Protein AF-A0A8S1QZN2-F1 (afdb_monomer)

Solvent-accessible surface area (backbone atoms only — not comparable to full-atom values): 53519 Å² total; per-residue (Å²): 115,76,78,65,57,62,63,66,72,71,67,80,72,76,65,67,59,46,80,44,80,25,41,38,75,39,72,92,42,90,72,60,41,81,38,81,40,72,33,34,40,32,51,84,52,88,43,35,39,37,36,32,45,96,91,38,80,59,38,76,46,80,42,77,51,87,87,75,71,80,83,73,43,30,49,60,40,52,62,31,53,45,82,47,64,46,64,40,91,87,64,30,47,22,46,65,32,39,31,25,49,77,82,41,71,42,83,79,29,32,34,34,23,39,90,88,40,32,36,32,50,62,34,27,40,73,47,82,66,40,40,97,78,27,67,39,34,40,37,32,34,28,53,78,64,26,46,28,48,61,35,36,31,32,45,85,91,44,76,81,24,39,31,29,27,37,95,85,41,28,40,30,48,63,33,34,40,73,41,95,69,46,36,82,69,24,59,35,32,39,39,31,34,26,55,81,58,32,48,29,47,61,32,39,28,27,43,85,87,41,80,78,35,28,33,31,26,39,95,86,44,27,43,28,46,63,32,31,43,73,43,98,70,47,31,85,59,20,43,33,34,40,37,31,32,29,39,53,91,75,55,25,47,25,42,61,34,37,26,28,37,48,72,95,77,51,39,79,78,38,27,32,31,28,37,90,88,33,71,34,40,32,48,61,35,33,45,74,44,95,77,44,32,70,65,31,43,35,35,38,37,32,32,26,52,93,52,26,49,29,46,62,32,41,26,34,39,43,49,79,92,68,79,47,73,41,78,77,34,28,32,30,27,39,92,87,41,29,38,31,50,60,33,30,42,80,41,85,47,66,45,70,52,24,47,30,32,38,38,31,34,28,55,78,57,31,48,29,48,61,34,38,27,33,38,29,40,77,86,40,92,60,71,42,81,79,35,27,30,31,26,41,96,85,43,32,38,32,48,63,33,30,43,76,36,79,58,33,37,72,62,14,47,36,32,37,36,31,35,27,52,86,55,28,48,26,46,62,32,39,25,34,43,47,77,51,74,64,56,54,59,56,46,67,73,48,90,60,77,83,59,74,82,68,73,91,68,74,42,73,76,34,28,31,33,25,39,90,87,44,35,38,30,49,61,33,32,43,72,44,89,64,32,27,85,59,32,52,40,34,39,37,29,33,28,53,89,55,35,62,28,44,60,33,38,28,23,35,72,95,67,47,72,78,42,24,31,32,28,52,78,69,95,62,102,62,87,29,43,25,45,59,33,39,43,74,43,99,70,48,36,63,77,32,40,38,36,39,39,28,33,24,37,98,81,42,34,48,24,47,61,31,35,32,36,38,42,47,52,89,85,63,76,47,70,42,76,79,45,25,30,27,26,40,93,85,44,35,44,26,46,59,33,42,43,75,60,81,90,38,96,54,83,64,45,44,38,40,38,30,32,28,36,94,83,47,26,50,21,45,61,30,38,29,26,45,69,89,39,79,76,44,24,30,26,26,36,92,82,23,79,34,50,26,46,56,32,42,45,67,45,94,71,43,45,89,65,28,45,40,34,41,40,28,30,25,37,98,85,45,35,48,31,46,60,32,36,29,31,38,32,83,51,98,87,52,74,71,42,76,77,43,26,30,30,26,40,67,66,94,87,45,60,32,47,25,46,57,33,43,44,73,44,97,67,56,35,84,55,21,46,39,35,38,40,28,30,24,35,96,84,46,20,46,18,43,58,32,40,25,26,37,51,48,73,45,90,88,68,81,76,59,78,45,71,43,79,68,32,26,32,32,25,36,82,88,44,79,57,30,40,28,47,61,35,27,44,72,45,94,79,43,31,64,64,39,39,40,32,40,38,30,32,25,38,97,83,44,31,45,25,49,57,32,40,28,29,38,27,54,53,93,55,89,63,68,42,81,66,33,24,32,29,29,41,77,78,83,26,75,31,43,29,46,58,32,27,42,81,37,96,55,27,84,75,83,48,42,30,26,36,39,27,32,24,39,97,83,43,36,50,22,47,60,26,37,29,24,25,59,82,59,84,54,38,69,37,26,35,36,26,22,40,96,87,38,40,54,30,34,52,23,88,40,74,45,47,38,46,44,43,40,38,56,92,88,34,51,26,46,60,30,41,27,28,40,49,62,90,86,66,65,83,84,50,56,79,93,74,46,81,78,69,39,77,73,33,27,32,31,26,40,96,80,52,36,46,28,46,57,34,28,42,73,39,90,86,65,76,43,35,33,42,37,32,32,24,38,98,84,46,29,48,26,47,58,31,40,28,30,34,41,79,48,92,75,57,82,47,77,39,80,78,41,27,32,34,23,41,94,83,42,42,43,30,47,60,32,45,47,78,58,93,90,41,37,34,41,31,33,25,39,95,83,45,43,65,27,48,62,32,35,31,28,46,101,82,70,43,78,74,49,74,48,79,38,75,118

Mean predicted aligned error: 12.82 Å

Sequence (1048 aa):
MICALNARYTLSIMFLAQEYCGIQWDYSRKPPLKKKTNFLISKINDKEIQYFKDGSIIRIDRITNTTDFKVFINFEQIQHFQWHGAYGLNNQRTGKWTATWQGESLLNVGGDYSNDGKKQGQWQEIIQNYCWYVKIYEIGEYKDDLRQGLWKFIQGDRTIGIGKYNELGLKNGKWKELSDKYCSQKQITFVGEYFNGIKIGRWDTVFNGNQIGGGSFNEKGQKIGLWIELSDGYYERSQVTYQGVYNGNTNKNVGRWEIKYGGEKQLKIGGGLYDAIGSIKIGRWTELHEGFDQDSQVTIVGEYTNGKKNGRWDIMFKKDASQTIQIIGGGSYDEEGLKVGSWIEIGDGLSRHCLVTQEGEYKKGTKIGRWYIMFKTDKNENFIQIGGGSYDGEGLKVGRWIEMGDGFGRDSLVTLKGDYQNGIKIGRWLIDYQYDMDYKNYQQRWEISELRNYGQSLQTIGGGVYECNGVKVGRWVELIDNFNDYFQVIYLGDYNNGQKRGRWDINWNKGERIGGGLYDDKEGNTLVKIGKWVELHEYFSEGDQVIYEGDYDMKGIKVGRWDIIVQEDRWRKKCQKIGGGSYDQDGIKIGRWVEFFGNTFKLRQVLYKGMYNPKGLKINRWEIEFQEKHIGGGSYDRQGQIKIGNWVELDERFGYYNKVTYGGKYNMNGLKEGRWDIYFCESDEEEYKQLGGGSYDYLEGNSTKIGKWVELDEGFWDSKKVIYDGEYNKNGMKAGRWDINYCKFNEKEYKQIKRECSGGGQYDQEGNQKKFGNWVELDEEFFDWVRVIWKGEYDKNGMKVGRWDINYCKYNEEKYQLIGGGSYVEKEGKIKIGMWGELHEKFFDHRYFVLYGEYNTNGIKVGRWDFLDLTNNNSICGCVNFDDDGNEIYRSEDQDIIYVGQFKKGGKIGRWDIMYMPFGVDLNTPIQYREPYRQIGGGYYDQGEIKIGRWKELHEVSQKITYEGEYNMKGKKVGRWDICSWKDSKMEKEQMIGGGSYDLEGTKFGKWIEVEQWSTFLGEYNMKGQKIGVWVELDRKNKKTSEKKYDN

Organism: NCBI:txid65129

Nearest PDB structures (foldseek):
  7m3x-assembly1_A  TM=2.061E-01  e=1.242E-01  Homo sapiens
  9eag-assembly1_A  TM=1.361E-01  e=7.493E-01  Homo sapiens

Secondary structure (DSSP, 8-state):
-HHHHHHHHSSS----PEEEEEEEEETTSSSPEEEEEEEEEEEEETTEEEEEETTEEEEEEE-S-TTSPPPP-BHHHHHHEEEEEEE-TTS-EEEEEEEEETTEEEEEEEEEEPTTS-EEEEEEEE-TT-BTTB-EEEEEEEETTEEEEEEEEEETTEEEEEEEE-TTS-EEEEEEEEPTT-BTTB-EEEEEEEETTEEEEEEEEEETTEEEEEEEE-TTS-EEEEEEEEPTT-BTTB-EEEEEEEETTTTEEEEEEEEEESSTT-EEEEEEEE-SSSS-EEEEEEEE-TT-BTTBEEEEEEEEETTEEEEEEEEEEE-TTT--EEEEEEEEE-TTS-EEEEEEEEPTT-BTTEEEEEEEEEETTEEEEEEEEEEEESS--S-EEEEEEEE-TTS-EEEEEEEEPTT-BTTBEEEEEEEEETTEEEEEEEEEEE--HHHHHHHHTTT-GGGTT--S--EEEEEEEE-TTS-EEEEEEEEPTT--TT--EEEEEEEETTEEEEEEEEEETTTEEEEEEEE--SSSSS--EEEEEEEE-TT--SS-EEEEEEEE-TTS-EEEEEEEEEEEHHHH-EEEEEEEEEE-TTS-EEEEEEEE-TT-SSTTSEEEEEEE-TTS-EEEEEEEEETTEEEEEEEE-SSSSSEEEEEEEEPTT-BTTBEEEEEEEE-TTS-EEEEEEEEEESSTTSPPEEEEEEEEE-GGGS-EEEEEEEEE-TT-BTTB-EEEEEEE-TTS-EEEEEEEEEEEE-TTT-S-EEEEEEEEEEE-TTSS--EEEEEEEEPTT-BTTEEEEEEEEE-TTS-EEEEEEEEEEETT--S-EEEEEEEE-TTTS--EEEEEEEE-TTIIIII-EEEEEEE-TTS-EEEEEEEEETTTTTEEEEEEEE-TT--EEEEE-SSSEEEEEEEETTEEEEEEEEEE--TT--TTS-GGGSPPPEEEEEEEE-TTS-EEEEEEEEPTTTSSEEEEEEE-TTS-EEEEEEEEEESSTT---EEEEEEEEE-TTS-EEEEEEEEETTEEEEEEE-TTS-EEEEEEEE-TTS-EEEEEEE--

pLDDT: mean 87.18, std 12.21, range [34.62, 98.5]

Structure (mmCIF, N/CA/C/O backbone):
data_AF-A0A8S1QZN2-F1
#
_entry.id   AF-A0A8S1QZN2-F1
#
loop_
_atom_site.group_PDB
_atom_site.id
_atom_site.type_symbol
_atom_site.label_atom_id
_atom_site.label_alt_id
_atom_site.label_comp_id
_atom_site.label_asym_id
_atom_site.label_entity_id
_atom_site.label_seq_id
_atom_site.pdbx_PDB_ins_code
_atom_site.Cartn_x
_atom_site.Cartn_y
_atom_site.Cartn_z
_atom_site.occupancy
_atom_site.B_iso_or_equiv
_atom_site.auth_seq_id
_atom_site.auth_comp_id
_atom_site.auth_asym_id
_atom_site.auth_atom_id
_atom_site.pdbx_PDB_model_num
ATOM 1 N N . MET A 1 1 ? -51.345 -10.573 -33.845 1.00 38.06 1 MET A N 1
ATOM 2 C CA . MET A 1 1 ? -51.729 -9.433 -32.976 1.00 38.06 1 MET A CA 1
ATOM 3 C C . MET A 1 1 ? -51.576 -9.719 -31.479 1.00 38.06 1 MET A C 1
ATOM 5 O O . MET A 1 1 ? -51.146 -8.819 -30.776 1.00 38.06 1 MET A O 1
ATOM 9 N N . ILE A 1 2 ? -51.811 -10.943 -30.982 1.00 38.03 2 ILE A N 1
ATOM 10 C CA . ILE A 1 2 ? -51.636 -11.282 -29.549 1.00 38.03 2 ILE A CA 1
ATOM 11 C C . ILE A 1 2 ? -50.149 -11.400 -29.125 1.00 38.03 2 ILE A C 1
ATOM 13 O O . ILE A 1 2 ? -49.803 -11.023 -28.012 1.00 38.03 2 ILE A O 1
ATOM 17 N N . CYS A 1 3 ? -49.223 -11.749 -30.029 1.00 35.69 3 CYS A N 1
ATOM 18 C CA . CYS A 1 3 ? -47.776 -11.719 -29.734 1.00 35.69 3 CYS A CA 1
ATOM 19 C C . CYS A 1 3 ? -47.158 -10.304 -29.692 1.00 35.69 3 CYS A C 1
ATOM 21 O O . CYS A 1 3 ? -46.074 -10.134 -29.148 1.00 35.69 3 CYS A O 1
ATOM 23 N N . ALA A 1 4 ? -47.842 -9.279 -30.219 1.00 36.19 4 ALA A N 1
ATOM 24 C CA . ALA A 1 4 ? -47.354 -7.892 -30.211 1.00 36.19 4 ALA A CA 1
ATOM 25 C C . ALA A 1 4 ? -47.797 -7.099 -28.963 1.00 36.19 4 ALA A C 1
ATOM 27 O O . ALA A 1 4 ? -47.240 -6.043 -28.673 1.00 36.19 4 ALA A O 1
ATOM 28 N N . LEU A 1 5 ? -48.772 -7.616 -28.205 1.00 36.97 5 LEU A N 1
ATOM 29 C CA . LEU A 1 5 ? -49.247 -7.011 -26.955 1.00 36.97 5 LEU A CA 1
ATOM 30 C C . LEU A 1 5 ? -48.429 -7.454 -25.730 1.00 36.97 5 LEU A C 1
ATOM 32 O O . LEU A 1 5 ? -48.270 -6.661 -24.807 1.00 36.97 5 LEU A O 1
ATOM 36 N N . ASN A 1 6 ? -47.803 -8.638 -25.758 1.00 38.16 6 ASN A N 1
ATOM 37 C CA . ASN A 1 6 ? -46.912 -9.078 -24.673 1.00 38.16 6 ASN A CA 1
ATOM 38 C C . ASN A 1 6 ? -45.522 -8.421 -24.692 1.00 38.16 6 ASN A C 1
ATOM 40 O O . ASN A 1 6 ? -44.897 -8.342 -23.642 1.00 38.16 6 ASN A O 1
ATOM 44 N N . ALA A 1 7 ? -45.069 -7.879 -25.828 1.00 38.12 7 ALA A N 1
ATOM 45 C CA . ALA A 1 7 ? -43.788 -7.166 -25.922 1.00 38.12 7 ALA A CA 1
ATOM 46 C C . ALA A 1 7 ? -43.860 -5.691 -25.468 1.00 38.12 7 ALA A C 1
ATOM 48 O O . ALA A 1 7 ? -42.828 -5.069 -25.235 1.00 38.12 7 ALA A O 1
ATOM 49 N N . ARG A 1 8 ? -45.065 -5.114 -25.319 1.00 34.62 8 ARG A N 1
ATOM 50 C CA . ARG A 1 8 ? -45.244 -3.730 -24.833 1.00 34.62 8 ARG A CA 1
ATOM 51 C C . ARG A 1 8 ? -45.421 -3.612 -23.317 1.00 34.62 8 ARG A C 1
ATOM 53 O O . ARG A 1 8 ? -45.238 -2.519 -22.799 1.00 34.62 8 ARG A O 1
ATOM 60 N N . TYR A 1 9 ? -45.693 -4.709 -22.606 1.00 38.56 9 TYR A N 1
ATOM 61 C CA . TYR A 1 9 ? -45.756 -4.718 -21.134 1.00 38.56 9 TYR A CA 1
ATOM 62 C C . TYR A 1 9 ? -44.465 -5.192 -20.447 1.00 38.56 9 TYR A C 1
ATOM 64 O O . TYR A 1 9 ? -44.309 -4.988 -19.249 1.00 38.56 9 TYR A O 1
ATOM 72 N N . THR A 1 10 ? -43.496 -5.742 -21.186 1.00 38.28 10 THR A N 1
ATOM 73 C CA . THR A 1 10 ? -42.165 -6.107 -20.655 1.00 38.28 10 THR A CA 1
ATOM 74 C C . THR A 1 10 ? -41.125 -4.984 -20.765 1.00 38.28 10 THR A C 1
ATOM 76 O O . THR A 1 10 ? -39.984 -5.169 -20.358 1.00 38.28 10 THR A O 1
ATOM 79 N N . LEU A 1 11 ? -41.503 -3.806 -21.279 1.00 36.97 11 LEU A N 1
ATOM 80 C CA . LEU A 1 11 ? -40.578 -2.708 -21.596 1.00 36.97 11 LEU A CA 1
ATOM 81 C C . LEU A 1 11 ? -40.618 -1.509 -20.624 1.00 36.97 11 LEU A C 1
ATOM 83 O O . LEU A 1 11 ? -39.967 -0.505 -20.890 1.0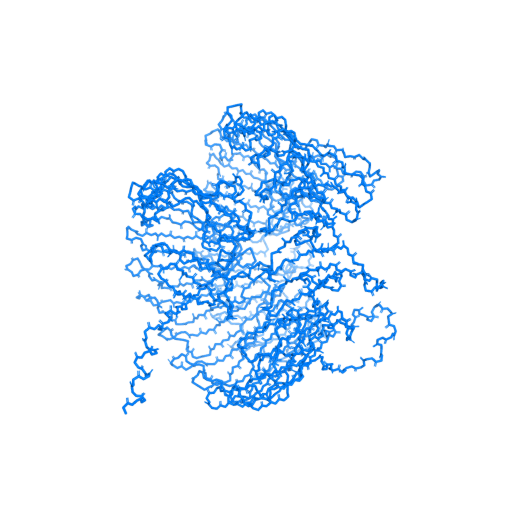0 36.97 11 LEU A O 1
ATOM 87 N N . SER A 1 12 ? -41.322 -1.601 -19.486 1.00 38.19 12 SER A N 1
ATOM 88 C CA . SER A 1 12 ? -41.443 -0.487 -18.517 1.00 38.19 12 SER A CA 1
ATOM 89 C C . SER A 1 12 ? -40.734 -0.677 -17.173 1.00 38.19 12 SER A C 1
ATOM 91 O O . SER A 1 12 ? -40.890 0.165 -16.296 1.00 38.19 12 SER A O 1
ATOM 93 N N . ILE A 1 13 ? -39.903 -1.709 -17.007 1.00 43.69 13 ILE A N 1
ATOM 94 C CA . ILE A 1 13 ? -38.953 -1.786 -15.884 1.00 43.69 13 ILE A CA 1
ATOM 95 C C . ILE A 1 13 ? -37.624 -2.350 -16.405 1.00 43.69 13 ILE A C 1
ATOM 97 O O . ILE A 1 13 ? -37.167 -3.413 -15.996 1.00 43.69 13 ILE A O 1
ATOM 101 N N . MET A 1 14 ? -36.994 -1.659 -17.360 1.00 43.00 14 MET A N 1
ATOM 102 C CA . MET A 1 14 ? -35.546 -1.810 -17.506 1.00 43.00 14 MET A CA 1
ATOM 103 C C . MET A 1 14 ? -34.926 -1.139 -16.283 1.00 43.00 14 MET A C 1
ATOM 105 O O . MET A 1 14 ? -34.782 0.081 -16.239 1.00 43.00 14 MET A O 1
ATOM 109 N N . PHE A 1 15 ? -34.632 -1.945 -15.262 1.00 54.28 15 PHE A N 1
ATOM 110 C CA . PHE A 1 15 ? -33.762 -1.551 -14.165 1.00 54.28 15 PHE A CA 1
ATOM 111 C C . PHE A 1 15 ? -32.469 -1.012 -14.781 1.00 54.28 15 PHE A C 1
ATOM 113 O O . PHE A 1 15 ? -31.695 -1.767 -15.370 1.00 54.28 15 PHE A O 1
ATOM 120 N N . LEU A 1 16 ? -32.266 0.304 -14.705 1.00 72.19 16 LEU A N 1
ATOM 121 C CA . LEU A 1 16 ? -31.015 0.944 -15.093 1.00 72.19 16 LEU A CA 1
ATOM 122 C C . LEU A 1 16 ? -29.975 0.576 -14.034 1.00 72.19 16 LEU A C 1
ATOM 124 O O . LEU A 1 16 ? -29.738 1.324 -13.089 1.00 72.19 16 LEU A O 1
ATOM 128 N N . ALA A 1 17 ? -29.410 -0.623 -14.162 1.00 84.06 17 ALA A N 1
ATOM 129 C CA . ALA A 1 17 ? -28.183 -0.971 -13.479 1.00 84.06 17 ALA A CA 1
ATOM 130 C C . ALA A 1 17 ? -27.047 -0.222 -14.181 1.00 84.06 17 ALA A C 1
ATOM 132 O O . ALA A 1 17 ? -26.811 -0.419 -15.373 1.00 84.06 17 ALA A O 1
ATOM 133 N N . GLN A 1 18 ? -26.374 0.665 -13.458 1.00 92.12 18 GLN A N 1
ATOM 134 C CA . GLN A 1 18 ? -25.210 1.383 -13.959 1.00 92.12 18 GLN A CA 1
ATOM 135 C C . GLN A 1 18 ? -23.947 0.763 -13.363 1.00 92.12 18 GLN A C 1
ATOM 137 O O . GLN A 1 18 ? -23.883 0.504 -12.161 1.00 92.12 18 GLN A O 1
ATOM 142 N N . GLU A 1 19 ? -22.951 0.509 -14.209 1.00 93.38 19 GLU A N 1
ATOM 143 C CA . GLU A 1 19 ? -21.646 0.010 -13.783 1.00 93.38 19 GLU A CA 1
ATOM 144 C C . GLU A 1 19 ? -20.764 1.155 -13.282 1.00 93.38 19 GLU A C 1
ATOM 146 O O . GLU A 1 19 ? -20.675 2.221 -13.895 1.00 93.38 19 GLU A O 1
ATOM 151 N N . TYR A 1 20 ? -20.104 0.916 -12.153 1.00 94.25 20 TYR A N 1
ATOM 152 C CA . TYR A 1 20 ? -19.165 1.825 -11.515 1.00 94.25 20 TYR A CA 1
ATOM 153 C C . TYR A 1 20 ? -17.842 1.109 -11.258 1.00 94.25 20 TYR A C 1
ATOM 155 O O . TYR A 1 20 ? -17.809 -0.080 -10.949 1.00 94.25 20 TYR A O 1
ATOM 163 N N . CYS A 1 21 ? -16.742 1.857 -11.336 1.00 93.19 21 CYS A N 1
ATOM 164 C CA . CYS A 1 21 ? -15.415 1.388 -10.956 1.00 93.19 21 CYS A CA 1
ATOM 165 C C . CYS A 1 21 ? -15.112 1.848 -9.523 1.00 93.19 21 CYS A C 1
ATOM 167 O O . CYS A 1 21 ? -15.010 3.046 -9.251 1.00 93.19 21 CYS A O 1
ATOM 169 N N . GLY A 1 22 ? -15.000 0.894 -8.603 1.00 90.38 22 GLY A N 1
ATOM 170 C CA . GLY A 1 22 ? -14.661 1.107 -7.201 1.00 90.38 22 GLY A CA 1
ATOM 171 C C . GLY A 1 22 ? -13.231 0.699 -6.855 1.00 90.38 22 GLY A C 1
ATOM 172 O O . GLY A 1 22 ? -12.468 0.196 -7.680 1.00 90.38 22 GLY A O 1
ATOM 173 N N . ILE A 1 23 ? -12.876 0.909 -5.593 1.00 89.38 23 ILE A N 1
ATOM 174 C CA . ILE A 1 23 ? -11.610 0.547 -4.969 1.00 89.38 23 ILE A CA 1
ATOM 175 C C . ILE A 1 23 ? -11.901 -0.547 -3.944 1.00 89.38 23 ILE A C 1
ATOM 177 O O . ILE A 1 23 ? -12.651 -0.334 -2.989 1.00 89.38 23 ILE A O 1
ATOM 181 N N . GLN A 1 24 ? -11.277 -1.702 -4.137 1.00 90.19 24 GLN A N 1
ATOM 182 C CA . GLN A 1 24 ? -11.167 -2.756 -3.139 1.00 90.19 24 GLN A CA 1
ATOM 183 C C . GLN A 1 24 ? -9.713 -2.827 -2.675 1.00 90.19 24 GLN A C 1
ATOM 185 O O . GLN A 1 24 ? -8.797 -2.726 -3.488 1.00 90.19 24 GLN A O 1
ATOM 190 N N . TRP A 1 25 ? -9.489 -2.996 -1.380 1.00 83.00 25 TRP A N 1
ATOM 191 C CA . TRP A 1 25 ? -8.152 -3.223 -0.850 1.00 83.00 25 TRP A CA 1
ATOM 192 C C . TRP A 1 25 ? -7.846 -4.721 -0.851 1.00 83.00 25 TRP A C 1
ATOM 194 O O . TRP A 1 25 ? -8.625 -5.521 -0.338 1.00 83.00 25 TRP A O 1
ATOM 204 N N . ASP A 1 26 ? -6.729 -5.101 -1.463 1.00 80.69 26 ASP A N 1
ATOM 205 C CA . ASP A 1 26 ? -6.197 -6.458 -1.423 1.00 80.69 26 ASP A CA 1
ATOM 206 C C . ASP A 1 26 ? -5.246 -6.587 -0.233 1.00 80.69 26 ASP A C 1
ATOM 208 O O . ASP A 1 26 ? -4.093 -6.155 -0.293 1.00 80.69 26 ASP A O 1
ATOM 212 N N . TYR A 1 27 ? -5.756 -7.161 0.854 1.00 75.81 27 TYR A N 1
ATOM 213 C CA . TYR A 1 27 ? -5.027 -7.353 2.107 1.00 75.81 27 TYR A CA 1
ATOM 214 C C . TYR A 1 27 ? -4.069 -8.544 2.105 1.00 75.81 27 TYR A C 1
ATOM 216 O O . TYR A 1 27 ? -3.304 -8.694 3.057 1.00 75.81 27 TYR A O 1
ATOM 224 N N . SER A 1 28 ? -4.075 -9.366 1.048 1.00 67.69 28 SER A N 1
ATOM 225 C CA . SER A 1 28 ? -3.094 -10.449 0.898 1.00 67.69 28 SER A CA 1
ATOM 226 C C . SER A 1 28 ? -1.682 -9.906 0.639 1.00 67.69 28 SER A C 1
ATOM 228 O O . SER A 1 28 ? -0.687 -10.564 0.941 1.00 67.69 28 SER A O 1
ATOM 230 N N . ARG A 1 29 ? -1.586 -8.669 0.133 1.00 65.44 29 ARG A N 1
ATOM 231 C CA . ARG A 1 29 ? -0.330 -7.960 -0.115 1.00 65.44 29 ARG A CA 1
ATOM 232 C C . ARG A 1 29 ? 0.016 -7.037 1.054 1.00 65.44 29 ARG A C 1
ATOM 234 O O . ARG A 1 29 ? -0.855 -6.496 1.734 1.00 65.44 29 ARG A O 1
ATOM 241 N N . LYS A 1 30 ? 1.315 -6.826 1.274 1.00 63.19 30 LYS A N 1
ATOM 242 C CA . LYS A 1 30 ? 1.855 -5.856 2.239 1.00 63.19 30 LYS A CA 1
ATOM 243 C C . LYS A 1 30 ? 2.791 -4.887 1.500 1.00 63.19 30 LYS A C 1
ATOM 245 O O . LYS A 1 30 ? 3.890 -5.317 1.151 1.00 63.19 30 LYS A O 1
ATOM 250 N N . PRO A 1 31 ? 2.408 -3.613 1.258 1.00 67.62 31 PRO A N 1
ATOM 251 C CA . PRO A 1 31 ? 1.138 -2.957 1.606 1.00 67.62 31 PRO A CA 1
ATOM 252 C C . PRO A 1 31 ? -0.107 -3.599 0.997 1.00 67.62 31 PRO A C 1
ATOM 254 O O . PRO A 1 31 ? -0.008 -4.166 -0.094 1.00 67.62 31 PRO A O 1
ATOM 257 N N . PRO A 1 32 ? -1.291 -3.372 1.596 1.00 71.62 32 PRO A N 1
ATOM 258 C CA . PRO A 1 32 ? -2.546 -3.603 0.904 1.00 71.62 32 PRO A CA 1
ATOM 259 C C . PRO A 1 32 ? -2.586 -2.831 -0.419 1.00 71.62 32 PRO A C 1
ATOM 261 O O . PRO A 1 32 ? -2.355 -1.615 -0.453 1.00 71.62 32 PRO A O 1
ATOM 264 N N . LEU A 1 33 ? -2.879 -3.524 -1.518 1.00 76.75 33 LEU A N 1
ATOM 265 C CA . LEU A 1 33 ? -2.917 -2.917 -2.848 1.00 76.75 33 LEU A CA 1
ATOM 266 C C . LEU A 1 33 ? -4.339 -2.442 -3.170 1.00 76.75 33 LEU A C 1
ATOM 268 O O . LEU A 1 33 ? -5.309 -3.160 -2.938 1.00 76.75 33 LEU A O 1
ATOM 272 N N . LYS A 1 34 ? -4.487 -1.248 -3.753 1.00 81.25 34 LYS A N 1
ATOM 273 C CA . LYS A 1 34 ? -5.775 -0.820 -4.315 1.00 81.25 34 LYS A CA 1
ATOM 274 C C . LYS A 1 34 ? -6.042 -1.589 -5.607 1.00 81.25 34 LYS A C 1
ATOM 276 O O . LYS A 1 34 ? -5.389 -1.341 -6.617 1.00 81.25 34 LYS A O 1
ATOM 281 N N . LYS A 1 35 ? -7.038 -2.465 -5.593 1.00 84.38 35 LYS A N 1
ATOM 282 C CA . LYS A 1 35 ? -7.572 -3.139 -6.773 1.00 84.38 35 LYS A CA 1
ATOM 283 C C . LYS A 1 35 ? -8.790 -2.376 -7.285 1.00 84.38 35 LYS A C 1
ATOM 285 O O . LYS A 1 35 ? -9.796 -2.242 -6.582 1.00 84.38 35 LYS A O 1
ATOM 290 N N . LYS A 1 36 ? -8.712 -1.878 -8.522 1.00 88.00 36 LYS A N 1
ATOM 291 C CA . LYS A 1 36 ? -9.894 -1.362 -9.224 1.00 88.00 36 LYS A CA 1
ATOM 292 C C . LYS A 1 36 ? -10.848 -2.522 -9.474 1.00 88.00 36 LYS A C 1
ATOM 294 O O . LYS A 1 36 ? -10.438 -3.550 -10.004 1.00 88.00 36 LYS A O 1
ATOM 299 N N . THR A 1 37 ? -12.089 -2.366 -9.044 1.00 90.19 37 THR A N 1
ATOM 300 C CA . THR A 1 37 ? -13.090 -3.433 -9.077 1.00 90.19 37 THR A CA 1
ATOM 301 C C . THR A 1 37 ? -14.408 -2.844 -9.535 1.00 90.19 37 THR A C 1
ATOM 303 O O . THR A 1 37 ? -14.857 -1.849 -8.968 1.00 90.19 37 THR A O 1
ATOM 306 N N . ASN A 1 38 ? -15.025 -3.444 -10.546 1.00 93.62 38 ASN A N 1
ATOM 307 C CA . ASN A 1 38 ? -16.319 -2.981 -11.025 1.00 93.62 38 ASN A CA 1
ATOM 308 C C . ASN A 1 38 ? -17.452 -3.505 -10.135 1.00 93.62 38 ASN A C 1
ATOM 310 O O . ASN A 1 38 ? -17.354 -4.577 -9.537 1.00 93.62 38 ASN A O 1
ATOM 314 N N . PHE A 1 39 ? -18.526 -2.732 -10.037 1.00 94.06 39 PHE A N 1
ATOM 315 C CA . PHE A 1 39 ? -19.768 -3.113 -9.372 1.00 94.06 39 PHE A CA 1
ATOM 316 C C . PHE A 1 39 ? -20.951 -2.449 -10.066 1.00 94.06 39 PHE A C 1
ATOM 318 O O . PHE A 1 39 ? -20.791 -1.451 -10.766 1.00 94.06 39 PHE A O 1
ATOM 325 N N . LEU A 1 40 ? -22.145 -2.999 -9.870 1.00 94.31 40 LEU A N 1
ATOM 326 C CA . LEU A 1 40 ? -23.371 -2.426 -10.414 1.00 94.31 40 LEU A CA 1
ATOM 327 C C . LEU A 1 40 ? -24.142 -1.722 -9.305 1.00 94.31 40 LEU A C 1
ATOM 329 O O . LEU A 1 40 ? -24.232 -2.219 -8.183 1.00 94.31 40 LEU A O 1
ATOM 333 N N . ILE A 1 41 ? -24.743 -0.587 -9.634 1.00 93.88 41 ILE A N 1
ATOM 334 C CA . ILE A 1 41 ? -25.751 0.056 -8.800 1.00 93.88 41 ILE A CA 1
ATOM 335 C C . ILE A 1 41 ? -27.075 -0.030 -9.543 1.00 93.88 41 ILE A C 1
ATOM 337 O O . ILE A 1 41 ? -27.170 0.439 -10.674 1.00 93.88 41 ILE A O 1
ATOM 341 N N . SER A 1 42 ? -28.091 -0.617 -8.917 1.00 92.38 42 SER A N 1
ATOM 342 C CA . SER A 1 42 ? -29.446 -0.681 -9.467 1.00 92.38 42 SER A CA 1
ATOM 343 C C . SER A 1 42 ? -30.425 0.031 -8.550 1.00 92.38 42 SER A C 1
ATOM 345 O O . SER A 1 42 ? -30.376 -0.112 -7.328 1.00 92.38 42 SER A O 1
ATOM 347 N N . LYS A 1 43 ? -31.346 0.783 -9.144 1.00 88.75 43 LYS A N 1
ATOM 348 C CA . LYS A 1 43 ? -32.458 1.412 -8.434 1.00 88.75 43 LYS A CA 1
ATOM 349 C C . LYS A 1 43 ? -33.668 0.484 -8.505 1.00 88.75 43 LYS A C 1
ATOM 351 O O . LYS A 1 43 ? -34.195 0.281 -9.595 1.00 88.75 43 LYS A O 1
ATOM 356 N N . ILE A 1 44 ? -34.119 -0.066 -7.373 1.00 85.50 44 ILE A N 1
ATOM 357 C CA . ILE A 1 44 ? -35.285 -0.970 -7.383 1.00 85.50 44 ILE A CA 1
ATOM 358 C C . ILE A 1 44 ? -36.589 -0.178 -7.535 1.00 85.50 44 ILE A C 1
ATOM 360 O O . ILE A 1 44 ? -37.511 -0.580 -8.239 1.00 85.50 44 ILE A O 1
ATOM 364 N N . ASN A 1 45 ? -36.679 0.943 -6.825 1.00 82.56 45 ASN A N 1
ATOM 365 C CA . ASN A 1 45 ? -37.835 1.829 -6.785 1.00 82.56 45 ASN A CA 1
ATOM 366 C C . ASN A 1 45 ? -37.361 3.253 -6.441 1.00 82.56 45 ASN A C 1
ATOM 368 O O . ASN A 1 45 ? -36.169 3.491 -6.250 1.00 82.56 45 ASN A O 1
ATOM 372 N N . ASP A 1 46 ? -38.272 4.219 -6.329 1.00 81.44 46 ASP A N 1
ATOM 373 C CA . ASP A 1 46 ? -37.922 5.606 -5.975 1.00 81.44 46 ASP A CA 1
ATOM 374 C C . ASP A 1 46 ? -37.340 5.791 -4.567 1.00 81.44 46 ASP A C 1
ATOM 376 O O . ASP A 1 46 ? -36.978 6.906 -4.199 1.00 81.44 46 ASP A O 1
ATOM 380 N N . LYS A 1 47 ? -37.231 4.711 -3.789 1.00 84.88 47 LYS A N 1
ATOM 381 C CA . LYS A 1 47 ? -36.834 4.729 -2.386 1.00 84.88 47 LYS A CA 1
ATOM 382 C C . LYS A 1 47 ? -35.625 3.860 -2.063 1.00 84.88 47 LYS A C 1
ATOM 384 O O . LYS A 1 47 ? -35.135 3.952 -0.944 1.00 84.88 47 LYS A O 1
ATOM 389 N N . GLU A 1 48 ? -35.138 3.021 -2.977 1.00 90.25 48 GLU A N 1
ATOM 390 C CA . GLU A 1 48 ? -34.095 2.034 -2.677 1.00 90.25 48 GLU A CA 1
ATOM 391 C C . GLU A 1 48 ? -33.081 1.869 -3.811 1.00 90.25 48 GLU A C 1
ATOM 393 O O . GLU A 1 48 ? -33.431 1.721 -4.987 1.00 90.25 48 GLU A O 1
ATOM 398 N N . ILE A 1 49 ? -31.808 1.848 -3.417 1.00 91.94 49 ILE A N 1
ATOM 399 C CA . ILE A 1 49 ? -30.653 1.575 -4.268 1.00 91.94 49 ILE A CA 1
ATOM 400 C C . ILE A 1 49 ? -29.959 0.311 -3.761 1.00 91.94 49 ILE A C 1
ATOM 402 O O . ILE A 1 49 ? -29.735 0.157 -2.562 1.00 91.94 49 ILE A O 1
ATOM 406 N N . GLN A 1 50 ? -29.575 -0.572 -4.678 1.00 93.88 50 GLN A N 1
ATOM 407 C CA . GLN A 1 50 ? -28.803 -1.776 -4.400 1.00 93.88 50 GLN A CA 1
ATOM 408 C C . GLN A 1 50 ? -27.440 -1.719 -5.068 1.00 93.88 50 GLN A C 1
ATOM 410 O O . GLN A 1 50 ? -27.322 -1.335 -6.230 1.00 93.88 50 GLN A O 1
ATOM 415 N N . TYR A 1 51 ? -26.431 -2.172 -4.337 1.00 94.69 51 TYR A N 1
ATOM 416 C CA . TYR A 1 51 ? -25.072 -2.344 -4.825 1.00 94.69 51 TYR A CA 1
ATOM 417 C C . TYR A 1 51 ? -24.837 -3.835 -5.045 1.00 94.69 51 TYR A C 1
ATOM 419 O O . TYR A 1 51 ? -25.037 -4.629 -4.122 1.00 94.69 51 TYR A O 1
ATOM 427 N N . PHE A 1 52 ? -24.398 -4.208 -6.243 1.00 91.44 52 PHE A N 1
ATOM 428 C CA . PHE A 1 52 ? -24.110 -5.583 -6.627 1.00 91.44 52 PHE A CA 1
ATOM 429 C C . PHE A 1 52 ? -22.643 -5.759 -6.966 1.00 91.44 52 PHE A C 1
ATOM 431 O O . PHE A 1 52 ? -22.076 -4.980 -7.730 1.00 91.44 52 PHE A O 1
ATOM 438 N N . LYS A 1 53 ? -22.065 -6.850 -6.483 1.00 90.88 53 LYS A N 1
ATOM 439 C CA . LYS A 1 53 ? -20.735 -7.301 -6.868 1.00 90.88 53 LYS A CA 1
ATOM 440 C C . LYS A 1 53 ? -20.775 -8.798 -7.106 1.00 90.88 53 LYS A C 1
ATOM 442 O O . LYS A 1 53 ? -21.299 -9.523 -6.266 1.00 90.88 53 LYS A O 1
ATOM 447 N N . ASP A 1 54 ? -20.259 -9.240 -8.249 1.00 86.38 54 ASP A N 1
ATOM 448 C CA . ASP A 1 54 ? -20.184 -10.662 -8.604 1.00 86.38 54 ASP A CA 1
ATOM 449 C C . ASP A 1 54 ? -21.549 -11.373 -8.444 1.00 86.38 54 ASP A C 1
ATOM 451 O O . ASP A 1 54 ? -21.664 -12.451 -7.869 1.00 86.38 54 ASP A O 1
ATOM 455 N N . GLY A 1 55 ? -22.623 -10.699 -8.880 1.00 81.88 55 GLY A N 1
ATOM 456 C CA . GLY A 1 55 ? -24.009 -11.181 -8.782 1.00 81.88 55 GLY A CA 1
ATOM 457 C C . GLY A 1 55 ? -24.646 -11.107 -7.386 1.00 81.88 55 GLY A C 1
ATOM 458 O O . GLY A 1 55 ? -25.840 -11.359 -7.256 1.00 81.88 55 GLY A O 1
ATOM 459 N N . SER A 1 56 ? -23.893 -10.722 -6.354 1.00 82.56 56 SER A N 1
ATOM 460 C CA . SER A 1 56 ? -24.361 -10.656 -4.966 1.00 82.56 56 SER A CA 1
ATOM 461 C C . SER A 1 56 ? -24.685 -9.224 -4.544 1.00 82.56 56 SER A C 1
ATOM 463 O O . SER A 1 56 ? -23.928 -8.299 -4.839 1.00 82.56 56 SER A O 1
ATOM 465 N N . ILE A 1 57 ? -25.791 -9.031 -3.818 1.00 88.44 57 ILE A N 1
ATOM 466 C CA . ILE A 1 57 ? -26.118 -7.739 -3.199 1.00 88.44 57 ILE A CA 1
ATOM 467 C C . ILE A 1 57 ? -25.194 -7.536 -2.001 1.00 88.44 57 ILE A C 1
ATOM 469 O O . ILE A 1 57 ? -25.199 -8.334 -1.067 1.00 88.44 57 ILE A O 1
ATOM 473 N N . ILE A 1 58 ? -24.426 -6.452 -2.014 1.00 90.75 58 ILE A N 1
ATOM 474 C CA . ILE A 1 58 ? -23.485 -6.117 -0.936 1.00 90.75 58 ILE A CA 1
ATOM 475 C C . ILE A 1 58 ? -23.964 -4.960 -0.054 1.00 90.75 58 ILE A C 1
ATOM 477 O O . ILE A 1 58 ? -23.427 -4.769 1.034 1.00 90.75 58 ILE A O 1
ATOM 481 N N . ARG A 1 59 ? -24.954 -4.181 -0.510 1.00 91.94 59 ARG A N 1
ATOM 482 C CA . ARG A 1 59 ? -25.560 -3.069 0.239 1.00 91.94 59 ARG A CA 1
ATOM 483 C C . ARG A 1 59 ? -26.924 -2.709 -0.342 1.00 91.94 59 ARG A C 1
ATOM 485 O O . ARG A 1 59 ? -27.099 -2.727 -1.561 1.00 91.94 59 ARG A O 1
ATOM 492 N N . ILE A 1 60 ? -27.853 -2.326 0.530 1.00 90.50 60 ILE A N 1
ATOM 493 C CA . ILE A 1 60 ? -29.128 -1.702 0.165 1.00 90.50 60 ILE A CA 1
ATOM 494 C C . ILE A 1 60 ? -29.233 -0.382 0.926 1.00 90.50 60 ILE A C 1
ATOM 496 O O . ILE A 1 60 ? -29.210 -0.379 2.154 1.00 90.50 60 ILE A O 1
ATOM 500 N N . ASP A 1 61 ? -29.346 0.728 0.203 1.00 88.69 61 ASP A N 1
ATOM 501 C CA . ASP A 1 61 ? -29.589 2.049 0.780 1.00 88.69 61 ASP A CA 1
ATOM 502 C C . ASP A 1 61 ? -31.028 2.479 0.526 1.00 88.69 61 ASP A C 1
ATOM 504 O O . ASP A 1 61 ? -31.521 2.401 -0.601 1.00 88.69 61 ASP A O 1
ATOM 508 N N . ARG A 1 62 ? -31.675 3.018 1.562 1.00 86.81 62 ARG A N 1
ATOM 509 C CA . ARG A 1 62 ? -32.933 3.749 1.405 1.00 86.81 62 ARG A CA 1
ATOM 510 C C . ARG A 1 62 ? -32.634 5.203 1.061 1.00 86.81 62 ARG A C 1
ATOM 512 O O . ARG A 1 62 ? -32.011 5.915 1.848 1.00 86.81 62 ARG A O 1
ATOM 519 N N . ILE A 1 63 ? -33.094 5.644 -0.102 1.00 84.69 63 ILE A N 1
ATOM 520 C CA . ILE A 1 63 ? -33.006 7.029 -0.556 1.00 84.69 63 ILE A CA 1
ATOM 521 C C . ILE A 1 63 ? -34.362 7.711 -0.404 1.00 84.69 63 ILE A C 1
ATOM 523 O O . ILE A 1 63 ? -35.409 7.121 -0.643 1.00 84.69 63 ILE A O 1
ATOM 527 N N . THR A 1 64 ? -34.353 8.968 0.021 1.00 76.94 64 THR A N 1
ATOM 528 C CA . THR A 1 64 ? -35.571 9.788 0.095 1.00 76.94 64 THR A CA 1
ATOM 529 C C . THR A 1 64 ? -35.649 10.786 -1.056 1.00 76.94 64 THR A C 1
ATOM 531 O O . THR A 1 64 ? -36.744 11.189 -1.435 1.00 76.94 64 THR A O 1
ATOM 534 N N . ASN A 1 65 ? -34.499 11.122 -1.648 1.00 75.38 65 ASN A N 1
ATOM 535 C CA . ASN A 1 65 ? -34.363 11.967 -2.823 1.00 75.38 65 ASN A CA 1
ATOM 536 C C . ASN A 1 65 ? -33.341 11.346 -3.789 1.00 75.38 65 ASN A C 1
ATOM 538 O O . ASN A 1 65 ? -32.227 10.999 -3.395 1.00 75.38 65 ASN A O 1
ATOM 542 N N . THR A 1 66 ? -33.714 11.206 -5.060 1.00 71.06 66 THR A N 1
ATOM 543 C CA . THR A 1 66 ? -32.861 10.618 -6.102 1.00 71.06 66 THR A CA 1
ATOM 544 C C . THR A 1 66 ? -31.703 11.519 -6.517 1.00 71.06 66 THR A C 1
ATOM 546 O O . THR A 1 66 ? -30.780 11.028 -7.157 1.00 71.06 66 THR A O 1
ATOM 549 N N . THR A 1 67 ? -31.732 12.815 -6.188 1.00 73.56 67 THR A N 1
ATOM 550 C CA . THR A 1 67 ? -30.653 13.747 -6.559 1.00 73.56 67 THR A CA 1
ATOM 551 C C . THR A 1 67 ? -29.484 13.758 -5.575 1.00 73.56 67 THR A C 1
ATOM 553 O O . THR A 1 67 ? -28.390 14.151 -5.963 1.00 73.56 67 THR A O 1
ATOM 556 N N . ASP A 1 68 ? -29.683 13.291 -4.337 1.00 68.50 68 ASP A N 1
ATOM 557 C CA . ASP A 1 68 ? -28.735 13.527 -3.232 1.00 68.50 68 ASP A CA 1
ATOM 558 C C . ASP A 1 68 ? -27.965 12.275 -2.785 1.00 68.50 68 ASP A C 1
ATOM 560 O O . ASP A 1 68 ? -27.307 12.277 -1.738 1.00 68.50 68 ASP A O 1
ATOM 564 N N . PHE A 1 69 ? -28.026 11.172 -3.540 1.00 81.25 69 PHE A N 1
ATOM 565 C CA . PHE A 1 69 ? -27.295 9.964 -3.156 1.00 81.25 69 PHE A CA 1
ATOM 566 C C . PHE A 1 69 ? -25.813 10.065 -3.549 1.00 81.25 69 PHE A C 1
ATOM 568 O O . PHE A 1 69 ? -25.448 10.249 -4.709 1.00 81.25 69 PHE A O 1
ATOM 575 N N . LYS A 1 70 ? -24.932 9.925 -2.555 1.00 87.50 70 LYS A N 1
ATOM 576 C CA . LYS A 1 70 ? -23.484 9.853 -2.761 1.00 87.50 70 LYS A CA 1
ATOM 577 C C . LYS A 1 70 ? -23.098 8.410 -3.072 1.00 87.50 70 LYS A C 1
ATOM 579 O O . LYS A 1 70 ? -23.259 7.541 -2.220 1.00 87.50 70 LYS A O 1
ATOM 584 N N . VAL A 1 71 ? -22.542 8.169 -4.257 1.00 90.12 71 VAL A N 1
ATOM 585 C CA . VAL A 1 71 ? -21.971 6.861 -4.600 1.00 90.12 71 VAL A CA 1
ATOM 586 C C . VAL A 1 71 ? -20.684 6.648 -3.808 1.00 90.12 71 VAL A C 1
ATOM 588 O O . VAL A 1 71 ? -19.710 7.391 -3.958 1.00 90.12 71 VAL A O 1
ATOM 591 N N . PHE A 1 72 ? -20.668 5.619 -2.966 1.00 90.81 72 PHE A N 1
ATOM 592 C CA . PHE A 1 72 ? -19.431 5.134 -2.369 1.00 90.81 72 PHE A CA 1
ATOM 593 C C . PHE A 1 72 ? -18.632 4.375 -3.424 1.00 90.81 72 PHE A C 1
ATOM 595 O O . PHE A 1 72 ? -19.162 3.497 -4.096 1.00 90.81 72 PHE A O 1
ATOM 602 N N . ILE A 1 73 ? -17.350 4.708 -3.559 1.00 91.75 73 ILE A N 1
ATOM 603 C CA . ILE A 1 73 ? -16.428 3.977 -4.440 1.00 91.75 73 ILE A CA 1
ATOM 604 C C . ILE A 1 73 ? -15.532 3.014 -3.661 1.00 91.75 73 ILE A C 1
ATOM 606 O O . ILE A 1 73 ? -14.893 2.168 -4.265 1.00 91.75 73 ILE A O 1
ATOM 610 N N . ASN A 1 74 ? -15.455 3.134 -2.335 1.00 93.00 74 ASN A N 1
ATOM 611 C CA . ASN A 1 74 ? -14.675 2.240 -1.486 1.00 93.00 74 ASN A CA 1
ATOM 612 C C . ASN A 1 74 ? -15.566 1.087 -1.009 1.00 93.00 74 ASN A C 1
ATOM 614 O O . ASN A 1 74 ? -16.562 1.320 -0.321 1.00 93.00 74 ASN A O 1
ATOM 618 N N . PHE A 1 75 ? -15.196 -0.145 -1.360 1.00 92.00 75 PHE A N 1
ATOM 619 C CA . PHE A 1 75 ? -15.990 -1.335 -1.051 1.00 92.00 75 PHE A CA 1
ATOM 620 C C . PHE A 1 75 ? -16.228 -1.548 0.441 1.00 92.00 75 PHE A C 1
ATOM 622 O O . PHE A 1 75 ? -17.332 -1.932 0.818 1.00 92.00 75 PHE A O 1
ATOM 629 N N . GLU A 1 76 ? -15.254 -1.242 1.296 1.00 92.00 76 GLU A N 1
ATOM 630 C CA . GLU A 1 76 ? -15.459 -1.390 2.737 1.00 92.00 76 GLU A CA 1
ATOM 631 C C . GLU A 1 76 ? -16.505 -0.408 3.255 1.00 92.00 76 GLU A C 1
ATOM 633 O O . GLU A 1 76 ? -17.342 -0.766 4.077 1.00 92.00 76 GLU A O 1
ATOM 638 N N . GLN A 1 77 ? -16.519 0.822 2.732 1.00 94.25 77 GLN A N 1
ATOM 639 C CA . GLN A 1 77 ? -17.560 1.785 3.084 1.00 94.25 77 GLN A CA 1
ATOM 640 C C . GLN A 1 77 ? -18.927 1.297 2.615 1.00 94.25 77 GLN A C 1
ATOM 642 O O . GLN A 1 77 ? -19.884 1.360 3.384 1.00 94.25 77 GLN A O 1
ATOM 647 N N . ILE A 1 78 ? -19.015 0.762 1.391 1.00 93.62 78 ILE A N 1
ATOM 648 C CA . ILE A 1 78 ? -20.254 0.166 0.877 1.00 93.62 78 ILE A CA 1
ATOM 649 C C . ILE A 1 78 ? -20.750 -0.907 1.859 1.00 93.62 78 ILE A C 1
ATOM 651 O O . ILE A 1 78 ? -21.901 -0.855 2.282 1.00 93.62 78 ILE A O 1
ATOM 655 N N . GLN A 1 79 ? -19.884 -1.820 2.290 1.00 91.19 79 GLN A N 1
ATOM 656 C CA . GLN A 1 79 ? -20.270 -2.956 3.129 1.00 91.19 79 GLN A CA 1
ATOM 657 C C . GLN A 1 79 ? -20.547 -2.596 4.592 1.00 91.19 79 GLN A C 1
ATOM 659 O O . GLN A 1 79 ? -21.396 -3.217 5.228 1.00 91.19 79 GLN A O 1
ATOM 664 N N . HIS A 1 80 ? -19.820 -1.634 5.156 1.00 92.56 80 HIS A N 1
ATOM 665 C CA . HIS A 1 80 ? -19.744 -1.487 6.609 1.00 92.56 80 HIS A CA 1
ATOM 666 C C . HIS A 1 80 ? -20.298 -0.177 7.149 1.00 92.56 80 HIS A C 1
ATOM 668 O O . HIS A 1 80 ? -20.649 -0.120 8.328 1.00 92.56 80 HIS A O 1
ATOM 674 N N . PHE A 1 81 ? -20.379 0.867 6.327 1.00 94.38 81 PHE A N 1
ATOM 675 C CA . PHE A 1 81 ? -20.723 2.203 6.794 1.00 94.38 81 PHE A CA 1
ATOM 676 C C . PHE A 1 81 ? -22.221 2.492 6.690 1.00 94.38 81 PHE A C 1
ATOM 678 O O . PHE A 1 81 ? -22.802 2.429 5.602 1.00 94.38 81 PHE A O 1
ATOM 685 N N . GLN A 1 82 ? -22.837 2.885 7.803 1.00 92.31 82 GLN A N 1
ATOM 686 C CA . GLN A 1 82 ? -24.260 3.228 7.867 1.00 92.31 82 GLN A CA 1
ATOM 687 C C . GLN A 1 82 ? -24.478 4.529 8.641 1.00 92.31 82 GLN A C 1
ATOM 689 O O . GLN A 1 82 ? -23.817 4.779 9.645 1.00 92.31 82 GLN A O 1
ATOM 694 N N . TRP A 1 83 ? -25.422 5.344 8.170 1.00 93.19 83 TRP A N 1
ATOM 695 C CA . TRP A 1 83 ? -25.867 6.568 8.836 1.00 93.19 83 TRP A CA 1
ATOM 696 C C . TRP A 1 83 ? -27.152 6.312 9.625 1.00 93.19 83 TRP A C 1
ATOM 698 O O . TRP A 1 83 ? -28.052 5.638 9.126 1.00 93.19 83 TRP A O 1
ATOM 708 N N . HIS A 1 84 ? -27.265 6.924 10.802 1.00 92.69 84 HIS A N 1
ATOM 709 C CA . HIS A 1 84 ? -28.424 6.846 11.689 1.00 92.69 84 HIS A CA 1
ATOM 710 C C . HIS A 1 84 ? -28.885 8.250 12.079 1.00 92.69 84 HIS A C 1
ATOM 712 O O . HIS A 1 84 ? -28.064 9.109 12.388 1.00 92.69 84 HIS A O 1
ATOM 718 N N . GLY A 1 85 ? -30.196 8.486 12.088 1.00 93.31 85 GLY A N 1
ATOM 719 C CA . GLY A 1 85 ? -30.785 9.758 12.504 1.00 93.31 85 GLY A CA 1
ATOM 720 C C . GLY A 1 85 ? -32.286 9.821 12.232 1.00 93.31 85 GLY A C 1
ATOM 721 O O . GLY A 1 85 ? -32.881 8.866 11.727 1.00 93.31 85 GLY A O 1
ATOM 722 N N . ALA A 1 86 ? -32.908 10.939 12.604 1.00 91.50 86 ALA A N 1
ATOM 723 C CA . ALA A 1 86 ? -34.336 11.157 12.401 1.00 91.50 86 ALA A CA 1
ATOM 724 C C . ALA A 1 86 ? -34.623 11.803 11.040 1.00 91.50 86 ALA A C 1
ATOM 726 O O . ALA A 1 86 ? -33.833 12.597 10.517 1.00 91.50 86 ALA A O 1
ATOM 727 N N . TYR A 1 87 ? -35.796 11.483 10.497 1.00 89.56 87 TYR A N 1
ATOM 728 C CA . TYR A 1 87 ? -36.359 12.145 9.329 1.00 89.56 87 TYR A CA 1
ATOM 729 C C . TYR A 1 87 ? -37.544 13.016 9.753 1.00 89.56 87 TYR A C 1
ATOM 731 O O . TYR A 1 87 ? -38.413 12.559 10.497 1.00 89.56 87 TYR A O 1
ATOM 739 N N . GLY A 1 88 ? -37.574 14.258 9.277 1.00 89.88 88 GLY A N 1
ATOM 740 C CA . GLY A 1 88 ? -38.648 15.213 9.525 1.00 89.88 88 GLY A CA 1
ATOM 741 C C . GLY A 1 88 ? -39.850 15.044 8.590 1.00 89.88 88 GLY A C 1
ATOM 742 O O . GLY A 1 88 ? -39.891 14.169 7.718 1.00 89.88 88 GLY A O 1
ATOM 743 N N . LEU A 1 89 ? -40.832 15.938 8.751 1.00 82.12 89 LEU A N 1
ATOM 744 C CA . LEU A 1 89 ? -41.932 16.118 7.801 1.00 82.12 89 LEU A CA 1
ATOM 745 C C . LEU A 1 89 ? -41.299 16.455 6.437 1.00 82.12 89 LEU A C 1
ATOM 747 O O . LEU A 1 89 ? -40.538 17.410 6.363 1.00 82.12 89 LEU A O 1
ATOM 751 N N . ASN A 1 90 ? -41.564 15.661 5.393 1.00 85.38 90 ASN A N 1
ATOM 752 C CA . ASN A 1 90 ? -40.934 15.684 4.049 1.00 85.38 90 ASN A CA 1
ATOM 753 C C . ASN A 1 90 ? -39.754 14.721 3.816 1.00 85.38 90 ASN A C 1
ATOM 755 O O . ASN A 1 90 ? -39.098 14.820 2.781 1.00 85.38 90 ASN A O 1
ATOM 759 N N . ASN A 1 91 ? -39.487 13.762 4.712 1.00 85.56 91 ASN A N 1
ATOM 760 C CA . ASN A 1 91 ? -38.384 12.794 4.556 1.00 85.56 91 ASN A CA 1
ATOM 761 C C . ASN A 1 91 ? -36.997 13.455 4.407 1.00 85.56 91 ASN A C 1
ATOM 763 O O . ASN A 1 91 ? -36.069 12.870 3.834 1.00 85.56 91 ASN A O 1
ATOM 767 N N . GLN A 1 92 ? -36.857 14.672 4.929 1.00 87.69 92 GLN A N 1
ATOM 768 C CA . GLN A 1 92 ? -35.583 15.368 5.068 1.00 87.69 92 GLN A CA 1
ATOM 769 C C . GLN A 1 92 ? -34.896 14.923 6.355 1.00 87.69 92 GLN A C 1
ATOM 771 O O . GLN A 1 92 ? -35.559 14.582 7.334 1.00 87.69 92 GLN A O 1
ATOM 776 N N . ARG A 1 93 ? -33.565 14.897 6.357 1.00 92.19 93 ARG A N 1
ATOM 777 C CA . ARG A 1 93 ? -32.783 14.562 7.550 1.00 92.19 93 ARG A CA 1
ATOM 778 C C . ARG A 1 93 ? -32.906 15.694 8.566 1.00 92.19 93 ARG A C 1
ATOM 780 O O . ARG A 1 93 ? -32.723 16.839 8.197 1.00 92.19 93 ARG A O 1
ATOM 787 N N . THR A 1 94 ? -33.203 15.399 9.825 1.00 94.81 94 THR A N 1
ATOM 788 C CA . THR A 1 94 ? -33.345 16.432 10.867 1.00 94.81 94 THR A CA 1
ATOM 789 C C . THR A 1 94 ? -32.665 16.002 12.160 1.00 94.81 94 THR A C 1
ATOM 791 O O . THR A 1 94 ? -32.619 14.806 12.459 1.00 94.81 94 THR A O 1
ATOM 794 N N . GLY A 1 95 ? -32.203 16.967 12.954 1.00 95.12 95 GLY A N 1
ATOM 795 C CA . GLY A 1 95 ? -31.592 16.723 14.259 1.00 95.12 95 GLY A CA 1
ATOM 796 C C . GLY A 1 95 ? -30.225 16.048 14.159 1.00 95.12 95 GLY A C 1
ATOM 797 O O . GLY A 1 95 ? -29.564 16.108 13.122 1.00 95.12 95 GLY A O 1
ATOM 798 N N . LYS A 1 96 ? -29.810 15.391 15.243 1.00 95.94 96 LYS A N 1
ATOM 799 C CA . LYS A 1 96 ? -28.495 14.756 15.341 1.00 95.94 96 LYS A CA 1
ATOM 800 C C . LYS A 1 96 ? -28.432 13.464 14.534 1.00 95.94 96 LYS A C 1
ATOM 802 O O . LYS A 1 96 ? -29.264 12.571 14.700 1.00 95.94 96 LYS A O 1
ATOM 807 N N . TRP A 1 97 ? -27.409 13.357 13.698 1.00 95.94 97 TRP A N 1
ATOM 808 C CA . TRP A 1 97 ? -27.072 12.161 12.941 1.00 95.94 97 TRP A CA 1
ATOM 809 C C . TRP A 1 97 ? -25.751 11.589 13.425 1.00 95.94 97 TRP A C 1
ATOM 811 O O . TRP A 1 97 ? -24.824 12.332 13.738 1.00 95.94 97 TRP A O 1
ATOM 821 N N . THR A 1 98 ? -25.669 10.266 13.468 1.00 94.81 98 THR A N 1
ATOM 822 C CA . THR A 1 98 ? -24.471 9.512 13.839 1.00 94.81 98 THR A CA 1
ATOM 823 C C . THR A 1 98 ? -24.184 8.440 12.798 1.00 94.81 98 THR A C 1
ATOM 825 O O . THR A 1 98 ? -25.015 8.165 11.929 1.00 94.81 98 THR A O 1
ATOM 828 N N . ALA A 1 99 ? -23.005 7.829 12.847 1.00 94.75 99 ALA A N 1
ATOM 829 C CA . ALA A 1 99 ? -22.664 6.740 11.943 1.00 94.75 99 ALA A CA 1
ATOM 830 C C . ALA A 1 99 ? -22.182 5.494 12.683 1.00 94.75 99 ALA A C 1
ATOM 832 O O . ALA A 1 99 ? -21.614 5.577 13.770 1.00 94.75 99 ALA A O 1
ATOM 833 N N . THR A 1 100 ? -22.367 4.338 12.053 1.00 92.44 100 THR A N 1
ATOM 834 C CA . THR A 1 100 ? -21.782 3.068 12.484 1.00 92.44 100 THR A CA 1
ATOM 835 C C . THR A 1 100 ? -20.862 2.499 11.413 1.00 92.44 100 THR A C 1
ATOM 837 O O . THR A 1 100 ? -21.116 2.662 10.216 1.00 92.44 100 THR A O 1
ATOM 840 N N . TRP A 1 101 ? -19.840 1.770 11.845 1.00 91.88 101 TRP A N 1
ATOM 841 C CA . TRP A 1 101 ? -18.956 0.964 11.014 1.00 91.88 101 TRP A CA 1
ATOM 842 C C . TRP A 1 101 ? -18.997 -0.480 11.503 1.00 91.88 101 TRP A C 1
ATOM 844 O O . TRP A 1 101 ? -18.733 -0.730 12.672 1.00 91.88 101 TRP A O 1
ATOM 854 N N . GLN A 1 102 ? -19.367 -1.427 10.637 1.00 87.19 102 GLN A N 1
ATOM 855 C CA . GLN A 1 102 ? -19.546 -2.841 11.019 1.00 87.19 102 GLN A CA 1
ATOM 856 C C . GLN A 1 102 ? -20.543 -3.028 12.182 1.00 87.19 102 GLN A C 1
ATOM 858 O O . GLN A 1 102 ? -20.412 -3.930 13.002 1.00 87.19 102 GLN A O 1
ATOM 863 N N . GLY A 1 103 ? -21.552 -2.154 12.261 1.00 83.44 103 GLY A N 1
ATOM 864 C CA . GLY A 1 103 ? -22.534 -2.138 13.349 1.00 83.44 103 GLY A CA 1
ATOM 865 C C . GLY A 1 103 ? -22.054 -1.465 14.640 1.00 83.44 103 GLY A C 1
ATOM 866 O O . GLY A 1 103 ? -22.879 -1.186 15.505 1.00 83.44 103 GLY A O 1
ATOM 867 N N . GLU A 1 104 ? -20.767 -1.133 14.766 1.00 80.25 104 GLU A N 1
ATOM 868 C CA . GLU A 1 104 ? -20.235 -0.394 15.912 1.00 80.25 104 GLU A CA 1
ATOM 869 C C . GLU A 1 104 ? -20.411 1.112 15.713 1.00 80.25 104 GLU A C 1
ATOM 871 O O . GLU A 1 104 ? -20.140 1.641 14.635 1.00 80.25 104 GLU A O 1
ATOM 876 N N . SER A 1 105 ? -20.860 1.826 16.748 1.00 86.25 105 SER A N 1
ATOM 877 C CA . SER A 1 105 ? -20.996 3.284 16.686 1.00 86.25 105 SER A CA 1
ATOM 878 C C . SER A 1 105 ? -19.628 3.942 16.526 1.00 86.25 105 SER A C 1
ATOM 880 O O . SER A 1 105 ? -18.744 3.770 17.365 1.00 86.25 105 SER A O 1
ATOM 882 N N . LEU A 1 106 ? -19.466 4.750 15.480 1.00 89.25 106 LEU A N 1
ATOM 883 C CA . LEU A 1 106 ? -18.285 5.584 15.312 1.00 89.25 106 LEU A CA 1
ATOM 884 C C . LEU A 1 106 ? -18.403 6.787 16.251 1.00 89.25 106 LEU A C 1
ATOM 886 O O . LEU A 1 106 ? -19.268 7.646 16.068 1.00 89.25 106 LEU A O 1
ATOM 890 N N . LEU A 1 107 ? -17.548 6.837 17.274 1.00 83.75 107 LEU A N 1
ATOM 891 C CA . LEU A 1 107 ? -17.572 7.902 18.275 1.00 83.75 107 LEU A CA 1
ATOM 892 C C . LEU A 1 107 ? -17.431 9.274 17.600 1.00 83.75 107 LEU A C 1
ATOM 894 O O . LEU A 1 107 ? -16.511 9.497 16.814 1.00 83.75 107 LEU A O 1
ATOM 898 N N . ASN A 1 108 ? -18.355 10.177 17.929 1.00 87.69 108 ASN A N 1
ATOM 899 C CA . ASN A 1 108 ? -18.417 11.560 17.455 1.00 87.69 108 ASN A CA 1
ATOM 900 C C . ASN A 1 108 ? -18.584 11.760 15.941 1.00 87.69 108 ASN A C 1
ATOM 902 O O . ASN A 1 108 ? -18.707 12.902 15.521 1.00 87.69 108 ASN A O 1
ATOM 906 N N . VAL A 1 109 ? -18.676 10.704 15.122 1.00 95.56 109 VAL A N 1
ATOM 907 C CA . VAL A 1 109 ? -18.952 10.844 13.683 1.00 95.56 109 VAL A CA 1
ATOM 908 C C . VAL A 1 109 ? -20.409 11.232 13.462 1.00 95.56 109 VAL A C 1
ATOM 910 O O . VAL A 1 109 ? -21.319 10.523 13.893 1.00 95.56 109 VAL A O 1
ATOM 913 N N . GLY A 1 110 ? -20.610 12.326 12.733 1.00 96.62 110 GLY A N 1
ATOM 914 C CA . GLY A 1 110 ? -21.901 12.925 12.431 1.00 96.62 110 GLY A CA 1
ATOM 915 C C . GLY A 1 110 ? -21.980 14.391 12.843 1.00 96.62 110 GLY A C 1
ATOM 916 O O . GLY A 1 110 ? -20.954 15.059 12.952 1.00 96.62 110 GLY A O 1
ATOM 917 N N . GLY A 1 111 ? -23.200 14.888 13.011 1.00 96.81 111 GLY A N 1
ATOM 918 C CA . GLY A 1 111 ? -23.501 16.288 13.305 1.00 96.81 111 GLY A CA 1
ATOM 919 C C . GLY A 1 111 ? -25.001 16.551 13.227 1.00 96.81 111 GLY A C 1
ATOM 920 O O . GLY A 1 111 ? -25.796 15.609 13.171 1.00 96.81 111 GLY A O 1
ATOM 921 N N . ASP A 1 112 ? -25.395 17.819 13.232 1.00 97.38 112 ASP A N 1
ATOM 922 C CA . ASP A 1 112 ? -26.801 18.211 13.258 1.00 97.38 112 ASP A CA 1
ATOM 923 C C . ASP A 1 112 ? -27.301 18.651 11.878 1.00 97.38 112 ASP A C 1
ATOM 925 O O . ASP A 1 112 ? -26.624 19.367 11.134 1.00 97.38 112 ASP A O 1
ATOM 929 N N . TYR A 1 113 ? -28.512 18.213 11.539 1.00 96.50 113 TYR A N 1
ATOM 930 C CA . TYR A 1 113 ? -29.295 18.774 10.447 1.00 96.50 113 TYR A CA 1
ATOM 931 C C . TYR A 1 113 ? -30.352 19.732 10.992 1.00 96.50 113 TYR A C 1
ATOM 933 O O . TYR A 1 113 ? -31.021 19.447 11.991 1.00 96.50 113 TYR A O 1
ATOM 941 N N . SER A 1 114 ? -30.559 20.835 10.287 1.00 96.12 114 SER A N 1
ATOM 942 C CA . SER A 1 114 ? -31.689 21.733 10.484 1.00 96.12 114 SER A CA 1
ATOM 943 C C . SER A 1 114 ? -33.021 21.086 10.107 1.00 96.12 114 SER A C 1
ATOM 945 O O . SER A 1 114 ? -33.089 20.024 9.487 1.00 96.12 114 SER A O 1
ATOM 947 N N . ASN A 1 115 ? -34.116 21.766 10.453 1.00 94.44 115 ASN A N 1
ATOM 948 C CA . ASN A 1 115 ? -35.470 21.317 10.124 1.00 94.44 115 ASN A CA 1
ATOM 949 C C . ASN A 1 115 ? -35.763 21.293 8.613 1.00 94.44 115 ASN A C 1
ATOM 951 O O . ASN A 1 115 ? -36.696 20.608 8.208 1.00 94.44 115 ASN A O 1
ATOM 955 N N . ASP A 1 116 ? -34.998 22.025 7.795 1.00 93.44 116 ASP A N 1
ATOM 956 C CA . ASP A 1 116 ? -35.110 22.038 6.328 1.00 93.44 116 ASP A CA 1
ATOM 957 C C . ASP A 1 116 ? -34.159 21.050 5.630 1.00 93.44 116 ASP A C 1
ATOM 959 O O . ASP A 1 116 ? -34.023 21.087 4.406 1.00 93.44 116 ASP A O 1
ATOM 963 N N . GLY A 1 117 ? -33.512 20.150 6.379 1.00 92.56 117 GLY A N 1
ATOM 964 C CA . GLY A 1 117 ? -32.725 19.070 5.790 1.00 92.56 117 GLY A CA 1
ATOM 965 C C . GLY A 1 117 ? -31.248 19.361 5.571 1.00 92.56 117 GLY A C 1
ATOM 966 O O . GLY A 1 117 ? -30.580 18.517 4.975 1.00 92.56 117 GLY A O 1
ATOM 967 N N . LYS A 1 118 ? -30.739 20.510 6.030 1.00 95.00 118 LYS A N 1
ATOM 968 C CA . LYS A 1 118 ? -29.371 20.958 5.745 1.00 95.00 118 LYS A CA 1
ATOM 969 C C . LYS A 1 118 ? -28.432 20.722 6.912 1.00 95.00 118 LYS A C 1
ATOM 971 O O . LYS A 1 118 ? -28.809 20.889 8.068 1.00 95.00 118 LYS A O 1
ATOM 976 N N . LYS A 1 119 ? -27.180 20.381 6.634 1.00 96.69 119 LYS A N 1
ATOM 977 C CA . LYS A 1 119 ? -26.142 20.271 7.661 1.00 96.69 119 LYS A CA 1
ATOM 978 C C . LYS A 1 119 ? -25.848 21.630 8.282 1.00 96.69 119 LYS A C 1
ATOM 980 O O . LYS A 1 119 ? -25.666 22.620 7.566 1.00 96.69 119 LYS A O 1
ATOM 985 N N . GLN A 1 120 ? -25.753 21.656 9.608 1.00 97.56 120 GLN A N 1
ATOM 986 C CA . GLN A 1 120 ? -25.410 22.833 10.400 1.00 97.56 120 GLN A CA 1
ATOM 987 C C . GLN A 1 120 ? -24.497 22.460 11.581 1.00 97.56 120 GLN A C 1
ATOM 989 O O . GLN A 1 120 ? -24.487 21.317 12.037 1.00 97.56 120 GLN A O 1
ATOM 994 N N . GLY A 1 121 ? -23.729 23.428 12.082 1.00 97.19 121 GLY A N 1
ATOM 995 C CA . GLY A 1 121 ? -22.890 23.268 13.270 1.00 97.19 121 GLY A CA 1
ATOM 996 C C . GLY A 1 121 ? -21.643 22.414 13.032 1.00 97.19 121 GLY A C 1
ATOM 997 O O . GLY A 1 121 ? -21.148 22.311 11.912 1.00 97.19 121 GLY A O 1
ATOM 998 N N . GLN A 1 122 ? -21.102 21.826 14.100 1.00 97.69 122 GLN A N 1
ATOM 999 C CA . GLN A 1 122 ? -19.899 20.995 14.027 1.00 97.69 122 GLN A CA 1
ATOM 1000 C C . GLN A 1 122 ? -20.219 19.611 13.463 1.00 97.69 122 GLN A C 1
ATOM 1002 O O . GLN A 1 122 ? -21.189 18.969 13.862 1.00 97.69 122 GLN A O 1
ATOM 1007 N N . TRP A 1 123 ? -19.366 19.149 12.558 1.00 98.06 123 TRP A N 1
ATOM 1008 C CA . TRP A 1 123 ? -19.468 17.853 11.911 1.00 98.06 123 TRP A CA 1
ATOM 1009 C C . TRP A 1 123 ? -18.137 17.127 11.938 1.00 98.06 123 TRP A C 1
ATOM 1011 O O . TRP A 1 123 ? -17.087 17.726 11.717 1.00 98.06 123 TRP A O 1
ATOM 1021 N N . GLN A 1 124 ? -18.210 15.815 12.129 1.00 97.56 124 GLN A N 1
ATOM 1022 C CA . GLN A 1 124 ? -17.105 14.888 11.931 1.00 97.56 124 GLN A CA 1
ATOM 1023 C C . GLN A 1 124 ? -17.511 13.850 10.883 1.00 97.56 124 GLN A C 1
ATOM 1025 O O . GLN A 1 124 ? -18.497 13.133 11.045 1.00 97.56 124 GLN A O 1
ATOM 1030 N N . GLU A 1 125 ? -16.748 13.745 9.802 1.00 96.38 125 GLU A N 1
ATOM 1031 C CA . GLU A 1 125 ? -17.030 12.857 8.673 1.00 96.38 125 GLU A CA 1
ATOM 1032 C C . GLU A 1 125 ? -15.875 11.890 8.433 1.00 96.38 125 GLU A C 1
ATOM 1034 O O . GLU A 1 125 ? -14.722 12.215 8.689 1.00 96.38 125 GLU A O 1
ATOM 1039 N N . ILE A 1 126 ? -16.156 10.698 7.909 1.00 95.81 126 ILE A N 1
ATOM 1040 C CA . ILE A 1 126 ? -15.098 9.795 7.443 1.00 95.81 126 ILE A CA 1
ATOM 1041 C C . ILE A 1 126 ? -14.600 10.216 6.054 1.00 95.81 126 ILE A C 1
ATOM 1043 O O . ILE A 1 126 ? -15.390 10.622 5.196 1.00 95.81 126 ILE A O 1
ATOM 1047 N N . ILE A 1 127 ? -13.297 10.079 5.799 1.00 94.69 127 ILE A N 1
ATOM 1048 C CA . ILE A 1 127 ? -12.731 10.349 4.467 1.00 94.69 127 ILE A CA 1
ATOM 1049 C C . ILE A 1 127 ? -13.200 9.318 3.428 1.00 94.69 127 ILE A C 1
ATOM 1051 O O . ILE A 1 127 ? -13.631 8.217 3.761 1.00 94.69 127 ILE A O 1
ATOM 1055 N N . GLN A 1 128 ? -13.047 9.614 2.136 1.00 90.31 128 GLN A N 1
ATOM 1056 C CA . GLN A 1 128 ? -13.443 8.703 1.045 1.00 90.31 128 GLN A CA 1
ATOM 1057 C C . GLN A 1 128 ? -12.699 7.350 1.055 1.00 90.31 128 GLN A C 1
ATOM 1059 O O . GLN A 1 128 ? -13.237 6.338 0.615 1.00 90.31 128 GLN A O 1
ATOM 1064 N N . ASN A 1 129 ? -11.470 7.309 1.576 1.00 87.31 129 ASN A N 1
ATOM 1065 C CA . ASN A 1 129 ? -10.674 6.082 1.683 1.00 87.31 129 ASN A CA 1
ATOM 1066 C C . ASN A 1 129 ? -10.701 5.464 3.086 1.00 87.31 129 ASN A C 1
ATOM 1068 O O . ASN A 1 129 ? -9.794 4.708 3.419 1.00 87.31 129 ASN A O 1
ATOM 1072 N N . TYR A 1 130 ? -11.707 5.785 3.907 1.00 92.69 130 TYR A N 1
ATOM 1073 C CA . TYR A 1 130 ? -11.826 5.185 5.232 1.00 92.69 130 TYR A CA 1
ATOM 1074 C C . TYR A 1 130 ? -11.944 3.666 5.086 1.00 92.69 130 TYR A C 1
ATOM 1076 O O . TYR A 1 130 ? -12.813 3.167 4.369 1.00 92.69 130 TYR A O 1
ATOM 1084 N N . CYS A 1 131 ? -11.035 2.954 5.730 1.00 90.44 131 CYS A N 1
ATOM 1085 C CA . CYS A 1 131 ? -10.976 1.501 5.777 1.00 90.44 131 CYS A CA 1
ATOM 1086 C C . CYS A 1 131 ? -10.443 1.098 7.149 1.00 90.44 131 CYS A C 1
ATOM 1088 O O . CYS A 1 131 ? -10.040 1.959 7.940 1.00 90.44 131 CYS A O 1
ATOM 1090 N N . TRP A 1 132 ? -10.405 -0.195 7.445 1.00 82.62 132 TRP A N 1
ATOM 1091 C CA . TRP A 1 132 ? -10.009 -0.642 8.782 1.00 82.62 132 TRP A CA 1
ATOM 1092 C C . TRP A 1 132 ? -8.599 -0.180 9.208 1.00 82.62 132 TRP A C 1
ATOM 1094 O O . TRP A 1 132 ? -8.389 0.134 10.380 1.00 82.62 132 TRP A O 1
ATOM 1104 N N . TYR A 1 133 ? -7.666 -0.047 8.255 1.00 82.62 133 TYR A N 1
ATOM 1105 C CA . TYR A 1 133 ? -6.305 0.467 8.480 1.00 82.62 133 TYR A CA 1
ATOM 1106 C C . TYR A 1 133 ? -6.201 1.999 8.503 1.00 82.62 133 TYR A C 1
ATOM 1108 O O . TYR A 1 133 ? -5.159 2.543 8.871 1.00 82.62 133 TYR A O 1
ATOM 1116 N N . VAL A 1 134 ? -7.226 2.714 8.034 1.00 87.19 134 VAL A N 1
ATOM 1117 C CA . VAL A 1 134 ? -7.171 4.159 7.778 1.00 87.19 134 VAL A CA 1
ATOM 1118 C C . VAL A 1 134 ? -8.395 4.824 8.396 1.00 87.19 134 VAL A C 1
ATOM 1120 O O . VAL A 1 134 ? -9.357 5.186 7.718 1.00 87.19 134 VAL A O 1
ATOM 1123 N N . LYS A 1 135 ? -8.341 4.990 9.720 1.00 93.00 135 LYS A N 1
ATOM 1124 C CA . LYS A 1 135 ? -9.395 5.625 10.518 1.00 93.00 135 LYS A CA 1
ATOM 1125 C C . LYS A 1 135 ? -9.173 7.134 10.601 1.00 93.00 135 LYS A C 1
ATOM 1127 O O . LYS A 1 135 ? -8.674 7.643 11.603 1.00 93.00 135 LYS A O 1
ATOM 1132 N N . ILE A 1 136 ? -9.495 7.833 9.515 1.00 94.44 136 ILE A N 1
ATOM 1133 C CA . ILE A 1 136 ? -9.295 9.283 9.399 1.00 94.44 136 ILE A CA 1
ATOM 1134 C C . ILE A 1 136 ? -10.630 10.003 9.317 1.00 94.44 136 ILE A C 1
ATOM 1136 O O . ILE A 1 136 ? -11.507 9.630 8.531 1.00 94.44 136 ILE A O 1
ATOM 1140 N N . TYR A 1 137 ? -10.729 11.078 10.090 1.00 96.25 137 TYR A N 1
ATOM 1141 C CA . TYR A 1 137 ? -11.909 11.918 10.169 1.00 96.25 137 TYR A CA 1
ATOM 1142 C C . TYR A 1 137 ? -11.624 13.339 9.680 1.00 96.25 137 TYR A C 1
ATOM 1144 O O . TYR A 1 137 ? -10.553 13.885 9.930 1.00 96.25 137 TYR A O 1
ATOM 1152 N N . GLU A 1 138 ? -12.591 13.946 9.005 1.00 97.44 138 GLU A N 1
ATOM 1153 C CA . GLU A 1 138 ? -12.646 15.370 8.685 1.00 97.44 138 GLU A CA 1
ATOM 1154 C C . GLU A 1 138 ? -13.559 16.061 9.698 1.00 97.44 138 GLU A C 1
ATOM 1156 O O . GLU A 1 138 ? -14.730 15.704 9.785 1.00 97.44 138 GLU A O 1
ATOM 1161 N N . ILE A 1 139 ? -13.044 17.033 10.453 1.00 97.75 139 ILE A N 1
ATOM 1162 C CA . ILE A 1 139 ? -13.822 17.792 11.443 1.00 97.75 139 ILE A CA 1
ATOM 1163 C C . ILE A 1 139 ? -13.876 19.260 11.050 1.00 97.75 139 ILE A C 1
ATOM 1165 O O . ILE A 1 139 ? -12.824 19.859 10.819 1.00 97.75 139 ILE A O 1
ATOM 1169 N N . GLY A 1 140 ? -15.068 19.846 11.027 1.00 97.69 140 GLY A N 1
ATOM 1170 C CA . GLY A 1 140 ? -15.258 21.279 10.822 1.00 97.69 140 GLY A CA 1
ATOM 1171 C C . GLY A 1 140 ? -16.719 21.697 10.923 1.00 97.69 140 GLY A C 1
ATOM 1172 O O . GLY A 1 140 ? -17.558 20.945 11.408 1.00 97.69 140 GLY A O 1
ATOM 1173 N N . GLU A 1 141 ? -17.023 22.913 10.480 1.00 97.75 141 GLU A N 1
ATOM 1174 C CA . GLU A 1 141 ? -18.360 23.493 10.606 1.00 97.75 141 GLU A CA 1
ATOM 1175 C C . GLU A 1 141 ? -19.119 23.473 9.277 1.00 97.75 141 GLU A C 1
ATOM 1177 O O . GLU A 1 141 ? -18.553 23.756 8.217 1.00 97.75 141 GLU A O 1
ATOM 1182 N N . TYR A 1 142 ? -20.412 23.168 9.342 1.00 98.25 142 TYR A N 1
ATOM 1183 C CA . TYR A 1 142 ? -21.366 23.375 8.264 1.00 98.25 142 TYR A CA 1
ATOM 1184 C C . TYR A 1 142 ? -22.306 24.540 8.574 1.00 98.25 142 TYR A C 1
ATOM 1186 O O . TYR A 1 142 ? -22.751 24.722 9.707 1.00 98.25 142 TYR A O 1
ATOM 1194 N N . LYS A 1 143 ? -22.684 25.271 7.527 1.00 97.69 143 LYS A N 1
ATOM 1195 C CA . LYS A 1 143 ? -23.792 26.223 7.536 1.00 97.69 143 LYS A CA 1
ATOM 1196 C C . LYS A 1 143 ? -24.576 26.062 6.242 1.00 97.69 143 LYS A C 1
ATOM 1198 O O . LYS A 1 143 ? -24.050 26.335 5.168 1.00 97.69 143 LYS A O 1
ATOM 1203 N N . ASP A 1 144 ? -25.815 25.596 6.359 1.00 96.12 144 ASP A N 1
ATOM 1204 C CA . ASP A 1 144 ? -26.722 25.372 5.230 1.00 96.12 144 ASP A CA 1
ATOM 1205 C C . ASP A 1 144 ? -26.103 24.479 4.136 1.00 96.12 144 ASP A C 1
ATOM 1207 O O . ASP A 1 144 ? -26.068 24.850 2.966 1.00 96.12 144 ASP A O 1
ATOM 1211 N N . ASP A 1 145 ? -25.572 23.314 4.537 1.00 96.19 145 ASP A N 1
ATOM 1212 C CA . ASP A 1 145 ? -24.833 22.352 3.691 1.00 96.19 145 ASP A CA 1
ATOM 1213 C C . ASP A 1 145 ? -23.494 22.841 3.114 1.00 96.19 145 ASP A C 1
ATOM 1215 O O . ASP A 1 145 ? -22.761 22.063 2.493 1.00 96.19 145 ASP A O 1
ATOM 1219 N N . LEU A 1 146 ? -23.095 24.084 3.384 1.00 97.06 146 LEU A N 1
ATOM 1220 C CA . LEU A 1 146 ? -21.788 24.606 2.999 1.00 97.06 146 LEU A CA 1
ATOM 1221 C C . LEU A 1 146 ? -20.775 24.385 4.119 1.00 97.06 146 LEU A C 1
ATOM 1223 O O . LEU A 1 146 ? -20.997 24.771 5.265 1.00 97.06 146 LEU A O 1
ATOM 1227 N N . ARG A 1 147 ? -19.627 23.794 3.782 1.00 97.94 147 ARG A N 1
ATOM 1228 C CA . ARG A 1 147 ? -18.486 23.706 4.701 1.00 97.94 147 ARG A CA 1
ATOM 1229 C C . ARG A 1 147 ? -17.933 25.108 4.944 1.00 97.94 147 ARG A C 1
ATOM 1231 O O . ARG A 1 147 ? -17.585 25.791 3.993 1.00 97.94 147 ARG A O 1
ATOM 1238 N N . GLN A 1 148 ? -17.807 25.539 6.188 1.00 97.75 148 GLN A N 1
ATOM 1239 C CA . GLN A 1 148 ? -17.277 26.856 6.540 1.00 97.75 148 GLN A CA 1
ATOM 1240 C C . GLN A 1 148 ? -16.165 26.737 7.583 1.00 97.75 148 GLN A C 1
ATOM 1242 O O . GLN A 1 148 ? -16.011 25.716 8.254 1.00 97.75 148 GLN A O 1
ATOM 1247 N N . GLY A 1 149 ? -15.353 27.788 7.702 1.00 97.31 149 GLY A N 1
ATOM 1248 C CA . GLY A 1 149 ? -14.358 27.883 8.764 1.00 97.31 149 GLY A CA 1
ATOM 1249 C C . GLY A 1 149 ? -13.225 26.864 8.638 1.00 97.31 149 GLY A C 1
ATOM 1250 O O . GLY A 1 149 ? -12.847 26.459 7.537 1.00 97.31 149 GLY A O 1
ATOM 1251 N N . LEU A 1 150 ? -12.615 26.524 9.773 1.00 97.38 150 LEU A N 1
ATOM 1252 C CA . LEU A 1 150 ? -11.455 25.638 9.845 1.00 97.38 150 LEU A CA 1
ATOM 1253 C C . LEU A 1 150 ? -11.891 24.171 9.789 1.00 97.38 150 LEU A C 1
ATOM 1255 O O . LEU A 1 150 ? -12.749 23.751 10.556 1.00 97.38 150 LEU A O 1
ATOM 1259 N N . TRP A 1 151 ? -11.240 23.397 8.929 1.00 98.12 151 TRP A N 1
ATOM 1260 C CA . TRP A 1 151 ? -11.420 21.961 8.789 1.00 98.12 151 TRP A CA 1
ATOM 1261 C C . TRP A 1 151 ? -10.107 21.234 9.065 1.00 98.12 151 TRP A C 1
ATOM 1263 O O . TRP A 1 151 ? -9.049 21.639 8.577 1.00 98.12 151 TRP A O 1
ATOM 1273 N N . LYS A 1 152 ? -10.169 20.166 9.858 1.00 97.62 152 LYS A N 1
ATOM 1274 C CA . LYS A 1 152 ? -9.016 19.362 10.282 1.00 97.62 152 LYS A CA 1
ATOM 1275 C C . LYS A 1 152 ? -9.185 17.920 9.828 1.00 97.62 152 LYS A C 1
ATOM 1277 O O . LYS A 1 152 ? -10.277 17.374 9.921 1.00 97.62 152 LYS A O 1
ATOM 1282 N N . PHE A 1 153 ? -8.093 17.299 9.404 1.00 97.19 153 PHE A N 1
ATOM 1283 C CA . PHE A 1 153 ? -8.010 15.854 9.219 1.00 97.19 153 PHE A CA 1
ATOM 1284 C C . PHE A 1 153 ? -7.364 15.247 10.462 1.00 97.19 153 PHE A C 1
ATOM 1286 O O . PHE A 1 153 ? -6.234 15.614 10.797 1.00 97.19 153 PHE A O 1
ATOM 1293 N N . ILE A 1 154 ? -8.068 14.345 11.138 1.00 95.06 154 ILE A N 1
ATOM 1294 C CA . ILE A 1 154 ? -7.646 13.740 12.401 1.00 95.06 154 ILE A CA 1
ATOM 1295 C C . ILE A 1 154 ? -7.475 12.234 12.218 1.00 95.06 154 ILE A C 1
ATOM 1297 O O . ILE A 1 154 ? -8.374 11.561 11.715 1.00 95.06 154 ILE A O 1
ATOM 1301 N N . GLN A 1 155 ? -6.325 11.719 12.644 1.00 93.25 155 GLN A N 1
ATOM 1302 C CA . GLN A 1 155 ? -6.030 10.294 12.747 1.00 93.25 155 GLN A CA 1
ATOM 1303 C C . GLN A 1 155 ? -5.620 10.007 14.192 1.00 93.25 155 GLN A C 1
ATOM 1305 O O . GLN A 1 155 ? -4.608 10.530 14.651 1.00 93.25 155 GLN A O 1
ATOM 1310 N N . GLY A 1 156 ? -6.418 9.222 14.920 1.00 89.19 156 GLY A N 1
ATOM 1311 C CA . GLY A 1 156 ? -6.253 9.107 16.373 1.00 89.19 156 GLY A CA 1
ATOM 1312 C C . GLY A 1 156 ? -6.497 10.457 17.055 1.00 89.19 156 GLY A C 1
ATOM 1313 O O . GLY A 1 156 ? -7.565 11.043 16.893 1.00 89.19 156 GLY A O 1
ATOM 1314 N N . ASP A 1 157 ? -5.503 10.960 17.781 1.00 81.62 157 ASP A N 1
ATOM 1315 C CA . ASP A 1 157 ? -5.465 12.304 18.376 1.00 81.62 157 ASP A CA 1
ATOM 1316 C C . ASP A 1 157 ? -4.640 13.311 17.546 1.00 81.62 157 ASP A C 1
ATOM 1318 O O . ASP A 1 157 ? -4.620 14.514 17.828 1.00 81.62 157 ASP A O 1
ATOM 1322 N N . ARG A 1 158 ? -3.993 12.852 16.468 1.00 85.81 158 ARG A N 1
ATOM 1323 C CA . ARG A 1 158 ? -3.094 13.662 15.647 1.00 85.81 158 ARG A CA 1
ATOM 1324 C C . ARG A 1 158 ? -3.844 14.392 14.538 1.00 85.81 158 ARG A C 1
ATOM 1326 O O . ARG A 1 158 ? -4.511 13.790 13.697 1.00 85.81 158 ARG A O 1
ATOM 1333 N N . THR A 1 159 ? -3.649 15.709 14.458 1.00 93.06 159 THR A N 1
ATOM 1334 C CA . THR A 1 159 ? -4.051 16.489 13.277 1.00 93.06 159 THR A CA 1
ATOM 1335 C C . THR A 1 159 ? -3.024 16.291 12.160 1.00 93.06 159 THR A C 1
ATOM 1337 O O . THR A 1 159 ? -1.893 16.771 12.246 1.00 93.06 159 THR A O 1
ATOM 1340 N N . ILE A 1 160 ? -3.414 15.592 11.096 1.00 94.75 160 ILE A N 1
ATOM 1341 C CA . ILE A 1 160 ? -2.542 15.258 9.957 1.00 94.75 160 ILE A CA 1
ATOM 1342 C C . ILE A 1 160 ? -2.723 16.202 8.761 1.00 94.75 160 ILE A C 1
ATOM 1344 O O . ILE A 1 160 ? -1.820 16.320 7.929 1.00 94.75 160 ILE A O 1
ATOM 1348 N N . GLY A 1 161 ? -3.833 16.941 8.716 1.00 96.00 161 GLY A N 1
ATOM 1349 C CA . GLY A 1 161 ? -4.132 17.944 7.696 1.00 96.00 161 GLY A CA 1
ATOM 1350 C C . GLY A 1 161 ? -5.036 19.051 8.235 1.00 96.00 161 GLY A C 1
ATOM 1351 O O . GLY A 1 161 ? -5.728 18.866 9.235 1.00 96.00 161 GLY A O 1
ATOM 1352 N N . ILE A 1 162 ? -5.027 20.210 7.583 1.00 97.50 162 ILE A N 1
ATOM 1353 C CA . ILE A 1 162 ? -5.775 21.394 8.022 1.00 97.50 162 ILE A CA 1
ATOM 1354 C C . ILE A 1 162 ? -6.062 22.321 6.841 1.00 97.50 162 ILE A C 1
ATOM 1356 O O . ILE A 1 162 ? -5.252 22.414 5.921 1.00 97.50 162 ILE A O 1
ATOM 1360 N N . GLY A 1 163 ? -7.186 23.027 6.863 1.00 97.44 163 GLY A N 1
ATOM 1361 C CA . GLY A 1 163 ? -7.517 24.029 5.857 1.00 97.44 163 GLY A CA 1
ATOM 1362 C C . GLY A 1 163 ? -8.733 24.857 6.232 1.00 97.44 163 GLY A C 1
ATOM 1363 O O . GLY A 1 163 ? -9.414 24.550 7.205 1.00 97.44 163 GLY A O 1
ATOM 1364 N N . LYS A 1 164 ? -9.005 25.930 5.487 1.00 97.75 164 LYS A N 1
ATOM 1365 C CA . LYS A 1 164 ? -10.153 26.808 5.742 1.00 97.75 164 LYS A CA 1
ATOM 1366 C C . LYS A 1 164 ? -11.077 26.883 4.529 1.00 97.75 164 LYS A C 1
ATOM 1368 O O . LYS A 1 164 ? -10.606 27.030 3.402 1.00 97.75 164 LYS A O 1
ATOM 1373 N N . TYR A 1 165 ? -12.383 26.799 4.753 1.00 98.19 165 TYR A N 1
ATOM 1374 C CA . TYR A 1 165 ? -13.398 27.144 3.758 1.00 98.19 165 TYR A CA 1
ATOM 1375 C C . TYR A 1 165 ? -13.896 28.577 3.982 1.00 98.19 165 TYR A C 1
ATOM 1377 O O . TYR A 1 165 ? -13.949 29.064 5.116 1.00 98.19 165 TYR A O 1
ATOM 1385 N N . ASN A 1 166 ? -14.232 29.266 2.893 1.00 97.88 166 ASN A N 1
ATOM 1386 C CA . ASN A 1 166 ? -14.892 30.568 2.935 1.00 97.88 166 ASN A CA 1
ATOM 1387 C C . ASN A 1 166 ? -16.413 30.414 3.141 1.00 97.88 166 ASN A C 1
ATOM 1389 O O . ASN A 1 166 ? -16.936 29.308 3.257 1.00 97.88 166 ASN A O 1
ATOM 1393 N N . GLU A 1 167 ? -17.133 31.534 3.180 1.00 97.31 167 GLU A N 1
ATOM 1394 C CA . GLU A 1 167 ? -18.587 31.560 3.407 1.00 97.31 167 GLU A CA 1
ATOM 1395 C C . GLU A 1 167 ? -19.396 30.877 2.288 1.00 97.31 167 GLU A C 1
ATOM 1397 O O . GLU A 1 167 ? -20.525 30.451 2.518 1.00 97.31 167 GLU A O 1
ATOM 1402 N N . LEU A 1 168 ? -18.809 30.712 1.097 1.00 97.62 168 LEU A N 1
ATOM 1403 C CA . LEU A 1 168 ? -19.431 30.064 -0.063 1.00 97.62 168 LEU A CA 1
ATOM 1404 C C . LEU A 1 168 ? -19.188 28.548 -0.117 1.00 97.62 168 LEU A C 1
ATOM 1406 O O . LEU A 1 168 ? -19.524 27.914 -1.114 1.00 97.62 168 LEU A O 1
ATOM 1410 N N . GLY A 1 169 ? -18.558 27.950 0.898 1.00 97.25 169 GLY A N 1
ATOM 1411 C CA . GLY A 1 169 ? -18.231 26.524 0.858 1.00 97.25 169 GLY A CA 1
ATOM 1412 C C . GLY A 1 169 ? -16.988 26.181 0.039 1.00 97.25 169 GLY A C 1
ATOM 1413 O O . GLY A 1 169 ? -16.740 25.009 -0.241 1.00 97.25 169 GLY A O 1
ATOM 1414 N N . LEU A 1 170 ? -16.193 27.178 -0.364 1.00 97.94 170 LEU A N 1
ATOM 1415 C CA . LEU A 1 170 ? -15.020 26.992 -1.216 1.00 97.94 170 LEU A CA 1
ATOM 1416 C C . LEU A 1 170 ? -13.732 27.017 -0.389 1.00 97.94 170 LEU A C 1
ATOM 1418 O O . LEU A 1 170 ? -13.572 27.834 0.519 1.00 97.94 170 LEU A O 1
ATOM 1422 N N . LYS A 1 171 ? -12.777 26.144 -0.725 1.00 98.25 171 LYS A N 1
ATOM 1423 C CA . LYS A 1 171 ? -11.455 26.113 -0.077 1.00 98.25 171 LYS A CA 1
ATOM 1424 C C . LYS A 1 171 ? -10.728 27.447 -0.274 1.00 98.25 171 LYS A C 1
ATOM 1426 O O . LYS A 1 171 ? -10.692 27.969 -1.386 1.00 98.25 171 LYS A O 1
ATOM 1431 N N . ASN A 1 172 ? -10.142 27.994 0.788 1.00 97.94 172 ASN A N 1
ATOM 1432 C CA . ASN A 1 172 ? -9.453 29.283 0.755 1.00 97.94 172 ASN A CA 1
ATOM 1433 C C . ASN A 1 172 ? -8.279 29.340 1.754 1.00 97.94 172 ASN A C 1
ATOM 1435 O O . ASN A 1 172 ? -8.382 28.827 2.867 1.00 97.94 172 ASN A O 1
ATOM 1439 N N . GLY A 1 173 ? -7.179 29.997 1.385 1.00 97.50 173 GLY A N 1
ATOM 1440 C CA . GLY A 1 173 ? -5.975 30.133 2.212 1.00 97.50 173 GLY A CA 1
ATOM 1441 C C . GLY A 1 173 ? -5.062 28.904 2.174 1.00 97.50 173 GLY A C 1
ATOM 1442 O O . GLY A 1 173 ? -5.075 28.147 1.207 1.00 97.50 173 GLY A O 1
ATOM 1443 N N . LYS A 1 174 ? -4.257 28.707 3.226 1.00 97.81 174 LYS A N 1
ATOM 1444 C CA . LYS A 1 174 ? -3.318 27.579 3.342 1.00 97.81 174 LYS A CA 1
ATOM 1445 C C . LYS A 1 174 ? -4.038 26.270 3.646 1.00 97.81 174 LYS A C 1
ATOM 1447 O O . LYS A 1 174 ? -4.921 26.221 4.502 1.00 97.81 174 LYS A O 1
ATOM 1452 N N . TRP A 1 175 ? -3.613 25.214 2.968 1.00 98.19 175 TRP A N 1
ATOM 1453 C CA . TRP A 1 175 ? -4.156 23.871 3.075 1.00 98.19 175 TRP A CA 1
ATOM 1454 C C . TRP A 1 175 ? -3.040 22.839 3.199 1.00 98.19 175 TRP A C 1
ATOM 1456 O O . TRP A 1 175 ? -2.028 22.917 2.510 1.00 98.19 175 TRP A O 1
ATOM 1466 N N . LYS A 1 176 ? -3.272 21.846 4.055 1.00 97.75 176 LYS A N 1
ATOM 1467 C CA . LYS A 1 176 ? -2.570 20.566 4.098 1.00 97.75 176 LYS A CA 1
ATOM 1468 C C . LYS A 1 176 ? -3.600 19.466 3.857 1.00 97.75 176 LYS A C 1
ATOM 1470 O O . LYS A 1 176 ? -4.370 19.130 4.756 1.00 97.75 176 LYS A O 1
ATOM 1475 N N . GLU A 1 177 ? -3.646 18.964 2.630 1.00 96.75 177 GLU A N 1
ATOM 1476 C CA . GLU A 1 177 ? -4.595 17.951 2.164 1.00 96.75 177 GLU A CA 1
ATOM 1477 C C . GLU A 1 177 ? -3.997 16.551 2.244 1.00 96.75 177 GLU A C 1
ATOM 1479 O O . GLU A 1 177 ? -2.790 16.379 2.094 1.00 96.75 177 GLU A O 1
ATOM 1484 N N . LEU A 1 178 ? -4.842 15.540 2.418 1.00 95.12 178 LEU A N 1
ATOM 1485 C CA . LEU A 1 178 ? -4.426 14.148 2.294 1.00 95.12 178 LEU A CA 1
ATOM 1486 C C . LEU A 1 178 ? -4.477 13.714 0.830 1.00 95.12 178 LEU A C 1
ATOM 1488 O O . LEU A 1 178 ? -5.377 14.113 0.089 1.00 95.12 178 LEU A O 1
ATOM 1492 N N . SER A 1 179 ? -3.537 12.868 0.417 1.00 93.69 179 SER A N 1
ATOM 1493 C CA . SER A 1 179 ? -3.650 12.179 -0.864 1.00 93.69 179 SER A CA 1
ATOM 1494 C C . SER A 1 179 ? -4.882 11.273 -0.885 1.00 93.69 179 SER A C 1
ATOM 1496 O O . SER A 1 179 ? -5.247 10.638 0.103 1.00 93.69 179 SER A O 1
ATOM 1498 N N . ASP A 1 180 ? -5.487 11.130 -2.059 1.00 86.62 180 ASP A N 1
ATOM 1499 C CA . ASP A 1 180 ? -6.468 10.088 -2.356 1.00 86.62 180 ASP A CA 1
ATOM 1500 C C . ASP A 1 180 ? -5.912 8.668 -2.141 1.00 86.62 180 ASP A C 1
ATOM 1502 O O . ASP A 1 180 ? -6.666 7.700 -2.111 1.00 86.62 180 ASP A O 1
ATOM 1506 N N . LYS A 1 181 ? -4.599 8.510 -1.980 1.00 83.88 181 LYS A N 1
ATOM 1507 C CA . LYS A 1 181 ? -3.916 7.250 -1.672 1.00 83.88 181 LYS A CA 1
ATOM 1508 C C . LYS A 1 181 ? -3.426 7.180 -0.236 1.00 83.88 181 LYS A C 1
ATOM 1510 O O . LYS A 1 181 ? -2.686 6.250 0.074 1.00 83.88 181 LYS A O 1
ATOM 1515 N N . TYR A 1 182 ? -3.839 8.120 0.616 1.00 87.88 182 TYR A N 1
ATOM 1516 C CA . TYR A 1 182 ? -3.425 8.136 2.008 1.00 87.88 182 TYR A CA 1
ATOM 1517 C C . TYR A 1 182 ? -3.798 6.820 2.694 1.00 87.88 182 TYR A C 1
ATOM 1519 O O . TYR A 1 182 ? -4.966 6.429 2.725 1.00 87.88 182 TYR A O 1
ATOM 1527 N N . CYS A 1 183 ? -2.794 6.140 3.234 1.00 82.75 183 CYS A N 1
ATOM 1528 C CA . CYS A 1 183 ? -2.959 5.009 4.135 1.00 82.75 183 CYS A CA 1
ATOM 1529 C C . CYS A 1 183 ? -1.817 4.991 5.155 1.00 82.75 183 CYS A C 1
ATOM 1531 O O . CYS A 1 183 ? -0.901 5.808 5.060 1.00 82.75 183 CYS A O 1
ATOM 1533 N N . SER A 1 184 ? -1.847 4.064 6.115 1.00 75.56 184 SER A N 1
ATOM 1534 C CA . SER A 1 184 ? -0.813 3.953 7.158 1.00 75.56 184 SER A CA 1
ATOM 1535 C C . SER A 1 184 ? 0.615 3.907 6.597 1.00 75.56 184 SER A C 1
ATOM 1537 O O . SER A 1 184 ? 1.514 4.499 7.185 1.00 75.56 184 SER A O 1
ATOM 1539 N N . GLN A 1 185 ? 0.802 3.293 5.424 1.00 77.12 185 GLN A N 1
ATOM 1540 C CA . GLN A 1 185 ? 2.092 3.178 4.727 1.00 77.12 185 GLN A CA 1
ATOM 1541 C C . GLN A 1 185 ? 2.316 4.237 3.629 1.00 77.12 185 GLN A C 1
ATOM 1543 O O . GLN A 1 185 ? 3.386 4.310 3.027 1.00 77.12 185 GLN A O 1
ATOM 1548 N N . LYS A 1 186 ? 1.300 5.054 3.332 1.00 82.81 186 LYS A N 1
ATOM 1549 C CA . LYS A 1 186 ? 1.327 6.118 2.319 1.00 82.81 186 LYS A CA 1
ATOM 1550 C C . LYS A 1 186 ? 0.873 7.422 2.962 1.00 82.81 186 LYS A C 1
ATOM 1552 O O . LYS A 1 186 ? -0.192 7.937 2.636 1.00 82.81 186 LYS A O 1
ATOM 1557 N N . GLN A 1 187 ? 1.665 7.966 3.884 1.00 89.38 187 GLN A N 1
ATOM 1558 C CA . GLN A 1 187 ? 1.336 9.194 4.621 1.00 89.38 187 GLN A CA 1
ATOM 1559 C C . GLN A 1 187 ? 1.579 10.464 3.782 1.00 89.38 187 GLN A C 1
ATOM 1561 O O . GLN A 1 187 ? 2.286 11.388 4.185 1.00 89.38 187 GLN A O 1
ATOM 1566 N N . ILE A 1 188 ? 1.030 10.489 2.567 1.00 94.06 188 ILE A N 1
ATOM 1567 C CA . ILE A 1 188 ? 1.279 11.530 1.570 1.00 94.06 188 ILE A CA 1
ATOM 1568 C C . ILE A 1 188 ? 0.291 12.675 1.779 1.00 94.06 188 ILE A C 1
ATOM 1570 O O . ILE A 1 188 ? -0.925 12.490 1.692 1.00 94.06 188 ILE A O 1
ATOM 1574 N N . THR A 1 189 ? 0.819 13.873 1.998 1.00 96.62 189 THR A N 1
ATOM 1575 C CA . THR A 1 189 ? 0.037 15.104 2.120 1.00 96.62 189 THR A CA 1
ATOM 1576 C C . THR A 1 189 ? 0.468 16.138 1.089 1.00 96.62 189 THR A C 1
ATOM 1578 O O . THR A 1 189 ? 1.604 16.128 0.619 1.00 96.62 189 THR A O 1
ATOM 1581 N N . PHE A 1 190 ? -0.444 17.032 0.723 1.00 97.81 190 PHE A N 1
ATOM 1582 C CA . PHE A 1 190 ? -0.191 18.142 -0.185 1.00 97.81 190 PHE A CA 1
ATOM 1583 C C . PHE A 1 190 ? -0.343 19.456 0.571 1.00 97.81 190 PHE A C 1
ATOM 1585 O O . PHE A 1 190 ? -1.408 19.714 1.129 1.00 97.81 190 PHE A O 1
ATOM 1592 N N . VAL A 1 191 ? 0.701 20.278 0.591 1.00 98.12 191 VAL A N 1
ATOM 1593 C CA . VAL A 1 191 ? 0.715 21.567 1.288 1.00 98.12 191 VAL A CA 1
ATOM 1594 C C . VAL A 1 191 ? 0.738 22.686 0.258 1.00 98.12 191 VAL A C 1
ATOM 1596 O O . VAL A 1 191 ? 1.622 22.714 -0.588 1.00 98.12 191 VAL A O 1
ATOM 1599 N N . GLY A 1 192 ? -0.210 23.612 0.314 1.00 97.94 192 GLY A N 1
ATOM 1600 C CA . GLY A 1 192 ? -0.244 24.746 -0.605 1.00 97.94 192 GLY A CA 1
ATOM 1601 C C . GLY A 1 192 ? -1.378 25.708 -0.296 1.00 97.94 192 GLY A C 1
ATOM 1602 O O . GLY A 1 192 ? -1.917 25.705 0.811 1.00 97.94 192 GLY A O 1
ATOM 1603 N N . GLU A 1 193 ? -1.738 26.543 -1.266 1.00 97.94 193 GLU A N 1
ATOM 1604 C CA . GLU A 1 193 ? -2.771 27.564 -1.091 1.00 97.94 193 GLU A CA 1
ATOM 1605 C C . GLU A 1 193 ? -3.922 27.413 -2.086 1.00 97.94 193 GLU A C 1
ATOM 1607 O O . GLU A 1 193 ? -3.742 27.046 -3.252 1.00 97.94 193 GLU A O 1
ATOM 1612 N N . TYR A 1 194 ? -5.126 27.703 -1.597 1.00 98.50 194 TYR A N 1
ATOM 1613 C CA . TYR A 1 194 ? -6.334 27.847 -2.393 1.00 98.50 194 TYR A CA 1
ATOM 1614 C C . TYR A 1 194 ? -6.818 29.293 -2.397 1.00 98.50 194 TYR A C 1
ATOM 1616 O O . TYR A 1 194 ? -6.756 29.986 -1.380 1.00 98.50 194 TYR A O 1
ATOM 1624 N N . PHE A 1 195 ? -7.432 29.692 -3.503 1.00 97.62 195 PHE A N 1
ATOM 1625 C CA . PHE A 1 195 ? -8.236 30.899 -3.605 1.00 97.62 195 PHE A CA 1
ATOM 1626 C C . PHE A 1 195 ? -9.568 30.556 -4.271 1.00 97.62 195 PHE A C 1
ATOM 1628 O O . PHE A 1 195 ? -9.596 30.113 -5.417 1.00 97.62 195 PHE A O 1
ATOM 1635 N N . ASN A 1 196 ? -10.673 30.704 -3.534 1.00 97.19 196 ASN A N 1
ATOM 1636 C CA . ASN A 1 196 ? -12.029 30.389 -4.009 1.00 97.19 196 ASN A CA 1
ATOM 1637 C C . ASN A 1 196 ? -12.161 29.001 -4.673 1.00 97.19 196 ASN A C 1
ATOM 1639 O O . ASN A 1 196 ? -12.749 28.853 -5.741 1.00 97.19 196 ASN A O 1
ATOM 1643 N N . GLY A 1 197 ? -11.602 27.970 -4.039 1.00 97.31 197 GLY A N 1
ATOM 1644 C CA . GLY A 1 197 ? -11.656 26.585 -4.517 1.00 97.31 197 GLY A CA 1
ATOM 1645 C C . GLY A 1 197 ? -10.621 26.236 -5.591 1.00 97.31 197 GLY A C 1
ATOM 1646 O O . GLY A 1 197 ? -10.509 25.068 -5.957 1.00 97.31 197 GLY A O 1
ATOM 1647 N N . ILE A 1 198 ? -9.820 27.202 -6.048 1.00 97.81 198 ILE A N 1
ATOM 1648 C CA . ILE A 1 198 ? -8.779 27.020 -7.066 1.00 97.81 198 ILE A CA 1
ATOM 1649 C C . ILE A 1 198 ? -7.409 26.916 -6.388 1.00 97.81 198 ILE A C 1
ATOM 1651 O O . ILE A 1 198 ? -7.070 27.756 -5.556 1.00 97.81 198 ILE A O 1
ATOM 1655 N N . LYS A 1 199 ? -6.610 25.896 -6.730 1.00 98.25 199 LYS A N 1
ATOM 1656 C CA . LYS A 1 199 ? -5.217 25.782 -6.263 1.00 98.25 199 LYS A CA 1
ATOM 1657 C C . LYS A 1 199 ? -4.370 26.879 -6.899 1.00 98.25 199 LYS A C 1
ATOM 1659 O O . LYS A 1 199 ? -4.390 27.018 -8.114 1.00 98.25 199 LYS A O 1
ATOM 1664 N N . ILE A 1 200 ? -3.602 27.614 -6.106 1.00 98.06 200 ILE A N 1
ATOM 1665 C CA . ILE A 1 200 ? -2.717 28.680 -6.590 1.00 98.06 200 ILE A CA 1
ATOM 1666 C C . ILE A 1 200 ? -1.322 28.548 -5.978 1.00 98.06 200 ILE A C 1
ATOM 1668 O O . ILE A 1 200 ? -1.148 27.926 -4.929 1.00 98.06 200 ILE A O 1
ATOM 1672 N N . GLY A 1 201 ? -0.322 29.139 -6.632 1.00 97.75 201 GLY A N 1
ATOM 1673 C CA . GLY A 1 201 ? 1.031 29.242 -6.090 1.00 97.75 201 GLY A CA 1
ATOM 1674 C C . GLY A 1 201 ? 1.736 27.893 -5.949 1.00 97.75 201 GLY A C 1
ATOM 1675 O O . GLY A 1 201 ? 1.445 26.942 -6.676 1.00 97.75 201 GLY A O 1
ATOM 1676 N N . ARG A 1 202 ? 2.709 27.823 -5.036 1.00 97.69 202 ARG A N 1
ATOM 1677 C CA . ARG A 1 202 ? 3.501 26.614 -4.781 1.00 97.69 202 ARG A CA 1
ATOM 1678 C C . ARG A 1 202 ? 2.676 25.584 -4.004 1.00 97.69 202 ARG A C 1
ATOM 1680 O O . ARG A 1 202 ? 2.023 25.917 -3.019 1.00 97.69 202 ARG A O 1
ATOM 1687 N N . TRP A 1 203 ? 2.747 24.337 -4.451 1.00 98.31 203 TRP A N 1
ATOM 1688 C CA . TRP A 1 203 ? 2.152 23.172 -3.815 1.00 98.31 203 TRP A CA 1
ATOM 1689 C C . TRP A 1 203 ? 3.210 22.096 -3.632 1.00 98.31 203 TRP A C 1
ATOM 1691 O O . TRP A 1 203 ? 3.718 21.552 -4.612 1.00 98.31 203 TRP A O 1
ATOM 1701 N N . ASP A 1 204 ? 3.515 21.774 -2.385 1.00 97.81 204 ASP A N 1
ATOM 1702 C CA . ASP A 1 204 ? 4.520 20.795 -2.005 1.00 97.81 204 ASP A CA 1
ATOM 1703 C C . ASP A 1 204 ? 3.867 19.448 -1.700 1.00 97.81 204 ASP A C 1
ATOM 1705 O O . ASP A 1 204 ? 2.801 19.365 -1.089 1.00 97.81 204 ASP A O 1
ATOM 1709 N N . THR A 1 205 ? 4.513 18.373 -2.138 1.00 97.06 205 THR A N 1
ATOM 1710 C CA . THR A 1 205 ? 4.118 17.006 -1.792 1.00 97.06 205 THR A CA 1
ATOM 1711 C C . THR A 1 205 ? 5.011 16.518 -0.666 1.00 97.06 205 THR A C 1
ATOM 1713 O O . THR A 1 205 ? 6.232 16.501 -0.815 1.00 97.06 205 THR A O 1
ATOM 1716 N N . VAL A 1 206 ? 4.404 16.136 0.453 1.00 95.62 206 VAL A N 1
ATOM 1717 C CA . VAL A 1 206 ? 5.085 15.788 1.699 1.00 95.62 206 VAL A CA 1
ATOM 1718 C C . VAL A 1 206 ? 4.781 14.339 2.063 1.00 95.62 206 VAL A C 1
ATOM 1720 O O . VAL A 1 206 ? 3.614 13.959 2.138 1.00 95.62 206 VAL A O 1
ATOM 1723 N N . PHE A 1 207 ? 5.811 13.546 2.330 1.00 93.25 207 PHE A N 1
ATOM 1724 C CA . PHE A 1 207 ? 5.716 12.158 2.783 1.00 93.25 207 PHE A CA 1
ATOM 1725 C C . PHE A 1 207 ? 6.543 11.991 4.052 1.00 93.25 207 PHE A C 1
ATOM 1727 O O . PHE A 1 207 ? 7.701 12.395 4.081 1.00 93.25 207 PHE A O 1
ATOM 1734 N N . ASN A 1 208 ? 5.933 11.453 5.111 1.00 87.75 208 ASN A N 1
ATOM 1735 C CA . ASN A 1 208 ? 6.553 11.328 6.438 1.00 87.75 208 ASN A CA 1
ATOM 1736 C C . ASN A 1 208 ? 7.194 12.643 6.934 1.00 87.75 208 ASN A C 1
ATOM 1738 O O . ASN A 1 208 ? 8.260 12.652 7.530 1.00 87.75 208 ASN A O 1
ATOM 1742 N N . GLY A 1 209 ? 6.557 13.784 6.644 1.00 87.94 209 GLY A N 1
ATOM 1743 C CA . GLY A 1 209 ? 7.067 15.111 7.014 1.00 87.94 209 GLY A CA 1
ATOM 1744 C C . GLY A 1 209 ? 8.112 15.702 6.060 1.00 87.94 209 GLY A C 1
ATOM 1745 O O . GLY A 1 209 ? 8.302 16.916 6.079 1.00 87.94 209 GLY A O 1
ATOM 1746 N N . ASN A 1 210 ? 8.694 14.902 5.165 1.00 89.88 210 ASN A N 1
ATOM 1747 C CA . ASN A 1 210 ? 9.702 15.344 4.205 1.00 89.88 210 ASN A CA 1
ATOM 1748 C C . ASN A 1 210 ? 9.070 15.780 2.883 1.00 89.88 210 ASN A C 1
ATOM 1750 O O . ASN A 1 210 ? 8.187 15.108 2.346 1.00 89.88 210 ASN A O 1
ATOM 1754 N N . GLN A 1 211 ? 9.531 16.901 2.329 1.00 94.44 211 GLN A N 1
ATOM 1755 C CA . GLN A 1 211 ? 9.124 17.333 0.996 1.00 94.44 211 GLN A CA 1
ATOM 1756 C C . GLN A 1 211 ? 9.765 16.426 -0.062 1.00 94.44 211 GLN A C 1
ATOM 1758 O O . GLN A 1 211 ? 10.975 16.444 -0.254 1.00 94.44 211 GLN A O 1
ATOM 1763 N N . ILE A 1 212 ? 8.939 15.669 -0.782 1.00 94.38 212 ILE A N 1
ATOM 1764 C CA . ILE A 1 212 ? 9.376 14.708 -1.809 1.00 94.38 212 ILE A CA 1
ATOM 1765 C C . ILE A 1 212 ? 9.002 15.130 -3.233 1.00 94.38 212 ILE A C 1
ATOM 1767 O O . ILE A 1 212 ? 9.451 14.524 -4.205 1.00 94.38 212 ILE A O 1
ATOM 1771 N N . GLY A 1 213 ? 8.168 16.161 -3.377 1.00 95.94 213 GLY A N 1
ATOM 1772 C CA . GLY A 1 213 ? 7.771 16.668 -4.682 1.00 95.94 213 GLY A CA 1
ATOM 1773 C C . GLY A 1 213 ? 6.940 17.942 -4.620 1.00 95.94 213 GLY A C 1
ATOM 1774 O O . GLY A 1 213 ? 6.980 18.683 -3.635 1.00 95.94 213 GLY A O 1
ATOM 1775 N N . GLY A 1 214 ? 6.174 18.196 -5.680 1.00 97.31 214 GLY A N 1
ATOM 1776 C CA . GLY A 1 214 ? 5.356 19.396 -5.829 1.00 97.31 214 GLY A CA 1
ATOM 1777 C C . GLY A 1 214 ? 5.689 20.234 -7.060 1.00 97.31 214 GLY A C 1
ATOM 1778 O O . GLY A 1 214 ? 6.538 19.877 -7.875 1.00 97.31 214 GLY A O 1
ATOM 1779 N N . GLY A 1 215 ? 5.011 21.367 -7.188 1.00 97.88 215 GLY A N 1
ATOM 1780 C CA . GLY A 1 215 ? 5.165 22.317 -8.285 1.00 97.88 215 GLY A CA 1
ATOM 1781 C C . GLY A 1 215 ? 4.290 23.545 -8.071 1.00 97.88 215 GLY A C 1
ATOM 1782 O O . GLY A 1 215 ? 3.834 23.786 -6.956 1.00 97.88 215 GLY A O 1
ATOM 1783 N N . SER A 1 216 ? 4.077 24.348 -9.110 1.00 98.00 216 SER A N 1
ATOM 1784 C CA . SER A 1 216 ? 3.299 25.586 -8.990 1.00 98.00 216 SER A CA 1
ATOM 1785 C C . SER A 1 216 ? 2.028 25.557 -9.831 1.00 98.00 216 SER A C 1
ATOM 1787 O O . SER A 1 216 ? 2.015 24.995 -10.926 1.00 98.00 216 SER A O 1
ATOM 1789 N N . PHE A 1 217 ? 0.974 26.195 -9.332 1.00 98.19 217 PHE A N 1
ATOM 1790 C CA . PHE A 1 217 ? -0.252 26.496 -10.062 1.00 98.19 217 PHE A CA 1
ATOM 1791 C C . PHE A 1 217 ? -0.326 27.990 -10.395 1.00 98.19 217 PHE A C 1
ATOM 1793 O O . PHE A 1 217 ? 0.092 28.833 -9.598 1.00 98.19 217 PHE A O 1
ATOM 1800 N N . ASN A 1 218 ? -0.878 28.322 -11.561 1.00 97.31 218 ASN A N 1
ATOM 1801 C CA . ASN A 1 218 ? -1.257 29.695 -11.890 1.00 97.31 218 ASN A CA 1
ATOM 1802 C C . ASN A 1 218 ? -2.606 30.073 -11.249 1.00 97.31 218 ASN A C 1
ATOM 1804 O O . ASN A 1 218 ? -3.281 29.252 -10.634 1.00 97.31 218 ASN A O 1
ATOM 1808 N N . GLU A 1 219 ? -3.030 31.320 -11.443 1.00 96.81 219 GLU A N 1
ATOM 1809 C CA . GLU A 1 219 ? -4.296 31.860 -10.920 1.00 96.81 219 GLU A CA 1
ATOM 1810 C C . GLU A 1 219 ? -5.551 31.155 -11.468 1.00 96.81 219 GLU A C 1
ATOM 1812 O O . GLU A 1 219 ? -6.624 31.248 -10.878 1.00 96.81 219 GLU A O 1
ATOM 1817 N N . LYS A 1 220 ? -5.426 30.418 -12.580 1.00 97.25 220 LYS A N 1
ATOM 1818 C CA . LYS A 1 220 ? -6.504 29.609 -13.172 1.00 97.25 220 LYS A CA 1
ATOM 1819 C C . LYS A 1 220 ? -6.530 28.172 -12.639 1.00 97.25 220 LYS A C 1
ATOM 1821 O O . LYS A 1 220 ? -7.330 27.370 -13.115 1.00 97.25 220 LYS A O 1
ATOM 1826 N N . GLY A 1 221 ? -5.644 27.812 -11.707 1.00 97.06 221 GLY A N 1
ATOM 1827 C CA . GLY A 1 221 ? -5.528 26.449 -11.185 1.00 97.06 221 GLY A CA 1
ATOM 1828 C C . GLY A 1 221 ? -4.847 25.462 -12.124 1.00 97.06 221 GLY A C 1
ATOM 1829 O O . GLY A 1 221 ? -4.998 24.253 -11.957 1.00 97.06 221 GLY A O 1
ATOM 1830 N N . GLN A 1 222 ? -4.102 25.949 -13.116 1.00 97.44 222 GLN A N 1
ATOM 1831 C CA . GLN A 1 222 ? -3.353 25.112 -14.050 1.00 97.44 222 GLN A CA 1
ATOM 1832 C C . GLN A 1 222 ? -1.915 24.956 -13.553 1.00 97.44 222 GLN A C 1
ATOM 1834 O O . GLN A 1 222 ? -1.301 25.925 -13.105 1.00 97.44 222 GLN A O 1
ATOM 1839 N N . LYS A 1 223 ? -1.368 23.744 -13.645 1.00 97.69 223 LYS A N 1
ATOM 1840 C CA . LYS A 1 223 ? 0.029 23.452 -13.315 1.00 97.69 223 LYS A CA 1
ATOM 1841 C C . LYS A 1 223 ? 0.956 24.199 -14.270 1.00 97.69 223 LYS A C 1
ATOM 1843 O O . LYS A 1 223 ? 0.747 24.190 -15.483 1.00 97.69 223 LYS A O 1
ATOM 1848 N N . ILE A 1 224 ? 1.995 24.822 -13.724 1.00 97.50 224 ILE A N 1
ATOM 1849 C CA . ILE A 1 224 ? 3.001 25.585 -14.464 1.00 97.50 224 ILE A CA 1
ATOM 1850 C C . ILE A 1 224 ? 4.412 25.219 -13.997 1.00 97.50 224 ILE A C 1
ATOM 1852 O O . ILE A 1 224 ? 4.633 24.950 -12.815 1.00 97.50 224 ILE A O 1
ATOM 1856 N N . GLY A 1 225 ? 5.378 25.272 -14.913 1.00 96.94 225 GLY A N 1
ATOM 1857 C CA . GLY A 1 225 ? 6.797 25.161 -14.577 1.00 96.94 225 GLY A CA 1
ATOM 1858 C C . GLY A 1 225 ? 7.215 23.751 -14.166 1.00 96.94 225 GLY A C 1
ATOM 1859 O O . GLY A 1 225 ? 6.627 22.771 -14.619 1.00 96.94 225 GLY A O 1
ATOM 1860 N N . LEU A 1 226 ? 8.265 23.653 -13.349 1.00 97.75 226 LEU A N 1
ATOM 1861 C CA . LEU A 1 226 ? 8.818 22.377 -12.898 1.00 97.75 226 LEU A CA 1
ATOM 1862 C C . LEU A 1 226 ? 7.898 21.712 -11.867 1.00 97.75 226 LEU A C 1
ATOM 1864 O O . LEU A 1 226 ? 7.516 22.330 -10.871 1.00 97.75 226 LEU A O 1
ATOM 1868 N N . TRP A 1 227 ? 7.610 20.438 -12.097 1.00 98.12 227 TRP A N 1
ATOM 1869 C CA . TRP A 1 227 ? 6.827 19.572 -11.232 1.00 98.12 227 TRP A CA 1
ATOM 1870 C C . TRP A 1 227 ? 7.588 18.295 -10.911 1.00 98.12 227 TRP A C 1
ATOM 1872 O O . TRP A 1 227 ? 8.302 17.764 -11.760 1.00 98.12 227 TRP A O 1
ATOM 1882 N N . ILE A 1 228 ? 7.397 17.810 -9.689 1.00 97.44 228 ILE A N 1
ATOM 1883 C CA . ILE A 1 228 ? 7.783 16.475 -9.238 1.00 97.44 228 ILE A CA 1
ATOM 1884 C C . ILE A 1 228 ? 6.503 15.788 -8.761 1.00 97.44 228 ILE A C 1
ATOM 1886 O O . ILE A 1 228 ? 5.915 16.186 -7.754 1.00 97.44 228 ILE A O 1
ATOM 1890 N N . GLU A 1 229 ? 6.053 14.789 -9.507 1.00 96.50 229 GLU A N 1
ATOM 1891 C CA . GLU A 1 229 ? 4.849 14.009 -9.227 1.00 96.50 229 GLU A CA 1
ATOM 1892 C C . GLU A 1 229 ? 5.209 12.646 -8.652 1.00 96.50 229 GLU A C 1
ATOM 1894 O O . GLU A 1 229 ? 6.306 12.145 -8.875 1.00 96.50 229 GLU A O 1
ATOM 1899 N N . LEU A 1 230 ? 4.284 12.028 -7.926 1.00 95.12 230 LEU A N 1
ATOM 1900 C CA . LEU A 1 230 ? 4.486 10.687 -7.386 1.00 95.12 230 LEU A CA 1
ATOM 1901 C C . LEU A 1 230 ? 3.915 9.640 -8.335 1.00 95.12 230 LEU A C 1
ATOM 1903 O O . LEU A 1 230 ? 2.903 9.884 -8.996 1.00 95.12 230 LEU A O 1
ATOM 1907 N N . SER A 1 231 ? 4.529 8.460 -8.369 1.00 93.50 231 SER A N 1
ATOM 1908 C CA . SER A 1 231 ? 3.965 7.328 -9.095 1.00 93.50 231 SER A CA 1
ATOM 1909 C C . SER A 1 231 ? 2.648 6.845 -8.499 1.00 93.50 231 SER A C 1
ATOM 1911 O O . SER A 1 231 ? 2.329 7.079 -7.327 1.00 93.50 231 SER A O 1
ATOM 1913 N N . ASP A 1 232 ? 1.868 6.118 -9.304 1.00 86.38 232 ASP A N 1
ATOM 1914 C CA . ASP A 1 232 ? 0.601 5.597 -8.812 1.00 86.38 232 ASP A CA 1
ATOM 1915 C C . ASP A 1 232 ? 0.773 4.605 -7.656 1.00 86.38 232 ASP A C 1
ATOM 1917 O O . ASP A 1 232 ? -0.031 4.584 -6.715 1.00 86.38 232 ASP A O 1
ATOM 1921 N N . GLY A 1 233 ? 1.872 3.858 -7.714 1.00 83.31 233 GLY A N 1
ATOM 1922 C CA . GLY A 1 233 ? 2.333 2.923 -6.709 1.00 83.31 233 GLY A CA 1
ATOM 1923 C C . GLY A 1 233 ? 3.242 3.534 -5.649 1.00 83.31 233 GLY A C 1
ATOM 1924 O O . GLY A 1 233 ? 3.940 2.761 -5.021 1.00 83.31 233 GLY A O 1
ATOM 1925 N N . TYR A 1 234 ? 3.258 4.852 -5.407 1.00 90.25 234 TYR A N 1
ATOM 1926 C CA . TYR A 1 234 ? 4.169 5.427 -4.406 1.00 90.25 234 TYR A CA 1
ATOM 1927 C C . TYR A 1 234 ? 3.883 4.907 -2.986 1.00 90.25 234 TYR A C 1
ATOM 1929 O O . TYR A 1 234 ? 2.771 5.079 -2.482 1.00 90.25 234 TYR A O 1
ATOM 1937 N N . TYR A 1 235 ? 4.875 4.291 -2.341 1.00 86.06 235 TYR A N 1
ATOM 1938 C CA . TYR A 1 235 ? 4.933 3.978 -0.900 1.00 86.06 235 TYR A CA 1
ATOM 1939 C C . TYR A 1 235 ? 6.393 3.858 -0.459 1.00 86.06 235 TYR A C 1
ATOM 1941 O O . TYR A 1 235 ? 7.305 4.028 -1.264 1.00 86.06 235 TYR A O 1
ATOM 1949 N N . GLU A 1 236 ? 6.611 3.520 0.809 1.00 83.19 236 GLU A N 1
ATOM 1950 C CA . GLU A 1 236 ? 7.932 3.370 1.421 1.00 83.19 236 GLU A CA 1
ATOM 1951 C C . GLU A 1 236 ? 8.934 2.541 0.593 1.00 83.19 236 GLU A C 1
ATOM 1953 O O . GLU A 1 236 ? 10.078 2.968 0.462 1.00 83.19 236 GLU A O 1
ATOM 1958 N N . ARG A 1 237 ? 8.512 1.431 -0.041 1.00 82.62 237 ARG A N 1
ATOM 1959 C CA . ARG A 1 237 ? 9.384 0.601 -0.905 1.00 82.62 237 ARG A CA 1
ATOM 1960 C C . ARG A 1 237 ? 9.265 0.890 -2.403 1.00 82.62 237 ARG A C 1
ATOM 1962 O O . ARG A 1 237 ? 9.898 0.221 -3.205 1.00 82.62 237 ARG A O 1
ATOM 1969 N N . SER A 1 238 ? 8.453 1.855 -2.823 1.00 87.94 238 SER A N 1
ATOM 1970 C CA . SER A 1 238 ? 8.353 2.259 -4.233 1.00 87.94 238 SER A CA 1
ATOM 1971 C C . SER A 1 238 ? 8.321 3.780 -4.316 1.00 87.94 238 SER A C 1
ATOM 1973 O O . SER A 1 238 ? 7.316 4.402 -4.652 1.00 87.94 238 SER A O 1
ATOM 1975 N N . GLN A 1 239 ? 9.439 4.404 -3.943 1.00 93.19 239 GLN A N 1
ATOM 1976 C CA . GLN A 1 239 ? 9.584 5.860 -3.904 1.00 93.19 239 GLN A CA 1
ATOM 1977 C C . GLN A 1 239 ? 9.923 6.404 -5.294 1.00 93.19 239 GLN A C 1
ATOM 1979 O O . GLN A 1 239 ? 11.029 6.879 -5.547 1.00 93.19 239 GLN A O 1
ATOM 1984 N N . VAL A 1 240 ? 8.986 6.252 -6.230 1.00 95.06 240 VAL A N 1
ATOM 1985 C CA . VAL A 1 240 ? 9.150 6.697 -7.617 1.00 95.06 240 VAL A CA 1
ATOM 1986 C C . VAL A 1 240 ? 8.539 8.077 -7.817 1.00 95.06 240 VAL A C 1
ATOM 1988 O O . VAL A 1 240 ? 7.346 8.273 -7.574 1.00 95.06 240 VAL A O 1
ATOM 1991 N N . THR A 1 241 ? 9.319 9.001 -8.370 1.00 96.75 241 THR A N 1
ATOM 1992 C CA . THR A 1 241 ? 8.847 10.330 -8.760 1.00 96.75 241 THR A CA 1
ATOM 1993 C C . THR A 1 241 ? 9.039 10.609 -10.251 1.00 96.75 241 THR A C 1
ATOM 1995 O O . THR A 1 241 ? 9.949 10.090 -10.900 1.00 96.75 241 THR A O 1
ATOM 1998 N N . TYR A 1 242 ? 8.155 11.435 -10.808 1.00 97.50 242 TYR A N 1
ATOM 1999 C CA . TYR A 1 242 ? 8.198 11.936 -12.177 1.00 97.50 242 TYR A CA 1
ATOM 2000 C C . TYR A 1 242 ? 8.521 13.422 -12.153 1.00 97.50 242 TYR A C 1
ATOM 2002 O O . TYR A 1 242 ? 7.728 14.211 -11.650 1.00 97.50 242 TYR A O 1
ATOM 2010 N N . GLN A 1 243 ? 9.660 13.819 -12.706 1.00 97.88 243 GLN A N 1
ATOM 2011 C CA . GLN A 1 243 ? 10.085 15.213 -12.727 1.00 97.88 243 GLN A CA 1
ATOM 2012 C C . GLN A 1 243 ? 10.053 15.776 -14.146 1.00 97.88 243 GLN A C 1
ATOM 2014 O O . GLN A 1 243 ? 10.705 15.231 -15.030 1.00 97.88 243 GLN A O 1
ATOM 2019 N N . GLY A 1 244 ? 9.371 16.896 -14.369 1.00 97.19 244 GLY A N 1
ATOM 2020 C CA . GLY A 1 244 ? 9.367 17.569 -15.669 1.00 97.19 244 GLY A CA 1
ATOM 2021 C C . GLY A 1 244 ? 8.597 18.882 -15.669 1.00 97.19 244 GLY A C 1
ATOM 2022 O O . GLY A 1 244 ? 8.292 19.428 -14.612 1.00 97.19 244 GLY A O 1
ATOM 2023 N N . VAL A 1 245 ? 8.333 19.434 -16.855 1.00 97.06 245 VAL A N 1
ATOM 2024 C CA . VAL A 1 245 ? 7.730 20.768 -16.999 1.00 97.06 245 VAL A CA 1
ATOM 2025 C C . VAL A 1 245 ? 6.281 20.676 -17.471 1.00 97.06 245 VAL A C 1
ATOM 2027 O O . VAL A 1 245 ? 5.966 19.927 -18.398 1.00 97.06 245 VAL A O 1
ATOM 2030 N N . TYR A 1 246 ? 5.412 21.482 -16.862 1.00 97.50 246 TYR A N 1
ATOM 2031 C CA . TYR A 1 246 ? 4.048 21.735 -17.319 1.00 97.50 246 TYR A CA 1
ATOM 2032 C C . TYR A 1 246 ? 3.941 23.055 -18.087 1.00 97.50 246 TYR A C 1
ATOM 2034 O O . TYR A 1 246 ? 4.456 24.094 -17.659 1.00 97.50 246 TYR A O 1
ATOM 2042 N N . ASN A 1 247 ? 3.200 23.028 -19.195 1.00 95.38 247 ASN A N 1
ATOM 2043 C CA . ASN A 1 247 ? 2.787 24.222 -19.922 1.00 95.38 247 ASN A CA 1
ATOM 2044 C C . ASN A 1 247 ? 1.533 24.819 -19.275 1.00 95.38 247 ASN A C 1
ATOM 2046 O O . ASN A 1 247 ? 0.447 24.242 -19.346 1.00 95.38 247 ASN A O 1
ATOM 2050 N N . GLY A 1 248 ? 1.679 26.010 -18.695 1.00 92.94 248 GLY A N 1
ATOM 2051 C CA . GLY A 1 248 ? 0.609 26.660 -17.946 1.00 92.94 248 GLY A CA 1
ATOM 2052 C C . GLY A 1 248 ? -0.618 27.071 -18.744 1.00 92.94 248 GLY A C 1
ATOM 2053 O O . GLY A 1 248 ? -1.661 27.282 -18.141 1.00 92.94 248 GLY A O 1
ATOM 2054 N N . ASN A 1 249 ? -0.535 27.144 -20.073 1.00 93.12 249 ASN A N 1
ATOM 2055 C CA . ASN A 1 249 ? -1.695 27.457 -20.907 1.00 93.12 249 ASN A CA 1
ATOM 2056 C C . ASN A 1 249 ? -2.578 26.227 -21.147 1.00 93.12 249 ASN A C 1
ATOM 2058 O O . ASN A 1 249 ? -3.798 26.350 -21.242 1.00 93.12 249 ASN A O 1
ATOM 2062 N N . THR A 1 250 ? -1.965 25.044 -21.241 1.00 93.50 250 THR A N 1
ATOM 2063 C CA . THR A 1 250 ? -2.651 23.798 -21.607 1.00 93.50 250 THR A CA 1
ATOM 2064 C C . THR A 1 250 ? -2.806 22.823 -20.444 1.00 93.50 250 THR A C 1
ATOM 2066 O O . THR A 1 250 ? -3.593 21.887 -20.560 1.00 93.50 250 THR A O 1
ATOM 2069 N N . ASN A 1 251 ? -2.097 23.040 -19.329 1.00 94.81 251 ASN A N 1
ATOM 2070 C CA . ASN A 1 251 ? -1.991 22.112 -18.200 1.00 94.81 251 ASN A CA 1
ATOM 2071 C C . ASN A 1 251 ? -1.447 20.729 -18.620 1.00 94.81 251 ASN A C 1
ATOM 2073 O O . ASN A 1 251 ? -1.865 19.698 -18.096 1.00 94.81 251 ASN A O 1
ATOM 2077 N N . LYS A 1 252 ? -0.540 20.706 -19.607 1.00 96.19 252 LYS A N 1
ATOM 2078 C CA . LYS A 1 252 ? 0.031 19.485 -20.199 1.00 96.19 252 LYS A CA 1
ATOM 2079 C C . LYS A 1 252 ? 1.540 19.401 -19.986 1.00 96.19 252 LYS A C 1
ATOM 2081 O O . LYS A 1 252 ? 2.227 20.422 -19.958 1.00 96.19 252 LYS A O 1
ATOM 2086 N N . ASN A 1 253 ? 2.041 18.171 -19.917 1.00 96.69 253 ASN A N 1
ATOM 2087 C CA . ASN A 1 253 ? 3.467 17.850 -19.854 1.00 96.69 253 ASN A CA 1
ATOM 2088 C C . ASN A 1 253 ? 4.170 18.276 -21.148 1.00 96.69 253 ASN A C 1
ATOM 2090 O O . ASN A 1 253 ? 3.702 17.922 -22.231 1.00 96.69 253 ASN A O 1
ATOM 2094 N N . VAL A 1 254 ? 5.291 18.987 -21.032 1.00 96.88 254 VAL A N 1
ATOM 2095 C CA . VAL A 1 254 ? 6.146 19.412 -22.152 1.00 96.88 254 VAL A CA 1
ATOM 2096 C C . VAL A 1 254 ? 7.615 19.103 -21.868 1.00 96.88 254 VAL A C 1
ATOM 2098 O O . VAL A 1 254 ? 8.042 19.040 -20.713 1.00 96.88 254 VAL A O 1
ATOM 2101 N N . GLY A 1 255 ? 8.404 18.936 -22.929 1.00 96.25 255 GLY A N 1
ATOM 2102 C CA . GLY A 1 255 ? 9.853 18.783 -22.830 1.00 96.25 255 GLY A CA 1
ATOM 2103 C C . GLY A 1 255 ? 10.291 17.497 -22.128 1.00 96.25 255 GLY A C 1
ATOM 2104 O O . GLY A 1 255 ? 9.627 16.464 -22.203 1.00 96.25 255 GLY A O 1
ATOM 2105 N N . ARG A 1 256 ? 11.458 17.537 -21.479 1.00 97.44 256 ARG A N 1
ATOM 2106 C CA . ARG A 1 256 ? 12.051 16.358 -20.840 1.00 97.44 256 ARG A CA 1
ATOM 2107 C C . ARG A 1 256 ? 11.376 16.050 -19.511 1.00 97.44 256 ARG A C 1
ATOM 2109 O O . ARG A 1 256 ? 11.245 16.925 -18.661 1.00 97.44 256 ARG A O 1
ATOM 2116 N N . TRP A 1 257 ? 11.019 14.784 -19.348 1.00 97.81 257 TRP A N 1
ATOM 2117 C CA . TRP A 1 257 ? 10.541 14.210 -18.103 1.00 97.81 257 TRP A CA 1
ATOM 2118 C C . TRP A 1 257 ? 11.473 13.093 -17.663 1.00 97.81 257 TRP A C 1
ATOM 2120 O O . TRP A 1 257 ? 11.910 12.286 -18.480 1.00 97.81 257 TRP A O 1
ATOM 2130 N N . GLU A 1 258 ? 11.789 13.056 -16.379 1.00 98.06 258 GLU A N 1
ATOM 2131 C CA . GLU A 1 258 ? 12.672 12.080 -15.756 1.00 98.06 258 GLU A CA 1
ATOM 2132 C C . GLU A 1 258 ? 11.883 11.232 -14.769 1.00 98.06 258 GLU A C 1
ATOM 2134 O O . GLU A 1 258 ? 11.005 11.735 -14.072 1.00 98.06 258 GLU A O 1
ATOM 2139 N N . ILE A 1 259 ? 12.208 9.945 -14.708 1.00 97.75 259 ILE A N 1
ATOM 2140 C CA . ILE A 1 259 ? 11.709 9.044 -13.674 1.00 97.75 259 ILE A CA 1
ATOM 2141 C C . ILE A 1 259 ? 12.843 8.838 -12.689 1.00 97.75 259 ILE A C 1
ATOM 2143 O O . ILE A 1 259 ? 13.931 8.402 -13.082 1.00 97.75 259 ILE A O 1
ATOM 2147 N N . LYS A 1 260 ? 12.592 9.159 -11.427 1.00 96.19 260 LYS A N 1
ATOM 2148 C CA . LYS A 1 260 ? 13.543 9.015 -10.334 1.00 96.19 260 LYS A CA 1
ATOM 2149 C C . LYS A 1 260 ? 13.027 7.999 -9.326 1.00 96.19 260 LYS A C 1
ATOM 2151 O O . LYS A 1 260 ? 11.821 7.848 -9.161 1.00 96.19 260 LYS A O 1
ATOM 2156 N N . TYR A 1 261 ? 13.940 7.287 -8.685 1.00 93.75 261 TYR A N 1
ATOM 2157 C CA . TYR A 1 261 ? 13.640 6.251 -7.708 1.00 93.75 261 TYR A CA 1
ATOM 2158 C C . TYR A 1 261 ? 14.618 6.290 -6.538 1.00 93.75 261 TYR A C 1
ATOM 2160 O O . TYR A 1 261 ? 15.818 6.482 -6.723 1.00 93.75 261 TYR A O 1
ATOM 2168 N N . GLY A 1 262 ? 14.094 6.054 -5.341 1.00 84.94 262 GLY A N 1
ATOM 2169 C CA . GLY A 1 262 ? 14.835 6.110 -4.085 1.00 84.94 262 GLY A CA 1
ATOM 2170 C C . GLY A 1 262 ? 14.511 7.390 -3.322 1.00 84.94 262 GLY A C 1
ATOM 2171 O O . GLY A 1 262 ? 14.039 8.352 -3.923 1.00 84.94 262 GLY A O 1
ATOM 2172 N N . GLY A 1 263 ? 14.737 7.369 -2.006 1.00 79.69 263 GLY A N 1
ATOM 2173 C CA . GLY A 1 263 ? 14.429 8.481 -1.104 1.00 79.69 263 GLY A CA 1
ATOM 2174 C C . GLY A 1 263 ? 15.300 9.702 -1.348 1.00 79.69 263 GLY A C 1
ATOM 2175 O O . GLY A 1 263 ? 15.189 10.360 -2.377 1.00 79.69 263 GLY A O 1
ATOM 2176 N N . GLU A 1 264 ? 16.186 10.033 -0.416 1.00 74.44 264 GLU A N 1
ATOM 2177 C CA . GLU A 1 264 ? 16.952 11.282 -0.516 1.00 74.44 264 GLU A CA 1
ATOM 2178 C C . GLU A 1 264 ? 17.890 11.318 -1.734 1.00 74.44 264 GLU A C 1
ATOM 2180 O O . GLU A 1 264 ? 18.016 12.344 -2.399 1.00 74.44 264 GLU A O 1
ATOM 2185 N N . LYS A 1 265 ? 18.493 10.179 -2.100 1.00 78.81 265 LYS A N 1
ATOM 2186 C CA . LYS A 1 265 ? 19.470 10.082 -3.203 1.00 78.81 265 LYS A CA 1
ATOM 2187 C C . LYS A 1 265 ? 18.854 9.866 -4.595 1.00 78.81 265 LYS A C 1
ATOM 2189 O O . LYS A 1 265 ? 19.569 9.393 -5.474 1.00 78.81 265 LYS A O 1
ATOM 2194 N N . GLN A 1 266 ? 17.562 10.172 -4.787 1.00 85.75 266 GLN A N 1
ATOM 2195 C CA . GLN A 1 266 ? 16.768 9.998 -6.021 1.00 85.75 266 GLN A CA 1
ATOM 2196 C C . GLN A 1 266 ? 17.582 9.631 -7.285 1.00 85.75 266 GLN A C 1
ATOM 2198 O O . GLN A 1 266 ? 18.091 10.493 -8.005 1.00 85.75 266 GLN A O 1
ATOM 2203 N N . LEU A 1 267 ? 17.673 8.335 -7.590 1.00 90.44 267 LEU A N 1
ATOM 2204 C CA . LEU A 1 267 ? 18.378 7.812 -8.756 1.00 90.44 267 LEU A CA 1
ATOM 2205 C C . LEU A 1 267 ? 17.503 7.956 -10.000 1.00 90.44 267 LEU A C 1
ATOM 2207 O O . LEU A 1 267 ? 16.379 7.460 -10.037 1.00 90.44 267 LEU A O 1
ATOM 2211 N N . LYS A 1 268 ? 18.028 8.565 -11.064 1.00 95.12 268 LYS A N 1
ATOM 2212 C CA . LYS A 1 268 ? 17.347 8.592 -12.363 1.00 95.12 268 LYS A CA 1
ATOM 2213 C C . LYS A 1 268 ? 17.315 7.190 -12.977 1.00 95.12 268 LYS A C 1
ATOM 2215 O O . LYS A 1 268 ? 18.354 6.652 -13.352 1.00 95.12 268 LYS A O 1
ATOM 2220 N N . ILE A 1 269 ? 16.117 6.631 -13.123 1.00 94.69 269 ILE A N 1
ATOM 2221 C CA . ILE A 1 269 ? 15.881 5.285 -13.665 1.00 94.69 269 ILE A CA 1
ATOM 2222 C C . ILE A 1 269 ? 15.144 5.287 -15.008 1.00 94.69 269 ILE A C 1
ATOM 2224 O O . ILE A 1 269 ? 15.064 4.252 -15.662 1.00 94.69 269 ILE A O 1
ATOM 2228 N N . GLY A 1 270 ? 14.621 6.433 -15.455 1.00 96.44 270 GLY A N 1
ATOM 2229 C CA . GLY A 1 270 ? 13.921 6.499 -16.735 1.00 96.44 270 GLY A CA 1
ATOM 2230 C C . GLY A 1 270 ? 13.472 7.893 -17.159 1.00 96.44 270 GLY A C 1
ATOM 2231 O O . GLY A 1 270 ? 14.042 8.901 -16.732 1.00 96.44 270 GLY A O 1
ATOM 2232 N N . GLY A 1 271 ? 12.447 7.941 -18.014 1.00 97.44 271 GLY A N 1
ATOM 2233 C CA . GLY A 1 271 ? 11.882 9.174 -18.564 1.00 97.44 271 GLY A CA 1
ATOM 2234 C C . GLY A 1 271 ? 11.980 9.275 -20.084 1.00 97.44 271 GLY A C 1
ATOM 2235 O O . GLY A 1 271 ? 12.360 8.321 -20.758 1.00 97.44 271 GLY A O 1
ATOM 2236 N N . GLY A 1 272 ? 11.637 10.440 -20.628 1.00 97.56 272 GLY A N 1
ATOM 2237 C CA . GLY A 1 272 ? 11.661 10.711 -22.063 1.00 97.56 272 GLY A CA 1
ATOM 2238 C C . GLY A 1 272 ? 11.283 12.151 -22.399 1.00 97.56 272 GLY A C 1
ATOM 2239 O O . GLY A 1 272 ? 11.490 13.058 -21.589 1.00 97.56 272 GLY A O 1
ATOM 2240 N N . LEU A 1 273 ? 10.792 12.377 -23.616 1.00 97.44 273 LEU A N 1
ATOM 2241 C CA . LEU A 1 273 ? 10.454 13.703 -24.137 1.00 97.44 273 LEU A CA 1
ATOM 2242 C C . LEU A 1 273 ? 8.977 13.786 -24.526 1.00 97.44 273 LEU A C 1
ATOM 2244 O O . LEU A 1 273 ? 8.454 12.903 -25.205 1.00 97.44 273 LEU A O 1
ATOM 2248 N N . TYR A 1 274 ? 8.323 14.865 -24.116 1.00 97.38 274 TYR A N 1
ATOM 2249 C CA . TYR A 1 274 ? 7.065 15.323 -24.693 1.00 97.38 274 TYR A CA 1
ATOM 2250 C C . TYR A 1 274 ? 7.335 16.389 -25.752 1.00 97.38 274 TYR A C 1
ATOM 2252 O O . TYR A 1 274 ? 8.329 17.119 -25.684 1.00 97.38 274 TYR A O 1
ATOM 2260 N N . ASP A 1 275 ? 6.428 16.491 -26.714 1.00 96.50 275 ASP A N 1
ATOM 2261 C CA . ASP A 1 275 ? 6.417 17.553 -27.709 1.00 96.50 275 ASP A CA 1
ATOM 2262 C C . ASP A 1 275 ? 6.213 18.952 -27.088 1.00 96.50 275 ASP A C 1
ATOM 2264 O O . ASP A 1 275 ? 5.911 19.115 -25.902 1.00 96.50 275 ASP A O 1
ATOM 2268 N N . ALA A 1 276 ? 6.412 19.994 -27.898 1.00 91.62 276 ALA A N 1
ATOM 2269 C CA . ALA A 1 276 ? 6.341 21.382 -27.435 1.00 91.62 276 ALA A CA 1
ATOM 2270 C C . ALA A 1 276 ? 4.905 21.852 -27.129 1.00 91.62 276 ALA A C 1
ATOM 2272 O O . ALA A 1 276 ? 4.710 22.737 -26.295 1.00 91.62 276 ALA A O 1
ATOM 2273 N N . ILE A 1 277 ? 3.903 21.269 -27.798 1.00 89.12 277 ILE A N 1
ATOM 2274 C CA . ILE A 1 277 ? 2.480 21.583 -27.583 1.00 89.12 277 ILE A CA 1
ATOM 2275 C C . ILE A 1 277 ? 1.963 20.852 -26.329 1.00 89.12 277 ILE A C 1
ATOM 2277 O O . ILE A 1 277 ? 1.090 21.357 -25.613 1.00 89.12 277 ILE A O 1
ATOM 2281 N N . GLY A 1 278 ? 2.579 19.713 -26.014 1.00 80.50 278 GLY A N 1
ATOM 2282 C CA . GLY A 1 278 ? 2.401 18.939 -24.802 1.00 80.50 278 GLY A CA 1
ATOM 2283 C C . GLY A 1 278 ? 1.366 17.829 -24.949 1.00 80.50 278 GLY A C 1
ATOM 2284 O O . GLY A 1 278 ? 0.389 17.941 -25.690 1.00 80.50 278 GLY A O 1
ATOM 2285 N N . SER A 1 279 ? 1.530 16.786 -24.127 1.00 84.38 279 SER A N 1
ATOM 2286 C CA . SER A 1 279 ? 0.790 15.501 -24.113 1.00 84.38 279 SER A CA 1
ATOM 2287 C C . SER A 1 279 ? 1.236 14.420 -25.086 1.00 84.38 279 SER A C 1
ATOM 2289 O O . SER A 1 279 ? 0.825 13.278 -24.890 1.00 84.38 279 SER A O 1
ATOM 2291 N N . ILE A 1 280 ? 2.062 14.709 -26.091 1.00 96.12 280 ILE A N 1
ATOM 2292 C CA . ILE A 1 280 ? 2.490 13.675 -27.037 1.00 96.12 280 ILE A CA 1
ATOM 2293 C C . ILE A 1 280 ? 3.905 13.236 -26.675 1.00 96.12 280 ILE A C 1
ATOM 2295 O O . ILE A 1 280 ? 4.855 14.008 -26.782 1.00 96.12 280 ILE A O 1
ATOM 2299 N N . LYS A 1 281 ? 4.053 11.983 -26.233 1.00 97.88 281 LYS A N 1
ATOM 2300 C CA . LYS A 1 281 ? 5.369 11.360 -26.042 1.00 97.88 281 LYS A CA 1
ATOM 2301 C C . LYS A 1 281 ? 6.070 11.219 -27.396 1.00 97.88 281 LYS A C 1
ATOM 2303 O O . LYS A 1 281 ? 5.458 10.776 -28.369 1.00 97.88 281 LYS A O 1
ATOM 2308 N N . ILE A 1 282 ? 7.349 11.577 -27.450 1.00 97.56 282 ILE A N 1
ATOM 2309 C CA . ILE A 1 282 ? 8.203 11.494 -28.640 1.00 97.56 282 ILE A CA 1
ATOM 2310 C C . ILE A 1 282 ? 9.603 10.978 -28.284 1.00 97.56 282 ILE A C 1
ATOM 2312 O O . ILE A 1 282 ? 10.084 11.169 -27.165 1.00 97.56 282 ILE A O 1
ATOM 2316 N N . GLY A 1 283 ? 10.270 10.349 -29.252 1.00 97.50 283 GLY A N 1
ATOM 2317 C CA . GLY A 1 283 ? 11.646 9.869 -29.127 1.00 97.50 283 GLY A CA 1
ATOM 2318 C C . GLY A 1 283 ? 11.792 8.714 -28.139 1.00 97.50 283 GLY A C 1
ATOM 2319 O O . GLY A 1 283 ? 10.832 8.009 -27.838 1.00 97.50 283 GLY A O 1
ATOM 2320 N N . ARG A 1 284 ? 13.006 8.506 -27.630 1.00 97.94 284 ARG A N 1
ATOM 2321 C CA . ARG A 1 284 ? 13.298 7.416 -26.695 1.00 97.94 284 ARG A CA 1
ATOM 2322 C C . ARG A 1 284 ? 12.672 7.655 -25.319 1.00 97.94 284 ARG A C 1
ATOM 2324 O O . ARG A 1 284 ? 12.836 8.727 -24.733 1.00 97.94 284 ARG A O 1
ATOM 2331 N N . TRP A 1 285 ? 12.020 6.625 -24.795 1.00 98.31 285 TRP A N 1
ATOM 2332 C CA . TRP A 1 285 ? 11.391 6.591 -23.482 1.00 98.31 285 TRP A CA 1
ATOM 2333 C C . TRP A 1 285 ? 11.812 5.355 -22.699 1.00 98.31 285 TRP A C 1
ATOM 2335 O O . TRP A 1 285 ? 11.950 4.270 -23.257 1.00 98.31 285 TRP A O 1
ATOM 2345 N N . THR A 1 286 ? 11.944 5.534 -21.391 1.00 97.88 286 THR A N 1
ATOM 2346 C CA . THR A 1 286 ? 11.995 4.458 -20.404 1.00 97.88 286 THR A CA 1
ATOM 2347 C C . THR A 1 286 ? 10.771 4.589 -19.508 1.00 97.88 286 THR A C 1
ATOM 2349 O O . THR A 1 286 ? 10.602 5.620 -18.859 1.00 97.88 286 THR A O 1
ATOM 2352 N N . GLU A 1 287 ? 9.927 3.563 -19.481 1.00 97.06 287 GLU A N 1
ATOM 2353 C CA . GLU A 1 287 ? 8.719 3.457 -18.659 1.00 97.06 287 GLU A CA 1
ATOM 2354 C C . GLU A 1 287 ? 8.928 2.463 -17.515 1.00 97.06 287 GLU A C 1
ATOM 2356 O O . GLU A 1 287 ? 9.823 1.621 -17.578 1.00 97.06 287 GLU A O 1
ATOM 2361 N N . LEU A 1 288 ? 8.098 2.549 -16.476 1.00 95.25 288 LEU A N 1
ATOM 2362 C CA . LEU A 1 288 ? 8.081 1.562 -15.398 1.00 95.25 288 LEU A CA 1
ATOM 2363 C C . LEU A 1 288 ? 6.998 0.522 -15.647 1.00 95.25 288 LEU A C 1
ATOM 2365 O O . LEU A 1 288 ? 5.926 0.843 -16.158 1.00 95.25 288 LEU A O 1
ATOM 2369 N N . HIS A 1 289 ? 7.278 -0.714 -15.253 1.00 93.50 289 HIS A N 1
ATOM 2370 C CA . HIS A 1 289 ? 6.260 -1.752 -15.166 1.00 93.50 289 HIS A CA 1
ATOM 2371 C C . HIS A 1 289 ? 5.285 -1.469 -14.008 1.00 93.50 289 HIS A C 1
ATOM 2373 O O . HIS A 1 289 ? 5.664 -0.849 -13.016 1.00 93.50 289 HIS A O 1
ATOM 2379 N N . GLU A 1 290 ? 4.039 -1.946 -14.092 1.00 86.81 290 GLU A N 1
ATOM 2380 C CA . GLU A 1 290 ? 3.027 -1.715 -13.041 1.00 86.81 290 GLU A CA 1
ATOM 2381 C C . GLU A 1 290 ? 3.418 -2.335 -11.689 1.00 86.81 290 GLU A C 1
ATOM 2383 O O . GLU A 1 290 ? 3.087 -1.800 -10.635 1.00 86.81 290 GLU A O 1
ATOM 2388 N N . GLY A 1 291 ? 4.175 -3.434 -11.725 1.00 83.69 291 GLY A N 1
ATOM 2389 C CA . GLY A 1 291 ? 4.772 -4.082 -10.553 1.00 83.69 291 GLY A CA 1
ATOM 2390 C C . GLY A 1 291 ? 6.154 -3.546 -10.169 1.00 83.69 291 GLY A C 1
ATOM 2391 O O . GLY A 1 291 ? 6.968 -4.326 -9.681 1.00 83.69 291 GLY A O 1
ATOM 2392 N N . PHE A 1 292 ? 6.468 -2.280 -10.471 1.00 91.06 292 PHE A N 1
ATOM 2393 C CA . PHE A 1 292 ? 7.743 -1.679 -10.080 1.00 91.06 292 PHE A CA 1
ATOM 2394 C C . PHE A 1 292 ? 7.777 -1.364 -8.577 1.00 91.06 292 PHE A C 1
ATOM 2396 O O . PHE A 1 292 ? 7.005 -0.535 -8.080 1.00 91.06 292 PHE A O 1
ATOM 2403 N N . ASP A 1 293 ? 8.728 -1.960 -7.869 1.00 87.88 293 ASP A N 1
ATOM 2404 C CA . ASP A 1 293 ? 9.065 -1.632 -6.485 1.00 87.88 293 ASP A CA 1
ATOM 2405 C C . ASP A 1 293 ? 10.562 -1.864 -6.214 1.00 87.88 293 ASP A C 1
ATOM 2407 O O . ASP A 1 293 ? 11.343 -2.129 -7.132 1.00 87.88 293 ASP A O 1
ATOM 2411 N N . GLN A 1 294 ? 10.973 -1.725 -4.954 1.00 86.06 294 GLN A N 1
ATOM 2412 C CA . GLN A 1 294 ? 12.350 -1.942 -4.522 1.00 86.06 294 GLN A CA 1
ATOM 2413 C C . GLN A 1 294 ? 12.878 -3.339 -4.824 1.00 86.06 294 GLN A C 1
ATOM 2415 O O . GLN A 1 294 ? 14.072 -3.459 -5.058 1.00 86.06 294 GLN A O 1
ATOM 2420 N N . ASP A 1 295 ? 12.008 -4.342 -4.810 1.00 83.62 295 ASP A N 1
ATOM 2421 C CA . ASP A 1 295 ? 12.313 -5.757 -4.980 1.00 83.62 295 ASP A CA 1
ATOM 2422 C C . ASP A 1 295 ? 12.130 -6.212 -6.455 1.00 83.62 295 ASP A C 1
ATOM 2424 O O . ASP A 1 295 ? 12.534 -7.313 -6.843 1.00 83.62 295 ASP A O 1
ATOM 2428 N N . SER A 1 296 ? 11.514 -5.367 -7.288 1.00 86.62 296 SER A N 1
ATOM 2429 C CA . SER A 1 296 ? 11.078 -5.634 -8.658 1.00 86.62 296 SER A CA 1
ATOM 2430 C C . SER A 1 296 ? 11.314 -4.406 -9.550 1.00 86.62 296 SER A C 1
ATOM 2432 O O . SER A 1 296 ? 10.400 -3.700 -9.982 1.00 86.62 296 SER A O 1
ATOM 2434 N N . GLN A 1 297 ? 12.581 -4.129 -9.860 1.00 92.25 297 GLN A N 1
ATOM 2435 C CA . GLN A 1 297 ? 12.974 -2.961 -10.653 1.00 92.25 297 GLN A CA 1
ATOM 2436 C C . GLN A 1 297 ? 12.904 -3.243 -12.165 1.00 92.25 297 GLN A C 1
ATOM 2438 O O . GLN A 1 297 ? 13.929 -3.394 -12.839 1.00 92.25 297 GLN A O 1
ATOM 2443 N N . VAL A 1 298 ? 11.681 -3.325 -12.704 1.00 94.25 298 VAL A N 1
ATOM 2444 C CA . VAL A 1 298 ? 11.430 -3.534 -14.142 1.00 94.25 298 VAL A CA 1
ATOM 2445 C C . VAL A 1 298 ? 11.142 -2.228 -14.879 1.00 94.25 298 VAL A C 1
ATOM 2447 O O . VAL A 1 298 ? 10.188 -1.508 -14.577 1.00 94.25 298 VAL A O 1
ATOM 2450 N N . THR A 1 299 ? 11.910 -1.982 -15.936 1.00 96.56 299 THR A N 1
ATOM 2451 C CA . THR A 1 299 ? 11.715 -0.851 -16.850 1.00 96.56 299 THR A CA 1
ATOM 2452 C C . THR A 1 299 ? 11.513 -1.320 -18.288 1.00 96.56 299 THR A C 1
ATOM 2454 O O . THR A 1 299 ? 11.949 -2.403 -18.665 1.00 96.56 299 THR A O 1
ATOM 2457 N N . ILE A 1 300 ? 10.829 -0.519 -19.101 1.00 98.00 300 ILE A N 1
ATOM 2458 C CA . ILE A 1 300 ? 10.506 -0.835 -20.496 1.00 98.00 300 ILE A CA 1
ATOM 2459 C C . ILE A 1 300 ? 11.018 0.311 -21.366 1.00 98.00 300 ILE A C 1
ATOM 2461 O O . ILE A 1 300 ? 10.608 1.455 -21.177 1.00 98.00 300 ILE A O 1
ATOM 2465 N N . VAL A 1 301 ? 11.927 0.028 -22.295 1.00 98.25 301 VAL A N 1
ATOM 2466 C CA . VAL A 1 301 ? 12.639 1.045 -23.081 1.00 98.25 301 VAL A CA 1
ATOM 2467 C C . VAL A 1 301 ? 12.332 0.893 -24.552 1.00 98.25 301 VAL A C 1
ATOM 2469 O O . VAL A 1 301 ? 12.491 -0.190 -25.092 1.00 98.25 301 VAL A O 1
ATOM 2472 N N . GLY A 1 302 ? 11.975 1.983 -25.217 1.00 98.00 302 GLY A N 1
ATOM 2473 C CA . GLY A 1 302 ? 11.815 2.013 -26.668 1.00 98.00 302 GLY A CA 1
ATOM 2474 C C . GLY A 1 302 ? 11.547 3.423 -27.163 1.00 98.00 302 GLY A C 1
ATOM 2475 O O . GLY A 1 302 ? 11.873 4.393 -26.476 1.00 98.00 302 GLY A O 1
ATOM 2476 N N . GLU A 1 303 ? 10.977 3.554 -28.357 1.00 98.12 303 GLU A N 1
ATOM 2477 C CA . GLU A 1 303 ? 10.716 4.854 -28.971 1.00 98.12 303 GLU A CA 1
ATOM 2478 C C . GLU A 1 303 ? 9.226 5.134 -29.143 1.00 98.12 303 GLU A C 1
ATOM 2480 O O . GLU A 1 303 ? 8.418 4.247 -29.416 1.00 98.12 303 GLU A O 1
ATOM 2485 N N . TYR A 1 304 ? 8.872 6.404 -28.978 1.00 98.31 304 TYR A N 1
ATOM 2486 C CA . TYR A 1 304 ? 7.574 6.949 -29.319 1.00 98.31 304 TYR A CA 1
ATOM 2487 C C . TYR A 1 304 ? 7.655 7.780 -30.601 1.00 98.31 304 TYR A C 1
ATOM 2489 O O . TYR A 1 304 ? 8.529 8.636 -30.763 1.00 98.31 304 TYR A O 1
ATOM 2497 N N . THR A 1 305 ? 6.671 7.600 -31.474 1.00 96.50 305 THR A N 1
ATOM 2498 C CA . THR A 1 305 ? 6.435 8.432 -32.655 1.00 96.50 305 THR A CA 1
ATOM 2499 C C . THR A 1 305 ? 4.981 8.895 -32.621 1.00 96.50 305 THR A C 1
ATOM 2501 O O . THR A 1 305 ? 4.070 8.077 -32.550 1.00 96.50 305 THR A O 1
ATOM 2504 N N . ASN A 1 306 ? 4.748 10.212 -32.609 1.00 94.69 306 ASN A N 1
ATOM 2505 C CA . ASN A 1 306 ? 3.406 10.810 -32.536 1.00 94.69 306 ASN A CA 1
ATOM 2506 C C . ASN A 1 306 ? 2.535 10.260 -31.387 1.00 94.69 306 ASN A C 1
ATOM 2508 O O . ASN A 1 306 ? 1.339 10.025 -31.553 1.00 94.69 306 ASN A O 1
ATOM 2512 N N . GLY A 1 307 ? 3.136 10.030 -30.213 1.00 96.19 307 GLY A N 1
ATOM 2513 C CA . GLY A 1 307 ? 2.422 9.555 -29.023 1.00 96.19 307 GLY A CA 1
ATOM 2514 C C . GLY A 1 307 ? 2.120 8.059 -29.020 1.00 96.19 307 GLY A C 1
ATOM 2515 O O . GLY A 1 307 ? 1.526 7.568 -28.064 1.00 96.19 307 GLY A O 1
ATOM 2516 N N . LYS A 1 308 ? 2.566 7.324 -30.043 1.00 97.75 308 LYS A N 1
ATOM 2517 C CA . LYS A 1 308 ? 2.431 5.870 -30.164 1.00 97.75 308 LYS A CA 1
ATOM 2518 C C . LYS A 1 308 ? 3.786 5.193 -30.007 1.00 97.75 308 LYS A C 1
ATOM 2520 O O . LYS A 1 308 ? 4.798 5.742 -30.438 1.00 97.75 308 LYS A O 1
ATOM 2525 N N . LYS A 1 309 ? 3.815 4.017 -29.380 1.00 98.19 309 LYS A N 1
ATOM 2526 C CA . LYS A 1 309 ? 5.027 3.190 -29.296 1.00 98.19 309 LYS A CA 1
ATOM 2527 C C . LYS A 1 309 ? 5.395 2.719 -30.700 1.00 98.19 309 LYS A C 1
ATOM 2529 O O . LYS A 1 309 ? 4.517 2.277 -31.419 1.00 98.19 309 LYS A O 1
ATOM 2534 N N . ASN A 1 310 ? 6.656 2.815 -31.089 1.00 98.06 310 ASN A N 1
ATOM 2535 C CA . ASN A 1 310 ? 7.120 2.433 -32.418 1.00 98.06 310 ASN A CA 1
ATOM 2536 C C . ASN A 1 310 ? 8.441 1.661 -32.310 1.00 98.06 310 ASN A C 1
ATOM 2538 O O . ASN A 1 310 ? 9.235 1.904 -31.396 1.00 98.06 310 ASN A O 1
ATOM 2542 N N . GLY A 1 311 ? 8.677 0.734 -33.237 1.00 98.00 311 GLY A N 1
ATOM 2543 C CA . GLY A 1 311 ? 9.924 -0.022 -33.324 1.00 98.00 311 GLY A CA 1
ATOM 2544 C C . GLY A 1 311 ? 10.163 -0.960 -32.139 1.00 98.00 311 GLY A C 1
ATOM 2545 O O . GLY A 1 311 ? 9.221 -1.442 -31.509 1.00 98.00 311 GLY A O 1
ATOM 2546 N N . ARG A 1 312 ? 11.437 -1.257 -31.859 1.00 98.06 312 ARG A N 1
ATOM 2547 C CA . ARG A 1 312 ? 11.858 -2.202 -30.814 1.00 98.06 312 ARG A CA 1
ATOM 2548 C C . ARG A 1 312 ? 11.670 -1.609 -29.415 1.00 98.06 312 ARG A C 1
ATOM 2550 O O . ARG A 1 312 ? 12.088 -0.485 -29.147 1.00 98.06 312 ARG A O 1
ATOM 2557 N N . TRP A 1 313 ? 11.094 -2.407 -28.524 1.00 98.38 313 TRP A N 1
ATOM 2558 C CA . TRP A 1 313 ? 10.943 -2.128 -27.103 1.00 98.38 313 TRP A CA 1
ATOM 2559 C C . TRP A 1 313 ? 11.512 -3.277 -26.279 1.00 98.38 313 TRP A C 1
ATOM 2561 O O . TRP A 1 313 ? 11.074 -4.413 -26.437 1.00 98.38 313 TRP A O 1
ATOM 2571 N N . ASP A 1 314 ? 12.449 -2.976 -25.388 1.00 98.25 314 ASP A N 1
ATOM 2572 C CA . ASP A 1 314 ? 13.112 -3.944 -24.518 1.00 98.25 314 ASP A CA 1
ATOM 2573 C C . ASP A 1 314 ? 12.602 -3.833 -23.082 1.00 98.25 314 ASP A C 1
ATOM 2575 O O . ASP A 1 314 ? 12.403 -2.738 -22.552 1.00 98.25 314 ASP A O 1
ATOM 2579 N N . ILE A 1 315 ? 12.410 -4.979 -22.438 1.00 97.75 315 ILE A N 1
ATOM 2580 C CA . ILE A 1 315 ? 12.031 -5.078 -21.033 1.00 97.75 315 ILE A CA 1
ATOM 2581 C C . ILE A 1 315 ? 13.291 -5.392 -20.236 1.00 97.75 315 ILE A C 1
ATOM 2583 O O . ILE A 1 315 ? 13.924 -6.429 -20.432 1.00 97.75 315 ILE A O 1
ATOM 2587 N N . MET A 1 316 ? 13.651 -4.489 -19.336 1.00 96.44 316 MET A N 1
ATOM 2588 C CA . MET A 1 316 ? 14.875 -4.534 -18.556 1.00 96.44 316 MET A CA 1
ATOM 2589 C C . MET A 1 316 ? 14.558 -4.794 -17.083 1.00 96.44 316 MET A C 1
ATOM 2591 O O . MET A 1 316 ? 13.722 -4.108 -16.501 1.00 96.44 316 MET A O 1
ATOM 2595 N N . PHE A 1 317 ? 15.261 -5.736 -16.465 1.00 93.25 317 PHE A N 1
ATOM 2596 C CA . PHE A 1 317 ? 15.159 -6.061 -15.044 1.00 93.25 317 PHE A CA 1
ATOM 2597 C C . PHE A 1 317 ? 16.491 -5.803 -14.351 1.00 93.25 317 PHE A C 1
ATOM 2599 O O . PHE A 1 317 ? 17.537 -6.273 -14.809 1.00 93.25 317 PHE A O 1
ATOM 2606 N N . LYS A 1 318 ? 16.458 -5.057 -13.246 1.00 90.62 318 LYS A N 1
ATOM 2607 C CA . LYS A 1 318 ? 17.634 -4.781 -12.423 1.00 90.62 318 LYS A CA 1
ATOM 2608 C C . LYS A 1 318 ? 17.589 -5.627 -11.151 1.00 90.62 318 LYS A C 1
ATOM 2610 O O . LYS A 1 318 ? 16.671 -5.491 -10.354 1.00 90.62 318 LYS A O 1
ATOM 2615 N N . LYS A 1 319 ? 18.597 -6.482 -10.948 1.00 80.38 319 LYS A N 1
ATOM 2616 C CA . LYS A 1 319 ? 18.712 -7.324 -9.742 1.00 80.38 319 LYS A CA 1
ATOM 2617 C C . LYS A 1 319 ? 19.407 -6.532 -8.629 1.00 80.38 319 LYS A C 1
ATOM 2619 O O . LYS A 1 319 ? 20.600 -6.239 -8.763 1.00 80.38 319 LYS A O 1
ATOM 2624 N N . ASP A 1 320 ? 18.682 -6.225 -7.549 1.00 69.88 320 ASP A N 1
ATOM 2625 C CA . ASP A 1 320 ? 19.034 -5.243 -6.499 1.00 69.88 320 ASP A CA 1
ATOM 2626 C C . ASP A 1 320 ? 20.493 -5.253 -6.038 1.00 69.88 320 ASP A C 1
ATOM 2628 O O . ASP A 1 320 ? 21.135 -4.206 -5.981 1.00 69.88 320 ASP A O 1
ATOM 2632 N N . ALA A 1 321 ? 21.051 -6.431 -5.754 1.00 61.50 321 ALA A N 1
ATOM 2633 C CA . ALA A 1 321 ? 22.402 -6.547 -5.203 1.00 61.50 321 ALA A CA 1
ATOM 2634 C C . ALA A 1 321 ? 23.524 -6.315 -6.230 1.00 61.50 321 ALA A C 1
ATOM 2636 O O . ALA A 1 321 ? 24.660 -6.053 -5.854 1.00 61.50 321 ALA A O 1
ATOM 2637 N N . SER A 1 322 ? 23.235 -6.449 -7.526 1.00 65.94 322 SER A N 1
ATOM 2638 C CA . SER A 1 322 ? 24.276 -6.553 -8.558 1.00 65.94 322 SER A CA 1
ATOM 2639 C C . SER A 1 322 ? 24.484 -5.279 -9.373 1.00 65.94 322 SER A C 1
ATOM 2641 O O . SER A 1 322 ? 25.448 -5.203 -10.126 1.00 65.94 322 SER A O 1
ATOM 2643 N N . GLN A 1 323 ? 23.549 -4.322 -9.306 1.00 76.06 323 GLN A N 1
ATOM 2644 C CA . GLN A 1 323 ? 23.433 -3.193 -10.248 1.00 76.06 323 GLN A CA 1
ATOM 2645 C C . GLN A 1 323 ? 23.363 -3.602 -11.739 1.00 76.06 323 GLN A C 1
ATOM 2647 O O . GLN A 1 323 ? 23.258 -2.733 -12.602 1.00 76.06 323 GLN A O 1
ATOM 2652 N N . THR A 1 324 ? 23.369 -4.902 -12.063 1.00 83.62 324 THR A N 1
ATOM 2653 C CA . THR A 1 324 ? 23.296 -5.393 -13.439 1.00 83.62 324 THR A CA 1
ATOM 2654 C C . THR A 1 324 ? 21.870 -5.284 -13.961 1.00 83.62 324 THR A C 1
ATOM 2656 O O . THR A 1 324 ? 20.907 -5.644 -13.279 1.00 83.62 324 THR A O 1
ATOM 2659 N N . ILE A 1 325 ? 21.749 -4.758 -15.179 1.00 91.12 325 ILE A N 1
ATOM 2660 C CA . ILE A 1 325 ? 20.492 -4.652 -15.914 1.00 91.12 325 ILE A CA 1
ATOM 2661 C C . ILE A 1 325 ? 20.484 -5.771 -16.952 1.00 91.12 325 ILE A C 1
ATOM 2663 O O . ILE A 1 325 ? 21.392 -5.857 -17.776 1.00 91.12 325 ILE A O 1
ATOM 2667 N N . GLN A 1 326 ? 19.470 -6.628 -16.906 1.00 93.19 326 GLN A N 1
ATOM 2668 C CA . GLN A 1 326 ? 19.288 -7.730 -17.848 1.00 93.19 326 GLN A CA 1
ATOM 2669 C C . GLN A 1 326 ? 18.079 -7.445 -18.736 1.00 93.19 326 GLN A C 1
ATOM 2671 O O . GLN A 1 326 ? 17.027 -7.053 -18.235 1.00 93.19 326 GLN A O 1
ATOM 2676 N N . ILE A 1 327 ? 18.212 -7.660 -20.046 1.00 95.69 327 ILE A N 1
ATOM 2677 C CA . ILE A 1 327 ? 17.059 -7.673 -20.951 1.00 95.69 327 ILE A CA 1
ATOM 2678 C C . ILE A 1 327 ? 16.361 -9.016 -20.757 1.00 95.69 327 ILE A C 1
ATOM 2680 O O . ILE A 1 327 ? 16.934 -10.065 -21.043 1.00 95.69 327 ILE A O 1
ATOM 2684 N N . ILE A 1 328 ? 15.143 -8.976 -20.233 1.00 95.62 328 ILE A N 1
ATOM 2685 C CA . ILE A 1 328 ? 14.344 -10.164 -19.910 1.00 95.62 328 ILE A CA 1
ATOM 2686 C C . ILE A 1 328 ? 13.172 -10.369 -20.867 1.00 95.62 328 ILE A C 1
ATOM 2688 O O . ILE A 1 328 ? 12.509 -11.400 -20.816 1.00 95.62 328 ILE A O 1
ATOM 2692 N N . GLY A 1 329 ? 12.910 -9.398 -21.740 1.00 97.12 329 GLY A N 1
ATOM 2693 C CA . GLY A 1 329 ? 11.881 -9.512 -22.757 1.00 97.12 329 GLY A CA 1
ATOM 2694 C C . GLY A 1 329 ? 11.822 -8.304 -23.678 1.00 97.12 329 GLY A C 1
ATOM 2695 O O . GLY A 1 329 ? 12.766 -7.516 -23.746 1.00 97.12 329 GLY A O 1
ATOM 2696 N N . GLY A 1 330 ? 10.709 -8.157 -24.390 1.00 97.88 330 GLY A N 1
ATOM 2697 C CA . GLY A 1 330 ? 10.508 -7.108 -25.383 1.00 97.88 330 GLY A CA 1
ATOM 2698 C C . GLY A 1 330 ? 10.020 -7.626 -26.731 1.00 97.88 330 GLY A C 1
ATOM 2699 O O . GLY A 1 330 ? 9.849 -8.826 -26.928 1.00 97.88 330 GLY A O 1
ATOM 2700 N N . GLY A 1 331 ? 9.812 -6.707 -27.666 1.00 98.12 331 GLY A N 1
ATOM 2701 C CA . GLY A 1 331 ? 9.341 -6.978 -29.023 1.00 98.12 331 GLY A CA 1
ATOM 2702 C C . GLY A 1 331 ? 9.199 -5.687 -29.822 1.00 98.12 331 GLY A C 1
ATOM 2703 O O . GLY A 1 331 ? 9.770 -4.668 -29.436 1.00 98.12 331 GLY A O 1
ATOM 2704 N N . SER A 1 332 ? 8.478 -5.714 -30.940 1.00 98.38 332 SER A N 1
ATOM 2705 C CA . SER A 1 332 ? 8.357 -4.549 -31.827 1.00 98.38 332 SER A CA 1
ATOM 2706 C C . SER A 1 332 ? 6.923 -4.039 -31.950 1.00 98.38 332 SER A C 1
ATOM 2708 O O . SER A 1 332 ? 5.977 -4.826 -31.943 1.00 98.38 332 SER A O 1
ATOM 2710 N N . TYR A 1 333 ? 6.764 -2.725 -32.077 1.00 98.44 333 TYR A N 1
ATOM 2711 C CA . TYR A 1 333 ? 5.515 -2.070 -32.466 1.00 98.44 333 TYR A CA 1
ATOM 2712 C C . TYR 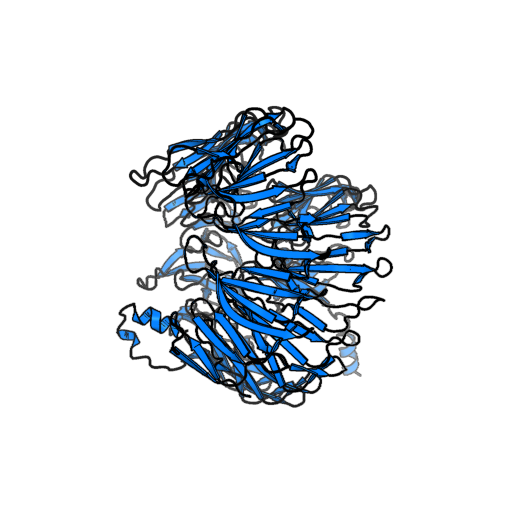A 1 333 ? 5.597 -1.581 -33.914 1.00 98.44 333 TYR A C 1
ATOM 2714 O O . TYR A 1 333 ? 6.677 -1.214 -34.383 1.00 98.44 333 TYR A O 1
ATOM 2722 N N . ASP A 1 334 ? 4.461 -1.573 -34.604 1.00 98.06 334 ASP A N 1
ATOM 2723 C CA . ASP A 1 334 ? 4.302 -0.917 -35.900 1.00 98.06 334 ASP A CA 1
ATOM 2724 C C . ASP A 1 334 ? 4.015 0.591 -35.757 1.00 98.06 334 ASP A C 1
ATOM 2726 O O . ASP A 1 334 ? 3.924 1.136 -34.654 1.00 98.06 334 ASP A O 1
ATOM 2730 N N . GLU A 1 335 ? 3.860 1.279 -36.889 1.00 97.38 335 GLU A N 1
ATOM 2731 C CA . GLU A 1 335 ? 3.604 2.725 -36.950 1.00 97.38 335 GLU A CA 1
ATOM 2732 C C . GLU A 1 335 ? 2.257 3.135 -36.324 1.00 97.38 335 GLU A C 1
ATOM 2734 O O . GLU A 1 335 ? 2.061 4.290 -35.932 1.00 97.38 335 GLU A O 1
ATOM 2739 N N . GLU A 1 336 ? 1.311 2.198 -36.200 1.00 97.56 336 GLU A N 1
ATOM 2740 C CA . GLU A 1 336 ? 0.016 2.444 -35.572 1.00 97.56 336 GLU A CA 1
ATOM 2741 C C . GLU A 1 336 ? 0.065 2.307 -34.047 1.00 97.56 336 GLU A C 1
ATOM 2743 O O . GLU A 1 336 ? -0.898 2.705 -33.379 1.00 97.56 336 GLU A O 1
ATOM 2748 N N . GLY A 1 337 ? 1.188 1.843 -33.493 1.00 97.38 337 GLY A N 1
ATOM 2749 C CA . GLY A 1 337 ? 1.352 1.568 -32.072 1.00 97.38 337 GLY A CA 1
ATOM 2750 C C . GLY A 1 337 ? 0.906 0.172 -31.662 1.00 97.38 337 GLY A C 1
ATOM 2751 O O . GLY A 1 337 ? 0.674 -0.063 -30.474 1.00 97.38 337 GLY A O 1
ATOM 2752 N N . LEU A 1 338 ? 0.764 -0.749 -32.615 1.00 97.94 338 LEU A N 1
ATOM 2753 C CA . LEU A 1 338 ? 0.318 -2.113 -32.372 1.00 97.94 338 LEU A CA 1
ATOM 2754 C C . LEU A 1 338 ? 1.515 -3.064 -32.322 1.00 97.94 338 LEU A C 1
ATOM 2756 O O . LEU A 1 338 ? 2.457 -2.956 -33.100 1.00 97.94 338 LEU A O 1
ATOM 2760 N N . LYS A 1 339 ? 1.484 -4.028 -31.398 1.00 98.38 339 LYS A N 1
ATOM 2761 C CA . LYS A 1 339 ? 2.531 -5.053 -31.286 1.00 98.38 339 LYS A CA 1
ATOM 2762 C C . LYS A 1 339 ? 2.586 -5.915 -32.555 1.00 98.38 339 LYS A C 1
ATOM 2764 O O . LYS A 1 339 ? 1.545 -6.331 -33.069 1.00 98.38 339 LYS A O 1
ATOM 2769 N N . VAL A 1 340 ? 3.791 -6.224 -33.025 1.00 98.44 340 VAL A N 1
ATOM 2770 C CA . VAL A 1 340 ? 4.069 -7.071 -34.195 1.00 98.44 340 VAL A CA 1
ATOM 2771 C C . VAL A 1 340 ? 5.305 -7.951 -33.972 1.00 98.44 340 VAL A C 1
ATOM 2773 O O . VAL A 1 340 ? 6.219 -7.577 -33.235 1.00 98.44 340 VAL A O 1
ATOM 2776 N N . GLY A 1 341 ? 5.349 -9.106 -34.640 1.00 98.12 341 GLY A N 1
ATOM 2777 C CA . GLY A 1 341 ? 6.490 -10.026 -34.625 1.00 98.12 341 GLY A CA 1
ATOM 2778 C C . GLY A 1 341 ? 6.641 -10.778 -33.303 1.00 98.12 341 GLY A C 1
ATOM 2779 O O . GLY A 1 341 ? 5.676 -10.924 -32.556 1.00 98.12 341 GLY A O 1
ATOM 2780 N N . SER A 1 342 ? 7.848 -11.268 -33.020 1.00 98.25 342 SER A N 1
ATOM 2781 C CA . SER A 1 342 ? 8.150 -12.000 -31.786 1.00 98.25 342 SER A CA 1
ATOM 2782 C C . SER A 1 342 ? 8.182 -11.072 -30.570 1.00 98.25 342 SER A C 1
ATOM 2784 O O . SER A 1 342 ? 8.766 -9.985 -30.611 1.00 98.25 342 SER A O 1
ATOM 2786 N N . TRP A 1 343 ? 7.578 -11.527 -29.479 1.00 98.44 343 TRP A N 1
ATOM 2787 C CA . TRP A 1 343 ? 7.443 -10.806 -28.222 1.00 98.44 343 TRP A CA 1
ATOM 2788 C C . TRP A 1 343 ? 7.723 -11.721 -27.040 1.00 98.44 343 TRP A C 1
ATOM 2790 O O . TRP A 1 343 ? 7.272 -12.860 -27.011 1.00 98.44 343 TRP A O 1
ATOM 2800 N N . ILE A 1 344 ? 8.401 -11.171 -26.038 1.00 98.12 344 ILE A N 1
ATOM 2801 C CA . ILE A 1 344 ? 8.515 -11.747 -24.700 1.00 98.12 344 ILE A CA 1
ATOM 2802 C C . ILE A 1 344 ? 7.895 -10.746 -23.725 1.00 98.12 344 ILE A C 1
ATOM 2804 O O . ILE A 1 344 ? 8.397 -9.631 -23.569 1.00 98.12 344 ILE A O 1
ATOM 2808 N N . GLU A 1 345 ? 6.793 -11.122 -23.091 1.00 97.00 345 GLU A N 1
ATOM 2809 C CA . GLU A 1 345 ? 6.067 -10.320 -22.104 1.00 97.00 345 GLU A CA 1
ATOM 2810 C C . GLU A 1 345 ? 6.416 -10.762 -20.687 1.00 97.00 345 GLU A C 1
ATOM 2812 O O . GLU A 1 345 ? 6.788 -11.911 -20.480 1.00 97.00 345 GLU A O 1
ATOM 2817 N N . ILE A 1 346 ? 6.256 -9.881 -19.701 1.00 95.12 346 ILE A N 1
ATOM 2818 C CA . ILE A 1 346 ? 6.275 -10.285 -18.290 1.00 95.12 346 ILE A CA 1
ATOM 2819 C C . ILE A 1 346 ? 4.886 -10.808 -17.928 1.00 95.12 346 ILE A C 1
ATOM 2821 O O . ILE A 1 346 ? 3.884 -10.179 -18.263 1.00 95.12 346 ILE A O 1
ATOM 2825 N N . GLY A 1 347 ? 4.835 -11.965 -17.272 1.00 90.19 347 GLY A N 1
ATOM 2826 C CA . GLY A 1 347 ? 3.602 -12.528 -16.733 1.00 90.19 347 GLY A CA 1
ATOM 2827 C C . GLY A 1 347 ? 3.288 -12.028 -15.323 1.00 90.19 347 GLY A C 1
ATOM 2828 O O . GLY A 1 347 ? 4.139 -11.468 -14.629 1.00 90.19 347 GLY A O 1
ATOM 2829 N N . ASP A 1 348 ? 2.063 -12.296 -14.879 1.00 80.12 348 ASP A N 1
ATOM 2830 C CA . ASP A 1 348 ? 1.684 -12.146 -13.476 1.00 80.12 348 ASP A CA 1
ATOM 2831 C C . ASP A 1 348 ? 2.535 -13.080 -12.591 1.00 80.12 348 ASP A C 1
ATOM 2833 O O . ASP A 1 348 ? 2.944 -14.158 -13.024 1.00 80.12 348 ASP A O 1
ATOM 2837 N N . GLY A 1 349 ? 2.833 -12.660 -11.358 1.00 75.12 349 GLY A N 1
ATOM 2838 C CA . GLY A 1 349 ? 3.696 -13.419 -10.435 1.00 75.12 349 GLY A CA 1
ATOM 2839 C C . GLY A 1 349 ? 5.167 -12.986 -10.423 1.00 75.12 349 GLY A C 1
ATOM 2840 O O . GLY A 1 349 ? 6.021 -13.694 -9.887 1.00 75.12 349 GLY A O 1
ATOM 2841 N N . LEU A 1 350 ? 5.482 -11.817 -10.988 1.00 84.06 350 LEU A N 1
ATOM 2842 C CA . LEU A 1 350 ? 6.783 -11.184 -10.794 1.00 84.06 350 LEU A CA 1
ATOM 2843 C C . LEU A 1 350 ? 7.017 -10.901 -9.301 1.00 84.06 350 LEU A C 1
ATOM 2845 O O . LEU A 1 350 ? 6.237 -10.198 -8.659 1.00 84.06 350 LEU A O 1
ATOM 2849 N N . SER A 1 351 ? 8.108 -11.437 -8.766 1.00 84.06 351 SER A N 1
ATOM 2850 C CA . SER A 1 351 ? 8.601 -11.133 -7.424 1.00 84.06 351 SER A CA 1
ATOM 2851 C C . SER A 1 351 ? 10.125 -11.038 -7.446 1.00 84.06 351 SER A C 1
ATOM 2853 O O . SER A 1 351 ? 10.769 -11.412 -8.428 1.00 84.06 351 SER A O 1
ATOM 2855 N N . ARG A 1 352 ? 10.733 -10.630 -6.330 1.00 81.88 352 ARG A N 1
ATOM 2856 C CA . ARG A 1 352 ? 12.196 -10.640 -6.164 1.00 81.88 352 ARG A CA 1
ATOM 2857 C C . ARG A 1 352 ? 12.858 -11.973 -6.499 1.00 81.88 352 ARG A C 1
ATOM 2859 O O . ARG A 1 352 ? 14.019 -12.020 -6.905 1.00 81.88 352 ARG A O 1
ATOM 2866 N N . HIS A 1 353 ? 12.139 -13.060 -6.246 1.00 86.88 353 HIS A N 1
ATOM 2867 C CA . HIS A 1 353 ? 12.683 -14.410 -6.292 1.00 86.88 353 HIS A CA 1
ATOM 2868 C C . HIS A 1 353 ? 12.249 -15.186 -7.526 1.00 86.88 353 HIS A C 1
ATOM 2870 O O . HIS A 1 353 ? 12.809 -16.251 -7.784 1.00 86.88 353 HIS A O 1
ATOM 2876 N N . CYS A 1 354 ? 11.275 -14.682 -8.286 1.00 89.25 354 CYS A N 1
ATOM 2877 C CA . CYS A 1 354 ? 10.810 -15.348 -9.487 1.00 89.25 354 CYS A CA 1
ATOM 2878 C C . CYS A 1 354 ? 10.379 -14.382 -10.586 1.00 89.25 354 CYS A C 1
ATOM 2880 O O . CYS A 1 354 ? 9.740 -13.360 -10.348 1.00 89.25 354 CYS A O 1
ATOM 2882 N N . LEU A 1 355 ? 10.704 -14.765 -11.813 1.00 93.06 355 LEU A N 1
ATOM 2883 C CA . LEU A 1 355 ? 10.369 -14.056 -13.029 1.00 93.06 355 LEU A CA 1
ATOM 2884 C C . LEU A 1 355 ? 9.599 -15.000 -13.946 1.00 93.06 355 LEU A C 1
ATOM 2886 O O . LEU A 1 355 ? 10.095 -16.066 -14.313 1.00 93.06 355 LEU A O 1
ATOM 2890 N N . VAL A 1 356 ? 8.400 -14.577 -14.325 1.00 94.56 356 VAL A N 1
ATOM 2891 C CA . VAL A 1 356 ? 7.577 -15.245 -15.328 1.00 94.56 356 VAL A CA 1
ATOM 2892 C C . VAL A 1 356 ? 7.600 -14.410 -16.596 1.00 94.56 356 VAL A C 1
ATOM 2894 O O . VAL A 1 356 ? 7.333 -13.208 -16.548 1.00 94.56 356 VAL A O 1
ATOM 2897 N N . THR A 1 357 ? 7.857 -15.047 -17.733 1.00 96.62 357 THR A N 1
ATOM 2898 C CA . THR A 1 357 ? 7.683 -14.425 -19.044 1.00 96.62 357 THR A CA 1
ATOM 2899 C C . THR A 1 357 ? 6.801 -15.263 -19.963 1.00 96.62 357 THR A C 1
ATOM 2901 O O . THR A 1 357 ? 6.642 -16.469 -19.777 1.00 96.62 357 THR A O 1
ATOM 2904 N N . GLN A 1 358 ? 6.179 -14.611 -20.944 1.00 97.88 358 GLN A N 1
ATOM 2905 C CA . GLN A 1 358 ? 5.399 -15.256 -21.996 1.00 97.88 358 GLN A CA 1
ATOM 2906 C C . GLN A 1 358 ? 5.995 -14.908 -23.355 1.00 97.88 358 GLN A C 1
ATOM 2908 O O . GLN A 1 358 ? 6.042 -13.736 -23.713 1.00 97.88 358 GLN A O 1
ATOM 2913 N N . GLU A 1 359 ? 6.428 -15.908 -24.111 1.00 98.25 359 GLU A N 1
ATOM 2914 C CA . GLU A 1 359 ? 7.057 -15.732 -25.420 1.00 98.25 359 GLU A CA 1
ATOM 2915 C C . GLU A 1 359 ? 6.127 -16.197 -26.537 1.00 98.25 359 GLU A C 1
ATOM 2917 O O . GLU A 1 359 ? 5.601 -17.303 -26.463 1.00 98.25 359 GLU A O 1
ATOM 2922 N N . GLY A 1 360 ? 5.944 -15.394 -27.582 1.00 98.06 360 GLY A N 1
ATOM 2923 C CA . GLY A 1 360 ? 5.184 -15.778 -28.770 1.00 98.06 360 GLY A CA 1
ATOM 2924 C C . GLY A 1 360 ? 5.162 -14.680 -29.825 1.00 98.06 360 GLY A C 1
ATOM 2925 O O . GLY A 1 360 ? 6.046 -13.826 -29.857 1.00 98.06 360 GLY A O 1
ATOM 2926 N N . GLU A 1 361 ? 4.163 -14.697 -30.706 1.00 98.44 361 GLU A N 1
ATOM 2927 C CA . GLU A 1 361 ? 4.069 -13.749 -31.818 1.00 98.44 361 GLU A CA 1
ATOM 2928 C C . GLU A 1 361 ? 2.812 -12.884 -31.769 1.00 98.44 361 GLU A C 1
ATOM 2930 O O . GLU A 1 361 ? 1.733 -13.308 -31.349 1.00 98.44 361 GLU A O 1
ATOM 2935 N N . TYR A 1 362 ? 2.966 -11.656 -32.255 1.00 98.50 362 TYR A N 1
ATOM 2936 C CA . TYR A 1 362 ? 1.901 -10.693 -32.460 1.00 98.50 362 TYR A CA 1
ATOM 2937 C C . TYR A 1 362 ? 1.719 -10.352 -33.940 1.00 98.50 362 TYR A C 1
ATOM 2939 O O . TYR A 1 362 ? 2.682 -10.191 -34.694 1.00 98.50 362 TYR A O 1
ATOM 2947 N N . LYS A 1 363 ? 0.466 -10.118 -34.333 1.00 98.06 363 LYS A N 1
ATOM 2948 C CA . LYS A 1 363 ? 0.088 -9.545 -35.624 1.00 98.06 363 LYS A CA 1
ATOM 2949 C C . LYS A 1 363 ? -0.940 -8.441 -35.403 1.00 98.06 363 LYS A C 1
ATOM 2951 O O . LYS A 1 363 ? -2.062 -8.717 -34.991 1.00 98.06 363 LYS A O 1
ATOM 2956 N N . LYS A 1 364 ? -0.548 -7.191 -35.674 1.00 97.25 364 LYS A N 1
ATOM 2957 C CA . LYS A 1 364 ? -1.390 -5.990 -35.509 1.00 97.25 364 LYS A CA 1
ATOM 2958 C C . LYS A 1 364 ? -2.068 -5.928 -34.133 1.00 97.25 364 LYS A C 1
ATOM 2960 O O . LYS A 1 364 ? -3.281 -5.794 -34.022 1.00 97.25 364 LYS A O 1
ATOM 2965 N N . GLY A 1 365 ? -1.282 -6.112 -33.074 1.00 97.31 365 GLY A N 1
ATOM 2966 C CA . GLY A 1 365 ? -1.760 -6.056 -31.690 1.00 97.31 365 GLY A CA 1
ATOM 2967 C C . GLY A 1 365 ? -2.493 -7.310 -31.204 1.00 97.31 365 GLY A C 1
ATOM 2968 O O . GLY A 1 365 ? -2.835 -7.379 -30.027 1.00 97.31 365 GLY A O 1
ATOM 2969 N N . THR A 1 366 ? -2.672 -8.320 -32.057 1.00 97.81 366 THR A N 1
ATOM 2970 C CA . THR A 1 366 ? -3.341 -9.587 -31.726 1.00 97.81 366 THR A CA 1
ATOM 2971 C C . THR A 1 366 ? -2.310 -10.697 -31.514 1.00 97.81 366 THR A C 1
ATOM 2973 O O . THR A 1 366 ? -1.414 -10.854 -32.346 1.00 97.81 366 THR A O 1
ATOM 2976 N N . LYS A 1 367 ? -2.399 -11.455 -30.412 1.00 98.31 367 LYS A N 1
ATOM 2977 C CA . LYS A 1 367 ? -1.535 -12.628 -30.173 1.00 98.31 367 LYS A CA 1
ATOM 2978 C C . LYS A 1 367 ? -1.883 -13.721 -31.181 1.00 98.31 367 LYS A C 1
ATOM 2980 O O . LYS A 1 367 ? -3.054 -14.007 -31.363 1.00 98.31 367 LYS A O 1
ATOM 2985 N N . ILE A 1 368 ? -0.896 -14.345 -31.808 1.00 98.38 368 ILE A N 1
ATOM 2986 C CA . ILE A 1 368 ? -1.107 -15.434 -32.770 1.00 98.38 368 ILE A CA 1
ATOM 2987 C C . ILE A 1 368 ? -0.132 -16.582 -32.505 1.00 98.38 368 ILE A C 1
ATOM 2989 O O . ILE A 1 368 ? 0.890 -16.405 -31.838 1.00 98.38 368 ILE A O 1
ATOM 2993 N N . GLY A 1 369 ? -0.427 -17.762 -33.048 1.00 98.00 369 GLY A N 1
ATOM 2994 C CA . GLY A 1 369 ? 0.519 -18.875 -33.078 1.00 98.00 369 GLY A CA 1
ATOM 2995 C C . GLY A 1 369 ? 0.816 -19.457 -31.697 1.00 98.00 369 GLY A C 1
ATOM 2996 O O . GLY A 1 369 ? -0.014 -19.401 -30.792 1.00 98.00 369 GLY A O 1
ATOM 2997 N N . ARG A 1 370 ? 1.984 -20.089 -31.542 1.00 98.25 370 ARG A N 1
ATOM 2998 C CA . ARG A 1 370 ? 2.394 -20.749 -30.294 1.00 98.25 370 ARG A CA 1
ATOM 2999 C C . ARG A 1 370 ? 2.958 -19.726 -29.306 1.00 98.25 370 ARG A C 1
ATOM 3001 O O . ARG A 1 370 ? 3.783 -18.903 -29.678 1.00 98.25 370 ARG A O 1
ATOM 3008 N N . TRP A 1 371 ? 2.533 -19.838 -28.053 1.00 98.31 371 TRP A N 1
ATOM 3009 C CA . TRP A 1 371 ? 3.034 -19.075 -26.920 1.00 98.31 371 TRP A CA 1
ATOM 3010 C C . TRP A 1 371 ? 3.582 -20.007 -25.843 1.00 98.31 371 TRP A C 1
ATOM 3012 O O . TRP A 1 371 ? 2.982 -21.044 -25.555 1.00 98.31 371 TRP A O 1
ATOM 3022 N N . TYR A 1 372 ? 4.699 -19.629 -25.234 1.00 98.00 372 TYR A N 1
ATOM 3023 C CA . TYR A 1 372 ? 5.400 -20.364 -24.186 1.00 98.00 372 TYR A CA 1
ATOM 3024 C C . TYR A 1 372 ? 5.375 -19.564 -22.888 1.00 98.00 372 TYR A C 1
ATOM 3026 O O . TYR A 1 372 ? 5.563 -18.353 -22.917 1.00 98.00 372 TYR A O 1
ATOM 3034 N N . ILE A 1 373 ? 5.154 -20.226 -21.752 1.00 97.25 373 ILE A N 1
ATOM 3035 C CA . ILE A 1 373 ? 5.296 -19.609 -20.427 1.00 97.25 373 ILE A CA 1
ATOM 3036 C C . ILE A 1 373 ? 6.617 -20.087 -19.844 1.00 97.25 373 ILE A C 1
ATOM 3038 O O . ILE A 1 373 ? 6.808 -21.289 -19.636 1.00 97.25 373 ILE A O 1
ATOM 3042 N N . MET A 1 374 ? 7.508 -19.141 -19.589 1.00 96.75 374 MET A N 1
ATOM 3043 C CA . MET A 1 374 ? 8.855 -19.366 -19.096 1.00 96.75 374 MET A CA 1
ATOM 3044 C C . MET A 1 374 ? 8.956 -18.865 -17.656 1.00 96.75 374 MET A C 1
ATOM 3046 O O . MET A 1 374 ? 8.420 -17.816 -17.311 1.00 96.75 374 MET A O 1
ATOM 3050 N N . PHE A 1 375 ? 9.656 -19.609 -16.810 1.00 94.25 375 PHE A N 1
ATOM 3051 C CA . PHE A 1 375 ? 9.821 -19.311 -15.394 1.00 94.25 375 PHE A CA 1
ATOM 3052 C C . PHE A 1 375 ? 11.291 -19.371 -15.007 1.00 94.25 375 PHE A C 1
ATOM 3054 O O . PHE A 1 375 ? 12.016 -20.273 -15.423 1.00 94.25 375 PHE A O 1
ATOM 3061 N N . LYS A 1 376 ? 11.731 -18.411 -14.204 1.00 92.25 376 LYS A N 1
ATOM 3062 C CA . LYS A 1 376 ? 13.100 -18.299 -13.708 1.00 92.25 376 LYS A CA 1
ATOM 3063 C C . LYS A 1 376 ? 13.070 -17.941 -12.228 1.00 92.25 376 LYS A C 1
ATOM 3065 O O . LYS A 1 376 ? 12.256 -17.115 -11.826 1.00 92.25 376 LYS A O 1
ATOM 3070 N N . THR A 1 377 ? 13.965 -18.519 -11.431 1.00 90.19 377 THR A N 1
ATOM 3071 C CA . THR A 1 377 ? 14.127 -18.168 -10.010 1.00 90.19 377 THR A CA 1
ATOM 3072 C C . THR A 1 377 ? 15.450 -17.451 -9.766 1.00 90.19 377 THR A C 1
ATOM 3074 O O . THR A 1 377 ? 16.327 -17.419 -10.626 1.00 90.19 377 THR A O 1
ATOM 3077 N N . ASP A 1 378 ? 15.628 -16.867 -8.586 1.00 85.50 378 ASP A N 1
ATOM 3078 C CA . ASP A 1 378 ? 16.904 -16.270 -8.181 1.00 85.50 378 ASP A CA 1
ATOM 3079 C C . ASP A 1 378 ? 18.063 -17.281 -8.099 1.00 85.50 378 ASP A C 1
ATOM 3081 O O . ASP A 1 378 ? 19.222 -16.871 -8.231 1.00 85.50 378 ASP A O 1
ATOM 3085 N N . LYS A 1 379 ? 17.754 -18.574 -7.927 1.00 84.06 379 LYS A N 1
ATOM 3086 C CA . LYS A 1 379 ? 18.729 -19.676 -7.873 1.00 84.06 379 LYS A CA 1
ATOM 3087 C C . LYS A 1 379 ? 18.961 -20.391 -9.201 1.00 84.06 379 LYS A C 1
ATOM 3089 O O . LYS A 1 379 ? 20.020 -20.986 -9.378 1.00 84.06 379 LYS A O 1
ATOM 3094 N N . ASN A 1 380 ? 18.000 -20.352 -10.124 1.00 85.31 380 ASN A N 1
ATOM 3095 C CA . ASN A 1 380 ? 18.162 -20.909 -11.463 1.00 85.31 380 ASN A CA 1
ATOM 3096 C C . ASN A 1 380 ? 18.353 -19.773 -12.468 1.00 85.31 380 ASN A C 1
ATOM 3098 O O . ASN A 1 380 ? 17.415 -19.049 -12.781 1.00 85.31 380 ASN A O 1
ATOM 3102 N N . GLU A 1 381 ? 19.565 -19.615 -12.999 1.00 85.38 381 GLU A N 1
ATOM 3103 C CA . GLU A 1 381 ? 19.846 -18.549 -13.965 1.00 85.38 381 GLU A CA 1
ATOM 3104 C C . GLU A 1 381 ? 19.138 -18.749 -15.314 1.00 85.38 381 GLU A C 1
ATOM 3106 O O . GLU A 1 381 ? 18.940 -17.775 -16.047 1.00 85.38 381 GLU A O 1
ATOM 3111 N N . ASN A 1 382 ? 18.704 -19.976 -15.612 1.00 92.69 382 ASN A N 1
ATOM 3112 C CA . ASN A 1 382 ? 18.042 -20.329 -16.858 1.00 92.69 382 ASN A CA 1
ATOM 3113 C C . ASN A 1 382 ? 16.521 -20.322 -16.708 1.00 92.69 382 ASN A C 1
ATOM 3115 O O . ASN A 1 382 ? 15.966 -20.796 -15.716 1.00 92.69 382 ASN A O 1
ATOM 3119 N N . PHE A 1 383 ? 15.842 -19.832 -17.743 1.00 93.19 383 PHE A N 1
ATOM 3120 C CA . PHE A 1 383 ? 14.401 -19.991 -17.863 1.00 93.19 383 PHE A CA 1
ATOM 3121 C C . PHE A 1 383 ? 14.049 -21.452 -18.145 1.00 93.19 383 PHE A C 1
ATOM 3123 O O . PHE A 1 383 ? 14.645 -22.091 -19.012 1.00 93.19 383 PHE A O 1
ATOM 3130 N N . ILE A 1 384 ? 13.042 -21.958 -17.444 1.00 94.00 384 ILE A N 1
ATOM 3131 C CA . ILE A 1 384 ? 12.415 -23.247 -17.721 1.00 94.00 384 ILE A CA 1
ATOM 3132 C C . ILE A 1 384 ? 11.018 -23.017 -18.288 1.00 94.00 384 ILE A C 1
ATOM 3134 O O . ILE A 1 384 ? 10.280 -22.155 -17.816 1.00 94.00 384 ILE A O 1
ATOM 3138 N N . GLN A 1 385 ? 10.641 -23.781 -19.309 1.00 95.38 385 GLN A N 1
ATOM 3139 C CA . GLN A 1 385 ? 9.287 -23.729 -19.844 1.00 95.38 385 GLN A CA 1
ATOM 3140 C C . GLN A 1 385 ? 8.339 -24.469 -18.894 1.00 95.38 385 GLN A C 1
ATOM 3142 O O . GLN A 1 385 ? 8.478 -25.674 -18.690 1.00 95.38 385 GLN A O 1
ATOM 3147 N N . ILE A 1 386 ? 7.361 -23.757 -18.339 1.00 94.69 386 ILE A N 1
ATOM 3148 C CA . ILE A 1 386 ? 6.364 -24.312 -17.409 1.00 94.69 386 ILE A CA 1
ATOM 3149 C C . ILE A 1 386 ? 4.975 -24.439 -18.034 1.00 94.69 386 ILE A C 1
ATOM 3151 O O . ILE A 1 386 ? 4.136 -25.180 -17.528 1.00 94.69 386 ILE A O 1
ATOM 3155 N N . GLY A 1 387 ? 4.725 -23.747 -19.148 1.00 96.12 387 GLY A N 1
ATOM 3156 C CA . GLY A 1 387 ? 3.426 -23.785 -19.800 1.00 96.12 387 GLY A CA 1
ATOM 3157 C C . GLY A 1 387 ? 3.398 -23.171 -21.193 1.00 96.12 387 GLY A C 1
ATOM 3158 O O . GLY A 1 387 ? 4.426 -23.092 -21.873 1.00 96.12 387 GLY A O 1
ATOM 3159 N N . GLY A 1 388 ? 2.205 -22.775 -21.633 1.00 97.38 388 GLY A N 1
ATOM 3160 C CA . GLY A 1 388 ? 1.956 -22.220 -22.962 1.00 97.38 388 GLY A CA 1
ATOM 3161 C C . GLY A 1 388 ? 0.817 -22.903 -23.720 1.00 97.38 388 GLY A C 1
ATOM 3162 O O . GLY A 1 388 ? 0.241 -23.888 -23.261 1.00 97.38 388 GLY A O 1
ATOM 3163 N N . GLY A 1 389 ? 0.512 -22.393 -24.907 1.00 97.88 389 GLY A N 1
ATOM 3164 C CA . GLY A 1 389 ? -0.533 -22.903 -25.791 1.00 97.88 389 GLY A CA 1
ATOM 3165 C C . GLY A 1 389 ? -0.542 -22.162 -27.121 1.00 97.88 389 GLY A C 1
ATOM 3166 O O . GLY A 1 389 ? 0.488 -21.623 -27.514 1.00 97.88 389 GLY A O 1
ATOM 3167 N N . SER A 1 390 ? -1.658 -22.164 -27.846 1.00 98.25 390 SER A N 1
ATOM 3168 C CA . SER A 1 390 ? -1.750 -21.500 -29.150 1.00 98.25 390 SER A CA 1
ATOM 3169 C C . SER A 1 390 ? -2.921 -20.525 -29.240 1.00 98.25 390 SER A C 1
ATOM 3171 O O . SER A 1 390 ? -3.973 -20.765 -28.651 1.00 98.25 390 SER A O 1
ATOM 3173 N N . TYR A 1 391 ? -2.729 -19.438 -29.985 1.00 98.31 391 TYR A N 1
ATOM 3174 C CA . TYR A 1 391 ? -3.779 -18.512 -30.403 1.00 98.31 391 TYR A CA 1
ATOM 3175 C C . TYR A 1 391 ? -4.057 -18.670 -31.899 1.00 98.31 391 TYR A C 1
ATOM 3177 O O . TYR A 1 391 ? -3.141 -18.955 -32.680 1.00 98.31 391 TYR A O 1
ATOM 3185 N N . ASP A 1 392 ? -5.311 -18.485 -32.298 1.00 97.81 392 ASP A N 1
ATOM 3186 C CA . ASP A 1 392 ? -5.702 -18.413 -33.704 1.00 97.81 392 ASP A CA 1
ATOM 3187 C C . ASP A 1 392 ? -5.419 -17.025 -34.316 1.00 97.81 392 ASP A C 1
ATOM 3189 O O . ASP A 1 392 ? -4.714 -16.198 -33.738 1.00 97.81 392 ASP A O 1
ATOM 3193 N N . GLY A 1 393 ? -5.922 -16.778 -35.529 1.00 96.00 393 GLY A N 1
ATOM 3194 C CA . GLY A 1 393 ? -5.724 -15.510 -36.236 1.00 96.00 393 GLY A CA 1
ATOM 3195 C C . GLY A 1 393 ? -6.501 -14.321 -35.660 1.00 96.00 393 GLY A C 1
ATOM 3196 O O . GLY A 1 393 ? -6.188 -13.188 -36.021 1.00 96.00 393 GLY A O 1
ATOM 3197 N N . GLU A 1 394 ? -7.480 -14.567 -34.787 1.00 97.44 394 GLU A N 1
ATOM 3198 C CA . GLU A 1 394 ? -8.301 -13.548 -34.118 1.00 97.44 394 GLU A CA 1
ATOM 3199 C C . GLU A 1 394 ? -7.827 -13.282 -32.680 1.00 97.44 394 GLU A C 1
ATOM 3201 O O . GLU A 1 394 ? -8.366 -12.420 -31.988 1.00 97.44 394 GLU A O 1
ATOM 3206 N N . GLY A 1 395 ? -6.787 -13.990 -32.227 1.00 97.06 395 GLY A N 1
ATOM 3207 C CA . GLY A 1 395 ? -6.254 -13.866 -30.873 1.00 97.06 395 GLY A CA 1
ATOM 3208 C C . GLY A 1 395 ? -7.040 -14.634 -29.829 1.00 97.06 395 GLY A C 1
ATOM 3209 O O . GLY A 1 395 ? -6.881 -14.382 -28.632 1.00 97.06 395 GLY A O 1
ATOM 3210 N N . LEU A 1 396 ? -7.855 -15.595 -30.255 1.00 97.50 396 LEU A N 1
ATOM 3211 C CA . LEU A 1 396 ? -8.551 -16.498 -29.359 1.00 97.50 396 LEU A CA 1
ATOM 3212 C C . LEU A 1 396 ? -7.662 -17.705 -29.062 1.00 97.50 396 LEU A C 1
ATOM 3214 O O . LEU A 1 396 ? -6.990 -18.252 -29.937 1.00 97.50 396 LEU A O 1
ATOM 3218 N N . LYS A 1 397 ? -7.647 -18.137 -27.800 1.00 98.12 397 LYS A N 1
ATOM 3219 C CA . LYS A 1 397 ? -6.933 -19.353 -27.398 1.00 98.12 397 LYS A CA 1
ATOM 3220 C C . LYS A 1 397 ? -7.553 -20.570 -28.090 1.00 98.12 397 LYS A C 1
ATOM 3222 O O . LYS A 1 397 ? -8.776 -20.714 -28.114 1.00 98.12 397 LYS A O 1
ATOM 3227 N N . VAL A 1 398 ? -6.710 -21.461 -28.604 1.00 98.19 398 VAL A N 1
ATOM 3228 C CA . VAL A 1 398 ? -7.097 -22.708 -29.276 1.00 98.19 398 VAL A CA 1
ATOM 3229 C C . VAL A 1 398 ? -6.164 -23.862 -28.906 1.00 98.19 398 VAL A C 1
ATOM 3231 O O . VAL A 1 398 ? -4.979 -23.667 -28.618 1.00 98.19 398 VAL A O 1
ATOM 3234 N N . GLY A 1 399 ? -6.700 -25.082 -28.940 1.00 97.88 399 GLY A N 1
ATOM 3235 C CA . GLY A 1 399 ? -5.957 -26.314 -28.689 1.00 97.88 399 GLY A CA 1
ATOM 3236 C C . GLY A 1 399 ? -5.490 -26.445 -27.241 1.00 97.88 399 GLY A C 1
ATOM 3237 O O . GLY A 1 399 ? -6.077 -25.864 -26.330 1.00 97.88 399 GLY A O 1
ATOM 3238 N N . ARG A 1 400 ? -4.422 -27.217 -27.029 1.00 98.06 400 ARG A N 1
ATOM 3239 C CA . ARG A 1 400 ? -3.929 -27.541 -25.689 1.00 98.06 400 ARG A CA 1
ATOM 3240 C C . ARG A 1 400 ? -3.143 -26.393 -25.062 1.00 98.06 400 ARG A C 1
ATOM 3242 O O . ARG A 1 400 ? -2.158 -25.921 -25.639 1.00 98.06 400 ARG A O 1
ATOM 3249 N N . TRP A 1 401 ? -3.532 -26.037 -23.844 1.00 98.25 401 TRP A N 1
ATOM 3250 C CA . TRP A 1 401 ? -2.945 -24.993 -23.014 1.00 98.25 401 TRP A CA 1
ATOM 3251 C C . TRP A 1 401 ? -2.461 -25.527 -21.668 1.00 98.25 401 TRP A C 1
ATOM 3253 O O . TRP A 1 401 ? -3.037 -26.452 -21.096 1.00 98.25 401 TRP A O 1
ATOM 3263 N N . ILE A 1 402 ? -1.396 -24.907 -21.169 1.00 97.31 402 ILE A N 1
ATOM 3264 C CA . ILE A 1 402 ? -0.916 -25.001 -19.793 1.00 97.31 402 ILE A CA 1
ATOM 3265 C C . ILE A 1 402 ? -0.818 -23.566 -19.268 1.00 97.31 402 ILE A C 1
ATOM 3267 O O . ILE A 1 402 ? -0.014 -22.783 -19.773 1.00 97.31 402 ILE A O 1
ATOM 3271 N N . GLU A 1 403 ? -1.652 -23.218 -18.297 1.00 96.00 403 GLU A N 1
ATOM 3272 C CA . GLU A 1 403 ? -1.763 -21.892 -17.684 1.00 96.00 403 GLU A CA 1
ATOM 3273 C C . GLU A 1 403 ? -1.190 -21.895 -16.268 1.00 96.00 403 GLU A C 1
ATOM 3275 O O . GLU A 1 403 ? -1.046 -22.953 -15.662 1.00 96.00 403 GLU A O 1
ATOM 3280 N N . MET A 1 404 ? -0.895 -20.717 -15.727 1.00 94.50 404 MET A N 1
ATOM 3281 C CA . MET A 1 404 ? -0.554 -20.555 -14.313 1.00 94.50 404 MET A CA 1
ATOM 3282 C C . MET A 1 404 ? -1.834 -20.435 -13.485 1.00 94.50 404 MET A C 1
ATOM 3284 O O . MET A 1 404 ? -2.811 -19.850 -13.951 1.00 94.50 404 MET A O 1
ATOM 3288 N N . GLY A 1 405 ? -1.832 -21.003 -12.282 1.00 90.56 405 GLY A N 1
ATOM 3289 C CA . GLY A 1 405 ? -2.922 -20.838 -11.326 1.00 90.56 405 GLY A CA 1
ATOM 3290 C C . GLY A 1 405 ? -2.867 -19.518 -10.573 1.00 90.56 405 GLY A C 1
ATOM 3291 O O . GLY A 1 405 ? -1.851 -18.822 -10.567 1.00 90.56 405 GLY A O 1
ATOM 3292 N N . ASP A 1 406 ? -3.972 -19.191 -9.911 1.00 84.38 406 ASP A N 1
ATOM 3293 C CA . ASP A 1 406 ? -4.024 -18.040 -9.016 1.00 84.38 406 ASP A CA 1
ATOM 3294 C C . ASP A 1 406 ? -3.049 -18.240 -7.849 1.00 84.38 406 ASP A C 1
ATOM 3296 O O . ASP A 1 406 ? -2.947 -19.326 -7.277 1.00 84.38 406 ASP A O 1
ATOM 3300 N N . GLY A 1 407 ? -2.300 -17.188 -7.518 1.00 81.12 407 GLY A N 1
ATOM 3301 C CA . GLY A 1 407 ? -1.241 -17.256 -6.509 1.00 81.12 407 GLY A CA 1
ATOM 3302 C C . GLY A 1 407 ? 0.059 -17.908 -6.991 1.00 81.12 407 GLY A C 1
ATOM 3303 O O . GLY A 1 407 ? 0.923 -18.172 -6.157 1.00 81.12 407 GLY A O 1
ATOM 3304 N N . PHE A 1 408 ? 0.227 -18.144 -8.302 1.00 89.31 408 PHE A N 1
ATOM 3305 C CA . PHE A 1 408 ? 1.484 -18.657 -8.848 1.00 89.31 408 PHE A CA 1
ATOM 3306 C C . PHE A 1 408 ? 2.675 -17.786 -8.423 1.00 89.31 408 PHE A C 1
ATOM 3308 O O . PHE A 1 408 ? 2.696 -16.571 -8.636 1.00 89.31 408 PHE A O 1
ATOM 3315 N N . GLY A 1 409 ? 3.687 -18.418 -7.839 1.00 87.25 409 GLY A N 1
ATOM 3316 C CA . GLY A 1 409 ? 4.875 -17.756 -7.323 1.00 87.25 409 GLY A CA 1
ATOM 3317 C C . GLY A 1 409 ? 5.923 -18.764 -6.875 1.00 87.25 409 GLY A C 1
ATOM 3318 O O . GLY A 1 409 ? 5.788 -19.964 -7.102 1.00 87.25 409 GLY A O 1
ATOM 3319 N N . ARG A 1 410 ? 6.981 -18.280 -6.218 1.00 84.88 410 ARG A N 1
ATOM 3320 C CA . ARG A 1 410 ? 8.079 -19.125 -5.723 1.00 84.88 410 ARG A CA 1
ATOM 3321 C C . ARG A 1 410 ? 7.581 -20.315 -4.894 1.00 84.88 410 ARG A C 1
ATOM 3323 O O . ARG A 1 410 ? 8.016 -21.435 -5.129 1.00 84.88 410 ARG A O 1
ATOM 3330 N N . ASP A 1 411 ? 6.653 -20.052 -3.979 1.00 82.88 411 ASP A N 1
ATOM 3331 C CA . ASP A 1 411 ? 6.142 -21.038 -3.023 1.00 82.88 411 ASP A CA 1
ATOM 3332 C C . ASP A 1 411 ? 4.862 -21.738 -3.526 1.00 82.88 411 ASP A C 1
ATOM 3334 O O . ASP A 1 411 ? 4.192 -22.444 -2.775 1.00 82.88 411 ASP A O 1
ATOM 3338 N N . SER A 1 412 ? 4.464 -21.502 -4.783 1.00 87.44 412 SER A N 1
ATOM 3339 C CA . SER A 1 412 ? 3.278 -22.112 -5.384 1.00 87.44 412 SER A CA 1
ATOM 3340 C C . SER A 1 412 ? 3.401 -22.214 -6.901 1.00 87.44 412 SER A C 1
ATOM 3342 O O . SER A 1 412 ? 3.091 -21.279 -7.638 1.00 87.44 412 SER A O 1
ATOM 3344 N N . LEU A 1 413 ? 3.828 -23.376 -7.396 1.00 90.44 413 LEU A N 1
ATOM 3345 C CA . LEU A 1 413 ? 3.920 -23.639 -8.835 1.00 90.44 413 LEU A CA 1
ATOM 3346 C C . LEU A 1 413 ? 2.685 -24.405 -9.321 1.00 90.44 413 LEU A C 1
ATOM 3348 O O . LEU A 1 413 ? 2.775 -25.552 -9.768 1.00 90.44 413 LEU A O 1
ATOM 3352 N N . VAL A 1 414 ? 1.511 -23.785 -9.189 1.00 92.00 414 VAL A N 1
ATOM 3353 C CA . VAL A 1 414 ? 0.245 -24.344 -9.684 1.00 92.00 414 VAL A CA 1
ATOM 3354 C C . VAL A 1 414 ? 0.098 -24.066 -11.179 1.00 92.00 414 VAL A C 1
ATOM 3356 O O . VAL A 1 414 ? 0.143 -22.918 -11.615 1.00 92.00 414 VAL A O 1
ATOM 3359 N N . THR A 1 415 ? -0.150 -25.106 -11.973 1.00 94.81 415 THR A N 1
ATOM 3360 C CA . THR A 1 415 ? -0.471 -24.980 -13.401 1.00 94.81 415 THR A CA 1
ATOM 3361 C C . THR A 1 415 ? -1.786 -25.671 -13.746 1.00 94.81 415 THR A C 1
ATOM 3363 O O . THR A 1 415 ? -2.120 -26.705 -13.173 1.00 94.81 415 THR A O 1
ATOM 3366 N N . LEU A 1 416 ? -2.540 -25.119 -14.697 1.00 96.25 416 LEU A N 1
ATOM 3367 C CA . LEU A 1 416 ? -3.781 -25.705 -15.204 1.00 96.25 416 LEU A CA 1
ATOM 3368 C C . LEU A 1 416 ? -3.599 -26.164 -16.646 1.00 96.25 416 LEU A C 1
ATOM 3370 O O . LEU A 1 416 ? -3.183 -25.378 -17.487 1.00 96.25 416 LEU A O 1
ATOM 3374 N N . LYS A 1 417 ? -3.939 -27.413 -16.957 1.00 97.31 417 LYS A N 1
ATOM 3375 C CA . LYS A 1 417 ? -3.737 -28.016 -18.280 1.00 97.31 417 LYS A CA 1
ATOM 3376 C C . LYS A 1 417 ? -5.059 -28.463 -18.875 1.00 97.31 417 LYS A C 1
ATOM 3378 O O . LYS A 1 417 ? -5.737 -29.279 -18.265 1.00 97.31 417 LYS A O 1
ATOM 3383 N N . GLY A 1 418 ? -5.394 -28.013 -20.074 1.00 97.31 418 GLY A N 1
ATOM 3384 C CA . GLY A 1 418 ? -6.612 -28.433 -20.767 1.00 97.31 418 GLY A CA 1
ATOM 3385 C C . GLY A 1 418 ? -6.679 -27.880 -22.180 1.00 97.31 418 GLY A C 1
ATOM 3386 O O . GLY A 1 418 ? -5.672 -27.399 -22.697 1.00 97.31 418 GLY A O 1
ATOM 3387 N N . ASP A 1 419 ? -7.850 -27.964 -22.803 1.00 98.00 419 ASP A N 1
ATOM 3388 C CA . ASP A 1 419 ? -8.049 -27.521 -24.180 1.00 98.00 419 ASP A CA 1
ATOM 3389 C C . ASP A 1 419 ? -8.931 -26.272 -24.255 1.00 98.00 419 ASP A C 1
ATOM 3391 O O . ASP A 1 419 ? -9.825 -26.046 -23.434 1.00 98.00 419 ASP A O 1
ATOM 3395 N N . TYR A 1 420 ? -8.661 -25.464 -25.274 1.00 98.06 420 TYR A N 1
ATOM 3396 C CA . TYR A 1 420 ? -9.436 -24.298 -25.659 1.00 98.06 420 TYR A CA 1
ATOM 3397 C C . TYR A 1 420 ? -10.038 -24.468 -27.056 1.00 98.06 420 TYR A C 1
ATOM 3399 O O . TYR A 1 420 ? -9.393 -24.996 -27.966 1.00 98.06 420 TYR A O 1
ATOM 3407 N N . GLN A 1 421 ? -11.239 -23.926 -27.249 1.00 97.38 421 GLN A N 1
ATOM 3408 C CA . GLN A 1 421 ? -11.872 -23.755 -28.553 1.00 97.38 421 GLN A CA 1
ATOM 3409 C C . GLN A 1 421 ? -12.490 -22.357 -28.627 1.00 97.38 421 GLN A C 1
ATOM 3411 O O . GLN A 1 421 ? -13.332 -22.014 -27.804 1.00 97.38 421 GLN A O 1
ATOM 3416 N N . ASN A 1 422 ? -12.059 -21.541 -29.593 1.00 95.69 422 ASN A N 1
ATOM 3417 C CA . ASN A 1 422 ? -12.524 -20.160 -29.790 1.00 95.69 422 ASN A CA 1
ATOM 3418 C C . ASN A 1 422 ? -12.441 -19.303 -28.509 1.00 95.69 422 ASN A C 1
ATOM 3420 O O . ASN A 1 422 ? -13.368 -18.571 -28.172 1.00 95.69 422 ASN A O 1
ATOM 3424 N N . GLY A 1 423 ? -11.349 -19.435 -27.747 1.00 95.75 423 GLY A N 1
ATOM 3425 C CA . GLY A 1 423 ? -11.140 -18.685 -26.504 1.00 95.75 423 GLY A CA 1
ATOM 3426 C C . GLY A 1 423 ? -11.911 -19.221 -25.293 1.00 95.75 423 GLY A C 1
ATOM 3427 O O . GLY A 1 423 ? -11.766 -18.685 -24.196 1.00 95.75 423 GLY A O 1
ATOM 3428 N N . ILE A 1 424 ? -12.668 -20.307 -25.456 1.00 96.19 424 ILE A N 1
ATOM 3429 C CA . ILE A 1 424 ? -13.469 -20.945 -24.411 1.00 96.19 424 ILE A CA 1
ATOM 3430 C C . ILE A 1 424 ? -12.766 -22.217 -23.914 1.00 96.19 424 ILE A C 1
ATOM 3432 O O . ILE A 1 424 ? -12.317 -23.031 -24.722 1.00 96.19 424 ILE A O 1
ATOM 3436 N N . LYS A 1 425 ? -12.658 -22.400 -22.590 1.00 97.62 425 LYS A N 1
ATOM 3437 C CA . LYS A 1 425 ? -12.132 -23.639 -21.988 1.00 97.62 425 LYS A CA 1
ATOM 3438 C C . LYS A 1 425 ? -13.104 -24.786 -22.258 1.00 97.62 425 LYS A C 1
ATOM 3440 O O . LYS A 1 425 ? -14.283 -24.648 -21.963 1.00 97.62 425 LYS A O 1
ATOM 3445 N N . ILE A 1 426 ? -12.617 -25.911 -22.771 1.00 97.56 426 ILE A N 1
ATOM 3446 C CA . ILE A 1 426 ? -13.437 -27.091 -23.074 1.00 97.56 426 ILE A CA 1
ATOM 3447 C C . ILE A 1 426 ? -12.798 -28.368 -22.527 1.00 97.56 426 ILE A C 1
ATOM 3449 O O . ILE A 1 426 ? -11.594 -28.424 -22.265 1.00 97.56 426 ILE A O 1
ATOM 3453 N N . GLY A 1 427 ? -13.605 -29.417 -22.381 1.00 97.25 427 GLY A N 1
ATOM 3454 C CA . GLY A 1 427 ? -13.123 -30.752 -22.049 1.00 97.25 427 GLY A CA 1
ATOM 3455 C C . GLY A 1 427 ? -12.501 -30.831 -20.657 1.00 97.25 427 GLY A C 1
ATOM 3456 O O . GLY A 1 427 ? -12.852 -30.076 -19.750 1.00 97.25 427 GLY A O 1
ATOM 3457 N N . ARG A 1 428 ? -11.599 -31.796 -20.461 1.00 97.19 428 ARG A N 1
ATOM 3458 C CA . ARG A 1 428 ? -10.988 -32.055 -19.155 1.00 97.19 428 ARG A CA 1
ATOM 3459 C C . ARG A 1 428 ? -9.815 -31.113 -18.900 1.00 97.19 428 ARG A C 1
ATOM 3461 O O . ARG A 1 428 ? -8.849 -31.102 -19.655 1.00 97.19 428 ARG A O 1
ATOM 3468 N N . TRP A 1 429 ? -9.883 -30.406 -17.781 1.00 97.12 429 TRP A N 1
ATOM 3469 C CA . TRP A 1 429 ? -8.815 -29.580 -17.242 1.00 97.12 429 TRP A CA 1
ATOM 3470 C C . TRP A 1 429 ? -8.208 -30.246 -16.012 1.00 97.12 429 TRP A C 1
ATOM 3472 O O . TRP A 1 429 ? -8.930 -30.749 -15.157 1.00 97.12 429 TRP A O 1
ATOM 3482 N N . LEU A 1 430 ? -6.883 -30.270 -15.932 1.00 95.94 430 LEU A N 1
ATOM 3483 C CA . LEU A 1 430 ? -6.098 -30.827 -14.833 1.00 95.94 430 LEU A CA 1
ATOM 3484 C C . LEU A 1 430 ? -5.391 -29.690 -14.101 1.00 95.94 430 LEU A C 1
ATOM 3486 O O . LEU A 1 430 ? -4.928 -28.753 -14.744 1.00 95.94 430 LEU A O 1
ATOM 3490 N N . ILE A 1 431 ? -5.291 -29.775 -12.781 1.00 94.38 431 ILE A N 1
ATOM 3491 C CA . ILE A 1 431 ? -4.504 -28.852 -11.964 1.00 94.38 431 ILE A CA 1
ATOM 3492 C C . ILE A 1 431 ? -3.297 -29.624 -11.455 1.00 94.38 431 ILE A C 1
ATOM 3494 O O . ILE A 1 431 ? -3.447 -30.572 -10.682 1.00 94.38 431 ILE A O 1
ATOM 3498 N N . ASP A 1 432 ? -2.117 -29.218 -11.897 1.00 93.12 432 ASP A N 1
ATOM 3499 C CA . ASP A 1 432 ? -0.847 -29.782 -11.473 1.00 93.12 432 ASP A CA 1
ATOM 3500 C C . ASP A 1 432 ? -0.158 -28.816 -10.519 1.00 93.12 432 ASP A C 1
ATOM 3502 O O . ASP A 1 432 ? -0.174 -27.604 -10.725 1.00 93.12 432 ASP A O 1
ATOM 3506 N N . TYR A 1 433 ? 0.487 -29.359 -9.497 1.00 89.19 433 TYR A N 1
ATOM 3507 C CA . TYR A 1 433 ? 1.272 -28.576 -8.556 1.00 89.19 433 TYR A CA 1
ATOM 3508 C C . TYR A 1 433 ? 2.659 -29.184 -8.400 1.00 89.19 433 TYR A C 1
ATOM 3510 O O . TYR A 1 433 ? 2.826 -30.404 -8.278 1.00 89.19 433 TYR A O 1
ATOM 3518 N N . GLN A 1 434 ? 3.661 -28.312 -8.442 1.00 85.94 434 GLN A N 1
ATOM 3519 C CA . GLN A 1 434 ? 5.059 -28.674 -8.313 1.00 85.94 434 GLN A CA 1
ATOM 3520 C C . GLN A 1 434 ? 5.648 -27.993 -7.075 1.00 85.94 434 GLN A C 1
ATOM 3522 O O . GLN A 1 434 ? 5.634 -26.775 -6.962 1.00 85.94 434 GLN A O 1
ATOM 3527 N N . TYR A 1 435 ? 6.189 -28.787 -6.154 1.00 77.50 435 TYR A N 1
ATOM 3528 C CA . TYR A 1 435 ? 6.952 -28.252 -5.026 1.00 77.50 435 TYR A CA 1
ATOM 3529 C C . TYR A 1 435 ? 8.225 -27.560 -5.520 1.00 77.50 435 TYR A C 1
ATOM 3531 O O . TYR A 1 435 ? 8.874 -28.064 -6.450 1.00 77.50 435 TYR A O 1
ATOM 3539 N N . ASP A 1 436 ? 8.619 -26.470 -4.858 1.00 72.06 436 ASP A N 1
ATOM 3540 C CA . ASP A 1 436 ? 9.924 -25.851 -5.089 1.00 72.06 436 ASP A CA 1
ATOM 3541 C C . ASP A 1 436 ? 11.029 -26.908 -4.881 1.00 72.06 436 ASP A C 1
ATOM 3543 O O . ASP A 1 436 ? 11.094 -27.609 -3.863 1.00 72.06 436 ASP A O 1
ATOM 3547 N N . MET A 1 437 ? 11.909 -27.062 -5.876 1.00 62.47 437 MET A N 1
ATOM 3548 C CA . MET A 1 437 ? 13.023 -28.013 -5.820 1.00 62.47 437 MET A CA 1
ATOM 3549 C C . MET A 1 437 ? 13.978 -27.708 -4.661 1.00 62.47 437 MET A C 1
ATOM 3551 O O . MET A 1 437 ? 14.641 -28.618 -4.164 1.00 62.47 437 MET A O 1
ATOM 3555 N N . ASP A 1 438 ? 14.012 -26.467 -4.183 1.00 63.44 438 ASP A N 1
ATOM 3556 C CA . ASP A 1 438 ? 14.830 -26.082 -3.038 1.00 63.44 438 ASP A CA 1
ATOM 3557 C C . ASP A 1 438 ? 14.304 -26.609 -1.706 1.00 63.44 438 ASP A C 1
ATOM 3559 O O . ASP A 1 438 ? 15.102 -26.941 -0.821 1.00 63.44 438 ASP A O 1
ATOM 3563 N N . TYR A 1 439 ? 12.985 -26.760 -1.568 1.00 59.59 439 TYR A N 1
ATOM 3564 C CA . TYR A 1 439 ? 12.397 -27.370 -0.380 1.00 59.59 439 TYR A CA 1
ATOM 3565 C C . TYR A 1 439 ? 12.883 -28.817 -0.218 1.00 59.59 439 TYR A C 1
ATOM 3567 O O . TYR A 1 439 ? 13.114 -29.274 0.900 1.00 59.59 439 TYR A O 1
ATOM 3575 N N . LYS A 1 440 ? 13.179 -29.516 -1.327 1.00 57.00 440 LYS A N 1
ATOM 3576 C CA . LYS A 1 440 ? 13.795 -30.854 -1.287 1.00 57.00 440 LYS A CA 1
ATOM 3577 C C . LYS A 1 440 ? 15.206 -30.834 -0.703 1.00 57.00 440 LYS A C 1
ATOM 3579 O O . LYS A 1 440 ? 15.553 -31.749 0.036 1.00 57.00 440 LYS A O 1
ATOM 3584 N N . ASN A 1 441 ? 16.004 -29.803 -0.984 1.00 59.84 441 ASN A N 1
ATOM 3585 C CA . ASN A 1 441 ? 17.340 -29.657 -0.395 1.00 59.84 441 ASN A CA 1
ATOM 3586 C C . ASN A 1 441 ? 17.266 -29.280 1.092 1.00 59.84 441 ASN A C 1
ATOM 3588 O O . ASN A 1 441 ? 18.077 -29.753 1.888 1.00 59.84 441 ASN A O 1
ATOM 3592 N N . TYR A 1 442 ? 16.274 -28.474 1.489 1.00 57.38 442 TYR A N 1
ATOM 3593 C CA . TYR A 1 442 ? 16.040 -28.157 2.900 1.00 57.38 442 TYR A CA 1
ATOM 3594 C C . TYR A 1 442 ? 15.547 -29.388 3.675 1.00 57.38 442 TYR A C 1
ATOM 3596 O O . TYR A 1 442 ? 16.070 -29.687 4.745 1.00 57.38 442 TYR A O 1
ATOM 3604 N N . GLN A 1 443 ? 14.630 -30.173 3.103 1.00 52.34 443 GLN A N 1
ATOM 3605 C CA . GLN A 1 443 ? 14.192 -31.445 3.679 1.00 52.34 443 GLN A CA 1
ATOM 3606 C C . GLN A 1 443 ? 15.276 -32.523 3.659 1.00 52.34 443 GLN A C 1
ATOM 3608 O O . GLN A 1 443 ? 15.285 -33.357 4.546 1.00 52.34 443 GLN A O 1
ATOM 3613 N N . GLN A 1 444 ? 16.247 -32.502 2.742 1.00 51.47 444 GLN A N 1
ATOM 3614 C CA . GLN A 1 444 ? 17.395 -33.416 2.828 1.00 51.47 444 GLN A CA 1
ATOM 3615 C C . GLN A 1 444 ? 18.268 -33.182 4.074 1.00 51.47 444 GLN A C 1
ATOM 3617 O O . GLN A 1 444 ? 18.968 -34.107 4.481 1.00 51.47 444 GLN A O 1
ATOM 3622 N N . ARG A 1 445 ? 18.220 -31.994 4.701 1.00 50.44 445 ARG A N 1
ATOM 3623 C CA . ARG A 1 445 ? 18.883 -31.724 5.994 1.00 50.44 445 ARG A CA 1
ATOM 3624 C C . ARG A 1 445 ? 18.082 -32.183 7.215 1.00 50.44 445 ARG A C 1
ATOM 3626 O O . ARG A 1 445 ? 18.669 -32.320 8.282 1.00 50.44 445 ARG A O 1
ATOM 3633 N N . TRP A 1 446 ? 16.785 -32.431 7.069 1.00 49.75 446 TRP A N 1
ATOM 3634 C CA . TRP A 1 446 ? 15.936 -32.984 8.120 1.00 49.75 446 TRP A CA 1
ATOM 3635 C C . TRP A 1 446 ? 15.699 -34.454 7.787 1.00 49.75 446 TRP A C 1
ATOM 3637 O O . TRP A 1 446 ? 14.971 -34.746 6.850 1.00 49.75 446 TRP A O 1
ATOM 3647 N N . GLU A 1 447 ? 16.349 -35.383 8.490 1.00 43.41 447 GLU A N 1
ATOM 3648 C CA . GLU A 1 447 ? 16.312 -36.832 8.220 1.00 43.41 447 GLU A CA 1
ATOM 3649 C C . GLU A 1 447 ? 14.896 -37.449 8.313 1.00 43.41 447 GLU A C 1
ATOM 3651 O O . GLU A 1 447 ? 14.584 -38.225 9.209 1.00 43.41 447 GLU A O 1
ATOM 3656 N N . ILE A 1 448 ? 14.016 -37.151 7.359 1.00 50.09 448 ILE A N 1
ATOM 3657 C CA . ILE A 1 448 ? 12.764 -37.866 7.129 1.00 50.09 448 ILE A CA 1
ATOM 3658 C C . ILE A 1 448 ? 13.037 -38.810 5.961 1.00 50.09 448 ILE A C 1
ATOM 3660 O O . ILE A 1 448 ? 12.853 -38.489 4.784 1.00 50.09 448 ILE A O 1
ATOM 3664 N N . SER A 1 449 ? 13.542 -39.994 6.302 1.00 47.25 449 SER A N 1
ATOM 3665 C CA . SER A 1 449 ? 13.869 -41.074 5.365 1.00 47.25 449 SER A CA 1
ATOM 3666 C C . SER A 1 449 ? 12.666 -41.552 4.533 1.00 47.25 449 SER A C 1
ATOM 3668 O O . SER A 1 449 ? 12.864 -42.135 3.467 1.00 47.25 449 SER A O 1
ATOM 3670 N N . GLU A 1 450 ? 11.429 -41.238 4.937 1.00 53.06 450 GLU A N 1
ATOM 3671 C CA . GLU A 1 450 ? 10.198 -41.649 4.247 1.00 53.06 450 GLU A CA 1
ATOM 3672 C C . GLU A 1 450 ? 9.902 -40.899 2.932 1.00 53.06 450 GLU A C 1
ATOM 3674 O O . GLU A 1 450 ? 9.107 -41.376 2.121 1.00 53.06 450 GLU A O 1
ATOM 3679 N N . LEU A 1 451 ? 10.558 -39.766 2.647 1.00 47.84 451 LEU A N 1
ATOM 3680 C CA . LEU A 1 451 ? 10.307 -39.002 1.412 1.00 47.84 451 LEU A CA 1
ATOM 3681 C C . LEU A 1 451 ? 11.214 -39.395 0.231 1.00 47.84 451 LEU A C 1
ATOM 3683 O O . LEU A 1 451 ? 10.974 -38.959 -0.896 1.00 47.84 451 LEU A O 1
ATOM 3687 N N . ARG A 1 452 ? 12.213 -40.269 0.437 1.00 42.66 452 ARG A N 1
ATOM 3688 C CA . ARG A 1 452 ? 13.150 -40.696 -0.626 1.00 42.66 452 ARG A CA 1
ATOM 3689 C C . ARG A 1 452 ? 12.514 -41.539 -1.738 1.00 42.66 452 ARG A C 1
ATOM 3691 O O . ARG A 1 452 ? 13.080 -41.595 -2.825 1.00 42.66 452 ARG A O 1
ATOM 3698 N N . ASN A 1 453 ? 11.332 -42.119 -1.523 1.00 47.12 453 ASN A N 1
ATOM 3699 C CA . ASN A 1 453 ? 10.618 -42.881 -2.558 1.00 47.12 453 ASN A CA 1
ATOM 3700 C C . ASN A 1 453 ? 9.769 -42.014 -3.513 1.00 47.12 453 ASN A C 1
ATOM 3702 O O . ASN A 1 453 ? 9.163 -42.549 -4.438 1.00 47.12 453 ASN A O 1
ATOM 3706 N N . TYR A 1 454 ? 9.744 -40.685 -3.348 1.00 45.28 454 TYR A N 1
ATOM 3707 C CA . TYR A 1 454 ? 8.982 -39.766 -4.204 1.00 45.28 454 TYR A CA 1
ATOM 3708 C C . TYR A 1 454 ? 9.876 -39.084 -5.253 1.00 45.28 454 TYR A C 1
ATOM 3710 O O . TYR A 1 454 ? 10.196 -37.893 -5.186 1.00 45.28 454 TYR A O 1
ATOM 3718 N N . GLY A 1 455 ? 10.294 -39.861 -6.254 1.00 41.34 455 GLY A N 1
ATOM 3719 C CA . GLY A 1 455 ? 10.947 -39.342 -7.455 1.00 41.34 455 GLY A CA 1
ATOM 3720 C C . GLY A 1 455 ? 9.983 -38.511 -8.313 1.00 41.34 455 GLY A C 1
ATOM 3721 O O . GLY A 1 455 ? 8.922 -38.997 -8.670 1.00 41.34 455 GLY A O 1
ATOM 3722 N N . GLN A 1 456 ? 10.371 -37.264 -8.615 1.00 45.03 456 GLN A N 1
ATOM 3723 C CA . GLN A 1 456 ? 9.972 -36.365 -9.728 1.00 45.03 456 GLN A CA 1
ATOM 3724 C C . GLN A 1 456 ? 8.530 -36.338 -10.311 1.00 45.03 456 GLN A C 1
ATOM 3726 O O . GLN A 1 456 ? 8.323 -35.666 -11.318 1.00 45.03 456 GLN A O 1
ATOM 3731 N N . SER A 1 457 ? 7.508 -36.966 -9.732 1.00 47.25 457 SER A N 1
ATOM 3732 C CA . SER A 1 457 ? 6.162 -36.937 -10.314 1.00 47.25 457 SER A CA 1
ATOM 3733 C C . SER A 1 457 ? 5.456 -35.611 -10.013 1.00 47.25 457 SER A C 1
ATOM 3735 O O . SER A 1 457 ? 5.156 -35.328 -8.851 1.00 47.25 457 SER A O 1
ATOM 3737 N N . LEU A 1 458 ? 5.153 -34.824 -11.052 1.00 54.69 458 LEU A N 1
ATOM 3738 C CA . LEU A 1 458 ? 4.081 -33.823 -11.018 1.00 54.69 458 LEU A CA 1
ATOM 3739 C C . LEU A 1 458 ? 2.836 -34.478 -10.407 1.00 54.69 458 LEU A C 1
ATOM 3741 O O . LEU A 1 458 ? 2.374 -35.501 -10.915 1.00 54.69 458 LEU A O 1
ATOM 3745 N N . GLN A 1 459 ? 2.326 -33.932 -9.305 1.00 71.69 459 GLN A N 1
ATOM 3746 C CA . GLN A 1 459 ? 1.077 -34.417 -8.731 1.00 71.69 459 GLN A CA 1
ATOM 3747 C C . GLN A 1 459 ? -0.057 -33.615 -9.357 1.00 71.69 459 GLN A C 1
ATOM 3749 O O . GLN A 1 459 ? -0.158 -32.405 -9.156 1.00 71.69 459 GLN A O 1
ATOM 3754 N N . THR A 1 460 ? -0.901 -34.289 -10.135 1.00 77.12 460 THR A N 1
ATOM 3755 C CA . THR A 1 460 ? -2.205 -33.738 -10.500 1.00 77.12 460 THR A CA 1
ATOM 3756 C C . THR A 1 460 ? -3.046 -33.705 -9.232 1.00 77.12 460 THR A C 1
ATOM 3758 O O . THR A 1 460 ? -3.490 -34.745 -8.745 1.00 77.12 460 THR A O 1
ATOM 3761 N N . ILE A 1 461 ? -3.206 -32.512 -8.669 1.00 85.38 461 ILE A N 1
ATOM 3762 C CA . ILE A 1 461 ? -3.896 -32.281 -7.398 1.00 85.38 461 ILE A CA 1
ATOM 3763 C C . ILE A 1 461 ? -5.355 -31.870 -7.587 1.00 85.38 461 ILE A C 1
ATOM 3765 O O . ILE A 1 461 ? -6.117 -31.924 -6.626 1.00 85.38 461 ILE A O 1
ATOM 3769 N N . GLY A 1 462 ? -5.766 -31.495 -8.803 1.00 89.31 462 GLY A N 1
ATOM 3770 C CA . GLY A 1 462 ? -7.162 -31.162 -9.064 1.00 89.31 462 GLY A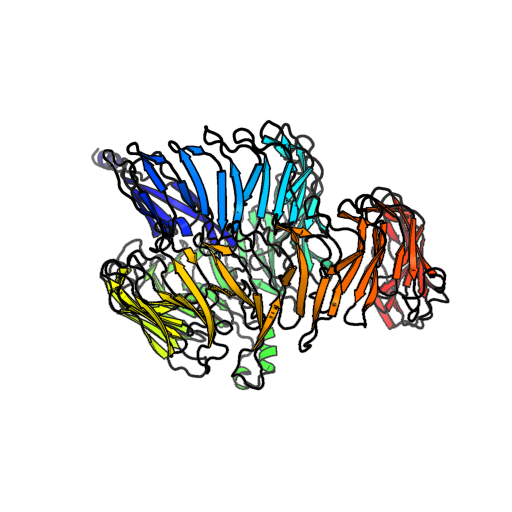 CA 1
ATOM 3771 C C . GLY A 1 462 ? -7.569 -31.061 -10.532 1.00 89.31 462 GLY A C 1
ATOM 3772 O O . GLY A 1 462 ? -6.924 -31.644 -11.405 1.00 89.31 462 GLY A O 1
ATOM 3773 N N . GLY A 1 463 ? -8.661 -30.339 -10.802 1.00 93.44 463 GLY A N 1
ATOM 3774 C CA . GLY A 1 463 ? -9.239 -30.168 -12.139 1.00 93.44 463 GLY A CA 1
ATOM 3775 C C . GLY A 1 463 ? -10.689 -30.642 -12.269 1.00 93.44 463 GLY A C 1
ATOM 3776 O O . GLY A 1 463 ? -11.302 -31.060 -11.292 1.00 93.44 463 GLY A O 1
ATOM 3777 N N . GLY A 1 464 ? -11.242 -30.583 -13.479 1.00 95.44 464 GLY A N 1
ATOM 3778 C CA . GLY A 1 464 ? -12.618 -30.985 -13.783 1.00 95.44 464 GLY A CA 1
ATOM 3779 C C . GLY A 1 464 ? -12.934 -30.899 -15.274 1.00 95.44 464 GLY A C 1
ATOM 3780 O O . GLY A 1 464 ? -12.021 -30.970 -16.096 1.00 95.44 464 GLY A O 1
ATOM 3781 N N . VAL A 1 465 ? -14.212 -30.798 -15.645 1.00 96.81 465 VAL A N 1
ATOM 3782 C CA . VAL A 1 465 ? -14.648 -30.762 -17.052 1.00 96.81 465 VAL A CA 1
ATOM 3783 C C . VAL A 1 465 ? -15.398 -29.469 -17.364 1.00 96.81 465 VAL A C 1
ATOM 3785 O O . VAL A 1 465 ? -16.213 -29.008 -16.566 1.00 96.81 465 VAL A O 1
ATOM 3788 N N . TYR A 1 466 ? -15.125 -28.894 -18.531 1.00 95.69 466 TYR A N 1
ATOM 3789 C CA . TYR A 1 466 ? -15.905 -27.817 -19.132 1.00 95.69 466 TYR A CA 1
ATOM 3790 C C . TYR A 1 466 ? -16.705 -28.325 -20.337 1.00 95.69 466 TYR A C 1
ATOM 3792 O O . TYR A 1 466 ? -16.207 -29.123 -21.137 1.00 95.69 466 TYR A O 1
ATOM 3800 N N . GLU A 1 467 ? -17.925 -27.821 -20.497 1.00 95.50 467 GLU A N 1
ATOM 3801 C CA . GLU A 1 467 ? -18.706 -27.953 -21.728 1.00 95.50 467 GLU A CA 1
ATOM 3802 C C . GLU A 1 467 ? -18.179 -27.040 -22.846 1.00 95.50 467 GLU A C 1
ATOM 3804 O O . GLU A 1 467 ? -17.346 -26.161 -22.630 1.00 95.50 467 GLU A O 1
ATOM 3809 N N . CYS A 1 468 ? -18.691 -27.230 -24.066 1.00 93.00 468 CYS A N 1
ATOM 3810 C CA . CYS A 1 468 ? -18.291 -26.465 -25.254 1.00 93.00 468 CYS A CA 1
ATOM 3811 C C . CYS A 1 468 ? -18.565 -24.949 -25.173 1.00 93.00 468 CYS A C 1
ATOM 3813 O O . CYS A 1 468 ? -17.991 -24.180 -25.938 1.00 93.00 468 CYS A O 1
ATOM 3815 N N . ASN A 1 469 ? -19.415 -24.514 -24.243 1.00 93.06 469 ASN A N 1
ATOM 3816 C CA . ASN A 1 469 ? -19.734 -23.113 -23.956 1.00 93.06 469 ASN A CA 1
ATOM 3817 C C . ASN A 1 469 ? -18.900 -22.525 -22.794 1.00 93.06 469 ASN A C 1
ATOM 3819 O O . ASN A 1 469 ? -19.150 -21.392 -22.391 1.00 93.06 469 ASN A O 1
ATOM 3823 N N . GLY A 1 470 ? -17.927 -23.265 -22.241 1.00 92.62 470 GLY A N 1
ATOM 3824 C CA . GLY A 1 470 ? -17.050 -22.782 -21.162 1.00 92.62 470 GLY A CA 1
ATOM 3825 C C . GLY A 1 470 ? -17.613 -22.958 -19.765 1.00 92.62 470 GLY A C 1
ATOM 3826 O O . GLY A 1 470 ? -17.049 -22.461 -18.790 1.00 92.62 470 GLY A O 1
ATOM 3827 N N . VAL A 1 471 ? -18.731 -23.661 -19.659 1.00 92.81 471 VAL A N 1
ATOM 3828 C CA . VAL A 1 471 ? -19.440 -23.876 -18.411 1.00 92.81 471 VAL A CA 1
ATOM 3829 C C . VAL A 1 471 ? -18.861 -25.101 -17.701 1.00 92.81 471 VAL A C 1
ATOM 3831 O O . VAL A 1 471 ? -18.707 -26.164 -18.301 1.00 92.81 471 VAL A O 1
ATOM 3834 N N . LYS A 1 472 ? -18.505 -24.961 -16.417 1.00 95.38 472 LYS A N 1
ATOM 3835 C CA . LYS A 1 472 ? -18.023 -26.084 -15.594 1.00 95.38 472 LYS A CA 1
ATOM 3836 C C . LYS A 1 472 ? -19.137 -27.121 -15.412 1.00 95.38 472 LYS A C 1
ATOM 3838 O O . LYS A 1 472 ? -20.262 -26.754 -15.070 1.00 95.38 472 LYS A O 1
ATOM 3843 N N . VAL A 1 473 ? -18.808 -28.402 -15.573 1.00 95.69 473 VAL A N 1
ATOM 3844 C CA . VAL A 1 473 ? -19.713 -29.542 -15.355 1.00 95.69 473 VAL A CA 1
ATOM 3845 C C . VAL A 1 473 ? -19.005 -30.739 -14.725 1.00 95.69 473 VAL A C 1
ATOM 3847 O O . VAL A 1 473 ? -17.781 -30.870 -14.792 1.00 95.69 473 VAL A O 1
ATOM 3850 N N . GLY A 1 474 ? -19.795 -31.638 -14.138 1.00 95.50 474 GLY A N 1
ATOM 3851 C CA . GLY A 1 474 ? -19.318 -32.885 -13.550 1.00 95.50 474 GLY A CA 1
ATOM 3852 C C . GLY A 1 474 ? -18.442 -32.652 -12.324 1.00 95.50 474 GLY A C 1
ATOM 3853 O O . GLY A 1 474 ? -18.526 -31.612 -11.679 1.00 95.50 474 GLY A O 1
ATOM 3854 N N . ARG A 1 475 ? -17.586 -33.622 -12.007 1.00 95.69 475 ARG A N 1
ATOM 3855 C CA . ARG A 1 475 ? -16.757 -33.585 -10.802 1.00 95.69 475 ARG A CA 1
ATOM 3856 C C . ARG A 1 475 ? -15.558 -32.656 -10.957 1.00 95.69 475 ARG A C 1
ATOM 3858 O O . ARG A 1 475 ? -14.807 -32.760 -11.926 1.00 95.69 475 ARG A O 1
ATOM 3865 N N . TRP A 1 476 ? -15.360 -31.805 -9.961 1.00 96.00 476 TRP A N 1
ATOM 3866 C CA . TRP A 1 476 ? -14.302 -30.812 -9.870 1.00 96.00 476 TRP A CA 1
ATOM 3867 C C . TRP A 1 476 ? -13.522 -30.934 -8.569 1.00 96.00 476 TRP A C 1
ATOM 3869 O O . TRP A 1 476 ? -14.074 -31.224 -7.510 1.00 96.00 476 TRP A O 1
ATOM 3879 N N . VAL A 1 477 ? -12.228 -30.660 -8.669 1.00 94.25 477 VAL A N 1
ATOM 3880 C CA . VAL A 1 477 ? -11.330 -30.397 -7.552 1.00 94.25 477 VAL A CA 1
ATOM 3881 C C . VAL A 1 477 ? -10.753 -28.997 -7.755 1.00 94.25 477 VAL A C 1
ATOM 3883 O O . VAL A 1 477 ? -10.011 -28.771 -8.712 1.00 94.25 477 VAL A O 1
ATOM 3886 N N . GLU A 1 478 ? -11.116 -28.057 -6.890 1.00 93.81 478 GLU A N 1
ATOM 3887 C CA . GLU A 1 478 ? -10.642 -26.669 -6.895 1.00 93.81 478 GLU A CA 1
ATOM 3888 C C . GLU A 1 478 ? -9.603 -26.453 -5.799 1.00 93.81 478 GLU A C 1
ATOM 3890 O O . GLU A 1 478 ? -9.639 -27.132 -4.778 1.00 93.81 478 GLU A O 1
ATOM 3895 N N . LEU A 1 479 ? -8.693 -25.502 -5.990 1.00 91.31 479 LEU A N 1
ATOM 3896 C CA . LEU A 1 479 ? -7.759 -25.085 -4.946 1.00 91.31 479 LEU A CA 1
ATOM 3897 C C . LEU A 1 479 ? -8.350 -23.914 -4.155 1.00 91.31 479 LEU A C 1
ATOM 3899 O O . LEU A 1 479 ? -9.194 -23.185 -4.676 1.00 91.31 479 LEU A O 1
ATOM 3903 N N . ILE A 1 480 ? -7.915 -23.732 -2.910 1.00 89.19 480 ILE A N 1
ATOM 3904 C CA . ILE A 1 480 ? -8.175 -22.490 -2.174 1.00 89.19 480 ILE A CA 1
ATOM 3905 C C . ILE A 1 480 ? -7.416 -21.311 -2.794 1.00 89.19 480 ILE A C 1
ATOM 3907 O O . ILE A 1 480 ? -6.340 -21.486 -3.369 1.00 89.19 480 ILE A O 1
ATOM 3911 N N . ASP A 1 481 ? -7.943 -20.102 -2.621 1.00 80.12 481 ASP A N 1
ATOM 3912 C CA . ASP A 1 481 ? -7.196 -18.880 -2.907 1.00 80.12 481 ASP A CA 1
ATOM 3913 C C . ASP A 1 481 ? -5.889 -18.864 -2.097 1.00 80.12 481 ASP A C 1
ATOM 3915 O O . ASP A 1 481 ? -5.868 -19.208 -0.914 1.00 80.12 481 ASP A O 1
ATOM 3919 N N . ASN A 1 482 ? -4.790 -18.451 -2.733 1.00 76.81 482 ASN A N 1
ATOM 3920 C CA . ASN A 1 482 ? -3.437 -18.466 -2.159 1.00 76.81 482 ASN A CA 1
ATOM 3921 C C . ASN A 1 482 ? -2.898 -19.865 -1.807 1.00 76.81 482 ASN A C 1
ATOM 3923 O O . ASN A 1 482 ? -2.023 -19.978 -0.943 1.00 76.81 482 ASN A O 1
ATOM 3927 N N . PHE A 1 483 ? -3.382 -20.920 -2.477 1.00 84.19 483 PHE A N 1
ATOM 3928 C CA . PHE A 1 483 ? -2.788 -22.256 -2.394 1.00 84.19 483 PHE A CA 1
ATOM 3929 C C . PHE A 1 483 ? -1.270 -22.168 -2.566 1.00 84.19 483 PHE A C 1
ATOM 3931 O O . PHE A 1 483 ? -0.792 -21.626 -3.559 1.00 84.19 483 PHE A O 1
ATOM 3938 N N . ASN A 1 484 ? -0.515 -22.687 -1.604 1.00 82.81 484 ASN A N 1
ATOM 3939 C CA . ASN A 1 484 ? 0.947 -22.730 -1.629 1.00 82.81 484 ASN A CA 1
ATOM 3940 C C . ASN A 1 484 ? 1.447 -23.901 -0.767 1.00 82.81 484 ASN A C 1
ATOM 3942 O O . ASN A 1 484 ? 0.636 -24.648 -0.211 1.00 82.81 484 ASN A O 1
ATOM 3946 N N . ASP A 1 485 ? 2.764 -24.061 -0.645 1.00 78.94 485 ASP A N 1
ATOM 3947 C CA . ASP A 1 485 ? 3.409 -25.134 0.130 1.00 78.94 485 ASP A CA 1
ATOM 3948 C C . ASP A 1 485 ? 2.858 -25.296 1.564 1.00 78.94 485 ASP A C 1
ATOM 3950 O O . ASP A 1 485 ? 2.760 -26.423 2.054 1.00 78.94 485 ASP A O 1
ATOM 3954 N N . TYR A 1 486 ? 2.408 -24.210 2.198 1.00 79.00 486 TYR A N 1
ATOM 3955 C CA . TYR A 1 486 ? 1.843 -24.201 3.554 1.00 79.00 486 TYR A CA 1
ATOM 3956 C C . TYR A 1 486 ? 0.299 -24.236 3.591 1.00 79.00 486 TYR A C 1
ATOM 3958 O O . TYR A 1 486 ? -0.299 -24.382 4.658 1.00 79.00 486 TYR A O 1
ATOM 3966 N N . PHE A 1 487 ? -0.376 -24.102 2.444 1.00 80.62 487 PHE A N 1
ATOM 3967 C CA . PHE A 1 487 ? -1.834 -23.920 2.343 1.00 80.62 487 PHE A CA 1
ATOM 3968 C C . PHE A 1 487 ? -2.444 -24.867 1.305 1.00 80.62 487 PHE A C 1
ATOM 3970 O O . PHE A 1 487 ? -3.051 -24.458 0.317 1.00 80.62 487 PHE A O 1
ATOM 3977 N N . GLN A 1 488 ? -2.284 -26.170 1.535 1.00 86.19 488 GLN A N 1
ATOM 3978 C CA . GLN A 1 488 ? -2.714 -27.203 0.593 1.00 86.19 488 GLN A CA 1
ATOM 3979 C C . GLN A 1 488 ? -4.176 -27.627 0.790 1.00 86.19 488 GLN A C 1
ATOM 3981 O O . GLN A 1 488 ? -4.454 -28.781 1.130 1.00 86.19 488 GLN A O 1
ATOM 3986 N N . VAL A 1 489 ? -5.112 -26.692 0.621 1.00 88.81 489 VAL A N 1
ATOM 3987 C CA . VAL A 1 489 ? -6.557 -26.962 0.708 1.00 88.81 489 VAL A CA 1
ATOM 3988 C C . VAL A 1 489 ? -7.162 -27.118 -0.682 1.00 88.81 489 VAL A C 1
ATOM 3990 O O . VAL A 1 489 ? -6.940 -26.283 -1.561 1.00 88.81 489 VAL A O 1
ATOM 3993 N N . ILE A 1 490 ? -7.983 -28.155 -0.851 1.00 92.62 490 ILE A N 1
ATOM 3994 C CA . ILE A 1 490 ? -8.770 -28.397 -2.061 1.00 92.62 490 ILE A CA 1
ATOM 3995 C C . ILE A 1 490 ? -10.261 -28.578 -1.747 1.00 92.62 490 ILE A C 1
ATOM 3997 O O . ILE A 1 490 ? -10.630 -29.140 -0.715 1.00 92.62 490 ILE A O 1
ATOM 4001 N N . TYR A 1 491 ? -11.116 -28.145 -2.669 1.00 93.31 491 TYR A N 1
ATOM 4002 C CA . TYR A 1 491 ? -12.565 -28.326 -2.648 1.00 93.31 491 TYR A CA 1
ATOM 4003 C C . TYR A 1 491 ? -12.971 -29.354 -3.700 1.00 93.31 491 TYR A C 1
ATOM 4005 O O . TYR A 1 491 ? -12.677 -29.171 -4.875 1.00 93.31 491 TYR A O 1
ATOM 4013 N N . LEU A 1 492 ? -13.666 -30.416 -3.308 1.00 94.62 492 LEU A N 1
ATOM 4014 C CA . LEU A 1 492 ? -14.066 -31.513 -4.184 1.00 94.62 492 LEU A CA 1
ATOM 4015 C C . LEU A 1 492 ? -15.589 -31.612 -4.256 1.00 94.62 492 LEU A C 1
ATOM 4017 O O . LEU A 1 492 ? -16.215 -31.939 -3.258 1.00 94.62 492 LEU A O 1
ATOM 4021 N N . GLY A 1 493 ? -16.191 -31.424 -5.423 1.00 95.25 493 GLY A N 1
ATOM 4022 C CA . GLY A 1 493 ? -17.639 -31.579 -5.590 1.00 95.25 493 GLY A CA 1
ATOM 4023 C C . GLY A 1 493 ? -18.054 -31.585 -7.050 1.00 95.25 493 GLY A C 1
ATOM 4024 O O . GLY A 1 493 ? -17.202 -31.708 -7.925 1.00 95.25 493 GLY A O 1
ATOM 4025 N N . ASP A 1 494 ? -19.351 -31.469 -7.318 1.00 95.44 494 ASP A N 1
ATOM 4026 C CA . ASP A 1 494 ? -19.877 -31.472 -8.682 1.00 95.44 494 ASP A CA 1
ATOM 4027 C C . ASP A 1 494 ? -20.342 -30.077 -9.114 1.00 95.44 494 ASP A C 1
ATOM 4029 O O . ASP A 1 494 ? -20.846 -29.281 -8.317 1.00 95.44 494 ASP A O 1
ATOM 4033 N N . TYR A 1 495 ? -20.181 -29.793 -10.401 1.00 94.06 495 TYR A N 1
ATOM 4034 C CA . TYR A 1 495 ? -20.779 -28.664 -11.092 1.00 94.06 495 TYR A CA 1
ATOM 4035 C C . TYR A 1 495 ? -21.900 -29.132 -12.025 1.00 94.06 495 TYR A C 1
ATOM 4037 O O . TYR A 1 495 ? -21.786 -30.161 -12.695 1.00 94.06 495 TYR A O 1
ATOM 4045 N N . ASN A 1 496 ? -22.956 -28.331 -12.129 1.00 92.56 496 ASN A N 1
ATOM 4046 C CA . ASN A 1 496 ? -24.008 -28.470 -13.128 1.00 92.56 496 ASN A CA 1
ATOM 4047 C C . ASN A 1 496 ? -24.315 -27.094 -13.721 1.00 92.56 496 ASN A C 1
ATOM 4049 O O . ASN A 1 496 ? -24.649 -26.171 -12.982 1.00 92.56 496 ASN A O 1
ATOM 4053 N N . ASN A 1 497 ? -24.172 -26.950 -15.039 1.00 89.62 497 ASN A N 1
ATOM 4054 C CA . ASN A 1 497 ? -24.351 -25.681 -15.745 1.00 89.62 497 ASN A CA 1
ATOM 4055 C C . ASN A 1 497 ? -23.603 -24.496 -15.083 1.00 89.62 497 ASN A C 1
ATOM 4057 O O . ASN A 1 497 ? -24.138 -23.400 -14.929 1.00 89.62 497 ASN A O 1
ATOM 4061 N N . GLY A 1 498 ? -22.358 -24.727 -14.642 1.00 89.69 498 GLY A N 1
ATOM 4062 C CA . GLY A 1 498 ? -21.479 -23.679 -14.108 1.00 89.69 498 GLY A CA 1
ATOM 4063 C C . GLY A 1 498 ? -21.722 -23.352 -12.642 1.00 89.69 498 GLY A C 1
ATOM 4064 O O . GLY A 1 498 ? -20.992 -22.546 -12.069 1.00 89.69 498 GLY A O 1
ATOM 4065 N N . GLN A 1 499 ? -22.689 -24.019 -12.015 1.00 89.94 499 GLN A N 1
ATOM 4066 C CA . GLN A 1 499 ? -23.013 -23.860 -10.608 1.00 89.94 499 GLN A CA 1
ATOM 4067 C C . GLN A 1 499 ? -22.572 -25.076 -9.793 1.00 89.94 499 GLN A C 1
ATOM 4069 O O . GLN A 1 499 ? -22.701 -26.212 -10.248 1.00 89.94 499 GLN A O 1
ATOM 4074 N N . LYS A 1 500 ? -22.053 -24.843 -8.584 1.00 93.50 500 LYS A N 1
ATOM 4075 C CA . LYS A 1 500 ? -21.748 -25.897 -7.611 1.00 93.50 500 LYS A CA 1
ATOM 4076 C C . LYS A 1 500 ? -23.050 -26.576 -7.197 1.00 93.50 500 LYS A C 1
ATOM 4078 O O . LYS A 1 500 ? -24.002 -25.895 -6.834 1.00 93.50 500 LYS A O 1
ATOM 4083 N N . ARG A 1 501 ? -23.071 -27.905 -7.251 1.00 93.31 501 ARG A N 1
ATOM 4084 C CA . ARG A 1 501 ? -24.242 -28.747 -7.005 1.00 93.31 501 ARG A CA 1
ATOM 4085 C C . ARG A 1 501 ? -23.897 -29.863 -6.018 1.00 93.31 501 ARG A C 1
ATOM 4087 O O . ARG A 1 501 ? -22.758 -30.335 -5.997 1.00 93.31 501 ARG A O 1
ATOM 4094 N N . GLY A 1 502 ? -24.873 -30.306 -5.227 1.00 94.12 502 GLY A N 1
ATOM 4095 C CA . GLY A 1 502 ? -24.718 -31.462 -4.350 1.00 94.12 502 GLY A CA 1
ATOM 4096 C C . GLY A 1 502 ? -23.596 -31.307 -3.318 1.00 94.12 502 GLY A C 1
ATOM 4097 O O . GLY A 1 502 ? -23.373 -30.227 -2.772 1.00 94.12 502 GLY A O 1
ATOM 4098 N N . ARG A 1 503 ? -22.907 -32.410 -3.004 1.00 95.12 503 ARG A N 1
ATOM 4099 C CA . ARG A 1 503 ? -21.901 -32.466 -1.932 1.00 95.12 503 ARG A CA 1
ATOM 4100 C C . ARG A 1 503 ? -20.553 -31.920 -2.384 1.00 95.12 503 ARG A C 1
ATOM 4102 O O . ARG A 1 503 ? -19.996 -32.376 -3.377 1.00 95.12 503 ARG A O 1
ATOM 4109 N N . TRP A 1 504 ? -20.014 -31.010 -1.584 1.00 96.38 504 TRP A N 1
ATOM 4110 C CA . TRP A 1 504 ? -18.687 -30.433 -1.724 1.00 96.38 504 TRP A CA 1
ATOM 4111 C C . TRP A 1 504 ? -17.868 -30.732 -0.478 1.00 96.38 504 TRP A C 1
ATOM 4113 O O . TRP A 1 504 ? -18.231 -30.302 0.606 1.00 96.38 504 TRP A O 1
ATOM 4123 N N . ASP A 1 505 ? -16.776 -31.465 -0.621 1.00 95.25 505 ASP A N 1
ATOM 4124 C CA . ASP A 1 505 ? -15.857 -31.840 0.446 1.00 95.25 505 ASP A CA 1
ATOM 4125 C C . ASP A 1 505 ? -14.661 -30.877 0.477 1.00 95.25 505 ASP A C 1
ATOM 4127 O O . ASP A 1 505 ? -14.189 -30.435 -0.568 1.00 95.25 505 ASP A O 1
ATOM 4131 N N . ILE A 1 506 ? -14.165 -30.547 1.670 1.00 94.69 506 ILE A N 1
ATOM 4132 C CA . ILE A 1 506 ? -12.938 -29.758 1.852 1.00 94.69 506 ILE A CA 1
ATOM 4133 C C . ILE A 1 506 ? -11.860 -30.708 2.343 1.00 94.69 506 ILE A C 1
ATOM 4135 O O . ILE A 1 506 ? -12.019 -31.314 3.406 1.00 94.69 506 ILE A O 1
ATOM 4139 N N . ASN A 1 507 ? -10.771 -30.820 1.593 1.00 92.31 507 ASN A N 1
ATOM 4140 C CA . ASN A 1 507 ? -9.644 -31.667 1.947 1.00 92.31 507 ASN A CA 1
ATOM 4141 C C . ASN A 1 507 ? -8.385 -30.822 2.151 1.00 92.31 507 ASN A C 1
ATOM 4143 O O . ASN A 1 507 ? -8.158 -29.845 1.442 1.00 92.31 507 ASN A O 1
ATOM 4147 N N . TRP A 1 508 ? -7.544 -31.234 3.089 1.00 86.31 508 TRP A N 1
ATOM 4148 C CA . TRP A 1 508 ? -6.247 -30.645 3.386 1.00 86.31 508 TRP A CA 1
ATOM 4149 C C . TRP A 1 508 ? -5.136 -31.683 3.195 1.00 86.31 508 TRP A C 1
ATOM 4151 O O . TRP A 1 508 ? -5.366 -32.880 3.364 1.00 86.31 508 TRP A O 1
ATOM 4161 N N . ASN A 1 509 ? -3.948 -31.223 2.792 1.00 73.56 509 ASN A N 1
ATOM 4162 C CA . ASN A 1 509 ? -2.669 -31.946 2.805 1.00 73.56 509 ASN A CA 1
ATOM 4163 C C . ASN A 1 509 ? -2.758 -33.448 2.445 1.00 73.56 509 ASN A C 1
ATOM 4165 O O . ASN A 1 509 ? -2.821 -34.317 3.313 1.00 73.56 509 ASN A O 1
ATOM 4169 N N . LYS A 1 510 ? -2.720 -33.761 1.143 1.00 67.25 510 LYS A N 1
ATOM 4170 C CA . LYS A 1 510 ? -2.802 -35.134 0.588 1.00 67.25 510 LYS A CA 1
ATOM 4171 C C . LYS A 1 510 ? -4.142 -35.855 0.813 1.00 67.25 510 LYS A C 1
ATOM 4173 O O . LYS A 1 510 ? -4.194 -37.083 0.786 1.00 67.25 510 LYS A O 1
ATOM 4178 N N . GLY A 1 511 ? -5.237 -35.103 0.941 1.00 77.56 511 GLY A N 1
ATOM 4179 C CA . GLY A 1 511 ? -6.597 -35.640 0.831 1.00 77.56 511 GLY A CA 1
ATOM 4180 C C . GLY A 1 511 ? -7.292 -35.948 2.157 1.00 77.56 511 GLY A C 1
ATOM 4181 O O . GLY A 1 511 ? -8.346 -36.582 2.140 1.00 77.56 511 GLY A O 1
ATOM 4182 N N . GLU A 1 512 ? -6.749 -35.497 3.291 1.00 86.56 512 GLU A N 1
ATOM 4183 C CA . GLU A 1 512 ? -7.452 -35.577 4.570 1.00 86.56 512 GLU A CA 1
ATOM 4184 C C . GLU A 1 512 ? -8.678 -34.668 4.517 1.00 86.56 512 GLU A C 1
ATOM 4186 O O . GLU A 1 512 ? -8.569 -33.450 4.401 1.00 86.56 512 GLU A O 1
ATOM 4191 N N . ARG A 1 513 ? -9.868 -35.262 4.557 1.00 91.00 513 ARG A N 1
ATOM 4192 C CA . ARG A 1 513 ? -11.113 -34.505 4.571 1.00 91.00 513 ARG A CA 1
ATOM 4193 C C . ARG A 1 513 ? -11.255 -33.775 5.903 1.00 91.00 513 ARG A C 1
ATOM 4195 O O . ARG A 1 513 ? -11.460 -34.414 6.930 1.00 91.00 513 ARG A O 1
ATOM 4202 N N . ILE A 1 514 ? -11.239 -32.449 5.851 1.00 90.88 514 ILE A N 1
ATOM 4203 C CA . ILE A 1 514 ? -11.404 -31.563 7.008 1.00 90.88 514 ILE A CA 1
ATOM 4204 C C . ILE A 1 514 ? -12.785 -30.897 7.059 1.00 90.88 514 ILE A C 1
ATOM 4206 O O . ILE A 1 514 ? -13.135 -30.299 8.069 1.00 90.88 514 ILE A O 1
ATOM 4210 N N . GLY A 1 515 ? -13.586 -30.987 5.990 1.00 93.69 515 GLY A N 1
ATOM 4211 C CA . GLY A 1 515 ? -14.874 -30.299 5.944 1.00 93.69 515 GLY A CA 1
ATOM 4212 C C . GLY A 1 515 ? -15.728 -30.565 4.707 1.00 93.69 515 GLY A C 1
ATOM 4213 O O . GLY A 1 515 ? -15.610 -31.610 4.058 1.00 93.69 515 GLY A O 1
ATOM 4214 N N . GLY A 1 516 ? -16.621 -29.621 4.402 1.00 94.50 516 GLY A N 1
ATOM 4215 C CA . GLY A 1 516 ? -17.556 -29.669 3.281 1.00 94.50 516 GLY A CA 1
ATOM 4216 C C . GLY A 1 516 ? -19.008 -29.369 3.646 1.00 94.50 516 GLY A C 1
ATOM 4217 O O . GLY A 1 516 ? -19.322 -29.172 4.814 1.00 94.50 516 GLY A O 1
ATOM 4218 N N . GLY A 1 517 ? -19.891 -29.383 2.652 1.00 95.56 517 GLY A N 1
ATOM 4219 C CA . GLY A 1 517 ? -21.340 -29.282 2.819 1.00 95.56 517 GLY A CA 1
ATOM 4220 C C . GLY A 1 517 ? -22.107 -29.544 1.523 1.00 95.56 517 GLY A C 1
ATOM 4221 O O . GLY A 1 517 ? -21.565 -30.151 0.598 1.00 95.56 517 GLY A O 1
ATOM 4222 N N . LEU A 1 518 ? -23.379 -29.146 1.467 1.00 95.56 518 LEU A N 1
ATOM 4223 C CA . LEU A 1 518 ? -24.265 -29.351 0.313 1.00 95.56 518 LEU A CA 1
ATOM 4224 C C . LEU A 1 518 ? -24.657 -28.017 -0.341 1.00 95.56 518 LEU A C 1
ATOM 4226 O O . LEU A 1 518 ? -24.901 -27.035 0.356 1.00 95.56 518 LEU A O 1
ATOM 4230 N N . TYR A 1 519 ? -24.750 -27.981 -1.665 1.00 93.00 519 TYR A N 1
ATOM 4231 C CA . TYR A 1 519 ? -25.430 -26.916 -2.410 1.00 93.00 519 TYR A CA 1
ATOM 4232 C C . TYR A 1 519 ? -26.819 -27.393 -2.854 1.00 93.00 519 TYR A C 1
ATOM 4234 O O . TYR A 1 519 ? -26.985 -28.582 -3.129 1.00 93.00 519 TYR A O 1
ATOM 4242 N N . ASP A 1 520 ? -27.805 -26.488 -2.890 1.00 91.00 520 ASP A N 1
ATOM 4243 C CA . ASP A 1 520 ? -29.146 -26.793 -3.411 1.00 91.00 520 ASP A CA 1
ATOM 4244 C C . ASP A 1 520 ? -29.095 -27.013 -4.928 1.00 91.00 520 ASP A C 1
ATOM 4246 O O . ASP A 1 520 ? -28.371 -26.337 -5.657 1.00 91.00 520 ASP A O 1
ATOM 4250 N N . ASP A 1 521 ? -29.912 -27.951 -5.391 1.00 82.75 521 ASP A N 1
ATOM 4251 C CA . ASP A 1 521 ? -29.991 -28.386 -6.783 1.00 82.75 521 ASP A CA 1
ATOM 4252 C C . ASP A 1 521 ? -31.128 -27.688 -7.551 1.00 82.75 521 ASP A C 1
ATOM 4254 O O . ASP A 1 521 ? -31.372 -28.003 -8.719 1.00 82.75 521 ASP A O 1
ATOM 4258 N N . LYS A 1 522 ? -31.878 -26.789 -6.900 1.00 83.12 522 LYS A N 1
ATOM 4259 C CA . LYS A 1 522 ? -33.025 -26.111 -7.515 1.00 83.12 522 LYS A CA 1
ATOM 4260 C C . LYS A 1 522 ? -32.589 -25.194 -8.654 1.00 83.12 522 LYS A C 1
ATOM 4262 O O . LYS A 1 522 ? -31.660 -24.406 -8.519 1.00 83.12 522 LYS A O 1
ATOM 4267 N N . GLU A 1 523 ? -33.329 -25.264 -9.757 1.00 62.81 523 GLU A N 1
ATOM 4268 C CA . GLU A 1 523 ? -33.125 -24.430 -10.941 1.00 62.81 523 GLU A CA 1
ATOM 4269 C C . GLU A 1 523 ? -33.285 -22.937 -10.591 1.00 62.81 523 GLU A C 1
ATOM 4271 O O . GLU A 1 523 ? -34.390 -22.441 -10.375 1.00 62.81 523 GLU A O 1
ATOM 4276 N N . GLY A 1 524 ? -32.165 -22.216 -10.504 1.00 66.38 524 GLY A N 1
ATOM 4277 C CA . GLY A 1 524 ? -32.122 -20.790 -10.187 1.00 66.38 524 GLY A CA 1
ATOM 4278 C C . GLY A 1 524 ? -30.684 -20.276 -10.141 1.00 66.38 524 GLY A C 1
ATOM 4279 O O . GLY A 1 524 ? -29.758 -21.008 -9.821 1.00 66.38 524 GLY A O 1
ATOM 4280 N N . ASN A 1 525 ? -30.459 -19.012 -10.497 1.00 57.19 525 ASN A N 1
ATOM 4281 C CA . ASN A 1 525 ? -29.121 -18.448 -10.730 1.00 57.19 525 ASN A CA 1
ATOM 4282 C C . ASN A 1 525 ? -28.251 -18.220 -9.467 1.00 57.19 525 ASN A C 1
ATOM 4284 O O . ASN A 1 525 ? -27.308 -17.433 -9.510 1.00 57.19 525 ASN A O 1
ATOM 4288 N N . THR A 1 526 ? -28.547 -18.866 -8.336 1.00 62.97 526 THR A N 1
ATOM 4289 C CA . THR A 1 526 ? -27.897 -18.590 -7.044 1.00 62.97 526 THR A CA 1
ATOM 4290 C C . THR A 1 526 ? -27.287 -19.848 -6.431 1.00 62.97 526 THR A C 1
ATOM 4292 O O . THR A 1 526 ? -27.992 -20.818 -6.175 1.00 62.97 526 THR A O 1
ATOM 4295 N N . LEU A 1 527 ? -25.979 -19.804 -6.147 1.00 80.06 527 LEU A N 1
ATOM 4296 C CA . LEU A 1 527 ? -25.227 -20.830 -5.414 1.00 80.06 527 LEU A CA 1
ATOM 4297 C C . LEU A 1 527 ? -25.642 -20.841 -3.937 1.00 80.06 527 LEU A C 1
ATOM 4299 O O . LEU A 1 527 ? -25.022 -20.187 -3.099 1.00 80.06 527 LEU A O 1
ATOM 4303 N N . VAL A 1 528 ? -26.711 -21.563 -3.619 1.00 88.88 528 VAL A N 1
ATOM 4304 C CA . VAL A 1 528 ? -27.263 -21.620 -2.263 1.00 88.88 528 VAL A CA 1
ATOM 4305 C C . VAL A 1 528 ? -26.647 -22.796 -1.502 1.00 88.88 528 VAL A C 1
ATOM 4307 O O . VAL A 1 528 ? -26.902 -23.952 -1.830 1.00 88.88 528 VAL A O 1
ATOM 4310 N N . LYS A 1 529 ? -25.828 -22.515 -0.481 1.00 94.38 529 LYS A N 1
ATOM 4311 C CA . LYS A 1 529 ? -25.377 -23.525 0.494 1.00 94.38 529 LYS A CA 1
ATOM 4312 C C . LYS A 1 529 ? -26.575 -23.988 1.330 1.00 94.38 529 LYS A C 1
ATOM 4314 O O . LYS A 1 529 ? -27.346 -23.146 1.764 1.00 94.38 529 LYS A O 1
ATOM 4319 N N . ILE A 1 530 ? -26.727 -25.285 1.585 1.00 94.69 530 ILE A N 1
ATOM 4320 C CA . ILE A 1 530 ? -27.817 -25.853 2.398 1.00 94.69 530 ILE A CA 1
ATOM 4321 C C . ILE A 1 530 ? -27.299 -26.921 3.367 1.00 94.69 530 ILE A C 1
ATOM 4323 O O . ILE A 1 530 ? -26.296 -27.587 3.104 1.00 94.69 530 ILE A O 1
ATOM 4327 N N . GLY A 1 531 ? -28.012 -27.118 4.477 1.00 95.06 531 GLY A N 1
ATOM 4328 C CA . GLY A 1 531 ? -27.703 -28.137 5.481 1.00 95.06 531 GLY A CA 1
ATOM 4329 C C . GLY A 1 531 ? -26.346 -27.928 6.155 1.00 95.06 531 GLY A C 1
ATOM 4330 O O . GLY A 1 531 ? -25.833 -26.809 6.198 1.00 95.06 531 GLY A O 1
ATOM 4331 N N . LYS A 1 532 ? -25.761 -29.014 6.670 1.00 96.19 532 LYS A N 1
ATOM 4332 C CA . LYS A 1 532 ? -24.482 -28.967 7.390 1.00 96.19 532 LYS A CA 1
ATOM 4333 C C . LYS A 1 532 ? -23.329 -28.550 6.485 1.00 96.19 532 LYS A C 1
ATOM 4335 O O . LYS A 1 532 ? -23.137 -29.125 5.413 1.00 96.19 532 LYS A O 1
ATOM 4340 N N . TRP A 1 533 ? -22.530 -27.615 6.974 1.00 96.56 533 TRP A N 1
ATOM 4341 C CA . TRP A 1 533 ? -21.363 -27.051 6.321 1.00 96.56 533 TRP A CA 1
ATOM 4342 C C . TRP A 1 533 ? -20.199 -26.899 7.285 1.00 96.56 533 TRP A C 1
ATOM 4344 O O . TRP A 1 533 ? -20.378 -26.527 8.440 1.00 96.56 533 TRP A O 1
ATOM 4354 N N . VAL A 1 534 ? -18.999 -27.107 6.755 1.00 95.56 534 VAL A N 1
ATOM 4355 C CA . VAL A 1 534 ? -17.743 -26.686 7.366 1.00 95.56 534 VAL A CA 1
ATOM 4356 C C . VAL A 1 534 ? -17.126 -25.584 6.510 1.00 95.56 534 VAL A C 1
ATOM 4358 O O . VAL A 1 534 ? -16.986 -25.751 5.299 1.00 95.56 534 VAL A O 1
ATOM 4361 N N . GLU A 1 535 ? -16.742 -24.473 7.129 1.00 93.81 535 GLU A N 1
ATOM 4362 C CA . GLU A 1 535 ? -16.050 -23.348 6.498 1.00 93.81 535 GLU A CA 1
ATOM 4363 C C . GLU A 1 535 ? -14.664 -23.151 7.102 1.00 93.81 535 GLU A C 1
ATOM 4365 O O . GLU A 1 535 ? -14.447 -23.438 8.275 1.00 93.81 535 GLU A O 1
ATOM 4370 N N . LEU A 1 536 ? -13.726 -22.645 6.306 1.00 90.94 536 LEU A N 1
ATOM 4371 C CA . LEU A 1 536 ? -12.373 -22.346 6.764 1.00 90.94 536 LEU A CA 1
ATOM 4372 C C . LEU A 1 536 ? -12.288 -20.905 7.263 1.00 90.94 536 LEU A C 1
ATOM 4374 O O . LEU A 1 536 ? -12.932 -20.014 6.709 1.00 90.94 536 LEU A O 1
ATOM 4378 N N . HIS A 1 537 ? -11.473 -20.672 8.287 1.00 88.62 537 HIS A N 1
ATOM 4379 C CA . HIS A 1 537 ? -11.078 -19.318 8.664 1.00 88.62 537 HIS A CA 1
ATOM 4380 C C . HIS A 1 537 ? -10.254 -18.668 7.549 1.00 88.62 537 HIS A C 1
ATOM 4382 O O . HIS A 1 537 ? -9.473 -19.337 6.878 1.00 88.62 537 HIS A O 1
ATOM 4388 N N . GLU A 1 538 ? -10.339 -17.347 7.408 1.00 78.81 538 GLU A N 1
ATOM 4389 C CA . GLU A 1 538 ? -9.548 -16.574 6.432 1.00 78.81 538 GLU A CA 1
ATOM 4390 C C . GLU A 1 538 ? -8.020 -16.682 6.628 1.00 78.81 538 GLU A C 1
ATOM 4392 O O . GLU A 1 538 ? -7.249 -16.356 5.732 1.00 78.81 538 GLU A O 1
ATOM 4397 N N . TYR A 1 539 ? -7.587 -17.177 7.791 1.00 75.94 539 TYR A N 1
ATOM 4398 C CA . TYR A 1 539 ? -6.185 -17.374 8.176 1.00 75.94 539 TYR A CA 1
ATOM 4399 C C . TYR A 1 539 ? -5.857 -18.858 8.362 1.00 75.94 539 TYR A C 1
ATOM 4401 O O . TYR A 1 539 ? -4.873 -19.194 9.017 1.00 75.94 539 TYR A O 1
ATOM 4409 N N . PHE A 1 540 ? -6.693 -19.749 7.816 1.00 83.38 540 PHE A N 1
ATOM 4410 C CA . PHE A 1 540 ? -6.457 -21.186 7.856 1.00 83.38 540 PHE A CA 1
ATOM 4411 C C . PHE A 1 540 ? -5.091 -21.490 7.246 1.00 83.38 540 PHE A C 1
ATOM 4413 O O . PHE A 1 540 ? -4.921 -21.302 6.050 1.00 83.38 540 PHE A O 1
ATOM 4420 N N . SER A 1 541 ? -4.137 -21.960 8.048 1.00 79.69 541 SER A N 1
ATOM 4421 C CA . SER A 1 541 ? -2.763 -22.256 7.627 1.00 79.69 541 SER A CA 1
ATOM 4422 C C . SER A 1 541 ? -2.292 -23.606 8.163 1.00 79.69 541 SER A C 1
ATOM 4424 O O . SER A 1 541 ? -2.980 -24.240 8.963 1.00 79.69 541 SER A O 1
ATOM 4426 N N . GLU A 1 542 ? -1.104 -24.061 7.753 1.00 77.94 542 GLU A N 1
ATOM 4427 C CA . GLU A 1 542 ? -0.483 -25.263 8.328 1.00 77.94 542 GLU A CA 1
ATOM 4428 C C . GLU A 1 542 ? -0.326 -25.186 9.858 1.00 77.94 542 GLU A C 1
ATOM 4430 O O . GLU A 1 542 ? -0.482 -26.206 10.528 1.00 77.94 542 GLU A O 1
ATOM 4435 N N . GLY A 1 543 ? -0.051 -23.998 10.410 1.00 76.69 543 GLY A N 1
ATOM 4436 C CA . GLY A 1 543 ? 0.120 -23.794 11.854 1.00 76.69 543 GLY A CA 1
ATOM 4437 C C . GLY A 1 543 ? -1.187 -23.568 12.616 1.00 76.69 543 GLY A C 1
ATOM 4438 O O . GLY A 1 543 ? -1.269 -23.892 13.800 1.00 76.69 543 GLY A O 1
ATOM 4439 N N . ASP A 1 544 ? -2.215 -23.055 11.939 1.00 80.50 544 ASP A N 1
ATOM 4440 C CA . ASP A 1 544 ? -3.459 -22.605 12.559 1.00 80.50 544 ASP A CA 1
ATOM 4441 C C . ASP A 1 544 ? -4.671 -23.045 11.731 1.00 80.50 544 ASP A C 1
ATOM 4443 O O . ASP A 1 544 ? -5.168 -22.343 10.849 1.00 80.50 544 ASP A O 1
ATOM 4447 N N . GLN A 1 545 ? -5.161 -24.244 12.033 1.00 86.81 545 GLN A N 1
ATOM 4448 C CA . GLN A 1 545 ? -6.302 -24.847 11.355 1.00 86.81 545 GLN A CA 1
ATOM 4449 C C . GLN A 1 545 ? -7.586 -24.568 12.125 1.00 86.81 545 GLN A C 1
ATOM 4451 O O . GLN A 1 545 ? -7.944 -25.304 13.048 1.00 86.81 545 GLN A O 1
ATOM 4456 N N . VAL A 1 546 ? -8.272 -23.495 11.743 1.00 88.31 546 VAL A N 1
ATOM 4457 C CA . VAL A 1 546 ? -9.569 -23.116 12.308 1.00 88.31 546 VAL A CA 1
ATOM 4458 C C . VAL A 1 546 ? -10.668 -23.344 11.284 1.00 88.31 546 VAL A C 1
ATOM 4460 O O . VAL A 1 546 ? -10.624 -22.797 10.178 1.00 88.31 546 VAL A O 1
ATOM 4463 N N . ILE A 1 547 ? -11.677 -24.111 11.685 1.00 92.75 547 ILE A N 1
ATOM 4464 C CA . ILE A 1 547 ? -12.872 -24.370 10.887 1.00 92.75 547 ILE A CA 1
ATOM 4465 C C . ILE A 1 547 ? -14.142 -24.025 11.675 1.00 92.75 547 ILE A C 1
ATOM 4467 O O . ILE A 1 547 ? -14.178 -24.096 12.906 1.00 92.75 547 ILE A O 1
ATOM 4471 N N . TYR A 1 548 ? -15.193 -23.666 10.947 1.00 94.00 548 TYR A N 1
ATOM 4472 C CA . TYR A 1 548 ? -16.524 -23.373 11.464 1.00 94.00 548 TYR A CA 1
ATOM 4473 C C . TYR A 1 548 ? -17.506 -24.423 10.960 1.00 94.00 548 TYR A C 1
ATOM 4475 O O . TYR A 1 548 ? -17.655 -24.552 9.753 1.00 94.00 548 TYR A O 1
ATOM 4483 N N . GLU A 1 549 ? -18.193 -25.140 11.842 1.00 96.69 549 GLU A N 1
ATOM 4484 C CA . GLU A 1 549 ? -19.168 -26.174 11.470 1.00 96.69 549 GLU A CA 1
ATOM 4485 C C . GLU A 1 549 ? -20.584 -25.760 11.884 1.00 96.69 549 GLU A C 1
ATOM 4487 O O . GLU A 1 549 ? -20.816 -25.511 13.060 1.00 96.69 549 GLU A O 1
ATOM 4492 N N . GLY A 1 550 ? -21.549 -25.715 10.968 1.00 96.44 550 GLY A N 1
ATOM 4493 C CA . GLY A 1 550 ? -22.947 -25.413 11.297 1.00 96.44 550 GLY A CA 1
ATOM 4494 C C . GLY A 1 550 ? -23.900 -25.645 10.132 1.00 96.44 550 GLY A C 1
ATOM 4495 O O . GLY A 1 550 ? -23.524 -26.280 9.154 1.00 96.44 550 GLY A O 1
ATOM 4496 N N . ASP A 1 551 ? -25.137 -25.162 10.234 1.00 96.81 551 ASP A N 1
ATOM 4497 C CA . ASP A 1 551 ? -26.175 -25.387 9.223 1.00 96.81 551 ASP A CA 1
ATOM 4498 C C . ASP A 1 551 ? -26.490 -24.128 8.398 1.00 96.81 551 ASP A C 1
ATOM 4500 O O . ASP A 1 551 ? -26.463 -22.998 8.895 1.00 96.81 551 ASP A O 1
ATOM 4504 N N . TYR A 1 552 ? -26.842 -24.342 7.133 1.00 95.12 552 TYR A N 1
ATOM 4505 C CA . TYR A 1 552 ? -27.501 -23.379 6.257 1.00 95.12 552 TYR A CA 1
ATOM 4506 C C . TYR A 1 552 ? -28.959 -23.786 6.001 1.00 95.12 552 TYR A C 1
ATOM 4508 O O . TYR A 1 552 ? -29.266 -24.974 5.866 1.00 95.12 552 TYR A O 1
ATOM 4516 N N . ASP A 1 553 ? -29.863 -22.812 5.899 1.00 93.12 553 ASP A N 1
ATOM 4517 C CA . ASP A 1 553 ? -31.248 -23.055 5.488 1.00 93.12 553 ASP A CA 1
ATOM 4518 C C . ASP A 1 553 ? -31.398 -23.167 3.959 1.00 93.12 553 ASP A C 1
ATOM 4520 O O . ASP A 1 553 ? -30.441 -23.034 3.202 1.00 93.12 553 ASP A O 1
ATOM 4524 N N . MET A 1 554 ? -32.631 -23.375 3.484 1.00 89.50 554 MET A N 1
ATOM 4525 C CA . MET A 1 554 ? -32.938 -23.486 2.049 1.00 89.50 554 MET A CA 1
ATOM 4526 C C . MET A 1 554 ? -32.776 -22.173 1.260 1.00 89.50 554 MET A C 1
ATOM 4528 O O . MET A 1 554 ? -32.982 -22.176 0.048 1.00 89.50 554 MET A O 1
ATOM 4532 N N . LYS A 1 555 ? -32.473 -21.049 1.921 1.00 86.56 555 LYS A N 1
ATOM 4533 C CA . LYS A 1 555 ? -32.201 -19.746 1.296 1.00 86.56 555 LYS A CA 1
ATOM 4534 C C . LYS A 1 555 ? -30.706 -19.417 1.276 1.00 86.56 555 LYS A C 1
ATOM 4536 O O . LYS A 1 555 ? -30.335 -18.387 0.719 1.00 86.56 555 LYS A O 1
ATOM 4541 N N . GLY A 1 556 ? -29.848 -20.262 1.856 1.00 88.38 556 GLY A N 1
ATOM 4542 C CA . GLY A 1 556 ? -28.405 -20.009 1.924 1.00 88.38 556 GLY A CA 1
ATOM 4543 C C . GLY A 1 556 ? -28.014 -19.109 3.077 1.00 88.38 556 GLY A C 1
ATOM 4544 O O . GLY A 1 556 ? -26.929 -18.530 3.076 1.00 88.38 556 GLY A O 1
ATOM 4545 N N . ILE A 1 557 ? -28.892 -18.998 4.067 1.00 90.44 557 ILE A N 1
ATOM 4546 C CA . ILE A 1 557 ? -28.689 -18.216 5.272 1.00 90.44 557 ILE A CA 1
ATOM 4547 C C . ILE A 1 557 ? -28.140 -19.152 6.351 1.00 90.44 557 ILE A C 1
ATOM 4549 O O . ILE A 1 557 ? -28.627 -20.271 6.519 1.00 90.44 557 ILE A O 1
ATOM 4553 N N . LYS A 1 558 ? -27.101 -18.722 7.077 1.00 94.94 558 LYS A N 1
ATOM 4554 C CA . LYS A 1 558 ? -26.584 -19.478 8.228 1.00 94.94 558 LYS A CA 1
ATOM 4555 C C . LYS A 1 558 ? -27.670 -19.552 9.296 1.00 94.94 558 LYS A C 1
ATOM 4557 O O . LYS A 1 558 ? -28.187 -18.517 9.691 1.00 94.94 558 LYS A O 1
ATOM 4562 N N . VAL A 1 559 ? -27.984 -20.743 9.791 1.00 96.44 559 VAL A N 1
ATOM 4563 C CA . VAL A 1 559 ? -29.011 -20.963 10.820 1.00 96.44 559 VAL A CA 1
ATOM 4564 C C . VAL A 1 559 ? -28.510 -21.930 11.889 1.00 96.44 559 VAL A C 1
ATOM 4566 O O . VAL A 1 559 ? -27.553 -22.676 11.685 1.00 96.44 559 VAL A O 1
ATOM 4569 N N . GLY A 1 560 ? -29.168 -21.945 13.047 1.00 96.56 560 GLY A N 1
ATOM 4570 C CA . GLY A 1 560 ? -28.887 -22.929 14.089 1.00 96.56 560 GLY A CA 1
ATOM 4571 C C . GLY A 1 560 ? -27.497 -22.765 14.703 1.00 96.56 560 GLY A C 1
ATOM 4572 O O . GLY A 1 560 ? -26.927 -21.677 14.684 1.00 96.56 560 GLY A O 1
ATOM 4573 N N . ARG A 1 561 ? -26.968 -23.831 15.310 1.00 96.44 561 ARG A N 1
ATOM 4574 C CA . ARG A 1 561 ? -25.678 -23.815 16.015 1.00 96.44 561 ARG A CA 1
ATOM 4575 C C . ARG A 1 561 ? -24.517 -23.910 15.018 1.00 96.44 561 ARG A C 1
ATOM 4577 O O . ARG A 1 561 ? -24.498 -24.803 14.182 1.00 96.44 561 ARG A O 1
ATOM 4584 N N . TRP A 1 562 ? -23.539 -23.028 15.180 1.00 97.00 562 TRP A N 1
ATOM 4585 C CA . TRP A 1 562 ? -22.265 -22.991 14.477 1.00 97.00 562 TRP A CA 1
ATOM 4586 C C . TRP A 1 562 ? -21.124 -23.106 15.480 1.00 97.00 562 TRP A C 1
ATOM 4588 O O . TRP A 1 562 ? -20.971 -22.248 16.345 1.00 97.00 562 TRP A O 1
ATOM 4598 N N . ASP A 1 563 ? -20.337 -24.163 15.375 1.00 96.19 563 ASP A N 1
ATOM 4599 C CA . ASP A 1 563 ? -19.232 -24.497 16.256 1.00 96.19 563 ASP A CA 1
ATOM 4600 C C . ASP A 1 563 ? -17.887 -24.077 15.665 1.00 96.19 563 ASP A C 1
ATOM 4602 O O . ASP A 1 563 ? -17.687 -24.113 14.456 1.00 96.19 563 ASP A O 1
ATOM 4606 N N . ILE A 1 564 ? -16.957 -23.682 16.533 1.00 94.00 564 ILE A N 1
ATOM 4607 C CA . ILE A 1 564 ? -15.574 -23.364 16.162 1.00 94.00 564 ILE A CA 1
ATOM 4608 C C . ILE A 1 564 ? -14.698 -24.530 16.590 1.00 94.00 564 ILE A C 1
ATOM 4610 O O . ILE A 1 564 ? -14.658 -24.879 17.776 1.00 94.00 564 ILE A O 1
ATOM 4614 N N . ILE A 1 565 ? -13.991 -25.110 15.629 1.00 92.38 565 ILE A N 1
ATOM 4615 C CA . ILE A 1 565 ? -13.118 -26.260 15.830 1.00 92.38 565 ILE A CA 1
ATOM 4616 C C . ILE A 1 565 ? -11.707 -25.850 15.427 1.00 92.38 565 ILE A C 1
ATOM 4618 O O . ILE A 1 565 ? -11.495 -25.308 14.344 1.00 92.38 565 ILE A O 1
ATOM 4622 N N . VAL A 1 566 ? -10.741 -26.108 16.307 1.00 89.12 566 VAL A N 1
ATOM 4623 C CA . VAL A 1 566 ? -9.327 -25.829 16.048 1.00 89.12 566 VAL A CA 1
ATOM 4624 C C . VAL A 1 566 ? -8.524 -27.108 16.176 1.00 89.12 566 VAL A C 1
ATOM 4626 O O . VAL A 1 566 ? -8.650 -27.834 17.163 1.00 89.12 566 VAL A O 1
ATOM 4629 N N . GLN A 1 567 ? -7.671 -27.385 15.198 1.00 84.00 567 GLN A N 1
ATOM 4630 C CA . GLN A 1 567 ? -6.752 -28.520 15.232 1.00 84.00 567 GLN A CA 1
ATOM 4631 C C . GLN A 1 567 ? -5.372 -28.054 15.716 1.00 84.00 567 GLN A C 1
ATOM 4633 O O . GLN A 1 567 ? -4.869 -27.021 15.279 1.00 84.00 567 GLN A O 1
ATOM 4638 N N . GLU A 1 568 ? -4.831 -28.712 16.750 1.00 71.44 568 GLU A N 1
ATOM 4639 C CA . GLU A 1 568 ? -3.512 -28.383 17.323 1.00 71.44 568 GLU A CA 1
ATOM 4640 C C . GLU A 1 568 ? -2.426 -29.093 16.557 1.00 71.44 568 GLU A C 1
ATOM 4642 O O . GLU A 1 568 ? -2.384 -30.317 16.663 1.00 71.44 568 GLU A O 1
ATOM 4647 N N . ASP A 1 569 ? -1.531 -28.322 15.933 1.00 67.25 569 ASP A N 1
ATOM 4648 C CA . ASP A 1 569 ? -0.233 -28.762 15.419 1.00 67.25 569 ASP A CA 1
ATOM 4649 C C . ASP A 1 569 ? -0.320 -29.942 14.421 1.00 67.25 569 ASP A C 1
ATOM 4651 O O . ASP A 1 569 ? -1.138 -30.862 14.511 1.00 67.25 569 ASP A O 1
ATOM 4655 N N . ARG A 1 570 ? 0.574 -29.990 13.437 1.00 61.25 570 ARG A N 1
ATOM 4656 C CA . ARG A 1 570 ? 0.587 -31.092 12.461 1.00 61.25 570 ARG A CA 1
ATOM 4657 C C . ARG A 1 570 ? 0.745 -32.460 13.146 1.00 61.25 570 ARG A C 1
ATOM 4659 O O . ARG A 1 570 ? 0.309 -33.479 12.612 1.00 61.25 570 ARG A O 1
ATOM 4666 N N . TRP A 1 571 ? 1.329 -32.478 14.343 1.00 67.81 571 TRP A N 1
ATOM 4667 C CA . TRP A 1 571 ? 1.688 -33.694 15.066 1.00 67.81 571 TRP A CA 1
ATOM 4668 C C . TRP A 1 571 ? 0.605 -34.239 15.997 1.00 67.81 571 TRP A C 1
ATOM 4670 O O . TRP A 1 571 ? 0.590 -35.444 16.244 1.00 67.81 571 TRP A O 1
ATOM 4680 N N . ARG A 1 572 ? -0.300 -33.404 16.532 1.00 62.03 572 ARG A N 1
ATOM 4681 C CA . ARG A 1 572 ? -1.206 -33.849 17.609 1.00 62.03 572 ARG A CA 1
ATOM 4682 C C . ARG A 1 572 ? -2.577 -34.323 17.129 1.00 62.03 572 ARG A C 1
ATOM 4684 O O . ARG A 1 572 ? -3.256 -34.975 17.917 1.00 62.03 572 ARG A O 1
ATOM 4691 N N . LYS A 1 573 ? -2.976 -34.060 15.871 1.00 67.75 573 LYS A N 1
ATOM 4692 C CA . LYS A 1 573 ? -4.247 -34.484 15.213 1.00 67.75 573 LYS A CA 1
ATOM 4693 C C . LYS A 1 573 ? -5.539 -34.301 16.035 1.00 67.75 573 LYS A C 1
ATOM 4695 O O . LYS A 1 573 ? -6.600 -34.784 15.646 1.00 67.75 573 LYS A O 1
ATOM 4700 N N . LYS A 1 574 ? -5.492 -33.617 17.176 1.00 80.12 574 LYS A N 1
ATOM 4701 C CA . LYS A 1 574 ? -6.633 -33.471 18.069 1.00 80.12 574 LYS A CA 1
ATOM 4702 C C . LYS A 1 574 ? -7.373 -32.204 17.672 1.00 80.12 574 LYS A C 1
ATOM 4704 O O . LYS A 1 574 ? -6.897 -31.096 17.910 1.00 80.12 574 LYS A O 1
ATOM 4709 N N . CYS A 1 575 ? -8.533 -32.380 17.054 1.00 84.44 575 CYS A N 1
ATOM 4710 C CA . CYS A 1 575 ? -9.490 -31.302 16.860 1.00 84.44 575 CYS A CA 1
ATOM 4711 C C . CYS A 1 575 ? -10.168 -31.009 18.202 1.00 84.44 575 CYS A C 1
ATOM 4713 O O . CYS A 1 575 ? -10.746 -31.901 18.828 1.00 84.44 575 CYS A O 1
ATOM 4715 N N . GLN A 1 576 ? -10.100 -29.762 18.650 1.00 89.62 576 GLN A N 1
ATOM 4716 C CA . GLN A 1 576 ? -10.787 -29.288 19.841 1.00 89.62 576 GLN A CA 1
ATOM 4717 C C . GLN A 1 576 ? -11.876 -28.311 19.420 1.00 89.62 576 GLN A C 1
ATOM 4719 O O . GLN A 1 576 ? -11.615 -27.297 18.776 1.00 89.62 576 GLN A O 1
ATOM 4724 N N . LYS A 1 577 ? -13.116 -28.612 19.805 1.00 92.31 577 LYS A N 1
ATOM 4725 C CA . LYS A 1 577 ? -14.215 -27.656 19.719 1.00 92.31 577 LYS A CA 1
ATOM 4726 C C . LYS A 1 577 ? -14.041 -26.639 20.841 1.00 92.31 577 LYS A C 1
ATOM 4728 O O . LYS A 1 577 ? -14.211 -26.977 22.010 1.00 92.31 577 LYS A O 1
ATOM 4733 N N . ILE A 1 578 ? -13.688 -25.411 20.484 1.00 90.81 578 ILE A N 1
ATOM 4734 C CA . ILE A 1 578 ? -13.375 -24.349 21.452 1.00 90.81 578 ILE A CA 1
ATOM 4735 C C . ILE A 1 578 ? -14.562 -23.413 21.714 1.00 90.81 578 ILE A C 1
ATOM 4737 O O . ILE A 1 578 ? -14.532 -22.602 22.639 1.00 90.81 578 ILE A O 1
ATOM 4741 N N . GLY A 1 579 ? -15.621 -23.496 20.903 1.00 92.44 579 GLY A N 1
ATOM 4742 C CA . GLY A 1 579 ? -16.737 -22.570 21.025 1.00 92.44 579 GLY A CA 1
ATOM 4743 C C . GLY A 1 579 ? -17.707 -22.584 19.854 1.00 92.44 579 GLY A C 1
ATOM 4744 O O . GLY A 1 579 ? -17.982 -23.632 19.276 1.00 92.44 579 GLY A O 1
ATOM 4745 N N . GLY A 1 580 ? -18.277 -21.415 19.565 1.00 93.00 580 GLY A N 1
ATOM 4746 C CA . GLY A 1 580 ? -19.300 -21.190 18.551 1.00 93.00 580 GLY A CA 1
ATOM 4747 C C . GLY A 1 580 ? -20.514 -20.439 19.087 1.00 93.00 580 GLY A C 1
ATOM 4748 O O . GLY A 1 580 ? -20.581 -20.130 20.281 1.00 93.00 580 GLY A O 1
ATOM 4749 N N . GLY A 1 581 ? -21.507 -20.209 18.239 1.00 95.31 581 GLY A N 1
ATOM 4750 C CA . GLY A 1 581 ? -22.781 -19.604 18.617 1.00 95.31 581 GLY A CA 1
ATOM 4751 C C . GLY A 1 581 ? -23.922 -20.026 17.716 1.00 95.31 581 GLY A C 1
ATOM 4752 O O . GLY A 1 581 ? -23.786 -21.011 17.004 1.00 95.31 581 GLY A O 1
ATOM 4753 N N . SER A 1 582 ? -25.064 -19.352 17.796 1.00 96.56 582 SER A N 1
ATOM 4754 C CA . SER A 1 582 ? -26.223 -19.701 16.974 1.00 96.56 582 SER A CA 1
ATOM 4755 C C . SER A 1 582 ? -26.660 -18.550 16.081 1.00 96.56 582 SER A C 1
ATOM 4757 O O . SER A 1 582 ? -26.521 -17.391 16.466 1.00 96.56 582 SER A O 1
ATOM 4759 N N . TYR A 1 583 ? -27.207 -18.872 14.916 1.00 95.44 583 TYR A N 1
ATOM 4760 C CA . TYR A 1 583 ? -27.918 -17.938 14.049 1.00 95.44 583 TYR A CA 1
ATOM 4761 C C . TYR A 1 583 ? -29.424 -18.222 14.081 1.00 95.44 583 TYR A C 1
ATOM 4763 O O . TYR A 1 583 ? -29.839 -19.373 14.260 1.00 95.44 583 TYR A O 1
ATOM 4771 N N . ASP A 1 584 ? -30.241 -17.182 13.933 1.00 95.75 584 ASP A N 1
ATOM 4772 C CA . ASP A 1 584 ? -31.683 -17.319 13.714 1.00 95.75 584 ASP A CA 1
ATOM 4773 C C . ASP A 1 584 ? -32.016 -17.585 12.234 1.00 95.75 584 ASP A C 1
ATOM 4775 O O . ASP A 1 584 ? -31.133 -17.902 11.444 1.00 95.75 584 ASP A O 1
ATOM 4779 N N . GLN A 1 585 ? -33.298 -17.504 11.860 1.00 93.94 585 GLN A N 1
ATOM 4780 C CA . GLN A 1 585 ? -33.766 -17.777 10.493 1.00 93.94 585 GLN A CA 1
ATOM 4781 C C . GLN A 1 585 ? -33.395 -16.689 9.473 1.00 93.94 585 GLN A C 1
ATOM 4783 O O . GLN A 1 585 ? -33.485 -16.938 8.274 1.00 93.94 585 GLN A O 1
ATOM 4788 N N . ASP A 1 586 ? -32.977 -15.508 9.933 1.00 89.88 586 ASP A N 1
ATOM 4789 C CA . ASP A 1 586 ? -32.584 -14.382 9.085 1.00 89.88 586 ASP A CA 1
ATOM 4790 C C . ASP A 1 586 ? -31.052 -14.252 8.987 1.00 89.88 586 ASP A C 1
ATOM 4792 O O . ASP A 1 586 ? -30.535 -13.322 8.366 1.00 89.88 586 ASP A O 1
ATOM 4796 N N . GLY A 1 587 ? -30.303 -15.195 9.575 1.00 89.31 587 GLY A N 1
ATOM 4797 C CA . GLY A 1 587 ? -28.838 -15.192 9.554 1.00 89.31 587 GLY A CA 1
ATOM 4798 C C . GLY A 1 587 ? -28.233 -14.241 10.569 1.00 89.31 587 GLY A C 1
ATOM 4799 O O . GLY A 1 587 ? -27.060 -13.873 10.465 1.00 89.31 587 GLY A O 1
ATOM 4800 N N . ILE A 1 588 ? -29.021 -13.837 11.559 1.00 89.62 588 ILE A N 1
ATOM 4801 C CA . ILE A 1 588 ? -28.603 -12.932 12.613 1.00 89.62 588 ILE A CA 1
ATOM 4802 C C . ILE A 1 588 ? -28.021 -13.767 13.754 1.00 89.62 588 ILE A C 1
ATOM 4804 O O . ILE A 1 588 ? -28.613 -14.749 14.203 1.00 89.62 588 ILE A O 1
ATOM 4808 N N . LYS A 1 589 ? -26.835 -13.387 14.242 1.00 94.06 589 LYS A N 1
ATOM 4809 C CA . LYS A 1 589 ? -26.217 -14.023 15.414 1.00 94.06 589 LYS A CA 1
ATOM 4810 C C . LYS A 1 589 ? -27.114 -13.835 16.641 1.00 94.06 589 LYS A C 1
ATOM 4812 O O . LYS A 1 589 ? -27.484 -12.714 16.964 1.00 94.06 589 LYS A O 1
ATOM 4817 N N . ILE A 1 590 ? -27.404 -14.914 17.362 1.00 95.19 590 ILE A N 1
ATOM 4818 C CA . ILE A 1 590 ? -28.219 -14.925 18.582 1.00 95.19 590 ILE A CA 1
ATOM 4819 C C . ILE A 1 590 ? -27.604 -15.810 19.673 1.00 95.19 590 ILE A C 1
ATOM 4821 O O . ILE A 1 590 ? -26.841 -16.742 19.407 1.00 95.19 590 ILE A O 1
ATOM 4825 N N . GLY A 1 591 ? -27.973 -15.551 20.928 1.00 95.00 591 GLY A N 1
ATOM 4826 C CA . GLY A 1 591 ? -27.599 -16.404 22.057 1.00 95.00 591 GLY A CA 1
ATOM 4827 C C . GLY A 1 591 ? -26.109 -16.330 22.393 1.00 95.00 591 GLY A C 1
ATOM 4828 O O . GLY A 1 591 ? -25.465 -15.315 22.141 1.00 95.00 591 GLY A O 1
ATOM 4829 N N . ARG A 1 592 ? -25.561 -17.382 23.015 1.00 95.31 592 ARG A N 1
ATOM 4830 C CA . ARG A 1 592 ? -24.161 -17.404 23.467 1.00 95.31 592 ARG A CA 1
ATOM 4831 C C . ARG A 1 592 ? -23.205 -17.691 22.307 1.00 95.31 592 ARG A C 1
ATOM 4833 O O . ARG A 1 592 ? -23.365 -18.708 21.637 1.00 95.31 592 ARG A O 1
ATOM 4840 N N . TRP A 1 593 ? -22.195 -16.845 22.139 1.00 96.00 593 TRP A N 1
ATOM 4841 C CA . TRP A 1 593 ? -21.172 -16.910 21.097 1.00 96.00 593 TRP A CA 1
ATOM 4842 C C . TRP A 1 593 ? -19.763 -17.002 21.681 1.00 96.00 593 TRP A C 1
ATOM 4844 O O . TRP A 1 593 ? -19.511 -16.508 22.779 1.00 96.00 593 TRP A O 1
ATOM 4854 N N . VAL A 1 594 ? -18.862 -17.621 20.918 1.00 94.00 594 VAL A N 1
ATOM 4855 C CA . VAL A 1 594 ? -17.405 -17.527 21.078 1.00 94.00 594 VAL A CA 1
ATOM 4856 C C . VAL A 1 594 ? -16.842 -16.999 19.761 1.00 94.00 594 VAL A C 1
ATOM 4858 O O . VAL A 1 594 ? -17.247 -17.493 18.712 1.00 94.00 594 VAL A O 1
ATOM 4861 N N . GLU A 1 595 ? -15.957 -16.008 19.800 1.00 91.19 595 GLU A N 1
ATOM 4862 C CA . GLU A 1 595 ? -15.366 -15.351 18.624 1.00 91.19 595 GLU A CA 1
ATOM 4863 C C . GLU A 1 595 ? -13.855 -15.169 18.805 1.00 91.19 595 GLU A C 1
ATOM 4865 O O . GLU A 1 595 ? -13.394 -15.037 19.935 1.00 91.19 595 GLU A O 1
ATOM 4870 N N . PHE A 1 596 ? -13.084 -15.127 17.716 1.00 87.25 596 PHE A N 1
ATOM 4871 C CA . PHE A 1 596 ? -11.662 -14.767 17.770 1.00 87.25 596 PHE A CA 1
ATOM 4872 C C . PHE A 1 596 ? -11.462 -13.252 17.784 1.00 87.25 596 PHE A C 1
ATOM 4874 O O . PHE A 1 596 ? -12.256 -12.502 17.215 1.00 87.25 596 PHE A O 1
ATOM 4881 N N . PHE A 1 597 ? -10.374 -12.806 18.409 1.00 82.06 597 PHE A N 1
ATOM 4882 C CA . PHE A 1 597 ? -9.924 -11.419 18.334 1.00 82.06 597 PHE A CA 1
ATOM 4883 C C . PHE A 1 597 ? -9.017 -11.180 17.122 1.00 82.06 597 PHE A C 1
ATOM 4885 O O . PHE A 1 597 ? -7.851 -11.581 17.132 1.00 82.06 597 PHE A O 1
ATOM 4892 N N . GLY A 1 598 ? -9.545 -10.473 16.121 1.00 69.25 598 GLY A N 1
ATOM 4893 C CA . GLY A 1 598 ? -8.768 -9.844 15.048 1.00 69.25 598 GLY A CA 1
ATOM 4894 C C . GLY A 1 598 ? -7.789 -10.754 14.288 1.00 69.25 598 GLY A C 1
ATOM 4895 O O . GLY A 1 598 ? -7.898 -11.978 14.285 1.00 69.25 598 GLY A O 1
ATOM 4896 N N . ASN A 1 599 ? -6.800 -10.120 13.650 1.00 58.50 599 ASN A N 1
ATOM 4897 C CA . ASN A 1 599 ? -5.798 -10.759 12.783 1.00 58.50 599 ASN A CA 1
ATOM 4898 C C . ASN A 1 599 ? -4.588 -11.268 13.575 1.00 58.50 599 ASN A C 1
ATOM 4900 O O . ASN A 1 599 ? -3.436 -11.009 13.212 1.00 58.50 599 ASN A O 1
ATOM 4904 N N . THR A 1 600 ? -4.817 -11.944 14.698 1.00 60.03 600 THR A N 1
ATOM 4905 C CA . THR A 1 600 ? -3.700 -12.534 15.438 1.00 60.03 600 THR A CA 1
ATOM 4906 C C . THR A 1 600 ? -3.173 -13.741 14.659 1.00 60.03 600 THR A C 1
ATOM 4908 O O . THR A 1 600 ? -3.887 -14.709 14.423 1.00 60.03 600 THR A O 1
ATOM 4911 N N . PHE A 1 601 ? -1.903 -13.680 14.233 1.00 55.50 601 PHE A N 1
ATOM 4912 C CA . PHE A 1 601 ? -1.234 -14.703 13.404 1.00 55.50 601 PHE A C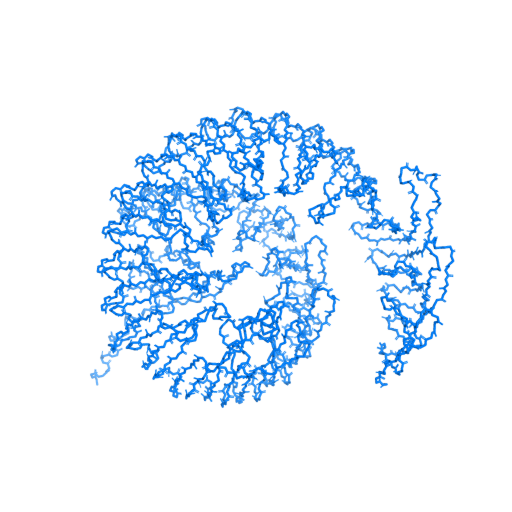A 1
ATOM 4913 C C . PHE A 1 601 ? -1.178 -16.105 14.035 1.00 55.50 601 PHE A C 1
ATOM 4915 O O . PHE A 1 601 ? -0.732 -17.032 13.374 1.00 55.50 601 PHE A O 1
ATOM 4922 N N . LYS A 1 602 ? -1.600 -16.253 15.296 1.00 64.31 602 LYS A N 1
ATOM 4923 C CA . LYS A 1 602 ? -1.825 -17.534 15.965 1.00 64.31 602 LYS A CA 1
ATOM 4924 C C . LYS A 1 602 ? -3.251 -17.545 16.495 1.00 64.31 602 LYS A C 1
ATOM 4926 O O . LYS A 1 602 ? -3.527 -16.968 17.550 1.00 64.31 602 LYS A O 1
ATOM 4931 N N . LEU A 1 603 ? -4.143 -18.224 15.780 1.00 55.62 603 LEU A N 1
ATOM 4932 C CA . LEU A 1 603 ? -5.598 -18.206 15.976 1.00 55.62 603 LEU A CA 1
ATOM 4933 C C . LEU A 1 603 ? -6.064 -18.880 17.279 1.00 55.62 603 LEU A C 1
ATOM 4935 O O . LEU A 1 603 ? -7.211 -19.264 17.404 1.00 55.62 603 LEU A O 1
ATOM 4939 N N . ARG A 1 604 ? -5.205 -19.071 18.277 1.00 56.34 604 ARG A N 1
ATOM 4940 C CA . ARG A 1 604 ? -5.563 -19.638 19.592 1.00 56.34 604 ARG A CA 1
ATOM 4941 C C . ARG A 1 604 ? -5.380 -18.660 20.728 1.00 56.34 604 ARG A C 1
ATOM 4943 O O . ARG A 1 604 ? -5.564 -19.015 21.889 1.00 56.34 604 ARG A O 1
ATOM 4950 N N . GLN A 1 605 ? -4.964 -17.447 20.402 1.00 68.69 605 GLN A N 1
ATOM 4951 C CA . GLN A 1 605 ? -4.520 -16.549 21.433 1.00 68.69 605 GLN A CA 1
ATOM 4952 C C . GLN A 1 605 ? -5.688 -15.933 22.150 1.00 68.69 605 GLN A C 1
ATOM 4954 O O . GLN A 1 605 ? -5.679 -16.037 23.356 1.00 68.69 605 GLN A O 1
ATOM 4959 N N . VAL A 1 606 ? -6.709 -15.401 21.482 1.00 84.00 606 VAL A N 1
ATOM 4960 C CA . VAL A 1 606 ? -7.751 -14.651 22.190 1.00 84.00 606 VAL A CA 1
ATOM 4961 C C . VAL A 1 606 ? -9.154 -15.023 21.727 1.00 84.00 606 VAL A C 1
ATOM 4963 O O . VAL A 1 606 ? -9.478 -14.912 20.542 1.00 84.00 606 VAL A O 1
ATOM 4966 N N . LEU A 1 607 ? -10.001 -15.393 22.689 1.00 90.06 607 LEU A N 1
ATOM 4967 C CA . LEU A 1 607 ? -11.415 -15.703 22.505 1.00 90.06 607 LEU A CA 1
ATOM 4968 C C . LEU A 1 607 ? -12.304 -14.703 23.246 1.00 90.06 607 LEU A C 1
ATOM 4970 O O . LEU A 1 607 ? -12.094 -14.435 24.423 1.00 90.06 607 LEU A O 1
ATOM 4974 N N . TYR A 1 608 ? -13.349 -14.226 22.580 1.00 91.44 608 TYR A N 1
ATOM 4975 C CA . TYR A 1 608 ? -14.440 -13.444 23.153 1.00 91.44 608 TYR A CA 1
ATOM 4976 C C . TYR A 1 608 ? -15.658 -14.337 23.350 1.00 91.44 608 TYR A C 1
ATOM 4978 O O . TYR A 1 608 ? -16.159 -14.893 22.378 1.00 91.44 608 TYR A O 1
ATOM 4986 N N . LYS A 1 609 ? -16.174 -14.462 24.574 1.00 95.38 609 LYS A N 1
ATOM 4987 C CA . LYS A 1 609 ? -17.352 -15.280 24.894 1.00 95.38 609 LYS A CA 1
ATOM 4988 C C . LYS A 1 609 ? -18.474 -14.414 25.446 1.00 95.38 609 LYS A C 1
ATOM 4990 O O . LYS A 1 609 ? -18.325 -13.861 26.523 1.00 95.38 609 LYS A O 1
ATOM 4995 N N . GLY A 1 610 ? -19.623 -14.324 24.789 1.00 95.25 610 GLY A N 1
ATOM 4996 C CA . GLY A 1 610 ? -20.728 -13.507 25.305 1.00 95.25 610 GLY A CA 1
ATOM 4997 C C . GLY A 1 610 ? -22.058 -13.797 24.644 1.00 95.25 610 GLY A C 1
ATOM 4998 O O . GLY A 1 610 ? -22.250 -14.892 24.124 1.00 95.25 610 GLY A O 1
ATOM 4999 N N . MET A 1 611 ? -22.999 -12.855 24.710 1.00 95.62 611 MET A N 1
ATOM 5000 C CA . MET A 1 611 ? -24.345 -13.029 24.166 1.00 95.62 611 MET A CA 1
ATOM 5001 C C . MET A 1 611 ? -24.677 -12.033 23.060 1.00 95.62 611 MET A C 1
ATOM 5003 O O . MET A 1 611 ? -24.285 -10.871 23.119 1.00 95.62 611 MET A O 1
ATOM 5007 N N . TYR A 1 612 ? -25.485 -12.486 22.106 1.00 93.75 612 TYR A N 1
ATOM 5008 C CA . TYR A 1 612 ? -26.173 -11.663 21.122 1.00 93.75 612 TYR A CA 1
ATOM 5009 C C . TYR A 1 612 ? -27.687 -11.654 21.364 1.00 93.75 612 TYR A C 1
ATOM 5011 O O . TYR A 1 612 ? -28.272 -12.671 21.755 1.00 93.75 612 TYR A O 1
ATOM 5019 N N . ASN A 1 613 ? -28.325 -10.508 21.122 1.00 93.19 613 ASN A N 1
ATOM 5020 C CA . ASN A 1 613 ? -29.782 -10.376 21.129 1.00 93.19 613 ASN A CA 1
ATOM 5021 C C . ASN A 1 613 ? -30.390 -10.764 19.762 1.00 93.19 613 ASN A C 1
ATOM 5023 O O . ASN A 1 613 ? -29.648 -10.926 18.797 1.00 93.19 613 ASN A O 1
ATOM 5027 N N . PRO A 1 614 ? -31.729 -10.863 19.636 1.00 93.06 614 PRO A N 1
ATOM 5028 C CA . PRO A 1 614 ? -32.392 -11.189 18.365 1.00 93.06 614 PRO A CA 1
ATOM 5029 C C . PRO A 1 614 ? -32.175 -10.188 17.218 1.00 93.06 614 PRO A C 1
ATOM 5031 O O . PRO A 1 614 ? -32.651 -10.416 16.119 1.00 93.06 614 PRO A O 1
ATOM 5034 N N . LYS A 1 615 ? -31.510 -9.051 17.460 1.00 87.19 615 LYS A N 1
ATOM 5035 C CA . LYS A 1 615 ? -31.140 -8.075 16.424 1.00 87.19 615 LYS A CA 1
ATOM 5036 C C . LYS A 1 615 ? -29.677 -8.208 15.987 1.00 87.19 615 LYS A C 1
ATOM 5038 O O . LYS A 1 615 ? -29.209 -7.376 15.219 1.00 87.19 615 LYS A O 1
ATOM 5043 N N . GLY A 1 616 ? -28.938 -9.195 16.500 1.00 88.38 616 GLY A N 1
ATOM 5044 C CA . GLY A 1 616 ? -27.528 -9.391 16.157 1.00 88.38 616 GLY A CA 1
ATOM 5045 C C . GLY A 1 616 ? -26.586 -8.438 16.872 1.00 88.38 616 GLY A C 1
ATOM 5046 O O . GLY A 1 616 ? -25.438 -8.291 16.462 1.00 88.38 616 GLY A O 1
ATOM 5047 N N . LEU A 1 617 ? -27.044 -7.807 17.954 1.00 89.69 617 LEU A N 1
ATOM 5048 C CA . LEU A 1 617 ? -26.240 -6.886 18.750 1.00 89.69 617 LEU A CA 1
ATOM 5049 C C . LEU A 1 617 ? -25.698 -7.593 19.996 1.00 89.69 617 LEU A C 1
ATOM 5051 O O . LEU A 1 617 ? -26.408 -8.386 20.625 1.00 89.69 617 LEU A O 1
ATOM 5055 N N . LYS A 1 618 ? -24.438 -7.314 20.349 1.00 93.19 618 LYS A N 1
ATOM 5056 C CA . LYS A 1 618 ? -23.769 -7.876 21.532 1.00 93.19 618 LYS A CA 1
ATOM 5057 C C . LYS A 1 618 ? -24.450 -7.340 22.791 1.00 93.19 618 LYS A C 1
ATOM 5059 O O . LYS A 1 618 ? -24.546 -6.138 22.939 1.00 93.19 618 LYS A O 1
ATOM 5064 N N . ILE A 1 619 ? -24.909 -8.201 23.695 1.00 94.88 619 ILE A N 1
ATOM 5065 C CA . ILE A 1 619 ? -25.594 -7.829 24.946 1.00 94.88 619 ILE A CA 1
ATOM 5066 C C . ILE A 1 619 ? -24.962 -8.520 26.153 1.00 94.88 619 ILE A C 1
ATOM 5068 O O . ILE A 1 619 ? -24.305 -9.554 26.010 1.00 94.88 619 ILE A O 1
ATOM 5072 N N . ASN A 1 620 ? -25.245 -8.003 27.352 1.00 94.31 620 ASN A N 1
ATOM 5073 C CA . ASN A 1 620 ? -24.807 -8.573 28.630 1.00 94.31 620 ASN A CA 1
ATOM 5074 C C . ASN A 1 620 ? -23.277 -8.739 28.695 1.00 94.31 620 ASN A C 1
ATOM 5076 O O . ASN A 1 620 ? -22.537 -8.077 27.972 1.00 94.31 620 ASN A O 1
ATOM 5080 N N . ARG A 1 621 ? -22.795 -9.602 29.595 1.00 95.00 621 ARG A N 1
ATOM 5081 C CA . ARG A 1 621 ? -21.372 -9.847 29.822 1.00 95.00 621 ARG A CA 1
ATOM 5082 C C . ARG A 1 621 ? -20.729 -10.626 28.668 1.00 95.00 621 ARG A C 1
ATOM 5084 O O . ARG A 1 621 ? -21.252 -11.645 28.221 1.00 95.00 621 ARG A O 1
ATOM 5091 N N . TRP A 1 622 ? -19.567 -10.144 28.256 1.00 95.81 622 TRP A N 1
ATOM 5092 C CA . TRP A 1 622 ? -18.612 -10.730 27.334 1.00 95.81 622 TRP A CA 1
ATOM 5093 C C . TRP A 1 622 ? -17.297 -10.952 28.072 1.00 95.81 622 TRP A C 1
ATOM 5095 O O . TRP A 1 622 ? -16.757 -10.026 28.661 1.00 95.81 622 TRP A O 1
ATOM 5105 N N . GLU A 1 623 ? -16.800 -12.175 28.058 1.00 95.94 623 GLU A N 1
ATOM 5106 C CA . GLU A 1 623 ? -15.547 -12.608 28.667 1.00 95.94 623 GLU A CA 1
ATOM 5107 C C . GLU A 1 623 ? -14.459 -12.677 27.597 1.00 95.94 623 GLU A C 1
ATOM 5109 O O . GLU A 1 623 ? -14.745 -12.958 26.433 1.00 95.94 623 GLU A O 1
ATOM 5114 N N . ILE A 1 624 ? -13.219 -12.419 27.990 1.00 93.69 624 ILE A N 1
ATOM 5115 C CA . ILE A 1 624 ? -12.037 -12.520 27.143 1.00 93.69 624 ILE A CA 1
ATOM 5116 C C . ILE A 1 624 ? -11.137 -13.585 27.748 1.00 93.69 624 ILE A C 1
ATOM 5118 O O . ILE A 1 624 ? -10.751 -13.496 28.916 1.00 93.69 624 ILE A O 1
ATOM 5122 N N . GLU A 1 625 ? -10.783 -14.576 26.946 1.00 92.56 625 GLU A N 1
ATOM 5123 C CA . GLU A 1 625 ? -9.839 -15.619 27.318 1.00 92.56 625 GLU A CA 1
ATOM 5124 C C . GLU A 1 625 ? -8.603 -15.543 26.438 1.00 92.56 625 GLU A C 1
ATOM 5126 O O . GLU A 1 625 ? -8.734 -15.435 25.221 1.00 92.56 625 GLU A O 1
ATOM 5131 N N . PHE A 1 626 ? -7.422 -15.642 27.050 1.00 88.00 626 PHE A N 1
ATOM 5132 C CA . PHE A 1 626 ? -6.168 -15.855 26.352 1.00 88.00 626 PHE A CA 1
ATOM 5133 C C . PHE A 1 626 ? -5.579 -17.217 26.697 1.00 88.00 626 PHE A C 1
ATOM 5135 O O . PHE A 1 626 ? -5.342 -17.487 27.871 1.00 88.00 626 PHE A O 1
ATOM 5142 N N . GLN A 1 627 ? -5.375 -18.078 25.694 1.00 83.44 627 GLN A N 1
ATOM 5143 C CA . GLN A 1 627 ? -4.905 -19.460 25.893 1.00 83.44 627 GLN A CA 1
ATOM 5144 C C . GLN A 1 627 ? -5.685 -20.206 26.992 1.00 83.44 627 GLN A C 1
ATOM 5146 O O . GLN A 1 627 ? -5.111 -20.720 27.949 1.00 83.44 627 GLN A O 1
ATOM 5151 N N . GLU A 1 628 ? -7.017 -20.200 26.890 1.00 86.12 628 GLU A N 1
ATOM 5152 C CA . GLU A 1 628 ? -7.941 -20.809 27.867 1.00 86.12 628 GLU A CA 1
ATOM 5153 C C . GLU A 1 628 ? -7.924 -20.176 29.277 1.00 86.12 628 GLU A C 1
ATOM 5155 O O . GLU A 1 628 ? -8.706 -20.573 30.142 1.00 86.12 628 GLU A O 1
ATOM 5160 N N . LYS A 1 629 ? -7.099 -19.150 29.528 1.00 88.50 629 LYS A N 1
ATOM 5161 C CA . LYS A 1 629 ? -7.115 -18.368 30.771 1.00 88.50 629 LYS A CA 1
ATOM 5162 C C . LYS A 1 629 ? -8.021 -17.157 30.604 1.00 88.50 629 LYS A C 1
ATOM 5164 O O . LYS A 1 629 ? -7.826 -16.350 29.702 1.00 88.50 629 LYS A O 1
ATOM 5169 N N . HIS A 1 630 ? -8.992 -16.980 31.492 1.00 92.69 630 HIS A N 1
ATOM 5170 C CA . HIS A 1 630 ? -9.811 -15.767 31.519 1.00 92.69 630 HIS A CA 1
ATOM 5171 C C . HIS A 1 630 ? -8.949 -14.554 31.897 1.00 92.69 630 HIS A C 1
ATOM 5173 O O . HIS A 1 630 ? -8.479 -14.457 33.031 1.00 92.69 630 HIS A O 1
ATOM 5179 N N . ILE A 1 631 ? -8.775 -13.616 30.964 1.00 91.69 631 ILE A N 1
ATOM 5180 C CA . ILE A 1 631 ? -7.963 -12.403 31.150 1.00 91.69 631 ILE A CA 1
ATOM 5181 C C . ILE A 1 631 ? -8.802 -11.137 31.335 1.00 91.69 631 ILE A C 1
ATOM 5183 O O . ILE A 1 631 ? -8.261 -10.092 31.684 1.00 91.69 631 ILE A O 1
ATOM 5187 N N . GLY A 1 632 ? -10.120 -11.199 31.131 1.00 93.50 632 GLY A N 1
ATOM 5188 C CA . GLY A 1 632 ? -10.970 -10.027 31.295 1.00 93.50 632 GLY A CA 1
ATOM 5189 C C . GLY A 1 632 ? -12.324 -10.138 30.613 1.00 93.50 632 GLY A C 1
ATOM 5190 O O . GLY A 1 632 ? -12.870 -11.222 30.455 1.00 93.50 632 GLY A O 1
ATOM 5191 N N . GLY A 1 633 ? -12.889 -8.998 30.232 1.00 93.25 633 GLY A N 1
ATOM 5192 C CA . GLY A 1 633 ? -14.208 -8.898 29.619 1.00 93.25 633 GLY A CA 1
ATOM 5193 C C . GLY A 1 633 ? -14.939 -7.637 30.045 1.00 93.25 633 GLY A C 1
ATOM 5194 O O . GLY A 1 633 ? -14.403 -6.856 30.822 1.00 93.25 633 GLY A O 1
ATOM 5195 N N . GLY A 1 634 ? -16.167 -7.447 29.578 1.00 93.94 634 GLY A N 1
ATOM 5196 C CA . GLY A 1 634 ? -17.065 -6.415 30.087 1.00 93.94 634 GLY A CA 1
ATOM 5197 C C . GLY A 1 634 ? -18.503 -6.627 29.643 1.00 93.94 634 GLY A C 1
ATOM 5198 O O . GLY A 1 634 ? -18.829 -7.713 29.183 1.00 93.94 634 GLY A O 1
ATOM 5199 N N . SER A 1 635 ? -19.405 -5.664 29.846 1.00 94.75 635 SER A N 1
ATOM 5200 C CA . SER A 1 635 ? -20.829 -5.853 29.521 1.00 94.75 635 SER A CA 1
ATOM 5201 C C . SER A 1 635 ? -21.352 -4.863 28.493 1.00 94.75 635 SER A C 1
ATOM 5203 O O . SER A 1 635 ? -20.970 -3.705 28.510 1.00 94.75 635 SER A O 1
ATOM 5205 N N . TYR A 1 636 ? -22.232 -5.298 27.603 1.00 93.19 636 TYR A N 1
ATOM 5206 C CA . TYR A 1 636 ? -23.033 -4.398 26.779 1.00 93.19 636 TYR A CA 1
ATOM 5207 C C . TYR A 1 636 ? -24.400 -4.175 27.427 1.00 93.19 636 TYR A C 1
ATOM 5209 O O . TYR A 1 636 ? -24.891 -5.024 28.183 1.00 93.19 636 TYR A O 1
ATOM 5217 N N . ASP A 1 637 ? -25.021 -3.038 27.125 1.00 93.06 637 ASP A N 1
ATOM 5218 C CA . ASP A 1 637 ? -26.401 -2.760 27.510 1.00 93.06 637 ASP A CA 1
ATOM 5219 C C . ASP A 1 637 ? -27.396 -3.756 26.879 1.00 93.06 637 ASP A C 1
ATOM 5221 O O . ASP A 1 637 ? -27.048 -4.631 26.084 1.00 93.06 637 ASP A O 1
ATOM 5225 N N . ARG A 1 638 ? -28.672 -3.677 27.274 1.00 90.06 638 ARG A N 1
ATOM 5226 C CA . ARG A 1 638 ? -29.697 -4.626 26.794 1.00 90.06 638 ARG A CA 1
ATOM 5227 C C . ARG A 1 638 ? -30.035 -4.423 25.316 1.00 90.06 638 ARG A C 1
ATOM 5229 O O . ARG A 1 638 ? -30.521 -5.344 24.660 1.00 90.06 638 ARG A O 1
ATOM 5236 N N . GLN A 1 639 ? -29.810 -3.218 24.809 1.00 86.88 639 GLN A N 1
ATOM 5237 C CA . GLN A 1 639 ? -29.998 -2.842 23.416 1.00 86.88 639 GLN A CA 1
ATOM 5238 C C . GLN A 1 639 ? -28.835 -3.339 22.550 1.00 86.88 639 GLN A C 1
ATOM 5240 O O . GLN A 1 639 ? -29.033 -3.579 21.362 1.00 86.88 639 GLN A O 1
ATOM 5245 N N . GLY A 1 640 ? -27.672 -3.563 23.159 1.00 80.12 640 GLY A N 1
ATOM 5246 C CA . GLY A 1 640 ? -26.439 -4.020 22.539 1.00 80.12 640 GLY A CA 1
ATOM 5247 C C . GLY A 1 640 ? -25.724 -2.953 21.724 1.00 80.12 640 GLY A C 1
ATOM 5248 O O . GLY A 1 640 ? -24.975 -3.260 20.801 1.00 80.12 640 GLY A O 1
ATOM 5249 N N . GLN A 1 641 ? -26.002 -1.692 22.039 1.00 79.50 641 GLN A N 1
ATOM 5250 C CA . GLN A 1 641 ? -25.459 -0.536 21.336 1.00 79.50 641 GLN A CA 1
ATOM 5251 C C . GLN A 1 641 ? -24.230 0.030 22.049 1.00 79.50 641 GLN A C 1
ATOM 5253 O O . GLN A 1 641 ? -23.431 0.731 21.432 1.00 79.50 641 GLN A O 1
ATOM 5258 N N . ILE A 1 642 ? -24.086 -0.250 23.348 1.00 87.38 642 ILE A N 1
ATOM 5259 C CA . ILE A 1 642 ? -23.221 0.526 24.231 1.00 87.38 642 ILE A CA 1
ATOM 5260 C C . ILE A 1 642 ? -22.476 -0.400 25.206 1.00 87.38 642 ILE A C 1
ATOM 5262 O O . ILE A 1 642 ? -23.091 -1.247 25.853 1.00 87.38 642 ILE A O 1
ATOM 5266 N N . LYS A 1 643 ? -21.150 -0.231 25.338 1.00 93.12 643 LYS A N 1
ATOM 5267 C CA . LYS A 1 643 ? -20.338 -0.867 26.397 1.00 93.12 643 LYS A CA 1
ATOM 5268 C C . LYS A 1 643 ? -20.664 -0.224 27.753 1.00 93.12 643 LYS A C 1
ATOM 5270 O O . LYS A 1 643 ? -20.722 0.993 27.845 1.00 93.12 643 LYS A O 1
ATOM 5275 N N . ILE A 1 644 ? -20.840 -1.010 28.809 1.00 94.56 644 ILE A N 1
ATOM 5276 C CA . ILE A 1 644 ? -21.215 -0.568 30.159 1.00 94.56 644 ILE A CA 1
ATOM 5277 C C . ILE A 1 644 ? -20.479 -1.375 31.242 1.00 94.56 644 ILE A C 1
ATOM 5279 O O . ILE A 1 644 ? -20.113 -2.538 31.055 1.00 94.56 644 ILE A O 1
ATOM 5283 N N . GLY A 1 645 ? -20.320 -0.779 32.423 1.00 94.44 645 GLY A N 1
ATOM 5284 C CA . GLY A 1 645 ? -19.724 -1.443 33.582 1.00 94.44 645 GLY A CA 1
ATOM 5285 C C . GLY A 1 645 ? -18.225 -1.696 33.422 1.00 94.44 645 GLY A C 1
ATOM 5286 O O . GLY A 1 645 ? -17.559 -1.044 32.623 1.00 94.44 645 GLY A O 1
ATOM 5287 N N . ASN A 1 646 ? -17.677 -2.607 34.227 1.00 95.44 646 ASN A N 1
ATOM 5288 C CA . ASN A 1 646 ? -16.249 -2.921 34.178 1.00 95.44 646 ASN A CA 1
ATOM 5289 C C . ASN A 1 646 ? -15.901 -3.607 32.853 1.00 95.44 646 ASN A C 1
ATOM 5291 O O . ASN A 1 646 ? -16.656 -4.468 32.398 1.00 95.44 646 ASN A O 1
ATOM 5295 N N . TRP A 1 647 ? -14.772 -3.235 32.259 1.00 95.31 647 TRP A N 1
ATOM 5296 C CA . TRP A 1 647 ? -14.328 -3.694 30.954 1.00 95.31 647 TRP A CA 1
ATOM 5297 C C . TRP A 1 647 ? -12.815 -3.918 30.926 1.00 95.31 647 TRP A C 1
ATOM 5299 O O . TRP A 1 647 ? -12.073 -3.128 31.501 1.00 95.31 647 TRP A O 1
ATOM 5309 N N . VAL A 1 648 ? -12.360 -4.953 30.221 1.00 95.25 648 VAL A N 1
ATOM 5310 C CA . VAL A 1 648 ? -10.955 -5.148 29.837 1.00 95.25 648 VAL A CA 1
ATOM 5311 C C . VAL A 1 648 ? -10.846 -5.073 28.318 1.00 95.25 648 VAL A C 1
ATOM 5313 O O . VAL A 1 648 ? -11.507 -5.827 27.606 1.00 95.25 648 VAL A O 1
ATOM 5316 N N . GLU A 1 649 ? -10.064 -4.129 27.812 1.00 92.69 649 GLU A N 1
ATOM 5317 C CA . GLU A 1 649 ? -9.732 -3.999 26.392 1.00 92.69 649 GLU A CA 1
ATOM 5318 C C . GLU A 1 649 ? -8.353 -4.587 26.114 1.00 92.69 649 GLU A C 1
ATOM 5320 O O . GLU A 1 649 ? -7.493 -4.604 26.991 1.00 92.69 649 GLU A O 1
ATOM 5325 N N . LEU A 1 650 ? -8.145 -5.064 24.893 1.00 90.56 650 LEU A N 1
ATOM 5326 C CA . LEU A 1 650 ? -6.852 -5.549 24.421 1.00 90.56 650 LEU A CA 1
ATOM 5327 C C . LEU A 1 650 ? -6.225 -4.476 23.533 1.00 90.56 650 LEU A C 1
ATOM 5329 O O . LEU A 1 650 ? -6.949 -3.808 22.792 1.00 90.56 650 LEU A O 1
ATOM 5333 N N . ASP A 1 651 ? -4.904 -4.311 23.603 1.00 87.50 651 ASP A N 1
ATOM 5334 C CA . ASP A 1 651 ? -4.169 -3.509 22.616 1.00 87.50 651 ASP A CA 1
ATOM 5335 C C . ASP A 1 651 ? -4.405 -4.073 21.202 1.00 87.50 651 ASP A C 1
ATOM 5337 O O . ASP A 1 651 ? -4.589 -5.274 21.009 1.00 87.50 651 ASP A O 1
ATOM 5341 N N . GLU A 1 652 ? -4.426 -3.222 20.180 1.00 75.88 652 GLU A N 1
ATOM 5342 C CA . GLU A 1 652 ? -4.661 -3.671 18.800 1.00 75.88 652 GLU A CA 1
ATOM 5343 C C . GLU A 1 652 ? -3.544 -4.580 18.260 1.00 75.88 652 GLU A C 1
ATOM 5345 O O . GLU A 1 652 ? -3.766 -5.361 17.335 1.00 75.88 652 GLU A O 1
ATOM 5350 N N . ARG A 1 653 ? -2.354 -4.515 18.865 1.00 74.06 653 ARG A N 1
ATOM 5351 C CA . ARG A 1 653 ? -1.208 -5.386 18.582 1.00 74.06 653 ARG A CA 1
ATOM 5352 C C . ARG A 1 653 ? -1.152 -6.579 19.528 1.00 74.06 653 ARG A C 1
ATOM 5354 O O . ARG A 1 653 ? -0.133 -7.271 19.551 1.00 74.06 653 ARG A O 1
ATOM 5361 N N . PHE A 1 654 ? -2.204 -6.806 20.320 1.00 80.38 654 PHE A N 1
ATOM 5362 C CA . PHE A 1 654 ? -2.237 -7.908 21.265 1.00 80.38 654 PHE A CA 1
ATOM 5363 C C . PHE A 1 654 ? -1.972 -9.228 20.534 1.00 80.38 654 PHE A C 1
ATOM 5365 O O . PHE A 1 654 ? -2.668 -9.585 19.585 1.00 80.38 654 PHE A O 1
ATOM 5372 N N . GLY A 1 655 ? -0.959 -9.960 20.974 1.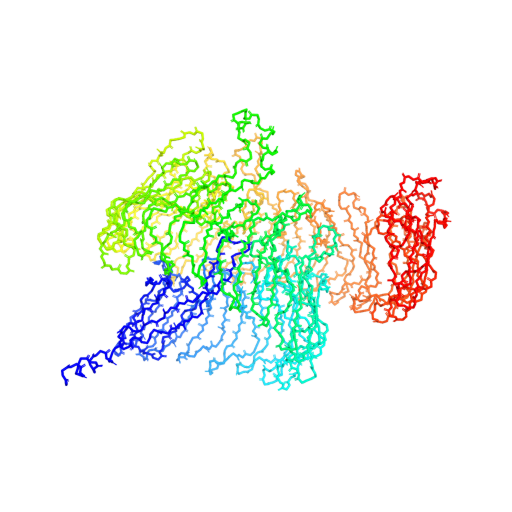00 77.06 655 GLY A N 1
ATOM 5373 C CA . GLY A 1 655 ? -0.503 -11.196 20.362 1.00 77.06 655 GLY A CA 1
ATOM 5374 C C . GLY A 1 655 ? 0.600 -11.848 21.189 1.00 77.06 655 GLY A C 1
ATOM 5375 O O . GLY A 1 655 ? 0.809 -11.516 22.353 1.00 77.06 655 GLY A O 1
ATOM 5376 N N . TYR A 1 656 ? 1.339 -12.778 20.583 1.00 73.56 656 TYR A N 1
ATOM 5377 C CA . TYR A 1 656 ? 2.343 -13.576 21.299 1.00 73.56 656 TYR A CA 1
ATOM 5378 C C . TYR A 1 656 ? 3.412 -12.722 22.005 1.00 73.56 656 TYR A C 1
ATOM 5380 O O . TYR A 1 656 ? 3.798 -13.040 23.123 1.00 73.56 656 TYR A O 1
ATOM 5388 N N . TYR A 1 657 ? 3.838 -11.639 21.350 1.00 74.69 657 TYR A N 1
ATOM 5389 C CA . TYR A 1 657 ? 4.928 -10.747 21.774 1.00 74.69 657 TYR A CA 1
ATOM 5390 C C . TYR A 1 657 ? 4.434 -9.420 22.380 1.00 74.69 657 TYR A C 1
ATOM 5392 O O . TYR A 1 657 ? 5.204 -8.490 22.601 1.00 74.69 657 TYR A O 1
ATOM 5400 N N . ASN A 1 658 ? 3.121 -9.260 22.556 1.00 78.62 658 ASN A N 1
ATOM 5401 C CA . ASN A 1 658 ? 2.549 -8.064 23.163 1.00 78.62 658 ASN A CA 1
ATOM 5402 C C . ASN A 1 658 ? 1.226 -8.442 23.824 1.00 78.62 658 ASN A C 1
ATOM 5404 O O . ASN A 1 658 ? 0.236 -8.656 23.138 1.00 78.62 658 ASN A O 1
ATOM 5408 N N . LYS A 1 659 ? 1.195 -8.534 25.153 1.00 88.75 659 LYS A N 1
ATOM 5409 C CA . LYS A 1 659 ? -0.019 -8.897 25.899 1.00 88.75 659 LYS A CA 1
ATOM 5410 C C . LYS A 1 659 ? -0.456 -7.743 26.790 1.00 88.75 659 LYS A C 1
ATOM 5412 O O . LYS A 1 659 ? -0.501 -7.866 28.013 1.00 88.75 659 LYS A O 1
ATOM 5417 N N . VAL A 1 660 ? -0.712 -6.590 26.177 1.00 89.75 660 VAL A N 1
ATOM 5418 C CA . VAL A 1 660 ? -1.201 -5.395 26.875 1.00 89.75 660 VAL A CA 1
ATOM 5419 C C . VAL A 1 660 ? -2.725 -5.406 26.982 1.00 89.75 660 VAL A C 1
ATOM 5421 O O . VAL A 1 660 ? -3.429 -5.505 25.978 1.00 89.75 660 VAL A O 1
ATOM 5424 N N . THR A 1 661 ? -3.244 -5.219 28.195 1.00 92.62 661 THR A N 1
ATOM 5425 C CA . THR A 1 661 ? -4.680 -5.025 28.432 1.00 92.62 661 THR A CA 1
ATOM 5426 C C . THR A 1 661 ? -4.973 -3.741 29.201 1.00 92.62 661 THR A C 1
ATOM 5428 O O . THR A 1 661 ? -4.141 -3.248 29.962 1.00 92.62 661 THR A O 1
ATOM 5431 N N . TYR A 1 662 ? -6.171 -3.192 29.004 1.00 94.62 662 TYR A N 1
ATOM 5432 C CA . TYR A 1 662 ? -6.662 -1.978 29.653 1.00 94.62 662 TYR A CA 1
ATOM 5433 C C . TYR A 1 662 ? -7.938 -2.298 30.431 1.00 94.62 662 TYR A C 1
ATOM 5435 O O . TYR A 1 662 ? -8.978 -2.535 29.824 1.00 94.62 662 TYR A O 1
ATOM 5443 N N . GLY A 1 663 ? -7.881 -2.313 31.759 1.00 95.75 663 GLY A N 1
ATOM 5444 C CA . GLY A 1 663 ? -9.025 -2.585 32.628 1.00 95.75 663 GLY A CA 1
ATOM 5445 C C . GLY A 1 663 ? -9.629 -1.304 33.194 1.00 95.75 663 GLY A C 1
ATOM 5446 O O . GLY A 1 663 ? -8.932 -0.567 33.873 1.00 95.75 663 GLY A O 1
ATOM 5447 N N . GLY A 1 664 ? -10.913 -1.033 32.992 1.00 95.75 664 GLY A N 1
ATOM 5448 C CA . GLY A 1 664 ? -11.582 0.126 33.590 1.00 95.75 664 GLY A CA 1
ATOM 5449 C C . GLY A 1 664 ? -13.095 0.006 33.571 1.00 95.75 664 GLY A C 1
ATOM 5450 O O . GLY A 1 664 ? -13.621 -1.104 33.561 1.00 95.75 664 GLY A O 1
ATOM 5451 N N . LYS A 1 665 ? -13.815 1.131 33.592 1.00 96.06 665 LYS A N 1
ATOM 5452 C CA . LYS A 1 665 ? -15.283 1.149 33.601 1.00 96.06 665 LYS A CA 1
ATOM 5453 C C . LYS A 1 665 ? -15.854 2.027 32.488 1.00 96.06 665 LYS A C 1
ATOM 5455 O O . LYS A 1 665 ? -15.313 3.088 32.182 1.00 96.06 665 LYS A O 1
ATOM 5460 N N . TYR A 1 666 ? -16.962 1.584 31.906 1.00 93.75 666 TYR A N 1
ATOM 5461 C CA . TYR A 1 666 ? -17.845 2.372 31.056 1.00 93.75 666 TYR A CA 1
ATOM 5462 C C . TYR A 1 666 ? -19.112 2.783 31.811 1.00 93.75 666 TYR A C 1
ATOM 5464 O O . TYR A 1 666 ? -19.692 1.992 32.564 1.00 93.75 666 TYR A O 1
ATOM 5472 N N . ASN A 1 667 ? -19.573 4.006 31.571 1.00 93.19 667 ASN A N 1
ATOM 5473 C CA . ASN A 1 667 ? -20.840 4.512 32.083 1.00 93.19 667 ASN A CA 1
ATOM 5474 C C . ASN A 1 667 ? -22.030 4.040 31.226 1.00 93.19 667 ASN A C 1
ATOM 5476 O O . ASN A 1 667 ? -21.860 3.363 30.214 1.00 93.19 667 ASN A O 1
ATOM 5480 N N . MET A 1 668 ? -23.252 4.418 31.612 1.00 91.06 668 MET A N 1
ATOM 5481 C CA . MET A 1 668 ? -24.483 4.005 30.911 1.00 91.06 668 MET A CA 1
ATOM 5482 C C . MET A 1 668 ? -24.630 4.585 29.491 1.00 91.06 668 MET A C 1
ATOM 5484 O O . MET A 1 668 ? -25.511 4.149 28.758 1.00 91.06 668 MET A O 1
ATOM 5488 N N . ASN A 1 669 ? -23.776 5.536 29.100 1.00 87.44 669 ASN A N 1
ATOM 5489 C CA . ASN A 1 669 ? -23.758 6.158 27.775 1.00 87.44 669 ASN A CA 1
ATOM 5490 C C . ASN A 1 669 ? -22.627 5.620 26.878 1.00 87.44 669 ASN A C 1
ATOM 5492 O O . ASN A 1 669 ? -22.448 6.125 25.773 1.00 87.44 669 ASN A O 1
ATOM 5496 N N . GLY A 1 670 ? -21.838 4.634 27.328 1.00 88.62 670 GLY A N 1
ATOM 5497 C CA . GLY A 1 670 ? -20.754 4.059 26.513 1.00 88.62 670 GLY A CA 1
ATOM 5498 C C . GLY A 1 670 ? -19.441 4.787 26.589 1.00 88.62 670 GLY A C 1
ATOM 5499 O O . GLY A 1 670 ? -18.535 4.516 25.803 1.00 88.62 670 GLY A O 1
ATOM 5500 N N . LEU A 1 671 ? -19.335 5.710 27.531 1.00 90.50 671 LEU A N 1
ATOM 5501 C CA . LEU A 1 671 ? -18.155 6.520 27.736 1.00 90.50 671 LEU A CA 1
ATOM 5502 C C . LEU A 1 671 ? -17.323 5.886 28.850 1.00 90.50 671 LEU A C 1
ATOM 5504 O O . LEU A 1 671 ? -17.862 5.471 29.876 1.00 90.50 671 LEU A O 1
ATOM 5508 N N . LYS A 1 672 ? -16.008 5.800 28.647 1.00 93.75 672 LYS A N 1
ATOM 5509 C CA . LYS A 1 672 ? -15.044 5.463 29.698 1.00 93.75 672 LYS A CA 1
ATOM 5510 C C . LYS A 1 672 ? -15.202 6.448 30.860 1.00 93.75 672 LYS A C 1
ATOM 5512 O O . LYS A 1 672 ? -15.244 7.656 30.628 1.00 93.75 672 LYS A O 1
ATOM 5517 N N . GLU A 1 673 ? -15.277 5.932 32.082 1.00 94.44 673 GLU A N 1
ATOM 5518 C CA . GLU A 1 673 ? -15.364 6.701 33.325 1.00 94.44 673 GLU A CA 1
ATOM 5519 C C . GLU A 1 673 ? -14.452 6.102 34.403 1.00 94.44 673 GLU A C 1
ATOM 5521 O O . GLU A 1 673 ? -14.172 4.899 34.407 1.00 94.44 673 GLU A O 1
ATOM 5526 N N . GLY A 1 674 ? -14.021 6.934 35.349 1.00 95.00 674 GLY A N 1
ATOM 5527 C CA . GLY A 1 674 ? -13.244 6.495 36.503 1.00 95.00 674 GLY A CA 1
ATOM 5528 C C . GLY A 1 674 ? -11.878 5.925 36.122 1.00 95.00 674 GLY A C 1
ATOM 5529 O O . GLY A 1 674 ? -11.325 6.247 35.072 1.00 95.00 674 GLY A O 1
ATOM 5530 N N . ARG A 1 675 ? -11.312 5.094 37.001 1.00 95.69 675 ARG A N 1
ATOM 5531 C CA . ARG A 1 675 ? -9.957 4.553 36.853 1.00 95.69 675 ARG A CA 1
ATOM 5532 C C . ARG A 1 675 ? -9.877 3.474 35.765 1.00 95.69 675 ARG A C 1
ATOM 5534 O O . ARG A 1 675 ? -10.712 2.575 35.718 1.00 95.69 675 ARG A O 1
ATOM 5541 N N . TRP A 1 676 ? -8.845 3.569 34.933 1.00 96.50 676 TRP A N 1
ATOM 5542 C CA . TRP A 1 676 ? -8.456 2.637 33.883 1.00 96.50 676 TRP A CA 1
ATOM 5543 C C . TRP A 1 676 ? -6.996 2.242 34.071 1.00 96.50 676 TRP A C 1
ATOM 5545 O O . TRP A 1 676 ? -6.111 3.078 33.931 1.00 96.50 676 TRP A O 1
ATOM 5555 N N . ASP A 1 677 ? -6.755 0.978 34.383 1.00 96.12 677 ASP A N 1
ATOM 5556 C CA . ASP A 1 677 ? -5.450 0.392 34.638 1.00 96.12 677 ASP A CA 1
ATOM 5557 C C . ASP A 1 677 ? -4.902 -0.322 33.396 1.00 96.12 677 ASP A C 1
ATOM 5559 O O . ASP A 1 677 ? -5.640 -0.938 32.633 1.00 96.12 677 ASP A O 1
ATOM 5563 N N . ILE A 1 678 ? -3.591 -0.236 33.190 1.00 94.81 678 ILE A N 1
ATOM 5564 C CA . ILE A 1 678 ? -2.856 -0.892 32.107 1.00 94.81 678 ILE A CA 1
ATOM 5565 C C . ILE A 1 678 ? -2.121 -2.082 32.699 1.00 94.81 678 ILE A C 1
ATOM 5567 O O . ILE A 1 678 ? -1.366 -1.923 33.661 1.00 94.81 678 ILE A O 1
ATOM 5571 N N . TYR A 1 679 ? -2.288 -3.250 32.096 1.00 93.25 679 TYR A N 1
ATOM 5572 C CA . TYR A 1 679 ? -1.607 -4.475 32.480 1.00 93.25 679 TYR A CA 1
ATOM 5573 C C . TYR A 1 679 ? -0.792 -5.027 31.317 1.00 93.25 679 TYR A C 1
ATOM 5575 O O . TYR A 1 679 ? -1.170 -4.878 30.159 1.00 93.25 679 TYR A O 1
ATOM 5583 N N . PHE A 1 680 ? 0.312 -5.694 31.631 1.00 90.69 680 PHE A N 1
ATOM 5584 C CA . PHE A 1 680 ? 1.176 -6.354 30.661 1.00 90.69 680 PHE A CA 1
ATOM 5585 C C . PHE A 1 680 ? 1.604 -7.726 31.168 1.00 90.69 680 PHE A C 1
ATOM 5587 O O . PHE A 1 680 ? 1.841 -7.915 32.363 1.00 90.69 680 PHE A O 1
ATOM 5594 N N . CYS A 1 681 ? 1.718 -8.671 30.246 1.00 86.88 681 CYS A N 1
ATOM 5595 C CA . CYS A 1 681 ? 2.170 -10.029 30.494 1.00 86.88 681 CYS A CA 1
ATOM 5596 C C . CYS A 1 681 ? 3.287 -10.350 29.486 1.00 86.88 681 CYS A C 1
ATOM 5598 O O . CYS A 1 681 ? 3.125 -10.129 28.290 1.00 86.88 681 CYS A O 1
ATOM 5600 N N . GLU A 1 682 ? 4.441 -10.815 29.960 1.00 79.06 682 GLU A N 1
ATOM 5601 C CA . GLU A 1 682 ? 5.597 -11.098 29.095 1.00 79.06 682 GLU A CA 1
ATOM 5602 C C . GLU A 1 682 ? 5.506 -12.521 28.529 1.00 79.06 682 GLU A C 1
ATOM 5604 O O . GLU A 1 682 ? 5.502 -12.745 27.319 1.00 79.06 682 GLU A O 1
ATOM 5609 N N . SER A 1 683 ? 5.310 -13.505 29.405 1.00 81.12 683 SER A N 1
ATOM 5610 C CA . SER A 1 683 ? 5.231 -14.922 29.050 1.00 81.12 683 SER A CA 1
ATOM 5611 C C . SER A 1 683 ? 3.853 -15.508 29.359 1.00 81.12 683 SER A C 1
ATOM 5613 O O . SER A 1 683 ? 3.103 -14.984 30.169 1.00 81.12 683 SER A O 1
ATOM 5615 N N . ASP A 1 684 ? 3.476 -16.591 28.682 1.00 77.00 684 ASP A N 1
ATOM 5616 C CA . ASP A 1 684 ? 2.160 -17.238 28.845 1.00 77.00 684 ASP A CA 1
ATOM 5617 C C . ASP A 1 684 ? 1.928 -17.804 30.261 1.00 77.00 684 ASP A C 1
ATOM 5619 O O . ASP A 1 684 ? 0.795 -18.071 30.678 1.00 77.00 684 ASP A O 1
ATOM 5623 N N . GLU A 1 685 ? 3.011 -17.993 31.012 1.00 80.62 685 GLU A N 1
ATOM 5624 C CA . GLU A 1 685 ? 3.015 -18.550 32.362 1.00 80.62 685 GLU A CA 1
ATOM 5625 C C . GLU A 1 685 ? 2.916 -17.477 33.456 1.00 80.62 685 GLU A C 1
ATOM 5627 O O . GLU A 1 685 ? 2.621 -17.808 34.603 1.00 80.62 685 GLU A O 1
ATOM 5632 N N . GLU A 1 686 ? 3.107 -16.200 33.115 1.00 80.88 686 GLU A N 1
ATOM 5633 C CA . GLU A 1 686 ? 3.156 -15.102 34.079 1.00 80.88 686 GLU A CA 1
ATOM 5634 C C . GLU A 1 686 ? 1.802 -14.438 34.347 1.00 80.88 686 GLU A C 1
ATOM 5636 O O . GLU A 1 686 ? 0.936 -14.312 33.480 1.00 80.88 686 GLU A O 1
ATOM 5641 N N . GLU A 1 687 ? 1.641 -13.947 35.578 1.00 87.00 687 GLU A N 1
ATOM 5642 C CA . GLU A 1 687 ? 0.528 -13.074 35.943 1.00 87.00 687 GLU A CA 1
ATOM 5643 C C . GLU A 1 687 ? 0.671 -11.697 35.279 1.00 87.00 687 GLU A C 1
ATOM 5645 O O . GLU A 1 687 ? 1.771 -11.160 35.124 1.00 87.00 687 GLU A O 1
ATOM 5650 N N . TYR A 1 688 ? -0.465 -11.100 34.920 1.00 87.69 688 TYR A N 1
ATOM 5651 C CA . TYR A 1 688 ? -0.520 -9.746 34.383 1.00 87.69 688 TYR A CA 1
ATOM 5652 C C . TYR A 1 688 ? -0.023 -8.736 35.421 1.00 87.69 688 TYR A C 1
ATOM 5654 O O . TYR A 1 688 ? -0.614 -8.561 36.487 1.00 87.69 688 TYR A O 1
ATOM 5662 N N . LYS A 1 689 ? 1.053 -8.026 35.084 1.00 89.81 689 LYS A N 1
ATOM 5663 C CA . LYS A 1 689 ? 1.653 -6.986 35.921 1.00 89.81 689 LYS A CA 1
ATOM 5664 C C . LYS A 1 689 ? 1.044 -5.637 35.550 1.00 89.81 689 LYS A C 1
ATOM 5666 O O . LYS A 1 689 ? 1.039 -5.253 34.381 1.00 89.81 689 LYS A O 1
ATOM 5671 N N . GLN A 1 690 ? 0.544 -4.898 36.537 1.00 92.38 690 GLN A N 1
ATOM 5672 C CA . GLN A 1 690 ? 0.028 -3.548 36.315 1.00 92.38 690 GLN A CA 1
ATOM 5673 C C . GLN A 1 690 ? 1.180 -2.597 35.947 1.00 92.38 690 GLN A C 1
ATOM 5675 O O . GLN A 1 690 ? 2.061 -2.318 36.762 1.00 92.38 690 GLN A O 1
ATOM 5680 N N . LEU A 1 691 ? 1.171 -2.081 34.717 1.00 90.44 691 LEU A N 1
ATOM 5681 C CA . LEU A 1 691 ? 2.107 -1.059 34.248 1.00 90.44 691 LEU A CA 1
ATOM 5682 C C . LEU A 1 691 ? 1.700 0.342 34.698 1.00 90.44 691 LEU A C 1
ATOM 5684 O O . LEU A 1 691 ? 2.554 1.208 34.863 1.00 90.44 691 LEU A O 1
ATOM 5688 N N . GLY A 1 692 ? 0.415 0.590 34.924 1.00 92.81 692 GLY A N 1
ATOM 5689 C CA . GLY A 1 692 ? -0.061 1.906 35.324 1.00 92.81 692 GLY A CA 1
ATOM 5690 C C . GLY A 1 692 ? -1.542 2.078 35.054 1.00 92.81 692 GLY A C 1
ATOM 5691 O O . GLY A 1 692 ? -2.304 1.138 35.250 1.00 92.81 692 GLY A O 1
ATOM 5692 N N . GLY A 1 693 ? -1.938 3.274 34.636 1.00 94.00 693 GLY A N 1
ATOM 5693 C CA . GLY A 1 693 ? -3.321 3.639 34.371 1.00 94.00 693 GLY A CA 1
ATOM 5694 C C . GLY A 1 693 ? -3.573 5.121 34.600 1.00 94.00 693 GLY A C 1
ATOM 5695 O O . GLY A 1 693 ? -2.646 5.852 34.933 1.00 94.00 693 GLY A O 1
ATOM 5696 N N . GLY A 1 694 ? -4.821 5.552 34.476 1.00 95.00 694 GLY A N 1
ATOM 5697 C CA . GLY A 1 694 ? -5.270 6.870 34.924 1.00 95.00 694 GLY A CA 1
ATOM 5698 C C . GLY A 1 694 ? -6.787 6.945 35.046 1.00 95.00 694 GLY A C 1
ATOM 5699 O O . GLY A 1 694 ? -7.428 5.902 35.114 1.00 95.00 694 GLY A O 1
ATOM 5700 N N . SER A 1 695 ? -7.380 8.138 35.148 1.00 95.94 695 SER A N 1
ATOM 5701 C CA . SER A 1 695 ? -8.838 8.280 35.326 1.00 95.94 695 SER A CA 1
ATOM 5702 C C . SER A 1 695 ? -9.517 9.071 34.212 1.00 95.94 695 SER A C 1
ATOM 5704 O O . SER A 1 695 ? -8.977 10.061 33.740 1.00 95.94 695 SER A O 1
ATOM 5706 N N . TYR A 1 696 ? -10.699 8.645 33.780 1.00 93.31 696 TYR A N 1
ATOM 5707 C CA . TYR A 1 696 ? -11.548 9.407 32.869 1.00 93.31 696 TYR A CA 1
ATOM 5708 C C . TYR A 1 696 ? -12.630 10.159 33.645 1.00 93.31 696 TYR A C 1
ATOM 5710 O O . TYR A 1 696 ? -13.277 9.585 34.526 1.00 93.31 696 TYR A O 1
ATOM 5718 N N . ASP A 1 697 ? -12.857 11.416 33.275 1.00 93.06 697 ASP A N 1
ATOM 5719 C CA . ASP A 1 697 ? -14.031 12.193 33.661 1.00 93.06 697 ASP A CA 1
ATOM 5720 C C . ASP A 1 697 ? -15.067 12.170 32.535 1.00 93.06 697 ASP A C 1
ATOM 5722 O O . ASP A 1 697 ? -14.721 12.096 31.352 1.00 93.06 697 ASP A O 1
ATOM 5726 N N . TYR A 1 698 ? -16.339 12.248 32.913 1.00 84.06 698 TYR A N 1
ATOM 5727 C CA . TYR A 1 698 ? -17.481 12.214 32.004 1.00 84.06 698 TYR A CA 1
ATOM 5728 C C . TYR A 1 698 ? -18.189 13.576 31.946 1.00 84.06 698 TYR A C 1
ATOM 5730 O O . TYR A 1 698 ? -19.411 13.674 32.001 1.00 84.06 698 TYR A O 1
ATOM 5738 N N . LEU A 1 699 ? -17.445 14.670 31.826 1.00 78.12 699 LEU A N 1
ATOM 5739 C CA . LEU A 1 699 ? -18.067 15.978 31.619 1.00 78.12 699 LEU A CA 1
ATOM 5740 C C . LEU A 1 699 ? -18.534 16.115 30.158 1.00 78.12 699 LEU A C 1
ATOM 5742 O O . LEU A 1 699 ? -17.818 15.766 29.223 1.00 78.12 699 LEU A O 1
ATOM 5746 N N . GLU A 1 700 ? -19.761 16.607 29.966 1.00 71.19 700 GLU A N 1
ATOM 5747 C CA . GLU A 1 700 ? -20.283 17.071 28.664 1.00 71.19 700 GLU A CA 1
ATOM 5748 C C . GLU A 1 700 ? -20.356 16.018 27.534 1.00 71.19 700 GLU A C 1
ATOM 5750 O O . GLU A 1 700 ? -20.362 16.353 26.352 1.00 71.19 700 GLU A O 1
ATOM 5755 N N . GLY A 1 701 ? -20.476 14.730 27.873 1.00 75.25 701 GLY A N 1
ATOM 5756 C CA . GLY A 1 701 ? -20.742 13.675 26.884 1.00 75.25 701 GLY A CA 1
ATOM 5757 C C . GLY A 1 701 ? -19.515 13.162 26.122 1.00 75.25 701 GLY A C 1
ATOM 5758 O O . GLY A 1 701 ? -19.686 12.458 25.130 1.00 75.25 701 GLY A O 1
ATOM 5759 N N . ASN A 1 702 ? -18.301 13.450 26.602 1.00 77.50 702 ASN A N 1
ATOM 5760 C CA . ASN A 1 702 ? -17.053 12.855 26.117 1.00 77.50 702 ASN A CA 1
ATOM 5761 C C . ASN A 1 702 ? -16.272 12.193 27.268 1.00 77.50 702 ASN A C 1
ATOM 5763 O O . ASN A 1 702 ? -16.390 12.595 28.422 1.00 77.50 702 ASN A O 1
ATOM 5767 N N . SER A 1 703 ? -15.466 11.172 26.951 1.00 86.44 703 SER A N 1
ATOM 5768 C CA . SER A 1 703 ? -14.523 10.558 27.898 1.00 86.44 703 SER A CA 1
ATOM 5769 C C . SER A 1 703 ? -13.195 11.296 27.887 1.00 86.44 703 SER A C 1
ATOM 5771 O O . SER A 1 703 ? -12.355 11.064 27.015 1.00 86.44 703 SER A O 1
ATOM 5773 N N . THR A 1 704 ? -12.986 12.148 28.880 1.00 89.75 704 THR A N 1
ATOM 5774 C CA . THR A 1 704 ? -11.812 13.018 28.967 1.00 89.75 704 THR A CA 1
ATOM 5775 C C . THR A 1 704 ? -10.824 12.451 29.985 1.00 89.75 704 THR A C 1
ATOM 5777 O O . THR A 1 704 ? -11.205 12.190 31.121 1.00 89.75 704 THR A O 1
ATOM 5780 N N . LYS A 1 705 ? -9.558 12.224 29.607 1.00 94.00 705 LYS A N 1
ATOM 5781 C CA . LYS A 1 705 ? -8.516 11.788 30.560 1.00 94.00 705 LYS A CA 1
ATOM 5782 C C . LYS A 1 705 ? -8.271 12.891 31.600 1.00 94.00 705 LYS A C 1
ATOM 5784 O O . LYS A 1 705 ? -8.165 14.052 31.227 1.00 94.00 705 LYS A O 1
ATOM 5789 N N . ILE A 1 706 ? -8.148 12.542 32.877 1.00 94.56 706 ILE A N 1
ATOM 5790 C CA . ILE A 1 706 ? -7.897 13.467 33.990 1.00 94.56 706 ILE A CA 1
ATOM 5791 C C . ILE A 1 706 ? -6.950 12.851 35.030 1.00 94.56 706 ILE A C 1
ATOM 5793 O O . ILE A 1 706 ? -6.858 11.629 35.180 1.00 94.56 706 ILE A O 1
ATOM 5797 N N . GLY A 1 707 ? -6.287 13.713 35.800 1.00 94.69 707 GLY A N 1
ATOM 5798 C CA . GLY A 1 707 ? -5.413 13.316 36.899 1.00 94.69 707 GLY A CA 1
ATOM 5799 C C . GLY A 1 707 ? -4.184 12.540 36.428 1.00 94.69 707 GLY A C 1
ATOM 5800 O O . GLY A 1 707 ? -3.789 12.615 35.264 1.00 94.69 707 GLY A O 1
ATOM 5801 N N . LYS A 1 708 ? -3.555 11.803 37.349 1.00 95.62 708 LYS A N 1
ATOM 5802 C CA . LYS A 1 708 ? -2.352 11.016 37.046 1.00 95.62 708 LYS A CA 1
ATOM 5803 C C . LYS A 1 708 ? -2.642 9.916 36.028 1.00 95.62 708 LYS A C 1
ATOM 5805 O O . LYS A 1 708 ? -3.657 9.229 36.144 1.00 95.62 708 LYS A O 1
ATOM 5810 N N . TRP A 1 709 ? -1.738 9.740 35.072 1.00 95.38 709 TRP A N 1
ATOM 5811 C CA . TRP A 1 709 ? -1.897 8.840 33.945 1.00 95.38 709 TRP A CA 1
ATOM 5812 C C . TRP A 1 709 ? -0.572 8.1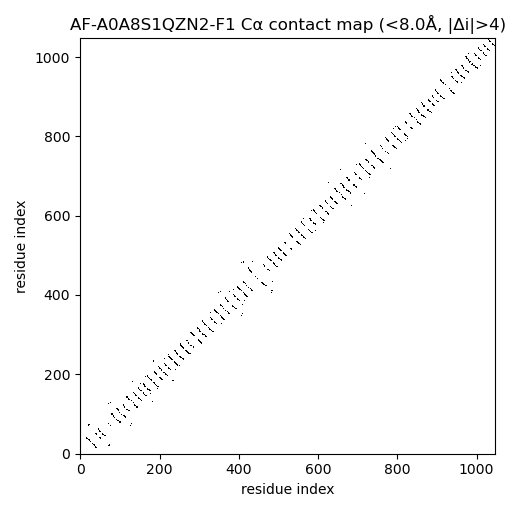91 33.538 1.00 95.38 709 TRP A C 1
ATOM 5814 O O . TRP A 1 709 ? 0.445 8.869 33.444 1.00 95.38 709 TRP A O 1
ATOM 5824 N N . VAL A 1 710 ? -0.611 6.895 33.220 1.00 94.88 710 VAL A N 1
ATOM 5825 C CA . VAL A 1 710 ? 0.476 6.179 32.539 1.00 94.88 710 VAL A CA 1
ATOM 5826 C C . VAL A 1 710 ? 0.058 5.831 31.112 1.00 94.88 710 VAL A C 1
ATOM 5828 O O . VAL A 1 710 ? -0.991 5.223 30.911 1.00 94.88 710 VAL A O 1
ATOM 5831 N N . GLU A 1 711 ? 0.854 6.212 30.117 1.00 92.38 711 GLU A N 1
ATOM 5832 C CA . GLU A 1 711 ? 0.656 5.877 28.700 1.00 92.38 711 GLU A CA 1
ATOM 5833 C C . GLU A 1 711 ? 1.727 4.912 28.210 1.00 92.38 711 GLU A C 1
ATOM 5835 O O . GLU A 1 711 ? 2.856 4.939 28.692 1.00 92.38 711 GLU A O 1
ATOM 5840 N N . LEU A 1 712 ? 1.373 4.077 27.237 1.00 90.06 712 LEU A N 1
ATOM 5841 C CA . LEU A 1 712 ? 2.322 3.236 26.517 1.00 90.06 712 LEU A CA 1
ATOM 5842 C C . LEU A 1 712 ? 2.787 3.971 25.262 1.00 90.06 712 LEU A C 1
ATOM 5844 O O . LEU A 1 712 ? 1.999 4.680 24.639 1.00 90.06 712 LEU A O 1
ATOM 5848 N N . ASP A 1 713 ? 4.050 3.786 24.894 1.00 88.12 713 ASP A N 1
ATOM 5849 C CA . ASP A 1 713 ? 4.567 4.254 23.608 1.00 88.12 713 ASP A CA 1
ATOM 5850 C C . ASP A 1 713 ? 3.857 3.581 22.417 1.00 88.12 713 ASP A C 1
ATOM 5852 O O . ASP A 1 713 ? 3.459 2.412 22.481 1.00 88.12 713 ASP A O 1
ATOM 5856 N N . GLU A 1 714 ? 3.736 4.299 21.295 1.00 74.44 714 GLU A N 1
ATOM 5857 C CA . GLU A 1 714 ? 3.158 3.755 20.055 1.00 74.44 714 GLU A CA 1
ATOM 5858 C C . GLU A 1 714 ? 3.942 2.553 19.523 1.00 74.44 714 GLU A C 1
ATOM 5860 O O . GLU A 1 714 ? 3.383 1.741 18.798 1.00 74.44 714 GLU A O 1
ATOM 5865 N N . GLY A 1 715 ? 5.205 2.381 19.912 1.00 73.56 715 GLY A N 1
ATOM 5866 C CA . GLY A 1 715 ? 6.030 1.218 19.617 1.00 73.56 715 GLY A CA 1
ATOM 5867 C C . GLY A 1 715 ? 6.153 0.231 20.776 1.00 73.56 715 GLY A C 1
ATOM 5868 O O . GLY A 1 715 ? 7.123 -0.513 20.783 1.00 73.56 715 GLY A O 1
ATOM 5869 N N . PHE A 1 716 ? 5.244 0.217 21.762 1.00 80.19 716 PHE A N 1
ATOM 5870 C CA . PHE A 1 716 ? 5.323 -0.736 22.876 1.00 80.19 716 PHE A CA 1
ATOM 5871 C C . PHE A 1 716 ? 5.267 -2.196 22.378 1.00 80.19 716 PHE A C 1
ATOM 5873 O O . PHE A 1 716 ? 4.224 -2.684 21.947 1.00 80.19 716 PHE A O 1
ATOM 5880 N N . TRP A 1 717 ? 6.405 -2.883 22.423 1.00 74.31 717 TRP A N 1
ATOM 5881 C CA . TRP A 1 717 ? 6.646 -4.262 21.965 1.00 74.31 717 TRP A CA 1
ATOM 5882 C C . TRP A 1 717 ? 7.752 -4.889 22.824 1.00 74.31 717 TRP A C 1
ATOM 5884 O O . TRP A 1 717 ? 8.387 -4.187 23.616 1.00 74.31 717 TRP A O 1
ATOM 5894 N N . ASP A 1 718 ? 8.008 -6.191 22.668 1.00 66.31 718 ASP A N 1
ATOM 5895 C CA . ASP A 1 718 ? 9.007 -6.913 23.470 1.00 66.31 718 ASP A CA 1
ATOM 5896 C C . ASP A 1 718 ? 10.384 -6.233 23.533 1.00 66.31 718 ASP A C 1
ATOM 5898 O O . ASP A 1 718 ? 11.042 -6.341 24.564 1.00 66.31 718 ASP A O 1
ATOM 5902 N N . SER A 1 719 ? 10.769 -5.483 22.492 1.00 66.88 719 SER A N 1
ATOM 5903 C CA . SER A 1 719 ? 12.048 -4.766 22.388 1.00 66.88 719 SER A CA 1
ATOM 5904 C C . SER A 1 719 ? 11.972 -3.231 22.516 1.00 66.88 719 SER A C 1
ATOM 5906 O O . SER A 1 719 ? 12.909 -2.540 22.113 1.00 66.88 719 SER A O 1
ATOM 5908 N N . LYS A 1 720 ? 10.850 -2.667 22.983 1.00 77.06 720 LYS A N 1
ATOM 5909 C CA . LYS A 1 720 ? 10.689 -1.243 23.365 1.00 77.06 720 LYS A CA 1
ATOM 5910 C C . LYS A 1 720 ? 9.553 -1.167 24.367 1.00 77.06 720 LYS A C 1
ATOM 5912 O O . LYS A 1 720 ? 8.383 -1.133 24.004 1.00 77.06 720 LYS A O 1
ATOM 5917 N N . LYS A 1 721 ? 9.900 -1.138 25.648 1.00 85.06 721 LYS A N 1
ATOM 5918 C CA . LYS A 1 721 ? 8.935 -1.139 26.756 1.00 85.06 721 LYS A CA 1
ATOM 5919 C C . LYS A 1 721 ? 8.900 0.229 27.440 1.00 85.06 721 LYS A C 1
ATOM 5921 O O . LYS A 1 721 ? 9.251 0.368 28.610 1.00 85.06 721 LYS A O 1
ATOM 5926 N N . VAL A 1 722 ? 8.538 1.266 26.686 1.00 88.31 722 VAL A N 1
ATOM 5927 C CA . VAL A 1 722 ? 8.508 2.659 27.163 1.00 88.31 722 VAL A CA 1
ATOM 5928 C C . VAL A 1 722 ? 7.114 3.036 27.664 1.00 88.31 722 VAL A C 1
ATOM 5930 O O . VAL A 1 722 ? 6.123 2.842 26.961 1.00 88.31 722 VAL A O 1
ATOM 5933 N N . ILE A 1 723 ? 7.050 3.620 28.863 1.00 92.62 723 ILE A N 1
ATOM 5934 C CA . ILE A 1 723 ? 5.836 4.218 29.427 1.00 92.62 723 ILE A CA 1
ATOM 5935 C C . ILE A 1 723 ? 6.045 5.695 29.772 1.00 92.62 723 ILE A C 1
ATOM 5937 O O . ILE A 1 723 ? 7.141 6.107 30.148 1.00 92.62 723 ILE A O 1
ATOM 5941 N N . TYR A 1 724 ? 4.977 6.480 29.708 1.00 93.12 724 TYR A N 1
ATOM 5942 C CA . TYR A 1 724 ? 4.948 7.897 30.066 1.00 93.12 724 TYR A CA 1
ATOM 5943 C C . TYR A 1 724 ? 4.050 8.088 31.285 1.00 93.12 724 TYR A C 1
ATOM 5945 O O . TYR A 1 724 ? 2.871 7.783 31.195 1.00 93.12 724 TYR A O 1
ATOM 5953 N N . ASP A 1 725 ? 4.576 8.574 32.404 1.00 95.06 725 ASP A N 1
ATOM 5954 C CA . ASP A 1 725 ? 3.840 8.812 33.653 1.00 95.06 725 ASP A CA 1
ATOM 5955 C C . ASP A 1 725 ? 3.694 10.319 33.872 1.00 95.06 725 ASP A C 1
ATOM 5957 O O . ASP A 1 725 ? 4.695 11.017 33.988 1.00 95.06 725 ASP A O 1
ATOM 5961 N N . GLY A 1 726 ? 2.478 10.850 33.896 1.00 94.88 726 GLY A N 1
ATOM 5962 C CA . GLY A 1 726 ? 2.254 12.276 34.114 1.00 94.88 726 GLY A CA 1
ATOM 5963 C C . GLY A 1 726 ? 0.830 12.590 34.526 1.00 94.88 726 GLY A C 1
ATOM 5964 O O . GLY A 1 726 ? 0.145 11.741 35.086 1.00 94.88 726 GLY A O 1
ATOM 5965 N N . GLU A 1 727 ? 0.371 13.815 34.287 1.00 95.00 727 GLU A N 1
ATOM 5966 C CA . GLU A 1 727 ? -0.974 14.251 34.664 1.00 95.00 727 GLU A CA 1
ATOM 5967 C C . GLU A 1 727 ? -1.725 14.891 33.491 1.00 95.00 727 GLU A C 1
ATOM 5969 O O . GLU A 1 727 ? -1.151 15.576 32.642 1.00 95.00 727 GLU A O 1
ATOM 5974 N N . TYR A 1 728 ? -3.030 14.645 33.443 1.00 94.00 728 TYR A N 1
ATOM 5975 C CA . TYR A 1 728 ? -3.983 15.338 32.590 1.00 94.00 728 TYR A CA 1
ATOM 5976 C C . TYR A 1 728 ? -4.794 16.334 33.417 1.00 94.00 728 TYR A C 1
ATOM 5978 O O . TYR A 1 728 ? -5.275 16.013 34.506 1.00 94.00 728 TYR A O 1
ATOM 5986 N N . ASN A 1 729 ? -5.001 17.539 32.892 1.00 93.00 729 ASN A N 1
ATOM 5987 C CA . ASN A 1 729 ? -5.911 18.496 33.509 1.00 93.00 729 ASN A CA 1
ATOM 5988 C C . ASN A 1 729 ? -7.385 18.148 33.214 1.00 93.00 729 ASN A C 1
ATOM 5990 O O . ASN A 1 729 ? -7.693 17.257 32.425 1.00 93.00 729 ASN A O 1
ATOM 5994 N N . LYS A 1 730 ? -8.315 18.902 33.811 1.00 90.81 730 LYS A N 1
ATOM 5995 C CA . LYS A 1 730 ? -9.771 18.711 33.650 1.00 90.81 730 LYS A CA 1
ATOM 5996 C C . LYS A 1 730 ? -10.295 18.810 32.205 1.00 90.81 730 LYS A C 1
ATOM 5998 O O . LYS A 1 730 ? -11.414 18.391 31.945 1.00 90.81 730 LYS A O 1
ATOM 6003 N N . ASN A 1 731 ? -9.506 19.366 31.282 1.00 87.44 731 ASN A N 1
ATOM 6004 C CA . ASN A 1 731 ? -9.872 19.525 29.874 1.00 87.44 731 ASN A CA 1
ATOM 6005 C C . ASN A 1 731 ? -9.305 18.399 28.987 1.00 87.44 731 ASN A C 1
ATOM 6007 O O . ASN A 1 731 ? -9.408 18.488 27.767 1.00 87.44 731 ASN A O 1
ATOM 6011 N N . GLY A 1 732 ? -8.666 17.368 29.556 1.00 88.75 732 GLY A N 1
ATOM 6012 C CA . GLY A 1 732 ? -8.086 16.275 28.764 1.00 88.75 732 GLY A CA 1
ATOM 6013 C C . GLY A 1 732 ? -6.728 16.584 28.165 1.00 88.75 732 GLY A C 1
ATOM 6014 O O . GLY A 1 732 ? -6.283 15.881 27.261 1.00 88.75 732 GLY A O 1
ATOM 6015 N N . MET A 1 733 ? -6.058 17.624 28.655 1.00 90.94 733 MET A N 1
ATOM 6016 C CA . MET A 1 733 ? -4.782 18.087 28.121 1.00 90.94 733 MET A CA 1
ATOM 6017 C C . MET A 1 733 ? -3.654 17.706 29.080 1.00 90.94 733 MET A C 1
ATOM 6019 O O . MET A 1 733 ? -3.810 17.834 30.296 1.00 90.94 733 MET A O 1
ATOM 6023 N N . LYS A 1 734 ? -2.520 17.238 28.544 1.00 94.00 734 LYS A N 1
ATOM 6024 C CA . LYS A 1 734 ? -1.317 16.940 29.339 1.00 94.00 734 LYS A CA 1
ATOM 6025 C C . LYS A 1 734 ? -0.874 18.195 30.093 1.00 94.00 734 LYS A C 1
ATOM 6027 O O . LYS A 1 734 ? -0.757 19.257 29.483 1.00 94.00 734 LYS A O 1
ATOM 6032 N N . ALA A 1 735 ? -0.634 18.060 31.392 1.00 93.56 735 ALA A N 1
ATOM 6033 C CA . ALA A 1 735 ? -0.233 19.140 32.284 1.00 93.56 735 ALA A CA 1
ATOM 6034 C C . ALA A 1 735 ? 0.781 18.641 33.325 1.00 93.56 735 ALA A C 1
ATOM 6036 O O . ALA A 1 735 ? 0.856 17.449 33.628 1.00 93.56 735 ALA A O 1
ATOM 6037 N N . GLY A 1 736 ? 1.559 19.559 33.896 1.00 93.75 736 GLY A N 1
ATOM 6038 C CA . GLY A 1 736 ? 2.496 19.237 34.970 1.00 93.75 736 GLY A CA 1
ATOM 6039 C C . GLY A 1 736 ? 3.659 18.354 34.511 1.00 93.75 736 GLY A C 1
ATOM 6040 O O . GLY A 1 736 ? 4.038 18.353 33.342 1.00 93.75 736 GLY A O 1
ATOM 6041 N N . ARG A 1 737 ? 4.273 17.629 35.450 1.00 94.56 737 ARG A N 1
ATOM 6042 C CA . ARG A 1 737 ? 5.444 16.785 35.178 1.00 94.56 737 ARG A CA 1
ATOM 6043 C C . ARG A 1 737 ? 5.034 15.474 34.503 1.00 94.56 737 ARG A C 1
ATOM 6045 O O . ARG A 1 737 ? 4.099 14.825 34.953 1.00 94.56 737 ARG A O 1
ATOM 6052 N N . TRP A 1 738 ? 5.774 15.098 33.467 1.00 95.62 738 TRP A N 1
ATOM 6053 C CA . TRP A 1 738 ? 5.663 13.844 32.736 1.00 95.62 738 TRP A CA 1
ATOM 6054 C C . TRP A 1 738 ? 7.022 13.153 32.710 1.00 95.62 738 TRP A C 1
ATOM 6056 O O . TRP A 1 738 ? 7.946 13.672 32.095 1.00 95.62 738 TRP A O 1
ATOM 6066 N N . ASP A 1 739 ? 7.149 12.007 33.365 1.00 94.81 739 ASP A N 1
ATOM 6067 C CA . ASP A 1 739 ? 8.341 11.165 33.395 1.00 94.81 739 ASP A CA 1
ATOM 6068 C C . ASP A 1 739 ? 8.250 10.071 32.318 1.00 94.81 739 ASP A C 1
ATOM 6070 O O . ASP A 1 739 ? 7.224 9.414 32.154 1.00 94.81 739 ASP A O 1
ATOM 6074 N N . ILE A 1 740 ? 9.340 9.836 31.593 1.00 93.56 740 ILE A N 1
ATOM 6075 C CA . ILE A 1 740 ? 9.456 8.742 30.626 1.00 93.56 740 ILE A CA 1
ATOM 6076 C C . ILE A 1 740 ? 10.224 7.610 31.293 1.00 93.56 740 ILE A C 1
ATOM 6078 O O . ILE A 1 740 ? 11.388 7.773 31.659 1.00 93.56 740 ILE A O 1
ATOM 6082 N N . ASN A 1 741 ? 9.594 6.452 31.439 1.00 92.25 741 ASN A N 1
ATOM 6083 C CA . ASN A 1 741 ? 10.185 5.293 32.087 1.00 92.25 741 ASN A CA 1
ATOM 6084 C C . ASN A 1 741 ? 10.378 4.167 31.075 1.00 92.25 741 ASN A C 1
ATOM 6086 O O . ASN A 1 741 ? 9.435 3.728 30.420 1.00 92.25 741 ASN A O 1
ATOM 6090 N N . TYR A 1 742 ? 11.601 3.661 30.990 1.00 88.06 742 TYR A N 1
ATOM 6091 C CA . TYR A 1 742 ? 11.904 2.432 30.276 1.00 88.06 742 TYR A CA 1
ATOM 6092 C C . TYR A 1 742 ? 11.763 1.253 31.240 1.00 88.06 742 TYR A C 1
ATOM 6094 O O . TYR A 1 742 ? 12.335 1.252 32.333 1.00 88.06 742 TYR A O 1
ATOM 6102 N N . CYS A 1 743 ? 10.964 0.264 30.858 1.00 85.00 743 CYS A N 1
ATOM 6103 C CA . CYS A 1 743 ? 10.705 -0.922 31.659 1.00 85.00 743 CYS A CA 1
ATOM 6104 C C . CYS A 1 743 ? 11.689 -2.025 31.264 1.00 85.00 743 CYS A C 1
ATOM 6106 O O . CYS A 1 743 ? 11.462 -2.749 30.297 1.00 85.00 743 CYS A O 1
ATOM 6108 N N . LYS A 1 744 ? 12.780 -2.170 32.024 1.00 77.88 744 LYS A N 1
ATOM 6109 C CA . LYS A 1 744 ? 13.741 -3.259 31.816 1.00 77.88 744 LYS A CA 1
ATOM 6110 C C . LYS A 1 744 ? 13.265 -4.510 32.553 1.00 77.88 744 LYS A C 1
ATOM 6112 O O . LYS A 1 744 ? 12.997 -4.458 33.758 1.00 77.88 744 LYS A O 1
ATOM 6117 N N . PHE A 1 745 ? 13.198 -5.631 31.842 1.00 70.38 745 PHE A N 1
ATOM 6118 C CA . PHE A 1 745 ? 12.987 -6.941 32.449 1.00 70.38 745 PHE A CA 1
ATOM 6119 C C . PHE A 1 745 ? 14.336 -7.571 32.782 1.00 70.38 745 PHE A C 1
ATOM 6121 O O . PHE A 1 745 ? 15.258 -7.592 31.968 1.00 70.38 745 PHE A O 1
ATOM 6128 N N . ASN A 1 746 ? 14.480 -8.038 34.020 1.00 68.12 746 ASN A N 1
ATOM 6129 C CA . ASN A 1 746 ? 15.648 -8.808 34.415 1.00 68.12 746 ASN A CA 1
ATOM 6130 C C . ASN A 1 746 ? 15.456 -10.256 33.943 1.00 68.12 746 ASN A C 1
ATOM 6132 O O . ASN A 1 746 ? 14.750 -11.018 34.605 1.00 68.12 746 ASN A O 1
ATOM 6136 N N . GLU A 1 747 ? 16.108 -10.635 32.840 1.00 66.62 747 GLU A N 1
ATOM 6137 C CA . GLU A 1 747 ? 16.075 -11.999 32.277 1.00 66.62 747 GLU A CA 1
ATOM 6138 C C . GLU A 1 747 ? 16.444 -13.090 33.293 1.00 66.62 747 GLU A C 1
ATOM 6140 O O . GLU A 1 747 ? 16.091 -14.249 33.112 1.00 66.62 747 GLU A O 1
ATOM 6145 N N . LYS A 1 748 ? 17.172 -12.759 34.368 1.00 69.50 748 LYS A N 1
ATOM 6146 C CA . LYS A 1 748 ? 17.558 -13.750 35.384 1.00 69.50 748 LYS A CA 1
ATOM 6147 C C . LYS A 1 748 ? 16.494 -13.987 36.446 1.00 69.50 748 LYS A C 1
ATOM 6149 O O . LYS A 1 748 ? 16.511 -15.036 37.082 1.00 69.50 748 LYS A O 1
ATOM 6154 N N . GLU A 1 749 ? 15.603 -13.026 36.670 1.00 64.50 749 GLU A N 1
ATOM 6155 C CA . GLU A 1 749 ? 14.675 -13.076 37.803 1.00 64.50 749 GLU A CA 1
ATOM 6156 C C . GLU A 1 749 ? 13.204 -13.094 37.394 1.00 64.50 749 GLU A C 1
ATOM 6158 O O . GLU A 1 749 ? 12.396 -13.463 38.240 1.00 64.50 749 GLU A O 1
ATOM 6163 N N . TYR A 1 750 ? 12.845 -12.717 36.154 1.00 60.00 750 TYR A N 1
ATOM 6164 C CA . TYR A 1 750 ? 11.483 -12.706 35.563 1.00 60.00 750 TYR A CA 1
ATOM 6165 C C . TYR A 1 750 ? 10.358 -12.078 36.426 1.00 60.00 750 TYR A C 1
ATOM 6167 O O . TYR A 1 750 ? 9.186 -12.056 36.056 1.00 60.00 750 TYR A O 1
ATOM 6175 N N . LYS A 1 751 ? 10.667 -11.513 37.599 1.00 61.06 751 LYS A N 1
ATOM 6176 C CA . LYS A 1 751 ? 9.666 -11.199 38.630 1.00 61.06 751 LYS A CA 1
ATOM 6177 C C . LYS A 1 751 ? 9.453 -9.711 38.874 1.00 61.06 751 LYS A C 1
ATOM 6179 O O . LYS A 1 751 ? 8.383 -9.356 39.357 1.00 61.06 751 LYS A O 1
ATOM 6184 N N . GLN A 1 752 ? 10.383 -8.830 38.498 1.00 66.88 752 GLN A N 1
ATOM 6185 C CA . GLN A 1 752 ? 10.252 -7.398 38.784 1.00 66.88 752 GLN A CA 1
ATOM 6186 C C . GLN A 1 752 ? 10.505 -6.520 37.555 1.00 66.88 752 GLN A C 1
ATOM 6188 O O . GLN A 1 752 ? 11.567 -6.581 36.940 1.00 66.88 752 GLN A O 1
ATOM 6193 N N . ILE A 1 753 ? 9.525 -5.670 37.230 1.00 70.44 753 ILE A N 1
ATOM 6194 C CA . ILE A 1 753 ? 9.678 -4.595 36.245 1.00 70.44 753 ILE A CA 1
ATOM 6195 C C . ILE A 1 753 ? 10.429 -3.462 36.929 1.00 70.44 753 ILE A C 1
ATOM 6197 O O . ILE A 1 753 ? 9.882 -2.783 37.803 1.00 70.44 753 ILE A O 1
ATOM 6201 N N . LYS A 1 754 ? 11.685 -3.249 36.543 1.00 80.00 754 LYS A N 1
ATOM 6202 C CA . LYS A 1 754 ? 12.441 -2.089 37.005 1.00 80.00 754 LYS A CA 1
ATOM 6203 C C . LYS A 1 754 ? 12.130 -0.924 36.069 1.00 80.00 754 LYS A C 1
ATOM 6205 O O . LYS A 1 754 ? 12.457 -0.968 34.885 1.00 80.00 754 LYS A O 1
ATOM 6210 N N . ARG A 1 755 ? 11.467 0.106 36.603 1.00 82.56 755 ARG A N 1
ATOM 6211 C CA . ARG A 1 755 ? 11.260 1.375 35.896 1.00 82.56 755 ARG A CA 1
ATOM 6212 C C . ARG A 1 755 ? 12.531 2.194 36.003 1.00 82.56 755 ARG A C 1
ATOM 6214 O O . ARG A 1 755 ? 12.898 2.636 37.090 1.00 82.56 755 ARG A O 1
ATOM 6221 N N . GLU A 1 756 ? 13.197 2.382 34.880 1.00 83.00 756 GLU A N 1
ATOM 6222 C CA . GLU A 1 756 ? 14.337 3.279 34.780 1.00 83.00 756 GLU A CA 1
ATOM 6223 C C . GLU A 1 756 ? 13.846 4.571 34.133 1.00 83.00 756 GLU A C 1
ATOM 6225 O O . GLU A 1 756 ? 13.526 4.597 32.941 1.00 83.00 756 GLU A O 1
ATOM 6230 N N . CYS A 1 757 ? 13.743 5.636 34.937 1.00 79.00 757 CYS A N 1
ATOM 6231 C CA . CYS A 1 757 ? 13.441 6.972 34.433 1.00 79.00 757 CYS A CA 1
ATOM 6232 C C . CYS A 1 757 ? 14.506 7.328 33.390 1.00 79.00 757 CYS A C 1
ATOM 6234 O O . CYS A 1 757 ? 15.682 7.514 33.704 1.00 79.00 757 CYS A O 1
ATOM 6236 N N . SER A 1 758 ? 14.081 7.316 32.134 1.00 82.50 758 SER A N 1
ATOM 6237 C CA . SER A 1 758 ? 14.912 7.531 30.954 1.00 82.50 758 SER A CA 1
ATOM 6238 C C . SER A 1 758 ? 14.710 8.930 30.390 1.00 82.50 758 SER A C 1
ATOM 6240 O O . SER A 1 758 ? 15.555 9.403 29.637 1.00 82.50 758 SER A O 1
ATOM 6242 N N . GLY A 1 759 ? 13.634 9.613 30.792 1.00 89.44 759 GLY A N 1
ATOM 6243 C CA . GLY A 1 759 ? 13.438 11.009 30.461 1.00 89.44 759 GLY A CA 1
ATOM 6244 C C . GLY A 1 759 ? 12.200 11.656 31.069 1.00 89.44 759 GLY A C 1
ATOM 6245 O O . GLY A 1 759 ? 11.721 11.217 32.111 1.00 89.44 759 GLY A O 1
ATOM 6246 N N . GLY A 1 760 ? 11.688 12.702 30.422 1.00 93.25 760 GLY A N 1
ATOM 6247 C CA . GLY A 1 760 ? 10.533 13.472 30.880 1.00 93.25 760 GLY A CA 1
ATOM 6248 C C . GLY A 1 760 ? 10.762 14.976 30.972 1.00 93.25 760 GLY A C 1
ATOM 6249 O O . GLY A 1 760 ? 11.870 15.450 30.748 1.00 93.25 760 GLY A O 1
ATOM 6250 N N . GLY A 1 761 ? 9.716 15.725 31.308 1.00 94.44 761 GLY A N 1
ATOM 6251 C CA . GLY A 1 761 ? 9.756 17.170 31.538 1.00 94.44 761 GLY A CA 1
ATOM 6252 C C . GLY A 1 761 ? 8.409 17.711 32.017 1.00 94.44 761 GLY A C 1
ATOM 6253 O O . GLY A 1 761 ? 7.639 16.971 32.625 1.00 94.44 761 GLY A O 1
ATOM 6254 N N . GLN A 1 762 ? 8.122 18.999 31.808 1.00 95.00 762 GLN A N 1
ATOM 6255 C CA . GLN A 1 762 ? 6.874 19.633 32.261 1.00 95.00 762 GLN A CA 1
ATOM 6256 C C . GLN A 1 762 ? 6.026 20.175 31.103 1.00 95.00 762 GLN A C 1
ATOM 6258 O O . GLN A 1 762 ? 6.558 20.749 30.156 1.00 95.00 762 GLN A O 1
ATOM 6263 N N . TYR A 1 763 ? 4.707 19.996 31.189 1.00 93.69 763 TYR A N 1
ATOM 6264 C CA . TYR A 1 763 ? 3.703 20.638 30.339 1.00 93.69 763 TYR A CA 1
ATOM 6265 C C . TYR A 1 763 ? 2.989 21.760 31.087 1.00 93.69 763 TYR A C 1
ATOM 6267 O O . TYR A 1 763 ? 2.777 21.655 32.301 1.00 93.69 763 TYR A O 1
ATOM 6275 N N . ASP A 1 764 ? 2.587 22.810 30.365 1.00 92.56 764 ASP A N 1
ATOM 6276 C CA . ASP A 1 764 ? 1.852 23.945 30.929 1.00 92.56 764 ASP A CA 1
ATOM 6277 C C . ASP A 1 764 ? 0.590 23.516 31.701 1.00 92.56 764 ASP A C 1
ATOM 6279 O O . ASP A 1 764 ? -0.058 22.513 31.406 1.00 92.56 764 ASP A O 1
ATOM 6283 N N . GLN A 1 765 ? 0.248 24.267 32.752 1.00 90.75 765 GLN A N 1
ATOM 6284 C CA . GLN A 1 765 ? -0.969 23.998 33.530 1.00 90.75 765 GLN A CA 1
ATOM 6285 C C . GLN A 1 765 ? -2.233 24.495 32.815 1.00 90.75 765 GLN A C 1
ATOM 6287 O O . GLN A 1 765 ? -3.334 24.018 33.093 1.00 90.75 765 GLN A O 1
ATOM 6292 N N . GLU A 1 766 ? -2.069 25.434 31.879 1.00 86.56 766 GLU A N 1
ATOM 6293 C CA . GLU A 1 766 ? -3.152 26.046 31.104 1.00 86.56 766 GLU A CA 1
ATOM 6294 C C . GLU A 1 766 ? -3.819 25.061 30.133 1.00 86.56 766 GLU A C 1
ATOM 6296 O O . GLU A 1 766 ? -4.941 25.300 29.691 1.00 86.56 766 GLU A O 1
ATOM 6301 N N . GLY A 1 767 ? -3.179 23.920 29.848 1.00 75.69 767 GLY A N 1
ATOM 6302 C CA . GLY A 1 767 ? -3.757 22.877 29.015 1.00 75.69 767 GLY A CA 1
ATOM 6303 C C . GLY A 1 767 ? -3.599 23.135 27.529 1.00 75.69 767 GLY A C 1
ATOM 6304 O O . GLY A 1 767 ? -4.435 22.685 26.756 1.00 75.69 767 GLY A O 1
ATOM 6305 N N . ASN A 1 768 ? -2.544 23.829 27.108 1.00 83.75 768 ASN A N 1
ATOM 6306 C CA . ASN A 1 768 ? -2.225 23.955 25.687 1.00 83.75 768 ASN A CA 1
ATOM 6307 C C . ASN A 1 768 ? -1.300 22.824 25.206 1.00 83.75 768 ASN A C 1
ATOM 6309 O O . ASN A 1 768 ? -0.882 22.844 24.050 1.00 83.75 768 ASN A O 1
ATOM 6313 N N . GLN A 1 769 ? -0.953 21.866 26.083 1.00 86.94 769 GLN A N 1
ATOM 6314 C CA . GLN A 1 769 ? 0.043 20.811 25.840 1.00 86.94 769 GLN A CA 1
ATOM 6315 C C . GLN A 1 769 ? 1.419 21.366 25.429 1.00 86.94 769 GLN A C 1
ATOM 6317 O O . GLN A 1 769 ? 2.186 20.707 24.724 1.00 86.94 769 GLN A O 1
ATOM 6322 N N . LYS A 1 770 ? 1.769 22.577 25.877 1.00 91.44 770 LYS A N 1
ATOM 6323 C CA . LYS A 1 770 ? 3.095 23.153 25.621 1.00 91.44 770 LYS A CA 1
ATOM 6324 C C . LYS A 1 770 ? 4.101 22.600 26.617 1.00 91.44 770 LYS A C 1
ATOM 6326 O O . LYS A 1 770 ? 3.887 22.694 27.823 1.00 91.44 770 LYS A O 1
ATOM 6331 N N . LYS A 1 771 ? 5.199 22.048 26.109 1.00 94.69 771 LYS A N 1
ATOM 6332 C CA . LYS A 1 771 ? 6.361 21.640 26.906 1.00 94.69 771 LYS A CA 1
ATOM 6333 C C . LYS A 1 771 ? 7.101 22.883 27.416 1.00 94.69 771 LYS A C 1
ATOM 6335 O O . LYS A 1 771 ? 7.252 23.829 26.660 1.00 94.69 771 LYS A O 1
ATOM 6340 N N . PHE A 1 772 ? 7.578 22.898 28.653 1.00 93.00 772 PHE A N 1
ATOM 6341 C CA . PHE A 1 772 ? 8.446 23.959 29.175 1.00 93.00 772 PHE A CA 1
ATOM 6342 C C . PHE A 1 772 ? 9.465 23.396 30.180 1.00 93.00 772 PHE A C 1
ATOM 6344 O O . PHE A 1 772 ? 9.281 22.300 30.718 1.00 93.00 772 PHE A O 1
ATOM 6351 N N . GLY A 1 773 ? 10.540 24.146 30.430 1.00 94.00 773 GLY A N 1
ATOM 6352 C CA . GLY A 1 773 ? 11.620 23.769 31.341 1.00 94.00 773 GLY A CA 1
ATOM 6353 C C . GLY A 1 773 ? 12.492 22.636 30.799 1.00 94.00 773 GLY A C 1
ATOM 6354 O O . GLY A 1 773 ? 12.510 22.367 29.599 1.00 94.00 773 GLY A O 1
ATOM 6355 N N . ASN A 1 774 ? 13.232 21.969 31.686 1.00 95.94 774 ASN A N 1
ATOM 6356 C CA . ASN A 1 774 ? 14.116 20.868 31.304 1.00 95.94 774 ASN A CA 1
ATOM 6357 C C . ASN A 1 774 ? 13.316 19.643 30.842 1.00 95.94 774 ASN A C 1
ATOM 6359 O O . ASN A 1 774 ? 12.388 19.200 31.521 1.00 95.94 774 ASN A O 1
ATOM 6363 N N . TRP A 1 775 ? 13.728 19.078 29.713 1.00 95.44 775 TRP A N 1
ATOM 6364 C CA . TRP A 1 775 ? 13.136 17.925 29.064 1.00 95.44 775 TRP A CA 1
ATOM 6365 C C . TRP A 1 775 ? 14.191 16.905 28.670 1.00 95.44 775 TRP A C 1
ATOM 6367 O O . TRP A 1 775 ? 15.299 17.243 28.260 1.00 95.44 775 TRP A O 1
ATOM 6377 N N . VAL A 1 776 ? 13.802 15.641 28.739 1.00 94.94 776 VAL A N 1
ATOM 6378 C CA . VAL A 1 776 ? 14.530 14.520 28.166 1.00 94.94 776 VAL A CA 1
ATOM 6379 C C . VAL A 1 776 ? 13.570 13.752 27.265 1.00 94.94 776 VAL A C 1
ATOM 6381 O O . VAL A 1 776 ? 12.575 13.213 27.744 1.00 94.94 776 VAL A O 1
ATOM 6384 N N . GLU A 1 777 ? 13.839 13.730 25.967 1.00 92.81 777 GLU A N 1
ATOM 6385 C CA . GLU A 1 777 ? 13.024 13.056 24.953 1.00 92.81 777 GLU A CA 1
ATOM 6386 C C . GLU A 1 777 ? 13.685 11.747 24.525 1.00 92.81 777 GLU A C 1
ATOM 6388 O O . GLU A 1 777 ? 14.909 11.638 24.567 1.00 92.81 777 GLU A O 1
ATOM 6393 N N . LEU A 1 778 ? 12.890 10.761 24.113 1.00 89.56 778 LEU A N 1
ATOM 6394 C CA . LEU A 1 778 ? 13.413 9.552 23.478 1.00 89.56 778 LEU A CA 1
ATOM 6395 C C . LEU A 1 778 ? 13.419 9.731 21.965 1.00 89.56 778 LEU A C 1
ATOM 6397 O O . LEU A 1 778 ? 12.563 10.429 21.422 1.00 89.56 778 LEU A O 1
ATOM 6401 N N . ASP A 1 779 ? 14.363 9.075 21.307 1.00 88.44 779 ASP A N 1
ATOM 6402 C CA . ASP A 1 779 ? 14.339 8.925 19.858 1.00 88.44 779 ASP A CA 1
ATOM 6403 C C . ASP A 1 779 ? 13.181 8.014 19.398 1.00 88.44 779 ASP A C 1
ATOM 6405 O O . ASP A 1 779 ? 12.728 7.141 20.147 1.00 88.44 779 ASP A O 1
ATOM 6409 N N . GLU A 1 780 ? 12.674 8.208 18.178 1.00 76.19 780 GLU A N 1
ATOM 6410 C CA . GLU A 1 780 ? 11.575 7.389 17.641 1.00 76.19 780 GLU A CA 1
ATOM 6411 C C . GLU A 1 780 ? 12.002 5.916 17.500 1.00 76.19 780 GLU A C 1
ATOM 6413 O O . GLU A 1 780 ? 11.216 5.006 17.797 1.00 76.19 780 GLU A O 1
ATOM 6418 N N . GLU A 1 781 ? 13.281 5.691 17.182 1.00 78.88 781 GLU A N 1
ATOM 6419 C CA . GLU A 1 781 ? 13.934 4.384 17.060 1.00 78.88 781 GLU A CA 1
ATOM 6420 C C . GLU A 1 781 ? 14.567 3.907 18.384 1.00 78.88 781 GLU A C 1
ATOM 6422 O O . GLU A 1 781 ? 15.581 3.209 18.421 1.00 78.88 781 GLU A O 1
ATOM 6427 N N . PHE A 1 782 ? 13.975 4.280 19.521 1.00 79.31 782 PHE A N 1
ATOM 6428 C CA . PHE A 1 782 ? 14.401 3.778 20.826 1.00 79.31 782 PHE A CA 1
ATOM 6429 C C . PHE A 1 782 ? 14.103 2.274 20.946 1.00 79.31 782 PHE A C 1
ATOM 6431 O O . PHE A 1 782 ? 12.946 1.873 21.071 1.00 79.31 782 PHE A O 1
ATOM 6438 N N . PHE A 1 783 ? 15.145 1.444 20.956 1.00 77.19 783 PHE A N 1
ATOM 6439 C CA . PHE A 1 783 ? 15.049 -0.013 21.068 1.00 77.19 783 PHE A CA 1
ATOM 6440 C C . PHE A 1 783 ? 15.889 -0.537 22.232 1.00 77.19 783 PHE A C 1
ATOM 6442 O O . PHE A 1 783 ? 16.835 0.110 22.679 1.00 77.19 783 PHE A O 1
ATOM 6449 N N . ASP A 1 784 ? 15.604 -1.754 22.696 1.00 75.75 784 ASP A N 1
ATOM 6450 C CA . ASP A 1 784 ? 16.361 -2.377 23.786 1.00 75.75 784 ASP A CA 1
ATOM 6451 C C . ASP A 1 784 ? 17.870 -2.406 23.497 1.00 75.75 784 ASP A C 1
ATOM 6453 O O . ASP A 1 784 ? 18.686 -2.183 24.395 1.00 75.75 784 ASP A O 1
ATOM 6457 N N . TRP A 1 785 ? 18.253 -2.621 22.232 1.00 78.56 785 TRP A N 1
ATOM 6458 C CA . TRP A 1 785 ? 19.649 -2.710 21.811 1.00 78.56 785 TRP A CA 1
ATOM 6459 C C . TRP A 1 785 ? 20.335 -1.352 21.582 1.00 78.56 785 TRP A C 1
ATOM 6461 O O . TRP A 1 785 ? 21.570 -1.298 21.584 1.00 78.56 785 TRP A O 1
ATOM 6471 N N . VAL A 1 786 ? 19.567 -0.265 21.425 1.00 82.88 786 VAL A N 1
ATOM 6472 C CA . VAL A 1 786 ? 20.048 1.104 21.157 1.00 82.88 786 VAL A CA 1
ATOM 6473 C C . VAL A 1 786 ? 19.095 2.115 21.779 1.00 82.88 786 VAL A C 1
ATOM 6475 O O . VAL A 1 786 ? 17.977 2.311 21.307 1.00 82.88 786 VAL A O 1
ATOM 6478 N N . ARG A 1 787 ? 19.562 2.811 22.816 1.00 88.19 787 ARG A N 1
ATOM 6479 C CA . ARG A 1 787 ? 18.766 3.821 23.520 1.00 88.19 787 ARG A CA 1
ATOM 6480 C C . ARG A 1 787 ? 19.361 5.197 23.288 1.00 88.19 787 ARG A C 1
ATOM 6482 O O . ARG A 1 787 ? 20.451 5.475 23.786 1.00 88.19 787 ARG A O 1
ATOM 6489 N N . VAL A 1 788 ? 18.650 6.052 22.556 1.00 89.94 788 VAL A N 1
ATOM 6490 C CA . VAL A 1 788 ? 19.048 7.447 22.329 1.00 89.94 788 VAL A CA 1
ATOM 6491 C C . VAL A 1 788 ? 18.048 8.387 22.989 1.00 89.94 788 VAL A C 1
ATOM 6493 O O . VAL A 1 788 ? 16.837 8.232 22.829 1.00 89.94 788 VAL A O 1
ATOM 6496 N N . ILE A 1 789 ? 18.567 9.349 23.753 1.00 93.31 789 ILE A N 1
ATOM 6497 C CA . ILE A 1 789 ? 17.781 10.376 24.436 1.00 93.31 789 ILE A CA 1
ATOM 6498 C C . ILE A 1 789 ? 18.329 11.776 24.160 1.00 93.31 789 ILE A C 1
ATOM 6500 O O . ILE A 1 789 ? 19.537 11.978 24.027 1.00 93.31 789 ILE A O 1
ATOM 6504 N N . TRP A 1 790 ? 17.439 12.759 24.149 1.00 94.06 790 TRP A N 1
ATOM 6505 C CA . TRP A 1 790 ? 17.725 14.165 23.883 1.00 94.06 790 TRP A CA 1
ATOM 6506 C C . TRP A 1 790 ? 17.416 14.989 25.131 1.00 94.06 790 TRP A C 1
ATOM 6508 O O . TRP A 1 790 ? 16.260 15.043 25.529 1.00 94.06 790 TRP A O 1
ATOM 6518 N N . LYS A 1 791 ? 18.406 15.629 25.758 1.00 95.94 791 LYS A N 1
ATOM 6519 C CA . LYS A 1 791 ? 18.227 16.412 26.994 1.00 95.94 791 LYS A CA 1
ATOM 6520 C C . LYS A 1 791 ? 18.380 17.900 26.718 1.00 95.94 791 LYS A C 1
ATOM 6522 O O . LYS A 1 791 ? 19.462 18.298 26.323 1.00 95.94 791 LYS A O 1
ATOM 6527 N N . GLY A 1 792 ? 17.380 18.730 26.973 1.00 94.94 792 GLY A N 1
ATOM 6528 C CA . GLY A 1 792 ? 17.515 20.183 26.831 1.00 94.94 792 GLY A CA 1
ATOM 6529 C C . GLY A 1 792 ? 16.375 20.945 27.483 1.00 94.94 792 GLY A C 1
ATOM 6530 O O . GLY A 1 792 ? 15.698 20.398 28.345 1.00 94.94 792 GLY A O 1
ATOM 6531 N N . GLU A 1 793 ? 16.163 22.200 27.095 1.00 95.31 793 GLU A N 1
ATOM 6532 C CA . GLU A 1 793 ? 15.135 23.062 27.685 1.00 95.31 793 GLU A CA 1
ATOM 6533 C C . GLU A 1 793 ? 14.096 23.511 26.647 1.00 95.31 793 GLU A C 1
ATOM 6535 O O . GLU A 1 793 ? 14.403 23.706 25.467 1.00 95.31 793 GLU A O 1
ATOM 6540 N N . TYR A 1 794 ? 12.851 23.661 27.096 1.00 93.62 794 TYR A N 1
ATOM 6541 C CA . TYR A 1 794 ? 11.772 24.318 26.368 1.00 93.62 794 TYR A CA 1
ATOM 6542 C C . TYR A 1 794 ? 11.402 25.654 27.027 1.00 93.62 794 TYR A C 1
ATOM 6544 O O . TYR A 1 794 ? 11.311 25.745 28.252 1.00 93.62 794 TYR A O 1
ATOM 6552 N N . ASP A 1 795 ? 11.118 26.677 26.224 1.00 92.44 795 ASP A N 1
ATOM 6553 C CA . ASP A 1 795 ? 10.621 27.963 26.709 1.00 92.44 795 ASP A CA 1
ATOM 6554 C C . ASP A 1 795 ? 9.129 27.913 27.089 1.00 92.44 795 ASP A C 1
ATOM 6556 O O . ASP A 1 795 ? 8.420 26.925 26.892 1.00 92.44 795 ASP A O 1
ATOM 6560 N N . LYS A 1 796 ? 8.611 29.035 27.600 1.00 90.25 796 LYS A N 1
ATOM 6561 C CA . LYS A 1 796 ? 7.190 29.199 27.956 1.00 90.25 796 LYS A CA 1
ATOM 6562 C C . LYS A 1 796 ? 6.212 29.067 26.776 1.00 90.25 796 LYS A C 1
ATOM 6564 O O . LYS A 1 796 ? 5.005 28.988 26.992 1.00 90.25 796 LYS A O 1
ATOM 6569 N N . ASN A 1 797 ? 6.698 29.101 25.535 1.00 88.19 797 ASN A N 1
ATOM 6570 C CA . ASN A 1 797 ? 5.872 29.008 24.336 1.00 88.19 797 ASN A CA 1
ATOM 6571 C C . ASN A 1 797 ? 5.797 27.582 23.778 1.00 88.19 797 ASN A C 1
ATOM 6573 O O . ASN A 1 797 ? 5.054 27.370 22.817 1.00 88.19 797 ASN A O 1
ATOM 6577 N N . GLY A 1 798 ? 6.501 26.609 24.365 1.00 89.12 798 GLY A N 1
ATOM 6578 C CA . GLY A 1 798 ? 6.567 25.252 23.821 1.00 89.12 798 GLY A CA 1
ATOM 6579 C C . GLY A 1 798 ? 7.735 25.019 22.871 1.00 89.12 798 GLY A C 1
ATOM 6580 O O . GLY A 1 798 ? 7.710 24.040 22.126 1.00 89.12 798 GLY A O 1
ATOM 6581 N N . MET A 1 799 ? 8.731 25.905 22.849 1.00 90.06 799 MET A N 1
ATOM 6582 C CA . MET A 1 799 ? 9.795 25.900 21.850 1.00 90.06 799 MET A CA 1
ATOM 6583 C C . MET A 1 799 ? 11.143 25.483 22.439 1.00 90.06 799 MET A C 1
ATOM 6585 O O . MET A 1 799 ? 11.464 25.866 23.559 1.00 90.06 799 MET A O 1
ATOM 6589 N N . LYS A 1 800 ? 11.953 24.718 21.694 1.00 93.00 800 LYS A N 1
ATOM 6590 C CA . LYS A 1 800 ? 13.285 24.289 22.156 1.00 93.00 800 LYS A CA 1
ATOM 6591 C C . LYS A 1 800 ? 14.215 25.500 22.270 1.00 93.00 800 LYS A C 1
ATOM 6593 O O . LYS A 1 800 ? 14.337 26.272 21.320 1.00 93.00 800 LYS A O 1
ATOM 6598 N N . VAL A 1 801 ? 14.879 25.647 23.412 1.00 92.94 801 VAL A N 1
ATOM 6599 C CA . VAL A 1 801 ? 15.828 26.731 23.706 1.00 92.94 801 VAL A CA 1
ATOM 6600 C C . VAL A 1 801 ? 17.073 26.193 24.403 1.00 92.94 801 VAL A C 1
ATOM 6602 O O . VAL A 1 801 ? 17.077 25.081 24.932 1.00 92.94 801 VAL A O 1
ATOM 6605 N N . GLY A 1 802 ? 18.147 26.983 24.389 1.00 93.00 802 GLY A N 1
ATOM 6606 C CA . GLY A 1 802 ? 19.381 26.638 25.088 1.00 93.00 802 GLY A CA 1
ATOM 6607 C C . GLY A 1 802 ? 20.044 25.380 24.528 1.00 93.00 802 GLY A C 1
ATOM 6608 O O . GLY A 1 802 ? 19.849 25.026 23.365 1.00 93.00 802 GLY A O 1
ATOM 6609 N N . ARG A 1 803 ? 20.864 24.723 25.351 1.00 93.38 803 ARG A N 1
ATOM 6610 C CA . ARG A 1 803 ? 21.640 23.538 24.967 1.00 93.38 803 ARG A CA 1
ATOM 6611 C C . ARG A 1 803 ? 20.794 22.263 25.040 1.00 93.38 803 ARG A C 1
ATOM 6613 O O . ARG A 1 803 ? 20.111 22.026 26.030 1.00 93.38 803 ARG A O 1
ATOM 6620 N N . TRP A 1 804 ? 20.897 21.436 24.005 1.00 94.50 804 TRP A N 1
ATOM 6621 C CA . TRP A 1 804 ? 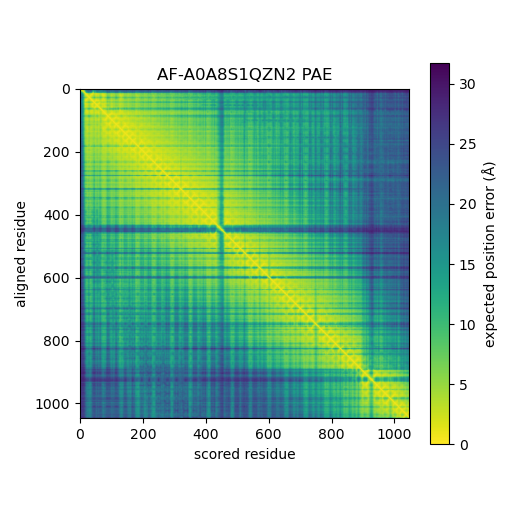20.264 20.133 23.847 1.00 94.50 804 TRP A CA 1
ATOM 6622 C C . TRP A 1 804 ? 21.323 19.059 23.606 1.00 94.50 804 TRP A C 1
ATOM 6624 O O . TRP A 1 804 ? 21.927 19.039 22.544 1.00 94.50 804 TRP A O 1
ATOM 6634 N N . ASP A 1 805 ? 21.536 18.170 24.568 1.00 94.50 805 ASP A N 1
ATOM 6635 C CA . ASP A 1 805 ? 22.517 17.087 24.557 1.00 94.50 805 ASP A CA 1
ATOM 6636 C C . ASP A 1 805 ? 21.920 15.775 24.014 1.00 94.50 805 ASP A C 1
ATOM 6638 O O . ASP A 1 805 ? 20.880 15.314 24.490 1.00 94.50 805 ASP A O 1
ATOM 6642 N N . ILE A 1 806 ? 22.611 15.109 23.086 1.00 92.88 806 ILE A N 1
ATOM 6643 C CA . ILE A 1 806 ? 22.264 13.758 22.615 1.00 92.88 806 ILE A CA 1
ATOM 6644 C C . ILE A 1 806 ? 23.044 12.753 23.439 1.00 92.88 806 ILE A C 1
ATOM 6646 O O . ILE A 1 806 ? 24.274 12.758 23.440 1.00 92.88 806 ILE A O 1
ATOM 6650 N N . ASN A 1 807 ? 22.337 11.867 24.124 1.00 92.44 807 ASN A N 1
ATOM 6651 C CA . ASN A 1 807 ? 22.957 10.822 24.909 1.00 92.44 807 ASN A CA 1
ATOM 6652 C C . ASN A 1 807 ? 22.558 9.452 24.360 1.00 92.44 807 ASN A C 1
ATOM 6654 O O . ASN A 1 807 ? 21.396 9.224 24.043 1.00 92.44 807 ASN A O 1
ATOM 6658 N N . TYR A 1 808 ? 23.508 8.528 24.305 1.00 89.75 808 TYR A N 1
ATOM 6659 C CA . TYR A 1 808 ? 23.321 7.179 23.782 1.00 89.75 808 TYR A CA 1
ATOM 6660 C C . TYR A 1 808 ? 23.751 6.132 24.803 1.00 89.75 808 TYR A C 1
ATOM 6662 O O . TYR A 1 808 ? 24.698 6.338 25.560 1.00 89.75 808 TYR A O 1
ATOM 6670 N N . CYS A 1 809 ? 23.055 5.002 24.825 1.00 87.31 809 CYS A N 1
ATOM 6671 C CA . CYS A 1 809 ? 23.409 3.850 25.632 1.00 87.31 809 CYS A CA 1
ATOM 6672 C C . CYS A 1 809 ? 23.237 2.562 24.818 1.00 87.31 809 CYS A C 1
ATOM 6674 O O . CYS A 1 809 ? 22.164 2.305 24.262 1.00 87.31 809 CYS A O 1
ATOM 6676 N N . LYS A 1 810 ? 24.294 1.746 24.770 1.00 84.00 810 LYS A N 1
ATOM 6677 C CA . LYS A 1 810 ? 24.302 0.448 24.087 1.00 84.00 810 LYS A CA 1
ATOM 6678 C C . LYS A 1 810 ? 23.502 -0.600 24.870 1.00 84.00 810 LYS A C 1
ATOM 6680 O O . LYS A 1 810 ? 23.301 -0.468 26.082 1.00 84.00 810 LYS A O 1
ATOM 6685 N N . TYR A 1 811 ? 23.086 -1.673 24.192 1.00 78.00 811 TYR A N 1
ATOM 6686 C CA . TYR A 1 811 ? 22.559 -2.880 24.834 1.00 78.00 811 TYR A CA 1
ATOM 6687 C C . TYR A 1 811 ? 23.441 -3.311 26.018 1.00 78.00 811 TYR A C 1
ATOM 6689 O O . TYR A 1 811 ? 24.662 -3.392 25.888 1.00 78.00 811 TYR A O 1
ATOM 6697 N N . ASN A 1 812 ? 22.816 -3.607 27.160 1.00 76.06 812 ASN A N 1
ATOM 6698 C CA . ASN A 1 812 ? 23.449 -4.000 28.430 1.00 76.06 812 ASN A CA 1
ATOM 6699 C C . ASN A 1 812 ? 24.309 -2.956 29.160 1.00 76.06 812 ASN A C 1
ATOM 6701 O O . ASN A 1 812 ? 24.702 -3.220 30.297 1.00 76.06 812 ASN A O 1
ATOM 6705 N N . GLU A 1 813 ? 24.551 -1.771 28.601 1.00 83.56 813 GLU A N 1
ATOM 6706 C CA . GLU A 1 813 ? 25.187 -0.688 29.355 1.00 83.56 813 GLU A CA 1
ATOM 6707 C C . GLU A 1 813 ? 24.161 0.006 30.270 1.00 83.56 813 GLU A C 1
ATOM 6709 O O . GLU A 1 813 ? 22.977 0.092 29.957 1.00 83.56 813 GLU A O 1
ATOM 6714 N N . GLU A 1 814 ? 24.577 0.481 31.445 1.00 82.94 814 GLU A N 1
ATOM 6715 C CA . GLU A 1 814 ? 23.692 1.245 32.349 1.00 82.94 814 GLU A CA 1
ATOM 6716 C C . GLU A 1 814 ? 23.882 2.759 32.216 1.00 82.94 814 GLU A C 1
ATOM 6718 O O . GLU A 1 814 ? 23.045 3.542 32.664 1.00 82.94 814 GLU A O 1
ATOM 6723 N N . LYS A 1 815 ? 24.995 3.190 31.613 1.00 88.75 815 LYS A N 1
ATOM 6724 C CA . LYS A 1 815 ? 25.375 4.599 31.541 1.00 88.75 815 LYS A CA 1
ATOM 6725 C C . LYS A 1 815 ? 25.153 5.139 30.139 1.00 88.75 815 LYS A C 1
ATOM 6727 O O . LYS A 1 815 ? 25.650 4.588 29.163 1.00 88.75 815 LYS A O 1
ATOM 6732 N N . TYR A 1 816 ? 24.437 6.252 30.073 1.00 89.81 816 TYR A N 1
ATOM 6733 C CA . TYR A 1 816 ? 24.342 7.065 28.874 1.00 89.81 816 TYR A CA 1
ATOM 6734 C C . TYR A 1 816 ? 25.651 7.830 28.657 1.00 89.81 816 TYR A C 1
ATOM 6736 O O . TYR A 1 816 ? 26.158 8.476 29.575 1.00 89.81 816 TYR A O 1
ATOM 6744 N N . GLN A 1 817 ? 26.173 7.768 27.440 1.00 90.56 817 GLN A N 1
ATOM 6745 C CA . GLN A 1 817 ? 27.321 8.535 26.980 1.00 90.56 817 GLN A CA 1
ATOM 6746 C C . GLN A 1 817 ? 26.805 9.751 26.205 1.00 90.56 817 GLN A C 1
ATOM 6748 O O . GLN A 1 817 ? 25.902 9.615 25.380 1.00 90.56 817 GLN A O 1
ATOM 6753 N N . LEU A 1 818 ? 27.339 10.943 26.481 1.00 91.38 818 LEU A N 1
ATOM 6754 C CA . LEU A 1 818 ? 27.064 12.132 25.674 1.00 91.38 818 LEU A CA 1
ATOM 6755 C C . LEU A 1 818 ? 27.740 11.941 24.317 1.00 91.38 818 LEU A C 1
ATOM 6757 O O . LEU A 1 818 ? 28.965 11.885 24.250 1.00 91.38 818 LEU A O 1
ATOM 6761 N N . ILE A 1 819 ? 26.942 11.828 23.262 1.00 88.94 819 ILE A N 1
ATOM 6762 C CA . ILE A 1 819 ? 27.432 11.556 21.910 1.00 88.94 819 ILE A CA 1
ATOM 6763 C C . ILE A 1 819 ? 27.209 12.716 20.956 1.00 88.94 819 ILE A C 1
ATOM 6765 O O . ILE A 1 819 ? 27.712 12.651 19.852 1.00 88.94 819 ILE A O 1
ATOM 6769 N N . GLY A 1 820 ? 26.449 13.745 21.329 1.00 90.25 820 GLY A N 1
ATOM 6770 C CA . GLY A 1 820 ? 26.112 14.842 20.429 1.00 90.25 820 GLY A CA 1
ATOM 6771 C C . GLY A 1 820 ? 25.325 15.945 21.119 1.00 90.25 820 GLY A C 1
ATOM 6772 O O . GLY A 1 820 ? 25.229 15.972 22.347 1.00 90.25 820 GLY A O 1
ATOM 6773 N N . GLY A 1 821 ? 24.723 16.829 20.328 1.00 90.88 821 GLY A N 1
ATOM 6774 C CA . GLY A 1 821 ? 23.919 17.944 20.819 1.00 90.88 821 GLY A CA 1
ATOM 6775 C C . GLY A 1 821 ? 24.500 19.321 20.526 1.00 90.88 821 GLY A C 1
ATOM 6776 O O . GLY A 1 821 ? 25.641 19.428 20.088 1.00 90.88 821 GLY A O 1
ATOM 6777 N N . GLY A 1 822 ? 23.713 20.368 20.766 1.00 91.25 822 GLY A N 1
ATOM 6778 C CA . GLY A 1 822 ? 24.085 21.766 20.544 1.00 91.25 822 GLY A CA 1
ATOM 6779 C C . GLY A 1 822 ? 22.989 22.735 20.989 1.00 91.25 822 GLY A C 1
ATOM 6780 O O . GLY A 1 822 ? 22.091 22.338 21.723 1.00 91.25 822 GLY A O 1
ATOM 6781 N N . SER A 1 823 ? 23.050 24.009 20.595 1.00 92.00 823 SER A N 1
ATOM 6782 C CA . SER A 1 823 ? 22.147 25.045 21.129 1.00 92.00 823 SER A CA 1
ATOM 6783 C C . SER A 1 823 ? 21.029 25.461 20.166 1.00 92.00 823 SER A C 1
ATOM 6785 O O . SER A 1 823 ? 21.196 25.375 18.951 1.00 92.00 823 SER A O 1
ATOM 6787 N N . TYR A 1 824 ? 19.906 25.946 20.704 1.00 88.75 824 TYR A N 1
ATOM 6788 C CA . TYR A 1 824 ? 18.823 26.628 19.982 1.00 88.75 824 TYR A CA 1
ATOM 6789 C C . TYR A 1 824 ? 18.725 28.105 20.404 1.00 88.75 824 TYR A C 1
ATOM 6791 O O . TYR A 1 824 ? 18.906 28.422 21.582 1.00 88.75 824 TYR A O 1
ATOM 6799 N N . VAL A 1 825 ? 18.397 29.007 19.466 1.00 86.62 825 VAL A N 1
ATOM 6800 C CA . VAL A 1 825 ? 18.103 30.432 19.761 1.00 86.62 825 VAL A CA 1
ATOM 6801 C C . VAL A 1 825 ? 16.612 30.638 20.021 1.00 86.62 825 VAL A C 1
ATOM 6803 O O . VAL A 1 825 ? 15.768 30.076 19.328 1.00 86.62 825 VAL A O 1
ATOM 6806 N N . GLU A 1 826 ? 16.286 31.520 20.970 1.00 74.38 826 GLU A N 1
ATOM 6807 C CA . GLU A 1 826 ? 14.908 31.863 21.364 1.00 74.38 826 GLU A CA 1
ATOM 6808 C C . GLU A 1 826 ? 14.048 32.449 20.230 1.00 74.38 826 GLU A C 1
ATOM 6810 O O . GLU A 1 826 ? 12.819 32.385 20.277 1.00 74.38 826 GLU A O 1
ATOM 6815 N N . LYS A 1 827 ? 14.657 33.016 19.183 1.00 67.38 827 LYS A N 1
ATOM 6816 C CA . LYS A 1 827 ? 13.916 33.597 18.063 1.00 67.38 827 LYS A CA 1
ATOM 6817 C C . LYS A 1 827 ? 13.366 32.466 17.189 1.00 67.38 827 LYS A C 1
ATOM 6819 O O . LYS A 1 827 ? 14.094 31.859 16.415 1.00 67.38 827 LYS A O 1
ATOM 6824 N N . GLU A 1 828 ? 12.077 32.178 17.361 1.00 62.47 828 GLU A N 1
ATOM 6825 C CA . GLU A 1 828 ? 11.300 31.152 16.639 1.00 62.47 828 GLU A CA 1
ATOM 6826 C C . GLU A 1 828 ? 11.631 29.689 16.976 1.00 62.47 828 GLU A C 1
ATOM 6828 O O . GLU A 1 828 ? 11.018 28.796 16.394 1.00 62.47 828 GLU A O 1
ATOM 6833 N N . GLY A 1 829 ? 12.551 29.428 17.916 1.00 56.91 829 GLY A N 1
ATOM 6834 C CA . GLY A 1 829 ? 12.720 28.151 18.628 1.00 56.91 829 GLY A CA 1
ATOM 6835 C C . GLY A 1 829 ? 12.851 26.879 17.780 1.00 56.91 829 GLY A C 1
ATOM 6836 O O . GLY A 1 829 ? 12.548 25.772 18.227 1.00 56.91 829 GLY A O 1
ATOM 6837 N N . LYS A 1 830 ? 13.272 27.053 16.528 1.00 72.06 830 LYS A N 1
ATOM 6838 C CA . LYS A 1 830 ? 13.566 25.991 15.556 1.00 72.06 830 LYS A CA 1
ATOM 6839 C C . LYS A 1 830 ? 14.975 26.105 14.982 1.00 72.06 830 LYS A C 1
ATOM 6841 O O . LYS A 1 830 ? 15.388 25.247 14.209 1.00 72.06 830 LYS A O 1
ATOM 6846 N N . ILE A 1 831 ? 15.702 27.160 15.342 1.00 84.38 831 ILE A N 1
ATOM 6847 C CA . ILE A 1 831 ? 16.991 27.500 14.750 1.00 84.38 831 ILE A CA 1
ATOM 6848 C C . ILE A 1 831 ? 18.098 26.934 15.643 1.00 84.38 831 ILE A C 1
ATOM 6850 O O . ILE A 1 831 ? 18.317 27.426 16.752 1.00 84.38 831 ILE A O 1
ATOM 6854 N N . LYS A 1 832 ? 18.767 25.884 15.159 1.00 90.81 832 LYS A N 1
ATOM 6855 C CA . LYS A 1 832 ? 19.994 25.329 15.751 1.00 90.81 832 LYS A CA 1
ATOM 6856 C C . LYS A 1 832 ? 21.150 26.313 15.543 1.00 90.81 832 LYS A C 1
ATOM 6858 O O . LYS A 1 832 ? 21.227 26.916 14.484 1.00 90.81 832 LYS A O 1
ATOM 6863 N N . ILE A 1 833 ? 22.044 26.483 16.510 1.00 89.69 833 ILE A N 1
ATOM 6864 C CA . ILE A 1 833 ? 23.213 27.369 16.401 1.00 89.69 833 ILE A CA 1
ATOM 6865 C C . ILE A 1 833 ? 24.450 26.776 17.077 1.00 89.69 833 ILE A C 1
ATOM 6867 O O . ILE A 1 833 ? 24.340 25.983 18.017 1.00 89.69 833 ILE A O 1
ATOM 6871 N N . GLY A 1 834 ? 25.624 27.233 16.640 1.00 90.62 834 GLY A N 1
ATOM 6872 C CA . GLY A 1 834 ? 26.918 26.834 17.181 1.00 90.62 834 GLY A CA 1
ATOM 6873 C C . GLY A 1 834 ? 27.228 25.363 16.914 1.00 90.62 834 GLY A C 1
ATOM 6874 O O . GLY A 1 834 ? 26.648 24.743 16.023 1.00 90.62 834 GLY A O 1
ATOM 6875 N N . MET A 1 835 ? 28.151 24.800 17.693 1.00 90.62 835 MET A N 1
ATOM 6876 C CA . MET A 1 835 ? 28.541 23.396 17.559 1.00 90.62 835 MET A CA 1
ATOM 6877 C C . MET A 1 835 ? 27.373 22.452 17.879 1.00 90.62 835 MET A C 1
ATOM 6879 O O . MET A 1 835 ? 26.695 22.614 18.895 1.00 90.62 835 MET A O 1
ATOM 6883 N N . TRP A 1 836 ? 27.176 21.455 17.024 1.00 91.25 836 TRP A N 1
ATOM 6884 C CA . TRP A 1 836 ? 26.116 20.461 17.066 1.00 91.25 836 TRP A CA 1
ATOM 6885 C C . TRP A 1 836 ? 26.654 19.070 16.732 1.00 91.25 836 TRP A C 1
ATOM 6887 O O . TRP A 1 836 ? 27.289 18.881 15.699 1.00 91.25 836 TRP A O 1
ATOM 6897 N N . GLY A 1 837 ? 26.340 18.091 17.579 1.00 90.62 837 GLY A N 1
ATOM 6898 C CA . GLY A 1 837 ? 26.365 16.672 17.219 1.00 90.62 837 GLY A CA 1
ATOM 6899 C C . GLY A 1 837 ? 24.974 16.196 16.778 1.00 90.62 837 GLY A C 1
ATOM 6900 O O . GLY A 1 837 ? 24.004 16.534 17.450 1.00 90.62 837 GLY A O 1
ATOM 6901 N N . GLU A 1 838 ? 24.852 15.416 15.703 1.00 91.12 838 GLU A N 1
ATOM 6902 C CA . GLU A 1 838 ? 23.597 14.872 15.155 1.00 91.12 838 GLU A CA 1
ATOM 6903 C C . GLU A 1 838 ? 23.710 13.376 14.847 1.00 91.12 838 GLU A C 1
ATOM 6905 O O . GLU A 1 838 ? 24.751 12.917 14.387 1.00 91.12 838 GLU A O 1
ATOM 6910 N N . LEU A 1 839 ? 22.633 12.609 15.040 1.00 88.00 839 LEU A N 1
ATOM 6911 C CA . LEU A 1 839 ? 22.602 11.207 14.613 1.00 88.00 839 LEU A CA 1
ATOM 6912 C C . LEU A 1 839 ? 22.659 11.124 13.081 1.00 88.00 839 LEU A C 1
ATOM 6914 O O . LEU A 1 839 ? 21.934 11.833 12.385 1.00 88.00 839 LEU A O 1
ATOM 6918 N N . HIS A 1 840 ? 23.514 10.253 12.553 1.00 86.81 840 HIS A N 1
ATOM 6919 C CA . HIS A 1 840 ? 23.543 9.939 11.128 1.00 86.81 840 HIS A CA 1
ATOM 6920 C C . HIS A 1 840 ? 22.358 9.031 10.752 1.00 86.81 840 HIS A C 1
ATOM 6922 O O . HIS A 1 840 ? 21.964 8.180 11.542 1.00 86.81 840 HIS A O 1
ATOM 6928 N N . GLU A 1 841 ? 21.853 9.107 9.516 1.00 77.56 841 GLU A N 1
ATOM 6929 C CA . GLU A 1 841 ? 20.764 8.237 9.006 1.00 77.56 841 GLU A CA 1
ATOM 6930 C C . GLU A 1 841 ? 21.024 6.728 9.205 1.00 77.56 841 GLU A C 1
ATOM 6932 O O . GLU A 1 841 ? 20.111 5.945 9.416 1.00 77.56 841 GLU A O 1
ATOM 6937 N N . LYS A 1 842 ? 22.296 6.322 9.190 1.00 77.50 842 LYS A N 1
ATOM 6938 C CA . LYS A 1 842 ? 22.754 4.932 9.393 1.00 77.50 842 LYS A CA 1
ATOM 6939 C C . LYS A 1 842 ? 23.103 4.600 10.847 1.00 77.50 842 LYS A C 1
ATOM 6941 O O . LYS A 1 842 ? 23.810 3.622 11.089 1.00 77.50 842 LYS A O 1
ATOM 6946 N N . PHE A 1 843 ? 22.700 5.425 11.815 1.00 77.75 843 PHE A N 1
ATOM 6947 C CA . PHE A 1 843 ? 23.012 5.196 13.229 1.00 77.75 843 PHE A CA 1
ATOM 6948 C C . PHE A 1 843 ? 22.494 3.830 13.700 1.00 77.75 843 PHE A C 1
ATOM 6950 O O . PHE A 1 843 ? 23.221 3.092 14.368 1.00 77.75 843 PHE A O 1
ATOM 6957 N N . PHE A 1 844 ? 21.287 3.458 13.270 1.00 72.88 844 PHE A N 1
ATOM 6958 C CA . PHE A 1 844 ? 20.616 2.222 13.666 1.00 72.88 844 PHE A CA 1
ATOM 6959 C C . PHE A 1 844 ? 21.016 0.993 12.820 1.00 72.88 844 PHE A C 1
ATOM 6961 O O . PHE A 1 844 ? 20.783 -0.135 13.243 1.00 72.88 844 PHE A O 1
ATOM 6968 N N . ASP A 1 845 ? 21.773 1.161 11.726 1.00 73.12 845 ASP A N 1
ATOM 6969 C CA . ASP A 1 845 ? 22.331 0.067 10.897 1.00 73.12 845 ASP A CA 1
ATOM 6970 C C . ASP A 1 845 ? 23.576 -0.607 11.532 1.00 73.12 845 ASP A C 1
ATOM 6972 O O . ASP A 1 845 ? 24.528 -0.982 10.842 1.00 73.12 845 ASP A O 1
ATOM 6976 N N . HIS A 1 846 ? 23.623 -0.715 12.863 1.00 71.38 846 HIS A N 1
ATOM 6977 C CA . HIS A 1 846 ? 24.742 -1.259 13.656 1.00 71.38 846 HIS A CA 1
ATOM 6978 C C . HIS A 1 846 ? 26.080 -0.499 13.577 1.00 71.38 846 HIS A C 1
ATOM 6980 O O . HIS A 1 846 ? 27.082 -0.994 14.095 1.00 71.38 846 HIS A O 1
ATOM 6986 N N . ARG A 1 847 ? 26.124 0.690 12.959 1.00 70.81 847 ARG A N 1
ATOM 6987 C CA . ARG A 1 847 ? 27.360 1.483 12.809 1.00 70.81 847 ARG A CA 1
ATOM 6988 C C . ARG A 1 847 ? 27.432 2.752 13.669 1.00 70.81 847 ARG A C 1
ATOM 6990 O O . ARG A 1 847 ? 28.472 3.392 13.684 1.00 70.81 847 ARG A O 1
ATOM 6997 N N . TYR A 1 848 ? 26.369 3.092 14.409 1.00 83.06 848 TYR A N 1
ATOM 6998 C CA . TYR A 1 848 ? 26.327 4.146 15.442 1.00 83.06 848 TYR A CA 1
ATOM 6999 C C . TYR A 1 848 ? 27.090 5.441 15.085 1.00 83.06 848 TYR A C 1
ATOM 7001 O O . TYR A 1 848 ? 27.922 5.903 15.861 1.00 83.06 848 TYR A O 1
ATOM 7009 N N . PHE A 1 849 ? 26.843 6.027 13.907 1.00 86.25 849 PHE A N 1
ATOM 7010 C CA . PHE A 1 849 ? 27.569 7.221 13.451 1.00 86.25 849 PHE A CA 1
ATOM 7011 C C . PHE A 1 849 ? 26.948 8.542 13.932 1.00 86.25 849 PHE A C 1
ATOM 7013 O O . PHE A 1 849 ? 25.745 8.755 13.776 1.00 86.25 849 PHE A O 1
ATOM 7020 N N . VAL A 1 850 ? 27.769 9.477 14.414 1.00 88.75 850 VAL A N 1
ATOM 7021 C CA . VAL A 1 850 ? 27.342 10.846 14.768 1.00 88.75 850 VAL A CA 1
ATOM 7022 C C . VAL A 1 850 ? 28.070 11.880 13.915 1.00 88.75 850 VAL A C 1
ATOM 7024 O O . VAL A 1 850 ? 29.265 11.770 13.695 1.00 88.75 850 VAL A O 1
ATOM 7027 N N . LEU A 1 851 ? 27.363 12.904 13.458 1.00 90.88 851 LEU A N 1
ATOM 7028 C CA . LEU A 1 851 ? 27.884 14.057 12.728 1.00 90.88 851 LEU A CA 1
ATOM 7029 C C . LEU A 1 851 ? 28.150 15.228 13.684 1.00 90.88 851 LEU A C 1
ATOM 7031 O O . LEU A 1 851 ? 27.211 15.672 14.328 1.00 90.88 851 LEU A O 1
ATOM 7035 N N . TYR A 1 852 ? 29.365 15.770 13.747 1.00 91.38 852 TYR A N 1
ATOM 7036 C CA . TYR A 1 852 ? 29.735 16.903 14.610 1.00 91.38 852 TYR A CA 1
ATOM 7037 C C . TYR A 1 852 ? 30.226 18.105 13.811 1.00 91.38 852 TYR A C 1
ATOM 7039 O O . TYR A 1 852 ? 31.319 18.035 13.262 1.00 91.38 852 TYR A O 1
ATOM 7047 N N . GLY A 1 853 ? 29.499 19.220 13.800 1.00 92.44 853 GLY A N 1
ATOM 7048 C CA . GLY A 1 853 ? 29.953 20.465 13.165 1.00 92.44 853 GLY A CA 1
ATOM 7049 C C . GLY A 1 853 ? 29.213 21.692 13.670 1.00 92.44 853 GLY A C 1
ATOM 7050 O O . GLY A 1 853 ? 28.679 21.656 14.770 1.00 92.44 853 GLY A O 1
ATOM 7051 N N . GLU A 1 854 ? 29.202 22.790 12.916 1.00 93.19 854 GLU A N 1
ATOM 7052 C CA . GLU A 1 854 ? 28.637 24.069 13.363 1.00 93.19 854 GLU A CA 1
ATOM 7053 C C . GLU A 1 854 ? 27.389 24.475 12.564 1.00 93.19 854 GLU A C 1
ATOM 7055 O O . GLU A 1 854 ? 27.291 24.237 11.361 1.00 93.19 854 GLU A O 1
ATOM 7060 N N . TYR A 1 855 ? 26.428 25.107 13.237 1.00 91.31 855 TYR A N 1
ATOM 7061 C CA . TYR A 1 855 ? 25.349 25.878 12.629 1.00 91.31 855 TYR A CA 1
ATOM 7062 C C . TYR A 1 855 ? 25.611 27.379 12.793 1.00 91.31 855 TYR A C 1
ATOM 7064 O O . TYR A 1 855 ? 25.909 27.841 13.897 1.00 91.31 855 TYR A O 1
ATOM 7072 N N . ASN A 1 856 ? 25.423 28.165 11.733 1.00 91.19 856 ASN A N 1
ATOM 7073 C CA . ASN A 1 856 ? 25.451 29.623 11.835 1.00 91.19 856 ASN A CA 1
ATOM 7074 C C . ASN A 1 856 ? 24.182 30.173 12.518 1.00 91.19 856 ASN A C 1
ATOM 7076 O O . ASN A 1 856 ? 23.246 29.442 12.844 1.00 91.19 856 ASN A O 1
ATOM 7080 N N . THR A 1 857 ? 24.116 31.492 12.703 1.00 88.19 857 THR A N 1
ATOM 7081 C CA . THR A 1 857 ? 23.003 32.184 13.379 1.00 88.19 857 THR A CA 1
ATOM 7082 C C . THR A 1 857 ? 21.648 32.081 12.670 1.00 88.19 857 THR A C 1
ATOM 7084 O O . THR A 1 857 ? 20.629 32.401 13.280 1.00 88.19 857 THR A O 1
ATOM 7087 N N . ASN A 1 858 ? 21.616 31.618 11.417 1.00 86.88 858 ASN A N 1
ATOM 7088 C CA . ASN A 1 858 ? 20.397 31.403 10.637 1.00 86.88 858 ASN A CA 1
ATOM 7089 C C . ASN A 1 858 ? 19.915 29.942 10.671 1.00 86.88 858 ASN A C 1
ATOM 7091 O O . ASN A 1 858 ? 18.929 29.618 10.012 1.00 86.88 858 ASN A O 1
ATOM 7095 N N . GLY A 1 859 ? 20.581 29.050 11.415 1.00 87.19 859 GLY A N 1
ATOM 7096 C CA . GLY A 1 859 ? 20.206 27.631 11.464 1.00 87.19 859 GLY A CA 1
ATOM 7097 C C . GLY A 1 859 ? 20.698 26.823 10.280 1.00 87.19 859 GLY A C 1
ATOM 7098 O O . GLY A 1 859 ? 20.149 25.763 9.985 1.00 87.19 859 GLY A O 1
ATOM 7099 N N . ILE A 1 860 ? 21.730 27.318 9.605 1.00 89.00 860 ILE A N 1
ATOM 7100 C CA . ILE A 1 860 ? 22.320 26.696 8.428 1.00 89.00 860 ILE A CA 1
ATOM 7101 C C . ILE A 1 860 ? 23.634 26.022 8.839 1.00 89.00 860 ILE A C 1
ATOM 7103 O O . ILE A 1 860 ? 24.424 26.626 9.564 1.00 89.00 860 ILE A O 1
ATOM 7107 N N . LYS A 1 861 ? 23.861 24.770 8.416 1.00 92.12 861 LYS A N 1
ATOM 7108 C CA . LYS A 1 861 ? 25.126 24.058 8.667 1.00 92.12 861 LYS A CA 1
ATOM 7109 C C . LYS A 1 861 ? 26.264 24.807 7.982 1.00 92.12 861 LYS A C 1
ATOM 7111 O O . LYS A 1 861 ? 26.158 25.076 6.798 1.00 92.12 861 LYS A O 1
ATOM 7116 N N . VAL A 1 862 ? 27.336 25.116 8.695 1.00 92.38 862 VAL A N 1
ATOM 7117 C CA . VAL A 1 862 ? 28.527 25.797 8.171 1.00 92.38 862 VAL A CA 1
ATOM 7118 C C . VAL A 1 862 ? 29.784 25.068 8.629 1.00 92.38 862 VAL A C 1
ATOM 7120 O O . VAL A 1 862 ? 29.762 24.317 9.608 1.00 92.38 862 VAL A O 1
ATOM 7123 N N . GLY A 1 863 ? 30.892 25.282 7.924 1.00 91.25 863 GLY A N 1
ATOM 7124 C CA . GLY A 1 863 ? 32.181 24.722 8.300 1.00 91.25 863 GLY A CA 1
ATOM 7125 C C . GLY A 1 863 ? 32.196 23.192 8.301 1.00 91.25 863 GLY A C 1
ATOM 7126 O O . GLY A 1 863 ? 31.374 22.530 7.664 1.00 91.25 863 GLY A O 1
ATOM 7127 N N . ARG A 1 864 ? 33.192 22.618 8.979 1.00 88.94 864 ARG A N 1
ATOM 7128 C CA . ARG A 1 864 ? 33.475 21.179 8.960 1.00 88.94 864 ARG A CA 1
ATOM 7129 C C . ARG A 1 864 ? 32.580 20.423 9.948 1.00 88.94 864 ARG A C 1
ATOM 7131 O O . ARG A 1 864 ? 32.426 20.830 11.091 1.00 88.94 864 ARG A O 1
ATOM 7138 N N . TRP A 1 865 ? 32.057 19.296 9.487 1.00 91.38 865 TRP A N 1
ATOM 7139 C CA . TRP A 1 865 ? 31.185 18.347 10.163 1.00 91.38 865 TRP A CA 1
ATOM 7140 C C . TRP A 1 865 ? 31.812 16.946 10.121 1.00 91.38 865 TRP A C 1
ATOM 7142 O O . TRP A 1 865 ? 31.811 16.301 9.077 1.00 91.38 865 TRP A O 1
ATOM 7152 N N . ASP A 1 866 ? 32.377 16.467 11.222 1.00 89.12 866 ASP A N 1
ATOM 7153 C CA . ASP A 1 866 ? 33.059 15.170 11.311 1.00 89.12 866 ASP A CA 1
ATOM 7154 C C . ASP A 1 866 ? 32.078 14.012 11.567 1.00 89.12 866 ASP A C 1
ATOM 7156 O O . ASP A 1 866 ? 31.164 14.142 12.373 1.00 89.12 866 ASP A O 1
ATOM 7160 N N . PHE A 1 867 ? 32.272 12.863 10.913 1.00 88.00 867 PHE A N 1
ATOM 7161 C CA . PHE A 1 867 ? 31.526 11.626 11.178 1.00 88.00 867 PHE A CA 1
ATOM 7162 C C . PHE A 1 867 ? 32.297 10.813 12.218 1.00 88.00 867 PHE A C 1
ATOM 7164 O O . PHE A 1 867 ? 33.386 10.320 11.933 1.00 88.00 867 PHE A O 1
ATOM 7171 N N . LEU A 1 868 ? 31.743 10.646 13.409 1.00 85.25 868 LEU A N 1
ATOM 7172 C CA . LEU A 1 868 ? 32.313 9.861 14.496 1.00 85.25 868 LEU A CA 1
ATOM 7173 C C . LEU A 1 868 ? 31.697 8.464 14.515 1.00 85.25 868 LEU A C 1
ATOM 7175 O O . LEU A 1 868 ? 30.477 8.327 14.584 1.00 85.25 868 LEU A O 1
ATOM 7179 N N . ASP A 1 869 ? 32.542 7.437 14.487 1.00 84.88 869 ASP A N 1
ATOM 7180 C CA . ASP A 1 869 ? 32.149 6.043 14.697 1.00 84.88 869 ASP A CA 1
ATOM 7181 C C . ASP A 1 869 ? 32.207 5.699 16.189 1.00 84.88 869 ASP A C 1
ATOM 7183 O O . ASP A 1 869 ? 33.288 5.520 16.761 1.00 84.88 869 ASP A O 1
ATOM 7187 N N . LEU A 1 870 ? 31.039 5.592 16.829 1.00 82.88 870 LEU A N 1
ATOM 7188 C CA . LEU A 1 870 ? 30.958 5.262 18.252 1.00 82.88 870 LEU A CA 1
ATOM 7189 C C . LEU A 1 870 ? 31.358 3.804 18.552 1.00 82.88 870 LEU A C 1
ATOM 7191 O O . LEU A 1 870 ? 31.642 3.478 19.703 1.00 82.88 870 LEU A O 1
ATOM 7195 N N . THR A 1 871 ? 31.399 2.908 17.554 1.00 79.94 871 THR A N 1
ATOM 7196 C CA . THR A 1 871 ? 31.890 1.529 17.748 1.00 79.94 871 THR A CA 1
ATOM 7197 C C . THR A 1 871 ? 33.410 1.460 17.853 1.00 79.94 871 THR A C 1
ATOM 7199 O O . THR A 1 871 ? 33.934 0.536 18.477 1.00 79.94 871 THR A O 1
ATOM 7202 N N . ASN A 1 872 ? 34.113 2.446 17.290 1.00 79.56 872 ASN A N 1
ATOM 7203 C CA . ASN A 1 872 ? 35.567 2.481 17.188 1.00 79.56 872 ASN A CA 1
ATOM 7204 C C . ASN A 1 872 ? 36.163 3.660 17.978 1.00 79.56 872 ASN A C 1
ATOM 7206 O O . ASN A 1 872 ? 36.903 4.480 17.439 1.00 79.56 872 ASN A O 1
ATOM 7210 N N . ASN A 1 873 ? 35.819 3.766 19.269 1.00 79.94 873 ASN A N 1
ATOM 7211 C CA . ASN A 1 873 ? 36.317 4.803 20.188 1.00 79.94 873 ASN A CA 1
ATOM 7212 C C . ASN A 1 873 ? 36.159 6.244 19.656 1.00 79.94 873 ASN A C 1
ATOM 7214 O O . ASN A 1 873 ? 37.059 7.069 19.819 1.00 79.94 873 ASN A O 1
ATOM 7218 N N . ASN A 1 874 ? 35.021 6.553 19.025 1.00 80.19 874 ASN A N 1
ATOM 7219 C CA . ASN A 1 874 ? 34.731 7.855 18.416 1.00 80.19 874 ASN A CA 1
ATOM 7220 C C . ASN A 1 874 ? 35.740 8.249 17.324 1.00 80.19 874 ASN A C 1
ATOM 7222 O O . ASN A 1 874 ? 36.014 9.434 17.130 1.00 80.19 874 ASN A O 1
ATOM 7226 N N . SER A 1 875 ? 36.314 7.274 16.609 1.00 79.50 875 SER A N 1
ATOM 7227 C CA . SER A 1 875 ? 37.208 7.566 15.491 1.00 79.50 875 SER A CA 1
ATOM 7228 C C . SER A 1 875 ? 36.464 8.366 14.424 1.00 79.50 875 SER A C 1
ATOM 7230 O O . SER A 1 875 ? 35.364 7.977 14.019 1.00 79.50 875 SER A O 1
ATOM 7232 N N . ILE A 1 876 ? 37.071 9.451 13.943 1.00 78.62 876 ILE A N 1
ATOM 7233 C CA . ILE A 1 876 ? 36.554 10.182 12.786 1.00 78.62 876 ILE A CA 1
ATOM 7234 C C . ILE A 1 876 ? 36.683 9.261 11.567 1.00 78.62 876 ILE A C 1
ATOM 7236 O O . ILE A 1 876 ? 37.788 8.917 11.157 1.00 78.62 876 ILE A O 1
ATOM 7240 N N . CYS A 1 877 ? 35.553 8.843 11.007 1.00 78.19 877 CYS A N 1
ATOM 7241 C CA . CYS A 1 877 ? 35.475 7.956 9.845 1.00 78.19 877 CYS A CA 1
ATOM 7242 C C . CYS A 1 877 ? 35.150 8.686 8.537 1.00 78.19 877 CYS A C 1
ATOM 7244 O O . CYS A 1 877 ? 35.187 8.090 7.466 1.00 78.19 877 CYS A O 1
ATOM 7246 N N . GLY A 1 878 ? 34.860 9.982 8.624 1.00 83.12 878 GLY A N 1
ATOM 7247 C CA . GLY A 1 878 ? 34.543 10.839 7.493 1.00 83.12 878 GLY A CA 1
ATOM 7248 C C . GLY A 1 878 ? 34.381 12.287 7.939 1.00 83.12 878 GLY A C 1
ATOM 7249 O O . GLY A 1 878 ? 34.429 12.590 9.129 1.00 83.12 878 GLY A O 1
ATOM 7250 N N . CYS A 1 879 ? 34.159 13.203 7.003 1.00 85.25 879 CYS A N 1
ATOM 7251 C CA . CYS A 1 879 ? 33.757 14.582 7.308 1.00 85.25 879 CYS A CA 1
ATOM 7252 C C . CYS A 1 879 ? 33.062 15.229 6.112 1.00 85.25 879 CYS A C 1
ATOM 7254 O O . CYS A 1 879 ? 33.361 14.898 4.975 1.00 85.25 879 CYS A O 1
ATOM 7256 N N . VAL A 1 880 ? 32.143 16.154 6.345 1.00 84.81 880 VAL A N 1
ATOM 7257 C CA . VAL A 1 880 ? 31.523 17.017 5.336 1.00 84.81 880 VAL A CA 1
ATOM 7258 C C . VAL A 1 880 ? 31.824 18.466 5.716 1.00 84.81 880 VAL A C 1
ATOM 7260 O O . VAL A 1 880 ? 32.060 18.746 6.877 1.00 84.81 880 VAL A O 1
ATOM 7263 N N . ASN A 1 881 ? 31.944 19.393 4.781 1.00 85.69 881 ASN A N 1
ATOM 7264 C CA . ASN A 1 881 ? 32.242 20.796 5.072 1.00 85.69 881 ASN A CA 1
ATOM 7265 C C . ASN A 1 881 ? 31.237 21.646 4.308 1.00 85.69 881 ASN A C 1
ATOM 7267 O O . ASN A 1 881 ? 30.931 21.305 3.166 1.00 85.69 881 ASN A O 1
ATOM 7271 N N . PHE A 1 882 ? 30.735 22.713 4.915 1.00 85.25 882 PHE A N 1
ATOM 7272 C CA . PHE A 1 882 ? 29.720 23.596 4.348 1.00 85.25 882 PHE A CA 1
ATOM 7273 C C . PHE A 1 882 ? 30.250 25.033 4.248 1.00 85.25 882 PHE A C 1
ATOM 7275 O O . PHE A 1 882 ? 31.043 25.462 5.087 1.00 85.25 882 PHE A O 1
ATOM 7282 N N . ASP A 1 883 ? 29.828 25.775 3.224 1.00 85.81 883 ASP A N 1
ATOM 7283 C CA . ASP A 1 883 ? 30.027 27.228 3.165 1.00 85.81 883 ASP A CA 1
ATOM 7284 C C . ASP A 1 883 ? 29.029 27.978 4.067 1.00 85.81 883 ASP A C 1
ATOM 7286 O O . ASP A 1 883 ? 28.173 27.370 4.709 1.00 85.81 883 ASP A O 1
ATOM 7290 N N . ASP A 1 884 ? 29.139 29.309 4.123 1.00 88.62 884 ASP A N 1
ATOM 7291 C CA . ASP A 1 884 ? 28.298 30.163 4.978 1.00 88.62 884 ASP A CA 1
ATOM 7292 C C . ASP A 1 884 ? 26.805 30.147 4.592 1.00 88.62 884 ASP A C 1
ATOM 7294 O O . ASP A 1 884 ? 25.947 30.473 5.419 1.00 88.62 884 ASP A O 1
ATOM 7298 N N . ASP A 1 885 ? 26.493 29.738 3.359 1.00 84.38 885 ASP A N 1
ATOM 7299 C CA . ASP A 1 885 ? 25.135 29.594 2.828 1.00 84.38 885 ASP A CA 1
ATOM 7300 C C . ASP A 1 885 ? 24.576 28.172 3.042 1.00 84.38 885 ASP A C 1
ATOM 7302 O O . ASP A 1 885 ? 23.431 27.886 2.680 1.00 84.38 885 ASP A O 1
ATOM 7306 N N . GLY A 1 886 ? 25.364 27.272 3.643 1.00 84.00 886 GLY A N 1
ATOM 7307 C CA . GLY A 1 886 ? 25.002 25.881 3.905 1.00 84.00 886 GLY A CA 1
ATOM 7308 C C . GLY A 1 886 ? 25.057 24.962 2.712 1.00 84.00 886 GLY A C 1
ATOM 7309 O O . GLY A 1 886 ? 24.527 23.848 2.770 1.00 84.00 886 GLY A O 1
ATOM 7310 N N . ASN A 1 887 ? 25.697 25.396 1.632 1.00 79.38 887 ASN A N 1
ATOM 7311 C CA . ASN A 1 887 ? 26.039 24.470 0.578 1.00 79.38 887 ASN A CA 1
ATOM 7312 C C . ASN A 1 887 ? 27.179 23.606 1.100 1.00 79.38 887 ASN A C 1
ATOM 7314 O O . ASN A 1 887 ? 28.207 24.109 1.549 1.00 79.38 887 ASN A O 1
ATOM 7318 N N . GLU A 1 888 ? 27.007 22.290 1.020 1.00 80.69 888 GLU A N 1
ATOM 7319 C CA . GLU A 1 888 ? 28.137 21.375 1.119 1.00 80.69 888 GLU A CA 1
ATOM 7320 C C . GLU A 1 888 ? 29.200 21.860 0.131 1.00 80.69 888 GLU A C 1
ATOM 7322 O O . GLU A 1 888 ? 28.841 22.204 -0.986 1.00 80.69 888 GLU A O 1
ATOM 7327 N N . ILE A 1 889 ? 30.459 21.951 0.547 1.00 78.81 889 ILE A N 1
ATOM 7328 C CA . ILE A 1 889 ? 31.628 22.265 -0.284 1.00 78.81 889 ILE A CA 1
ATOM 7329 C C . ILE A 1 889 ? 32.582 21.076 -0.361 1.00 78.81 889 ILE A C 1
ATOM 7331 O O . ILE A 1 889 ? 33.325 20.961 -1.325 1.00 78.81 889 ILE A O 1
ATOM 7335 N N . TYR A 1 890 ? 32.545 20.155 0.604 1.00 77.50 890 TYR A N 1
ATOM 7336 C CA . TYR A 1 890 ? 33.472 19.024 0.678 1.00 77.50 890 TYR A CA 1
ATOM 7337 C C . TYR A 1 890 ? 32.843 17.840 1.425 1.00 77.50 890 TYR A C 1
ATOM 7339 O O . TYR A 1 890 ? 32.074 18.064 2.353 1.00 77.50 890 TYR A O 1
ATOM 7347 N N . ARG A 1 891 ? 33.192 16.594 1.065 1.00 79.06 891 ARG A N 1
ATOM 7348 C CA . ARG A 1 891 ? 32.746 15.372 1.761 1.00 79.06 891 ARG A CA 1
ATOM 7349 C C . ARG A 1 891 ? 33.757 14.229 1.645 1.00 79.06 891 ARG A C 1
ATOM 7351 O O . ARG A 1 891 ? 34.294 13.964 0.574 1.00 79.06 891 ARG A O 1
ATOM 7358 N N . SER A 1 892 ? 33.934 13.504 2.742 1.00 78.06 892 SER A N 1
ATOM 7359 C CA . SER A 1 892 ? 34.728 12.289 2.904 1.00 78.06 892 SER A CA 1
ATOM 7360 C C . SER A 1 892 ? 33.849 11.230 3.565 1.00 78.06 892 SER A C 1
ATOM 7362 O O . SER A 1 892 ? 33.378 11.453 4.679 1.00 78.06 892 SER A O 1
ATOM 7364 N N . GLU A 1 893 ? 33.605 10.115 2.875 1.00 68.75 893 GLU A N 1
ATOM 7365 C CA . GLU A 1 893 ? 32.734 9.020 3.346 1.00 68.75 893 GLU A CA 1
ATOM 7366 C C . GLU A 1 893 ? 33.520 7.780 3.818 1.00 68.75 893 GLU A C 1
ATOM 7368 O O . GLU A 1 893 ? 32.900 6.829 4.288 1.00 68.75 893 GLU A O 1
ATOM 7373 N N . ASP A 1 894 ? 34.855 7.779 3.696 1.00 66.75 894 ASP A N 1
ATOM 7374 C CA . ASP A 1 894 ? 35.716 6.647 4.060 1.00 66.75 894 ASP A CA 1
ATOM 7375 C C . ASP A 1 894 ? 36.935 7.093 4.889 1.00 66.75 894 ASP A C 1
ATOM 7377 O O . ASP A 1 894 ? 37.395 8.232 4.754 1.00 66.75 894 ASP A O 1
ATOM 7381 N N . GLN A 1 895 ? 37.459 6.194 5.734 1.00 65.88 895 GLN A N 1
ATOM 7382 C CA . GLN A 1 895 ? 38.520 6.487 6.715 1.00 65.88 895 GLN A CA 1
ATOM 7383 C C . GLN A 1 895 ? 39.847 6.898 6.057 1.00 65.88 895 GLN A C 1
ATOM 7385 O O . GLN A 1 895 ? 40.567 7.736 6.601 1.00 65.88 895 GLN A O 1
ATOM 7390 N N . ASP A 1 896 ? 40.134 6.361 4.869 1.00 72.81 896 ASP A N 1
ATOM 7391 C CA . ASP A 1 896 ? 41.452 6.481 4.236 1.00 72.81 896 ASP A CA 1
ATOM 7392 C C . ASP A 1 896 ? 41.459 7.375 2.981 1.00 72.81 896 ASP A C 1
ATOM 7394 O O . ASP A 1 896 ? 42.530 7.722 2.475 1.00 72.81 896 ASP A O 1
ATOM 7398 N N . ILE A 1 897 ? 40.289 7.754 2.448 1.00 77.12 897 ILE A N 1
ATOM 7399 C CA . ILE A 1 897 ? 40.166 8.476 1.171 1.00 77.12 897 ILE A CA 1
ATOM 7400 C C . ILE A 1 897 ? 39.271 9.698 1.319 1.00 77.12 897 ILE A C 1
ATOM 7402 O O . ILE A 1 897 ? 38.098 9.613 1.676 1.00 77.12 897 ILE A O 1
ATOM 7406 N N . ILE A 1 898 ? 39.822 10.838 0.922 1.00 74.19 898 ILE A N 1
ATOM 7407 C CA . ILE A 1 898 ? 39.196 12.146 1.019 1.00 74.19 898 ILE A CA 1
ATOM 7408 C C . ILE A 1 898 ? 39.002 12.720 -0.386 1.00 74.19 898 ILE A C 1
ATOM 7410 O O . ILE A 1 898 ? 39.945 12.779 -1.172 1.00 74.19 898 ILE A O 1
ATOM 7414 N N . TYR A 1 899 ? 37.801 13.209 -0.694 1.00 82.50 899 TYR A N 1
ATOM 7415 C CA . TYR A 1 899 ? 37.523 13.929 -1.938 1.00 82.50 899 TYR A CA 1
ATOM 7416 C C . TYR A 1 899 ? 37.389 15.429 -1.642 1.00 82.50 899 TYR A C 1
ATOM 7418 O O . TYR A 1 899 ? 36.435 15.864 -1.000 1.00 82.50 899 TYR A O 1
ATOM 7426 N N . VAL A 1 900 ? 38.345 16.229 -2.112 1.00 78.44 900 VAL A N 1
ATOM 7427 C CA . VAL A 1 900 ? 38.388 17.684 -1.913 1.00 78.44 900 VAL A CA 1
ATOM 7428 C C . VAL A 1 900 ? 37.937 18.383 -3.180 1.00 78.44 900 VAL A C 1
ATOM 7430 O O . VAL A 1 900 ? 38.528 18.136 -4.215 1.00 78.44 900 VAL A O 1
ATOM 7433 N N . GLY A 1 901 ? 36.955 19.278 -3.138 1.00 80.81 901 GLY A N 1
ATOM 7434 C CA . GLY A 1 901 ? 36.601 20.089 -4.303 1.00 80.81 901 GLY A CA 1
ATOM 7435 C C . GLY A 1 901 ? 35.619 21.198 -3.966 1.00 80.81 901 GLY A C 1
ATOM 7436 O O . GLY A 1 901 ? 35.525 21.586 -2.810 1.00 80.81 901 GLY A O 1
ATOM 7437 N N . GLN A 1 902 ? 34.931 21.742 -4.970 1.00 77.00 902 GLN A N 1
ATOM 7438 C CA . GLN A 1 902 ? 33.846 22.705 -4.772 1.00 77.00 902 GLN A CA 1
ATOM 7439 C C . GLN A 1 902 ? 32.504 22.058 -5.109 1.00 77.00 902 GLN A C 1
ATOM 7441 O O . GLN A 1 902 ? 32.392 21.271 -6.053 1.00 77.00 902 GLN A O 1
ATOM 7446 N N . PHE A 1 903 ? 31.469 22.443 -4.376 1.00 74.88 903 PHE A N 1
ATOM 7447 C CA . PHE A 1 903 ? 30.081 22.103 -4.659 1.00 74.88 903 PHE A CA 1
ATOM 7448 C C . PHE A 1 903 ? 29.275 23.400 -4.777 1.00 74.88 903 PHE A C 1
ATOM 7450 O O . PHE A 1 903 ? 29.574 24.401 -4.129 1.00 74.88 903 PHE A O 1
ATOM 7457 N N . LYS A 1 904 ? 28.253 23.404 -5.629 1.00 73.94 904 LYS A N 1
ATOM 7458 C CA . LYS A 1 904 ? 27.351 24.542 -5.807 1.00 73.94 904 LYS A CA 1
ATOM 7459 C C . LYS A 1 904 ? 25.947 24.026 -6.076 1.00 73.94 904 LYS A C 1
ATOM 7461 O O . LYS A 1 904 ? 25.743 23.288 -7.034 1.00 73.94 904 LYS A O 1
ATOM 7466 N N . LYS A 1 905 ? 24.976 24.427 -5.244 1.00 72.38 905 LYS A N 1
ATOM 7467 C CA . LYS A 1 905 ? 23.572 23.966 -5.314 1.00 72.38 905 LYS A CA 1
ATOM 7468 C C . LYS A 1 905 ? 23.421 22.432 -5.272 1.00 72.38 905 LYS A C 1
ATOM 7470 O O . LYS A 1 905 ? 22.576 21.881 -5.969 1.00 72.38 905 LYS A O 1
ATOM 7475 N N . GLY A 1 906 ? 24.255 21.754 -4.480 1.00 69.19 906 GLY A N 1
ATOM 7476 C CA . GLY A 1 906 ? 24.250 20.291 -4.342 1.00 69.19 906 GLY A CA 1
ATOM 7477 C C . GLY A 1 906 ? 25.058 19.522 -5.396 1.00 69.19 906 GLY A C 1
ATOM 7478 O O . GLY A 1 906 ? 25.200 18.311 -5.261 1.00 69.19 906 GLY A O 1
ATOM 7479 N N . GLY A 1 907 ? 25.634 20.203 -6.394 1.00 72.38 907 GLY A N 1
ATOM 7480 C CA . GLY A 1 907 ? 26.420 19.583 -7.464 1.00 72.38 907 GLY A CA 1
ATOM 7481 C C . GLY A 1 907 ? 27.922 19.837 -7.386 1.00 72.38 907 GLY A C 1
ATOM 7482 O O . GLY A 1 907 ? 28.332 20.927 -6.992 1.00 72.38 907 GLY A O 1
ATOM 7483 N N . LYS A 1 908 ? 28.757 18.862 -7.779 1.00 85.31 908 LYS A N 1
ATOM 7484 C CA . LYS A 1 908 ? 30.228 19.004 -7.840 1.00 85.31 908 LYS A CA 1
ATOM 7485 C C . LYS A 1 908 ? 30.639 19.929 -8.989 1.00 85.31 908 LYS A C 1
ATOM 7487 O O . LYS A 1 908 ? 30.243 19.695 -10.125 1.00 85.31 908 LYS A O 1
ATOM 7492 N N . ILE A 1 909 ? 31.473 20.934 -8.719 1.00 86.75 909 ILE A N 1
ATOM 7493 C CA . ILE A 1 909 ? 32.011 21.866 -9.723 1.00 86.75 909 ILE A CA 1
ATOM 7494 C C . ILE A 1 909 ? 33.517 22.094 -9.530 1.00 86.75 909 ILE A C 1
ATOM 7496 O O . ILE A 1 909 ? 34.062 21.878 -8.447 1.00 86.75 909 ILE A O 1
ATOM 7500 N N . GLY A 1 910 ? 34.200 22.570 -10.571 1.00 90.19 910 GLY A N 1
ATOM 7501 C CA . GLY A 1 910 ? 35.593 23.011 -10.481 1.00 90.19 910 GLY A CA 1
ATOM 7502 C C . GLY A 1 910 ? 36.585 21.873 -10.234 1.00 90.19 910 GLY A C 1
ATOM 7503 O O . GLY A 1 910 ? 36.322 20.720 -10.569 1.00 90.19 910 GLY A O 1
ATOM 7504 N N . ARG A 1 911 ? 37.760 22.201 -9.685 1.00 90.94 911 ARG A N 1
ATOM 7505 C CA . ARG A 1 911 ? 38.812 21.217 -9.398 1.00 90.94 911 ARG A CA 1
ATOM 7506 C C . ARG A 1 911 ? 38.427 20.347 -8.205 1.00 90.94 911 ARG A C 1
ATOM 7508 O O . ARG A 1 911 ? 37.981 20.863 -7.184 1.00 90.94 911 ARG A O 1
ATOM 7515 N N . TRP A 1 912 ? 38.662 19.052 -8.343 1.00 89.62 912 TRP A N 1
ATOM 7516 C CA . TRP A 1 912 ? 38.529 18.046 -7.309 1.00 89.62 912 TRP A CA 1
ATOM 7517 C C . TRP A 1 912 ? 39.832 17.266 -7.173 1.00 89.62 912 TRP A C 1
ATOM 7519 O O . TRP A 1 912 ? 40.361 16.798 -8.171 1.00 89.62 912 TRP A O 1
ATOM 7529 N N . ASP A 1 913 ? 40.332 17.083 -5.963 1.00 88.75 913 ASP A N 1
ATOM 7530 C CA . ASP A 1 913 ? 41.497 16.270 -5.641 1.00 88.75 913 ASP A CA 1
ATOM 7531 C C . ASP A 1 913 ? 41.043 15.057 -4.802 1.00 88.75 913 ASP A C 1
ATOM 7533 O O . ASP A 1 913 ? 40.162 15.167 -3.951 1.00 88.75 913 ASP A O 1
ATOM 7537 N N . ILE A 1 914 ? 41.613 13.878 -5.057 1.00 87.94 914 ILE A N 1
ATOM 7538 C CA . ILE A 1 914 ? 41.422 12.675 -4.234 1.00 87.94 914 ILE A CA 1
ATOM 7539 C C . ILE A 1 914 ? 42.685 12.520 -3.402 1.00 87.94 914 ILE A C 1
ATOM 7541 O O . ILE A 1 914 ? 43.777 12.387 -3.957 1.00 87.94 914 ILE A O 1
ATOM 7545 N N . MET A 1 915 ? 42.540 12.545 -2.088 1.00 84.25 915 MET A N 1
ATOM 7546 C CA . MET A 1 915 ? 43.637 12.524 -1.138 1.00 84.25 915 MET A CA 1
ATOM 7547 C C . MET A 1 915 ? 43.588 11.232 -0.320 1.00 84.25 915 MET A C 1
ATOM 7549 O O . MET A 1 915 ? 42.516 10.818 0.107 1.00 84.25 915 MET A O 1
ATOM 7553 N N . TYR A 1 916 ? 44.737 10.603 -0.098 1.00 83.25 916 TYR A N 1
ATOM 7554 C CA . TYR A 1 916 ? 44.882 9.431 0.764 1.00 83.25 916 TYR A CA 1
ATOM 7555 C C . TYR A 1 916 ? 45.433 9.835 2.127 1.00 83.25 916 TYR A C 1
ATOM 7557 O O . TYR A 1 916 ? 46.366 10.647 2.206 1.00 83.25 916 TYR A O 1
ATOM 7565 N N . MET A 1 917 ? 44.876 9.241 3.180 1.00 74.50 917 MET A N 1
ATOM 7566 C CA . MET A 1 917 ? 45.344 9.388 4.549 1.00 74.50 917 MET A CA 1
ATOM 7567 C C . MET A 1 917 ? 45.954 8.064 5.032 1.00 74.50 917 MET A C 1
ATOM 7569 O O . MET A 1 917 ? 45.256 7.057 5.068 1.00 74.50 917 MET A O 1
ATOM 7573 N N . PRO A 1 918 ? 47.251 8.020 5.388 1.00 68.62 918 PRO A N 1
ATOM 7574 C CA . PRO A 1 918 ? 47.861 6.796 5.893 1.00 68.62 918 PRO A CA 1
ATOM 7575 C C . PRO A 1 918 ? 47.229 6.353 7.220 1.00 68.62 918 PRO A C 1
ATOM 7577 O O . PRO A 1 918 ? 47.070 7.155 8.142 1.00 68.62 918 PRO A O 1
ATOM 7580 N N . PHE A 1 919 ? 46.945 5.055 7.337 1.00 58.41 919 PHE A N 1
ATOM 7581 C CA . PHE A 1 919 ? 46.445 4.424 8.560 1.00 58.41 919 PHE A CA 1
ATOM 7582 C C . PHE A 1 919 ? 47.374 4.714 9.759 1.00 58.41 919 PHE A C 1
ATOM 7584 O O . PHE A 1 919 ? 48.581 4.467 9.686 1.00 58.41 919 PHE A O 1
ATOM 7591 N N . GLY A 1 920 ? 46.816 5.210 10.871 1.00 60.53 920 GLY A N 1
ATOM 7592 C CA . GLY A 1 920 ? 47.549 5.466 12.122 1.00 60.53 920 GLY A CA 1
ATOM 7593 C C . GLY A 1 920 ? 47.943 6.924 12.397 1.00 60.53 920 GLY A C 1
ATOM 7594 O O . GLY A 1 920 ? 48.599 7.182 13.406 1.00 60.53 920 GLY A O 1
ATOM 7595 N N . VAL A 1 921 ? 47.543 7.883 11.555 1.00 58.94 921 VAL A N 1
ATOM 7596 C CA . VAL A 1 921 ? 47.656 9.313 11.892 1.00 58.94 921 VAL A CA 1
ATOM 7597 C C . VAL A 1 921 ? 46.573 9.670 12.913 1.00 58.94 921 VAL A C 1
ATOM 7599 O O . VAL A 1 921 ? 45.385 9.536 12.630 1.00 58.94 921 VAL A O 1
ATOM 7602 N N . ASP A 1 922 ? 46.974 10.140 14.097 1.00 57.75 922 ASP A N 1
ATOM 7603 C CA . ASP A 1 922 ? 46.037 10.622 15.115 1.00 57.75 922 ASP A CA 1
ATOM 7604 C C . ASP A 1 922 ? 45.250 11.825 14.572 1.00 57.75 922 ASP A C 1
ATOM 7606 O O . ASP A 1 922 ? 45.798 12.913 14.356 1.00 57.75 922 ASP A O 1
ATOM 7610 N N . LEU A 1 923 ? 43.949 11.625 14.354 1.00 54.34 923 LEU A N 1
ATOM 7611 C CA . LEU A 1 923 ? 43.021 12.638 13.857 1.00 54.34 923 LEU A CA 1
ATOM 7612 C C . LEU A 1 923 ? 42.766 13.762 14.879 1.00 54.34 923 LEU A C 1
ATOM 7614 O O . LEU A 1 923 ? 42.132 14.753 14.529 1.00 54.34 923 LEU A O 1
ATOM 7618 N N . ASN A 1 924 ? 43.304 13.689 16.098 1.00 51.03 924 ASN A N 1
ATOM 7619 C CA . ASN A 1 924 ? 43.343 14.829 17.020 1.00 51.03 924 ASN A CA 1
ATOM 7620 C C . ASN A 1 924 ? 44.508 15.790 16.736 1.00 51.03 924 ASN A C 1
ATOM 7622 O O . ASN A 1 924 ? 44.522 16.917 17.229 1.00 51.03 924 ASN A O 1
ATOM 7626 N N . THR A 1 925 ? 45.473 15.385 15.907 1.00 55.62 925 THR A N 1
ATOM 7627 C CA . THR A 1 925 ? 46.575 16.254 15.485 1.00 55.62 925 THR A CA 1
ATOM 7628 C C . THR A 1 925 ? 46.014 17.376 14.600 1.00 55.62 925 THR A C 1
ATOM 7630 O O . THR A 1 925 ? 45.358 17.069 13.595 1.00 55.62 925 THR A O 1
ATOM 7633 N N . PRO A 1 926 ? 46.237 18.669 14.916 1.00 53.50 926 PRO A N 1
ATOM 7634 C CA . PRO A 1 926 ? 45.796 19.780 14.073 1.00 53.50 926 PRO A CA 1
ATOM 7635 C C . PRO A 1 926 ? 46.285 19.605 12.632 1.00 53.50 926 PRO A C 1
ATOM 7637 O O . PRO A 1 926 ? 47.405 19.145 12.419 1.00 53.50 926 PRO A O 1
ATOM 7640 N N . ILE A 1 927 ? 45.471 19.988 11.640 1.00 50.84 927 ILE A N 1
ATOM 7641 C CA . ILE A 1 927 ? 45.758 19.771 10.204 1.00 50.84 927 ILE A CA 1
ATOM 7642 C C . ILE A 1 927 ? 47.165 20.251 9.809 1.00 50.84 927 ILE A C 1
ATOM 7644 O O . ILE A 1 927 ? 47.822 19.598 9.006 1.00 50.84 927 ILE A O 1
ATOM 7648 N N . GLN A 1 928 ? 47.650 21.337 10.418 1.00 51.53 928 GLN A N 1
ATOM 7649 C CA . GLN A 1 928 ? 48.984 21.897 10.174 1.00 51.53 928 GLN A CA 1
ATOM 7650 C C . GLN A 1 928 ? 50.164 21.009 10.625 1.00 51.53 928 GLN A C 1
ATOM 7652 O O . GLN A 1 928 ? 51.296 21.287 10.244 1.00 51.53 928 GLN A O 1
ATOM 7657 N N . TYR A 1 929 ? 49.919 19.968 11.429 1.00 50.94 929 TYR A N 1
ATOM 7658 C CA . TYR A 1 929 ? 50.939 19.054 11.965 1.00 50.94 929 TYR A CA 1
ATOM 7659 C C . TYR A 1 929 ? 50.780 17.602 11.492 1.00 50.94 929 TYR A C 1
ATOM 7661 O O . TYR A 1 929 ? 51.565 16.745 11.892 1.00 50.94 929 TYR A O 1
ATOM 7669 N N . ARG A 1 930 ? 49.773 17.297 10.665 1.00 62.56 930 ARG A N 1
ATOM 7670 C CA . ARG A 1 930 ? 49.629 15.958 10.073 1.00 62.56 930 ARG A CA 1
ATOM 7671 C C . ARG A 1 930 ? 50.665 15.780 8.968 1.00 62.56 930 ARG A C 1
ATOM 7673 O O . ARG A 1 930 ? 51.005 16.751 8.290 1.00 62.56 930 ARG A O 1
ATOM 7680 N N . GLU A 1 931 ? 51.131 14.547 8.750 1.00 59.56 931 GLU A N 1
ATOM 7681 C CA . GLU A 1 931 ? 51.822 14.251 7.493 1.00 59.56 931 GLU A CA 1
ATOM 7682 C C . GLU A 1 931 ? 50.937 14.713 6.324 1.00 59.56 931 GLU A C 1
ATOM 7684 O O . GLU A 1 931 ? 49.710 14.559 6.387 1.00 59.56 931 GLU A O 1
ATOM 7689 N N . PRO A 1 932 ? 51.524 15.350 5.297 1.00 65.19 932 PRO A N 1
ATOM 7690 C CA . PRO A 1 932 ? 50.751 15.955 4.230 1.00 65.19 932 PRO A CA 1
ATOM 7691 C C . PRO A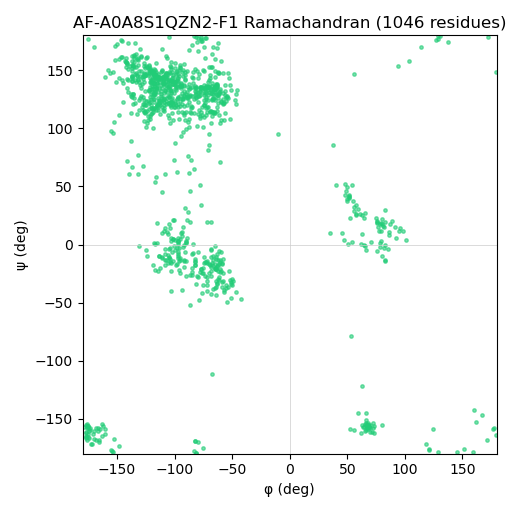 1 932 ? 49.888 14.885 3.568 1.00 65.19 932 PRO A C 1
ATOM 7693 O O . PRO A 1 932 ? 50.394 13.857 3.117 1.00 65.19 932 PRO A O 1
ATOM 7696 N N . TYR A 1 933 ? 48.580 15.143 3.505 1.00 73.38 933 TYR A N 1
ATOM 7697 C CA . TYR A 1 933 ? 47.661 14.345 2.706 1.00 73.38 933 TYR A CA 1
ATOM 7698 C C . TYR A 1 933 ? 48.267 14.128 1.323 1.00 73.38 933 TYR A C 1
ATOM 7700 O O . TYR A 1 933 ? 48.695 15.083 0.664 1.00 73.38 933 TYR A O 1
ATOM 7708 N N . ARG A 1 934 ? 48.302 12.878 0.866 1.00 82.06 934 ARG A N 1
ATOM 7709 C CA . ARG A 1 934 ? 48.865 12.589 -0.446 1.00 82.06 934 ARG A CA 1
ATOM 7710 C C . ARG A 1 934 ? 47.775 12.678 -1.490 1.00 82.06 934 ARG A C 1
ATOM 7712 O O . ARG A 1 934 ? 46.833 11.895 -1.452 1.00 82.06 934 ARG A O 1
ATOM 7719 N N . GLN A 1 935 ? 47.930 13.573 -2.457 1.00 87.06 935 GLN A N 1
ATOM 7720 C CA . GLN A 1 935 ? 47.075 13.555 -3.634 1.00 87.06 935 GLN A CA 1
ATOM 7721 C C . GLN A 1 935 ? 47.329 12.265 -4.429 1.00 87.06 935 GLN A C 1
ATOM 7723 O O . GLN A 1 935 ? 48.416 12.057 -4.967 1.00 87.06 935 GLN A O 1
ATOM 7728 N N . ILE A 1 936 ? 46.322 11.396 -4.483 1.00 89.69 936 ILE A N 1
ATOM 7729 C CA . ILE A 1 936 ? 46.334 10.129 -5.226 1.00 89.69 936 ILE A CA 1
ATOM 7730 C C . ILE A 1 936 ? 45.458 10.182 -6.481 1.00 89.69 936 ILE A C 1
ATOM 7732 O O . ILE A 1 936 ? 45.577 9.315 -7.344 1.00 89.69 936 ILE A O 1
ATOM 7736 N N . GLY A 1 937 ? 44.608 11.204 -6.613 1.00 91.06 937 GLY A N 1
ATOM 7737 C CA . GLY A 1 937 ? 43.747 11.400 -7.774 1.00 91.06 937 GLY A CA 1
ATOM 7738 C C . GLY A 1 937 ? 43.130 12.795 -7.855 1.00 91.06 937 GLY A C 1
ATOM 7739 O O . GLY A 1 937 ? 43.542 13.709 -7.138 1.00 91.06 937 GLY A O 1
ATOM 7740 N N . GLY A 1 938 ? 42.148 12.968 -8.737 1.00 93.19 938 GLY A N 1
ATOM 7741 C CA . GLY A 1 938 ? 41.442 14.234 -8.947 1.00 93.19 938 GLY A CA 1
ATOM 7742 C C . GLY A 1 938 ? 41.183 14.579 -10.413 1.00 93.19 938 GLY A C 1
ATOM 7743 O O . GLY A 1 938 ? 41.651 13.879 -11.302 1.00 93.19 938 GLY A O 1
ATOM 7744 N N . GLY A 1 939 ? 40.447 15.657 -10.666 1.00 94.50 939 GLY A N 1
ATOM 7745 C CA . GLY A 1 939 ? 40.186 16.235 -11.984 1.00 94.50 939 GLY A CA 1
ATOM 7746 C C . GLY A 1 939 ? 39.250 17.441 -11.895 1.00 94.50 939 GLY A C 1
ATOM 7747 O O . GLY A 1 939 ? 39.165 18.070 -10.846 1.00 94.50 939 GLY A O 1
ATOM 7748 N N . TYR A 1 940 ? 38.561 17.802 -12.978 1.00 94.44 940 TYR A N 1
ATOM 7749 C CA . TYR A 1 940 ? 37.653 18.957 -13.005 1.00 94.44 940 TYR A CA 1
ATOM 7750 C C . TYR A 1 940 ? 36.209 18.561 -13.317 1.00 94.44 940 TYR A C 1
ATOM 7752 O O . TYR A 1 940 ? 35.973 17.709 -14.172 1.00 94.44 940 TYR A O 1
ATOM 7760 N N . TYR A 1 941 ? 35.246 19.204 -12.660 1.00 90.94 941 TYR A N 1
ATOM 7761 C CA . TYR A 1 941 ? 33.835 19.210 -13.044 1.00 90.94 941 TYR A CA 1
ATOM 7762 C C . TYR A 1 941 ? 33.456 20.562 -13.659 1.00 90.94 941 TYR A C 1
ATOM 7764 O O . TYR A 1 941 ? 33.970 21.609 -13.252 1.00 90.94 941 TYR A O 1
ATOM 7772 N N . ASP A 1 942 ? 32.542 20.554 -14.624 1.00 92.00 942 ASP A N 1
ATOM 7773 C CA . ASP A 1 942 ? 31.912 21.771 -15.138 1.00 92.00 942 ASP A CA 1
ATOM 7774 C C . ASP A 1 942 ? 30.744 22.242 -14.242 1.00 92.00 942 ASP A C 1
ATOM 7776 O O . ASP A 1 942 ? 30.578 21.778 -13.116 1.00 92.00 942 ASP A O 1
ATOM 7780 N N . GLN A 1 943 ? 29.935 23.201 -14.711 1.00 87.44 943 GLN A N 1
ATOM 7781 C CA . GLN A 1 943 ? 28.777 23.710 -13.957 1.00 87.44 943 GLN A CA 1
ATOM 7782 C C . GLN A 1 943 ? 27.569 22.754 -13.929 1.00 87.44 943 GLN A C 1
ATOM 7784 O O . GLN A 1 943 ? 26.622 23.015 -13.191 1.00 87.44 943 GLN A O 1
ATOM 7789 N N . GLY A 1 944 ? 27.575 21.697 -14.742 1.00 86.25 944 GLY A N 1
ATOM 7790 C CA . GLY A 1 944 ? 26.522 20.687 -14.842 1.00 86.25 944 GLY A CA 1
ATOM 7791 C C . GLY A 1 944 ? 26.891 19.358 -14.181 1.00 86.25 944 GLY A C 1
ATOM 7792 O O . GLY A 1 944 ? 26.267 18.350 -14.503 1.00 86.25 944 GLY A O 1
ATOM 7793 N N . GLU A 1 945 ? 27.900 19.347 -13.299 1.00 88.44 945 GLU A N 1
ATOM 7794 C CA . GLU A 1 945 ? 28.430 18.151 -12.622 1.00 88.44 945 GLU A CA 1
ATOM 7795 C C . GLU A 1 945 ? 29.071 17.128 -13.573 1.00 88.44 945 GLU A C 1
ATOM 7797 O O . GLU A 1 945 ? 29.211 15.943 -13.257 1.00 88.44 945 GLU A O 1
ATOM 7802 N N . ILE A 1 946 ? 29.501 17.577 -14.752 1.00 88.88 946 ILE A N 1
ATOM 7803 C CA . ILE A 1 946 ? 30.119 16.727 -15.762 1.00 88.88 946 ILE A CA 1
ATOM 7804 C C . ILE A 1 946 ? 31.637 16.754 -15.574 1.00 88.88 946 ILE A C 1
ATOM 7806 O O . ILE A 1 946 ? 32.255 17.818 -15.579 1.00 88.88 946 ILE A O 1
ATOM 7810 N N . LYS A 1 947 ? 32.263 15.578 -15.432 1.00 94.56 947 LYS A N 1
ATOM 7811 C CA . LYS A 1 947 ? 33.729 15.443 -15.425 1.00 94.56 947 LYS A CA 1
ATOM 7812 C C . LYS A 1 947 ? 34.306 15.916 -16.761 1.00 94.56 947 LYS A C 1
ATOM 7814 O O . LYS A 1 947 ? 33.859 15.461 -17.808 1.00 94.56 947 LYS A O 1
ATOM 7819 N N . ILE A 1 948 ? 35.316 16.779 -16.726 1.00 94.50 948 ILE A N 1
ATOM 7820 C CA . ILE A 1 948 ? 36.007 17.331 -17.896 1.00 94.50 948 ILE A CA 1
ATOM 7821 C C . ILE A 1 948 ? 37.527 17.337 -17.692 1.00 94.50 948 ILE A C 1
ATOM 7823 O O . ILE A 1 948 ? 38.020 17.400 -16.564 1.00 94.50 948 ILE A O 1
ATOM 7827 N N . GLY A 1 949 ? 38.279 17.301 -18.793 1.00 95.38 949 GLY A N 1
ATOM 7828 C CA . GLY A 1 949 ? 39.739 17.390 -18.778 1.00 95.38 949 GLY A CA 1
ATOM 7829 C C . GLY A 1 949 ? 40.410 16.156 -18.175 1.00 95.38 949 GLY A C 1
ATOM 7830 O O . GLY A 1 949 ? 39.841 15.066 -18.173 1.00 95.38 949 GLY A O 1
ATOM 7831 N N . ARG A 1 950 ? 41.641 16.312 -17.678 1.00 95.19 950 ARG A N 1
ATOM 7832 C CA . ARG A 1 950 ? 42.394 15.211 -17.061 1.00 95.19 950 ARG A CA 1
ATOM 7833 C C . ARG A 1 950 ? 41.796 14.797 -15.726 1.00 95.19 950 ARG A C 1
ATOM 7835 O O . ARG A 1 950 ? 41.473 15.643 -14.896 1.00 95.19 950 ARG A O 1
ATOM 7842 N N . TRP A 1 951 ? 41.704 13.490 -15.537 1.00 95.88 951 TRP A N 1
ATOM 7843 C CA . TRP A 1 951 ? 41.178 12.844 -14.353 1.00 95.88 951 TRP A CA 1
ATOM 7844 C C . TRP A 1 951 ? 42.050 11.672 -13.941 1.00 95.88 951 TRP A C 1
ATOM 7846 O O . TRP A 1 951 ? 42.521 10.909 -14.778 1.00 95.88 951 TRP A O 1
ATOM 7856 N N . LYS A 1 952 ? 42.184 11.502 -12.633 1.00 95.44 952 LYS A N 1
ATOM 7857 C CA . LYS A 1 952 ? 42.762 10.335 -11.987 1.00 95.44 952 LYS A CA 1
ATOM 7858 C C . LYS A 1 952 ? 41.768 9.814 -10.957 1.00 95.44 952 LYS A C 1
ATOM 7860 O O . LYS A 1 952 ? 41.522 10.457 -9.940 1.00 95.44 952 LYS A O 1
ATOM 7865 N N . GLU A 1 953 ? 41.130 8.695 -11.266 1.00 92.50 953 GLU A N 1
ATOM 7866 C CA . GLU A 1 953 ? 40.021 8.116 -10.506 1.00 92.50 953 GLU A CA 1
ATOM 7867 C C . GLU A 1 953 ? 40.493 6.948 -9.653 1.00 92.50 953 GLU A C 1
ATOM 7869 O O . GLU A 1 953 ? 41.380 6.220 -10.076 1.00 92.50 953 GLU A O 1
ATOM 7874 N N . LEU A 1 954 ? 39.875 6.718 -8.497 1.00 88.81 954 LEU A N 1
ATOM 7875 C CA . LEU A 1 954 ? 40.159 5.553 -7.662 1.00 88.81 954 LEU A CA 1
ATOM 7876 C C . LEU A 1 954 ? 39.183 4.410 -7.973 1.00 88.81 954 LEU A C 1
ATOM 7878 O O . LEU A 1 954 ? 37.989 4.643 -8.151 1.00 88.81 954 LEU A O 1
ATOM 7882 N N . HIS A 1 955 ? 39.676 3.175 -8.025 1.00 86.75 955 HIS A N 1
ATOM 7883 C CA . HIS A 1 955 ? 38.854 1.980 -8.179 1.00 86.75 955 HIS A CA 1
ATOM 7884 C C . HIS A 1 955 ? 38.055 1.700 -6.898 1.00 86.75 955 HIS A C 1
ATOM 7886 O O . HIS A 1 955 ? 38.646 1.523 -5.832 1.00 86.75 955 HIS A O 1
ATOM 7892 N N . GLU A 1 956 ? 36.729 1.600 -7.023 1.00 75.88 956 GLU A N 1
ATOM 7893 C CA . GLU A 1 956 ? 35.780 1.536 -5.896 1.00 75.88 956 GLU A CA 1
ATOM 7894 C C . GLU A 1 956 ? 36.069 0.405 -4.898 1.00 75.88 956 GLU A C 1
ATOM 7896 O O . GLU A 1 956 ? 35.918 0.593 -3.697 1.00 75.88 956 GLU A O 1
ATOM 7901 N N . VAL A 1 957 ? 36.508 -0.764 -5.379 1.00 71.19 957 VAL A N 1
ATOM 7902 C CA . VAL A 1 957 ? 36.660 -1.963 -4.533 1.00 71.19 957 VAL A CA 1
ATOM 7903 C C . VAL A 1 957 ? 38.067 -2.112 -3.964 1.00 71.19 957 VAL A C 1
ATOM 7905 O O . VAL A 1 957 ? 38.241 -2.562 -2.837 1.00 71.19 957 VAL A O 1
ATOM 7908 N N . SER A 1 958 ? 39.095 -1.800 -4.756 1.00 76.06 958 SER A N 1
ATOM 7909 C CA . SER A 1 958 ? 40.470 -2.146 -4.378 1.00 76.06 958 SER A CA 1
ATOM 7910 C C . SER A 1 958 ? 41.178 -1.034 -3.617 1.00 76.06 958 SER A C 1
ATOM 7912 O O . SER A 1 958 ? 42.198 -1.329 -2.996 1.00 76.06 958 SER A O 1
ATOM 7914 N N . GLN A 1 959 ? 40.695 0.217 -3.713 1.00 75.44 959 GLN A N 1
ATOM 7915 C CA . GLN A 1 959 ? 41.262 1.444 -3.122 1.00 75.44 959 GLN A CA 1
ATOM 7916 C C . GLN A 1 959 ? 42.765 1.686 -3.387 1.00 75.44 959 GLN A C 1
ATOM 7918 O O . GLN A 1 959 ? 43.324 2.690 -2.973 1.00 75.44 959 GLN A O 1
ATOM 7923 N N . LYS A 1 960 ? 43.432 0.792 -4.124 1.00 83.12 960 LYS A N 1
ATOM 7924 C CA . LYS A 1 960 ? 44.862 0.789 -4.460 1.00 83.12 960 LYS A CA 1
ATOM 7925 C C . LYS A 1 960 ? 45.103 0.905 -5.958 1.00 83.12 960 LYS A C 1
ATOM 7927 O O . LYS A 1 960 ? 46.253 0.845 -6.383 1.00 83.12 960 LYS A O 1
ATOM 7932 N N . ILE A 1 961 ? 44.041 1.023 -6.753 1.00 87.44 961 ILE A N 1
ATOM 7933 C CA . ILE A 1 961 ? 44.117 1.106 -8.211 1.00 87.44 961 ILE A CA 1
ATOM 7934 C C . ILE A 1 961 ? 43.530 2.433 -8.655 1.00 87.44 961 ILE A C 1
ATOM 7936 O O . ILE A 1 961 ? 42.428 2.786 -8.242 1.00 87.44 961 ILE A O 1
ATOM 7940 N N . THR A 1 962 ? 44.269 3.146 -9.494 1.00 91.50 962 THR A N 1
ATOM 7941 C CA . THR A 1 962 ? 43.896 4.434 -10.068 1.00 91.50 962 THR A CA 1
ATOM 7942 C C . THR A 1 962 ? 43.762 4.328 -11.586 1.00 91.50 962 THR A C 1
ATOM 7944 O O . THR A 1 962 ? 44.497 3.588 -12.237 1.00 91.50 962 THR A O 1
ATOM 7947 N N . TYR A 1 963 ? 42.811 5.062 -12.157 1.00 93.31 963 TYR A N 1
ATOM 7948 C CA . TYR A 1 963 ? 42.592 5.191 -13.596 1.00 93.31 963 TYR A CA 1
ATOM 7949 C C . TYR A 1 963 ? 42.881 6.629 -14.008 1.00 93.31 963 TYR A C 1
ATOM 7951 O O . TYR A 1 963 ? 42.166 7.527 -13.575 1.00 93.31 963 TYR A O 1
ATOM 7959 N N . GLU A 1 964 ? 43.896 6.859 -14.831 1.00 96.25 964 GLU A N 1
ATOM 7960 C CA . GLU A 1 964 ? 44.322 8.197 -15.246 1.00 96.25 964 GLU A CA 1
ATOM 7961 C C . GLU A 1 964 ? 44.078 8.413 -16.741 1.00 96.25 964 GLU A C 1
ATOM 7963 O O . GLU A 1 964 ? 44.570 7.646 -17.560 1.00 96.25 964 GLU A O 1
ATOM 7968 N N . GLY A 1 965 ? 43.322 9.444 -17.114 1.00 95.62 965 GLY A N 1
ATOM 7969 C CA . GLY A 1 965 ? 43.029 9.769 -18.511 1.00 95.62 965 GLY A CA 1
ATOM 7970 C C . GLY A 1 965 ? 42.251 11.073 -18.656 1.00 95.62 965 GLY A C 1
ATOM 7971 O O . GLY A 1 965 ? 42.260 11.907 -17.755 1.00 95.62 965 GLY A O 1
ATOM 7972 N N . GLU A 1 966 ? 41.593 11.283 -19.796 1.00 96.31 966 GLU A N 1
ATOM 7973 C CA . GLU A 1 966 ? 40.866 12.527 -20.084 1.00 96.31 966 GLU A CA 1
ATOM 7974 C C . GLU A 1 966 ? 39.366 12.301 -20.288 1.00 96.31 966 GLU A C 1
ATOM 7976 O O . GLU A 1 966 ? 38.930 11.266 -20.793 1.00 96.31 966 GLU A O 1
ATOM 7981 N N . TYR A 1 967 ? 38.574 13.295 -19.894 1.00 95.25 967 TYR A N 1
ATOM 7982 C CA . TYR A 1 967 ? 37.152 13.426 -20.175 1.00 95.25 967 TYR A CA 1
ATOM 7983 C C . TYR A 1 967 ? 36.901 14.570 -21.164 1.00 95.25 967 TYR A C 1
ATOM 7985 O O . TYR A 1 967 ? 37.475 15.654 -21.037 1.00 95.25 967 TYR A O 1
ATOM 7993 N N . ASN A 1 968 ? 35.996 14.363 -22.121 1.00 94.94 968 ASN A N 1
ATOM 7994 C CA . ASN A 1 968 ? 35.521 15.430 -23.003 1.00 94.94 968 ASN A CA 1
ATOM 7995 C C . ASN A 1 968 ? 34.434 16.298 -22.333 1.00 94.94 968 ASN A C 1
ATOM 7997 O O . ASN A 1 968 ? 33.926 15.975 -21.263 1.00 94.94 968 ASN A O 1
ATOM 8001 N N . MET A 1 969 ? 34.009 17.371 -23.010 1.00 91.88 969 MET A N 1
ATOM 8002 C CA . MET A 1 969 ? 32.975 18.308 -22.527 1.00 91.88 969 MET A CA 1
ATOM 8003 C C . MET A 1 969 ? 31.575 17.687 -22.337 1.00 91.88 969 MET A C 1
ATOM 8005 O O . MET A 1 969 ? 30.679 18.350 -21.831 1.00 91.88 969 MET A O 1
ATOM 8009 N N . LYS A 1 970 ? 31.357 16.436 -22.765 1.00 91.19 970 LYS A N 1
ATOM 8010 C CA . LYS A 1 970 ? 30.107 15.683 -22.557 1.00 91.19 970 LYS A CA 1
ATOM 8011 C C . LYS A 1 970 ? 30.223 14.666 -21.409 1.00 91.19 970 LYS A C 1
ATOM 8013 O O . LYS A 1 970 ? 29.311 13.859 -21.230 1.00 91.19 970 LYS A O 1
ATOM 8018 N N . GLY A 1 971 ? 31.345 14.630 -20.683 1.00 92.00 971 GLY A N 1
ATOM 8019 C CA . GLY A 1 971 ? 31.574 13.674 -19.594 1.00 92.00 971 GLY A CA 1
ATOM 8020 C C . GLY A 1 971 ? 31.909 12.265 -20.052 1.00 92.00 971 GLY A C 1
ATOM 8021 O O . GLY A 1 971 ? 31.737 11.313 -19.291 1.00 92.00 971 GLY A O 1
ATOM 8022 N N . LYS A 1 972 ? 32.373 12.098 -21.293 1.00 94.75 972 LYS A N 1
ATOM 8023 C CA . LYS A 1 972 ? 32.836 10.806 -21.812 1.00 94.75 972 LYS A CA 1
ATOM 8024 C C . LYS A 1 972 ? 34.347 10.697 -21.667 1.00 94.75 972 LYS A C 1
ATOM 8026 O O . LYS A 1 972 ? 35.052 11.660 -21.954 1.00 94.75 972 LYS A O 1
ATOM 8031 N N . LYS A 1 973 ? 34.829 9.527 -21.239 1.00 96.06 973 LYS A N 1
ATOM 8032 C CA . LYS A 1 973 ? 36.258 9.189 -21.240 1.00 96.06 973 LYS A CA 1
ATOM 8033 C C . LYS A 1 973 ? 36.760 9.214 -22.682 1.00 96.06 973 LYS A C 1
ATOM 8035 O O . LYS A 1 973 ? 36.109 8.635 -23.536 1.00 96.06 973 LYS A O 1
ATOM 8040 N N . VAL A 1 974 ? 37.873 9.872 -22.963 1.00 95.62 974 VAL A N 1
ATOM 8041 C CA . VAL A 1 974 ? 38.463 9.969 -24.304 1.00 95.62 974 VAL A CA 1
ATOM 8042 C C . VAL A 1 974 ? 39.966 9.730 -24.235 1.00 95.62 974 VAL A C 1
ATOM 8044 O O . VAL A 1 974 ? 40.592 9.918 -23.190 1.00 95.62 974 VAL A O 1
ATOM 8047 N N . GLY A 1 975 ? 40.549 9.319 -25.357 1.00 95.44 975 GLY A N 1
ATOM 8048 C CA . GLY A 1 975 ? 41.987 9.118 -25.476 1.00 95.44 975 GLY A CA 1
ATOM 8049 C C . GLY A 1 975 ? 42.494 7.956 -24.625 1.00 95.44 975 GLY A C 1
ATOM 8050 O O . GLY A 1 975 ? 41.759 7.022 -24.301 1.00 95.44 975 GLY A O 1
ATOM 8051 N N . ARG A 1 976 ? 43.783 7.994 -24.292 1.00 95.44 976 ARG A N 1
ATOM 8052 C CA . ARG A 1 976 ? 44.442 6.942 -23.518 1.00 95.44 976 ARG A CA 1
ATOM 8053 C C . ARG A 1 976 ? 44.109 7.070 -22.031 1.00 95.44 976 ARG A C 1
ATOM 8055 O O . ARG A 1 976 ? 44.168 8.162 -21.476 1.00 95.44 976 ARG A O 1
ATOM 8062 N N . TRP A 1 977 ? 43.796 5.937 -21.414 1.00 96.31 977 TRP A N 1
ATOM 8063 C CA . TRP A 1 977 ? 43.569 5.783 -19.985 1.00 96.31 977 TRP A CA 1
ATOM 8064 C C . TRP A 1 977 ? 44.536 4.747 -19.424 1.00 96.31 977 TRP A C 1
ATOM 8066 O O . TRP A 1 977 ? 44.485 3.580 -19.811 1.00 96.31 977 TRP A O 1
ATOM 8076 N N . ASP A 1 978 ? 45.407 5.173 -18.523 1.00 95.31 978 ASP A N 1
ATOM 8077 C CA . ASP A 1 978 ? 46.369 4.319 -17.844 1.00 95.31 978 ASP A CA 1
ATOM 8078 C C . ASP A 1 978 ? 45.771 3.783 -16.534 1.00 95.31 978 ASP A C 1
ATOM 8080 O O . ASP A 1 978 ? 45.046 4.479 -15.824 1.00 95.31 978 ASP A O 1
ATOM 8084 N N . ILE A 1 979 ? 46.061 2.522 -16.219 1.00 92.31 979 ILE A N 1
ATOM 8085 C CA . ILE A 1 979 ? 45.708 1.875 -14.955 1.00 92.31 979 ILE A CA 1
ATOM 8086 C C . ILE A 1 979 ? 46.974 1.758 -14.136 1.00 92.31 979 ILE A C 1
ATOM 8088 O O . ILE A 1 979 ? 47.946 1.111 -14.539 1.00 92.31 979 ILE A O 1
ATOM 8092 N N . CYS A 1 980 ? 46.933 2.338 -12.955 1.00 91.38 980 CYS A N 1
ATOM 8093 C CA . CYS A 1 980 ? 48.033 2.379 -12.026 1.00 91.38 980 CYS A CA 1
ATOM 8094 C C . CYS A 1 980 ? 47.657 1.643 -10.738 1.00 91.38 980 CYS A C 1
ATOM 8096 O O . CYS A 1 980 ? 46.503 1.635 -10.328 1.00 91.38 980 CYS A O 1
ATOM 8098 N N . SER A 1 981 ? 48.623 0.984 -10.106 1.00 88.19 981 SER A N 1
ATOM 8099 C CA . SER A 1 981 ? 48.459 0.320 -8.814 1.00 88.19 981 SER A CA 1
ATOM 8100 C C . SER A 1 981 ? 49.523 0.802 -7.846 1.00 88.19 981 SER A C 1
ATOM 8102 O O . SER A 1 981 ? 50.700 0.913 -8.195 1.00 88.19 981 SER A O 1
ATOM 8104 N N . TRP A 1 982 ? 49.126 1.011 -6.600 1.00 83.75 982 TRP A N 1
ATOM 8105 C CA . TRP A 1 982 ? 50.030 1.330 -5.503 1.00 83.75 982 TRP A CA 1
ATOM 8106 C C . TRP A 1 982 ? 50.652 0.042 -4.942 1.00 83.75 982 TRP A C 1
ATOM 8108 O O . TRP A 1 982 ? 49.942 -0.928 -4.670 1.00 83.75 982 TRP A O 1
ATOM 8118 N N . LYS A 1 983 ? 51.988 -0.003 -4.820 1.00 76.50 983 LYS A N 1
ATOM 8119 C CA . LYS A 1 983 ? 52.730 -1.221 -4.419 1.00 76.50 983 LYS A CA 1
ATOM 8120 C C . LYS A 1 983 ? 52.662 -1.555 -2.930 1.00 76.50 983 LYS A C 1
ATOM 8122 O O . LYS A 1 983 ? 52.855 -2.714 -2.567 1.00 76.50 983 LYS A O 1
ATOM 8127 N N . ASP A 1 984 ? 52.427 -0.569 -2.077 1.00 72.62 984 ASP A N 1
ATOM 8128 C CA . ASP A 1 984 ? 52.469 -0.711 -0.623 1.00 72.62 984 ASP A CA 1
ATOM 8129 C C . ASP A 1 984 ? 51.245 -0.057 0.037 1.00 72.62 984 ASP A C 1
ATOM 8131 O O . ASP A 1 984 ? 50.505 0.708 -0.582 1.00 72.62 984 ASP A O 1
ATOM 8135 N N . SER A 1 985 ? 51.003 -0.395 1.306 1.00 68.44 985 SER A N 1
ATOM 8136 C CA . SER A 1 985 ? 49.924 0.186 2.119 1.00 68.44 985 SER A CA 1
ATOM 8137 C C . SER A 1 985 ? 50.148 1.662 2.466 1.00 68.44 985 SER A C 1
ATOM 8139 O O . SER A 1 985 ? 49.235 2.315 2.959 1.00 68.44 985 SER A O 1
ATOM 8141 N N . LYS A 1 986 ? 51.347 2.195 2.208 1.00 68.00 986 LYS A N 1
ATOM 8142 C CA . LYS A 1 986 ? 51.688 3.608 2.405 1.00 68.00 986 LYS A CA 1
ATOM 8143 C C . LYS A 1 986 ? 51.482 4.444 1.136 1.00 68.00 986 LYS A C 1
ATOM 8145 O O . LYS A 1 986 ? 51.682 5.654 1.157 1.00 68.00 986 LYS A O 1
ATOM 8150 N N . MET A 1 987 ? 51.078 3.798 0.040 1.00 72.31 987 MET A N 1
ATOM 8151 C CA . MET A 1 987 ? 50.976 4.367 -1.296 1.00 72.31 987 MET A CA 1
ATOM 8152 C C . MET A 1 987 ? 52.243 5.120 -1.729 1.00 72.31 987 MET A C 1
ATOM 8154 O O . MET A 1 987 ? 52.148 6.155 -2.370 1.00 72.31 987 MET A O 1
ATOM 8158 N N . GLU A 1 988 ? 53.454 4.645 -1.413 1.00 76.44 988 GLU A N 1
ATOM 8159 C CA . GLU A 1 988 ? 54.696 5.374 -1.719 1.00 76.44 988 GLU A CA 1
ATOM 8160 C C . GLU A 1 988 ? 55.020 5.380 -3.220 1.00 76.44 988 GLU A C 1
ATOM 8162 O O . GLU A 1 988 ? 55.402 6.419 -3.770 1.00 76.44 988 GLU A O 1
ATOM 8167 N N . LYS A 1 989 ? 54.802 4.246 -3.899 1.00 78.88 989 LYS A N 1
ATOM 8168 C CA . LYS A 1 989 ? 55.130 4.056 -5.320 1.00 78.88 989 LYS A CA 1
ATOM 8169 C C . LYS A 1 989 ? 53.934 3.569 -6.129 1.00 78.88 989 LYS A C 1
ATOM 8171 O O . LYS A 1 989 ? 53.407 2.480 -5.891 1.00 78.88 989 LYS A O 1
ATOM 8176 N N . GLU A 1 990 ? 53.580 4.359 -7.132 1.00 86.62 990 GLU A N 1
ATOM 8177 C CA . GLU A 1 990 ? 52.606 4.012 -8.160 1.00 86.62 990 GLU A CA 1
ATOM 8178 C C . GLU A 1 990 ? 53.305 3.271 -9.310 1.00 86.62 990 GLU A C 1
ATOM 8180 O O . GLU A 1 990 ? 54.377 3.674 -9.767 1.00 86.62 990 GLU A O 1
ATOM 8185 N N . GLN A 1 991 ? 52.726 2.162 -9.767 1.00 89.62 991 GLN A N 1
ATOM 8186 C CA . GLN A 1 991 ? 53.179 1.430 -10.946 1.00 89.62 991 GLN A CA 1
ATOM 8187 C C . GLN A 1 991 ? 52.041 1.348 -11.959 1.00 89.62 991 GLN A C 1
ATOM 8189 O O . GLN A 1 991 ? 50.970 0.847 -11.631 1.00 89.62 991 GLN A O 1
ATOM 8194 N N . MET A 1 992 ? 52.294 1.753 -13.204 1.00 88.19 992 MET A N 1
ATOM 8195 C CA . MET A 1 992 ? 51.387 1.473 -14.317 1.00 88.19 992 MET A CA 1
ATOM 8196 C C . MET A 1 992 ? 51.305 -0.046 -14.520 1.00 88.19 992 MET A C 1
ATOM 8198 O O . MET A 1 992 ? 52.307 -0.697 -14.825 1.00 88.19 992 MET A O 1
ATOM 8202 N N . ILE A 1 993 ? 50.121 -0.607 -14.296 1.00 87.88 993 ILE A N 1
ATOM 8203 C CA . ILE A 1 993 ? 49.825 -2.035 -14.450 1.00 87.88 993 ILE A CA 1
ATOM 8204 C C . ILE A 1 993 ? 49.036 -2.325 -15.725 1.00 87.88 993 ILE A C 1
ATOM 8206 O O . ILE A 1 993 ? 48.942 -3.482 -16.126 1.00 87.88 993 ILE A O 1
ATOM 8210 N N . GLY A 1 994 ? 48.498 -1.295 -16.382 1.00 90.62 994 GLY A N 1
ATOM 8211 C CA . GLY A 1 994 ? 47.800 -1.459 -17.645 1.00 90.62 994 GLY A CA 1
ATOM 8212 C C . GLY A 1 994 ? 47.197 -0.177 -18.193 1.00 90.62 994 GLY A C 1
ATOM 8213 O O . GLY A 1 994 ? 47.637 0.913 -17.847 1.00 90.62 994 GLY A O 1
ATOM 8214 N N . GLY A 1 995 ? 46.208 -0.317 -19.071 1.00 93.00 995 GLY A N 1
ATOM 8215 C CA . GLY A 1 995 ? 45.519 0.798 -19.711 1.00 93.00 995 GLY A CA 1
ATOM 8216 C C . GLY A 1 995 ? 44.813 0.392 -20.999 1.00 93.00 995 GLY A C 1
ATOM 8217 O O . GLY A 1 995 ? 44.846 -0.773 -21.400 1.00 93.00 995 GLY A O 1
ATOM 8218 N N . GLY A 1 996 ? 44.197 1.370 -21.650 1.00 94.19 996 GLY A N 1
ATOM 8219 C CA . GLY A 1 996 ? 43.610 1.243 -22.979 1.00 94.19 996 GLY A CA 1
ATOM 8220 C C . GLY A 1 996 ? 43.165 2.597 -23.525 1.00 94.19 996 GLY A C 1
ATOM 8221 O O . GLY A 1 996 ? 43.513 3.633 -22.963 1.00 94.19 996 GLY A O 1
ATOM 8222 N N . SER A 1 997 ? 42.454 2.617 -24.652 1.00 95.38 997 SER A N 1
ATOM 8223 C CA . SER A 1 997 ? 42.008 3.867 -25.288 1.00 95.38 997 SER A CA 1
ATOM 8224 C C . SER A 1 997 ? 40.495 3.930 -25.468 1.00 95.38 997 SER A C 1
ATOM 8226 O O . SER A 1 997 ? 39.848 2.912 -25.722 1.00 95.38 997 SER A O 1
ATOM 8228 N N . TYR A 1 998 ? 39.953 5.139 -25.338 1.00 94.25 998 TYR A N 1
ATOM 8229 C CA . TYR A 1 998 ? 38.577 5.497 -25.663 1.00 94.25 998 TYR A CA 1
ATOM 8230 C C . TYR A 1 998 ? 38.538 6.431 -26.871 1.00 94.25 998 TYR A C 1
ATOM 8232 O O . TYR A 1 998 ? 39.405 7.296 -27.028 1.00 94.25 998 TYR A O 1
ATOM 8240 N N . ASP A 1 999 ? 37.530 6.272 -27.723 1.00 94.06 999 ASP A N 1
ATOM 8241 C CA . ASP A 1 999 ? 37.248 7.214 -28.805 1.00 94.06 999 ASP A CA 1
ATOM 8242 C C . ASP A 1 999 ? 36.582 8.503 -28.277 1.00 94.06 999 ASP A C 1
ATOM 8244 O O . ASP A 1 999 ? 36.436 8.697 -27.071 1.00 94.06 999 ASP A O 1
ATOM 8248 N N . LEU A 1 1000 ? 36.181 9.409 -29.177 1.00 92.94 1000 LEU A N 1
ATOM 8249 C CA . LEU A 1 1000 ? 35.552 10.684 -28.805 1.00 92.94 1000 LEU A CA 1
ATOM 8250 C C . LEU A 1 1000 ? 34.141 10.541 -28.207 1.00 92.94 1000 LEU A C 1
ATOM 8252 O O . LEU A 1 1000 ? 33.670 11.478 -27.561 1.00 92.94 1000 LEU A O 1
ATOM 8256 N N . GLU A 1 1001 ? 33.475 9.400 -28.396 1.00 92.69 1001 GLU A N 1
ATOM 8257 C CA . GLU A 1 1001 ? 32.130 9.123 -27.875 1.00 92.69 1001 GLU A CA 1
ATOM 8258 C C . GLU A 1 1001 ? 32.163 8.315 -26.561 1.00 92.69 1001 GLU A C 1
ATOM 8260 O O . GLU A 1 1001 ? 31.128 8.108 -25.918 1.00 92.69 1001 GLU A O 1
ATOM 8265 N N . GLY A 1 1002 ? 33.355 7.924 -26.098 1.00 91.69 1002 GLY A N 1
ATOM 8266 C CA . GLY A 1 1002 ? 33.551 7.145 -24.877 1.00 91.69 1002 GLY A CA 1
ATOM 8267 C C . GLY A 1 1002 ? 33.513 5.638 -25.074 1.00 91.69 1002 GLY A C 1
ATOM 8268 O O . GLY A 1 1002 ? 33.301 4.902 -24.108 1.00 91.69 1002 GLY A O 1
ATOM 8269 N N . THR A 1 1003 ? 33.727 5.169 -26.299 1.00 93.25 1003 THR A N 1
ATOM 8270 C CA . THR A 1 1003 ? 33.784 3.751 -26.648 1.00 93.25 1003 THR A CA 1
ATOM 8271 C C . THR A 1 1003 ? 35.213 3.238 -26.502 1.00 93.25 1003 THR A C 1
ATOM 8273 O O . THR A 1 1003 ? 36.143 3.814 -27.066 1.00 93.25 1003 THR A O 1
ATOM 8276 N N . LYS A 1 1004 ? 35.413 2.147 -25.752 1.00 95.44 1004 LYS A N 1
ATOM 8277 C CA . LYS A 1 1004 ? 36.719 1.472 -25.648 1.00 95.44 1004 LYS A CA 1
ATOM 8278 C C . LYS A 1 1004 ? 37.129 0.895 -27.006 1.00 95.44 1004 LYS A C 1
ATOM 8280 O O . LYS A 1 1004 ? 36.302 0.280 -27.667 1.00 95.44 1004 LYS A O 1
ATOM 8285 N N . PHE A 1 1005 ? 38.395 1.016 -27.389 1.00 94.00 1005 PHE A N 1
ATOM 8286 C CA . PHE A 1 1005 ? 38.942 0.338 -28.568 1.00 94.00 1005 PHE A CA 1
ATOM 8287 C C . PHE A 1 1005 ? 40.413 -0.056 -28.367 1.00 94.00 1005 PHE A C 1
ATOM 8289 O O . PHE A 1 1005 ? 41.102 0.473 -27.488 1.00 94.00 1005 PHE A O 1
ATOM 8296 N N . GLY A 1 1006 ? 40.891 -0.989 -29.192 1.00 93.69 1006 GLY A N 1
ATOM 8297 C CA . GLY A 1 1006 ? 42.267 -1.481 -29.170 1.00 93.69 1006 GLY A CA 1
ATOM 8298 C C . GLY A 1 1006 ? 42.561 -2.383 -27.973 1.00 93.69 1006 GLY A C 1
ATOM 8299 O O . GLY A 1 1006 ? 41.654 -2.929 -27.343 1.00 93.69 1006 GLY A O 1
ATOM 8300 N N . LYS A 1 1007 ? 43.846 -2.573 -27.662 1.00 93.44 1007 LYS A N 1
ATOM 8301 C CA . LYS A 1 1007 ? 44.278 -3.434 -26.552 1.00 93.44 1007 LYS A CA 1
ATOM 8302 C C . LYS A 1 1007 ? 43.960 -2.796 -25.205 1.00 93.44 1007 LYS A C 1
ATOM 8304 O O . LYS A 1 1007 ? 44.231 -1.615 -24.995 1.00 93.44 1007 LYS A O 1
ATOM 8309 N N . TRP A 1 1008 ? 43.431 -3.609 -24.302 1.00 94.25 1008 TRP A N 1
ATOM 8310 C CA . TRP A 1 1008 ? 43.006 -3.211 -22.973 1.00 94.25 1008 TRP A CA 1
ATOM 8311 C C . TRP A 1 1008 ? 43.536 -4.166 -21.918 1.00 94.25 1008 TRP A C 1
ATOM 8313 O O . TRP A 1 1008 ? 43.556 -5.384 -22.101 1.00 94.25 1008 TRP A O 1
ATOM 8323 N N . ILE A 1 1009 ? 43.914 -3.585 -20.787 1.00 91.62 1009 ILE A N 1
ATOM 8324 C CA . ILE A 1 1009 ? 44.031 -4.298 -19.523 1.00 91.62 1009 ILE A CA 1
ATOM 8325 C C . ILE A 1 1009 ? 42.852 -3.858 -18.657 1.00 91.62 1009 ILE A C 1
ATOM 8327 O O . ILE A 1 1009 ? 42.642 -2.663 -18.484 1.00 91.62 1009 ILE A O 1
ATOM 8331 N N . GLU A 1 1010 ? 42.067 -4.797 -18.144 1.00 90.12 1010 GLU A N 1
ATOM 8332 C CA . GLU A 1 1010 ? 40.956 -4.540 -17.225 1.00 90.12 1010 GLU A CA 1
ATOM 8333 C C . GLU A 1 1010 ? 41.243 -5.142 -15.861 1.00 90.12 1010 GLU A C 1
ATOM 8335 O O . GLU A 1 1010 ? 41.869 -6.193 -15.763 1.00 90.12 1010 GLU A O 1
ATOM 8340 N N . VAL A 1 1011 ? 40.768 -4.491 -14.806 1.00 84.38 1011 VAL A N 1
ATOM 8341 C CA . VAL A 1 1011 ? 40.831 -5.025 -13.449 1.00 84.38 1011 VAL A CA 1
ATOM 8342 C C . VAL A 1 1011 ? 39.402 -5.266 -12.981 1.00 84.38 1011 VAL A C 1
ATOM 8344 O O . VAL A 1 1011 ? 38.621 -4.323 -12.891 1.00 84.38 1011 VAL A O 1
ATOM 8347 N N . GLU A 1 1012 ? 39.066 -6.514 -12.661 1.00 82.62 1012 GLU A N 1
ATOM 8348 C CA . GLU A 1 1012 ? 37.786 -6.880 -12.047 1.00 82.62 1012 GLU A CA 1
ATOM 8349 C C . GLU A 1 1012 ? 38.061 -7.517 -10.679 1.00 82.62 1012 GLU A C 1
ATOM 8351 O O . GLU A 1 1012 ? 38.686 -8.574 -10.599 1.00 82.62 1012 GLU A O 1
ATOM 8356 N N . GLN A 1 1013 ? 37.594 -6.871 -9.602 1.00 76.81 1013 GLN A N 1
ATOM 8357 C CA . GLN A 1 1013 ? 37.753 -7.279 -8.192 1.00 76.81 1013 GLN A CA 1
ATOM 8358 C C . GLN A 1 1013 ? 39.208 -7.552 -7.759 1.00 76.81 1013 GLN A C 1
ATOM 8360 O O . GLN A 1 1013 ? 39.827 -6.706 -7.113 1.00 76.81 1013 GLN A O 1
ATOM 8365 N N . TRP A 1 1014 ? 39.740 -8.727 -8.110 1.00 71.56 1014 TRP A N 1
ATOM 8366 C CA . TRP A 1 1014 ? 41.054 -9.246 -7.717 1.00 71.56 1014 TRP A CA 1
ATOM 8367 C C . TRP A 1 1014 ? 41.894 -9.780 -8.887 1.00 71.56 1014 TRP A C 1
ATOM 8369 O O . TRP A 1 1014 ? 43.030 -10.203 -8.655 1.00 71.56 1014 TRP A O 1
ATOM 8379 N N . SER A 1 1015 ? 41.358 -9.748 -10.111 1.00 81.62 1015 SER A N 1
ATOM 8380 C CA . SER A 1 1015 ? 41.982 -10.297 -11.316 1.00 81.62 1015 SER A CA 1
ATOM 8381 C C . SER A 1 1015 ? 42.224 -9.214 -12.363 1.00 81.62 1015 SER A C 1
ATOM 8383 O O . SER A 1 1015 ? 41.443 -8.269 -12.496 1.00 81.62 1015 SER A O 1
ATOM 8385 N N . THR A 1 1016 ? 43.302 -9.378 -13.129 1.00 86.62 1016 THR A N 1
ATOM 8386 C CA . THR A 1 1016 ? 43.649 -8.506 -14.254 1.00 86.62 1016 THR A CA 1
ATOM 8387 C C . THR A 1 1016 ? 43.427 -9.268 -15.554 1.00 86.62 1016 THR A C 1
ATOM 8389 O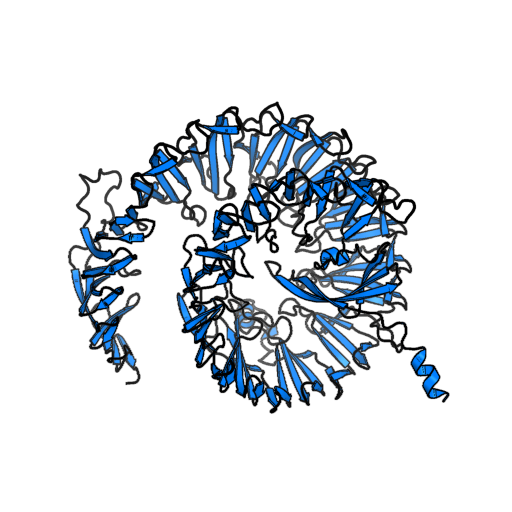 O . THR A 1 1016 ? 43.923 -10.378 -15.697 1.00 86.62 1016 THR A O 1
ATOM 8392 N N . PHE A 1 1017 ? 42.725 -8.693 -16.523 1.00 90.31 1017 PHE A N 1
ATOM 8393 C CA . PHE A 1 1017 ? 42.469 -9.311 -17.820 1.00 90.31 1017 PHE A CA 1
ATOM 8394 C C . PHE A 1 1017 ? 43.123 -8.511 -18.939 1.00 90.31 1017 PHE A C 1
ATOM 8396 O O . PHE A 1 1017 ? 42.981 -7.297 -18.985 1.00 90.31 1017 PHE A O 1
ATOM 8403 N N . LEU A 1 1018 ? 43.804 -9.183 -19.862 1.00 93.12 1018 LEU A N 1
ATOM 8404 C CA . LEU A 1 1018 ? 44.393 -8.592 -21.061 1.00 93.12 1018 LEU A CA 1
ATOM 8405 C C . LEU A 1 1018 ? 43.604 -9.049 -22.290 1.00 93.12 1018 LEU A C 1
ATOM 8407 O O . LEU A 1 1018 ? 43.523 -10.249 -22.546 1.00 93.12 1018 LEU A O 1
ATOM 8411 N N . GLY A 1 1019 ? 43.074 -8.116 -23.072 1.00 93.12 1019 GLY A N 1
ATOM 8412 C CA . GLY A 1 1019 ? 42.347 -8.425 -24.302 1.00 93.12 1019 GLY A CA 1
ATOM 8413 C C . GLY A 1 1019 ? 42.248 -7.233 -25.245 1.00 93.12 1019 GLY A C 1
ATOM 8414 O O . GLY A 1 1019 ? 43.012 -6.274 -25.133 1.00 93.12 1019 GLY A O 1
ATOM 8415 N N . GLU A 1 1020 ? 41.332 -7.300 -26.207 1.00 94.44 1020 GLU A N 1
ATOM 8416 C CA . GLU A 1 1020 ? 41.150 -6.262 -27.222 1.00 94.44 1020 GLU A CA 1
ATOM 8417 C C . GLU A 1 1020 ? 39.669 -5.925 -27.422 1.00 94.44 1020 GLU A C 1
ATOM 8419 O O . GLU A 1 1020 ? 38.786 -6.775 -27.274 1.00 94.44 1020 GLU A O 1
ATOM 8424 N N . TYR A 1 1021 ? 39.416 -4.656 -27.732 1.00 93.00 1021 TYR A N 1
ATOM 8425 C CA . TYR A 1 1021 ? 38.118 -4.113 -28.100 1.00 93.00 1021 TYR A CA 1
ATOM 8426 C C . TYR A 1 1021 ? 38.109 -3.695 -29.570 1.00 93.00 1021 TYR A C 1
ATOM 8428 O O . TYR A 1 1021 ? 39.039 -3.036 -30.040 1.00 93.00 1021 TYR A O 1
ATOM 8436 N N . ASN A 1 1022 ? 37.029 -4.013 -30.285 1.00 92.19 1022 ASN A N 1
ATOM 8437 C CA . ASN A 1 1022 ? 36.805 -3.489 -31.631 1.00 92.19 1022 ASN A CA 1
ATOM 8438 C C . ASN A 1 1022 ? 36.324 -2.021 -31.596 1.00 92.19 1022 ASN A C 1
ATOM 8440 O O . ASN A 1 1022 ? 36.034 -1.463 -30.539 1.00 92.19 1022 ASN A O 1
ATOM 8444 N N . MET A 1 1023 ? 36.181 -1.394 -32.769 1.00 89.06 1023 MET A N 1
ATOM 8445 C CA . MET A 1 1023 ? 35.727 0.005 -32.900 1.00 89.06 1023 MET A CA 1
ATOM 8446 C C . MET A 1 1023 ? 34.288 0.256 -32.413 1.00 89.06 1023 MET A C 1
ATOM 8448 O O . MET A 1 1023 ? 33.871 1.404 -32.317 1.00 89.06 1023 MET A O 1
ATOM 8452 N N . LYS A 1 1024 ? 33.511 -0.796 -32.126 1.00 88.69 1024 LYS A N 1
ATOM 8453 C CA . LYS A 1 1024 ? 32.156 -0.702 -31.559 1.00 88.69 1024 LYS A CA 1
ATOM 8454 C C . LYS A 1 1024 ? 32.147 -0.874 -30.035 1.00 88.69 1024 LYS A C 1
ATOM 8456 O O . LYS A 1 1024 ? 31.070 -0.922 -29.446 1.00 88.69 1024 LYS A O 1
ATOM 8461 N N . GLY A 1 1025 ? 33.309 -1.014 -29.391 1.00 89.00 1025 GLY A N 1
ATOM 8462 C CA . GLY A 1 1025 ? 33.400 -1.243 -27.947 1.00 89.00 1025 GLY A CA 1
ATOM 8463 C C . GLY A 1 1025 ? 33.053 -2.660 -27.514 1.00 89.00 1025 GLY A C 1
ATOM 8464 O O . GLY A 1 1025 ? 32.761 -2.882 -26.340 1.00 89.00 1025 GLY A O 1
ATOM 8465 N N . GLN A 1 1026 ? 33.097 -3.629 -28.429 1.00 91.75 1026 GLN A N 1
ATOM 8466 C CA . GLN A 1 1026 ? 32.855 -5.037 -28.119 1.00 91.75 1026 GLN A CA 1
ATOM 8467 C C . GLN A 1 1026 ? 34.185 -5.747 -27.848 1.00 91.75 1026 GLN A C 1
ATOM 8469 O O . GLN A 1 1026 ? 35.158 -5.527 -28.573 1.00 91.75 1026 GLN A O 1
ATOM 8474 N N . LYS A 1 1027 ? 34.225 -6.587 -26.804 1.00 93.94 1027 LYS A N 1
ATOM 8475 C CA . LYS A 1 1027 ? 35.364 -7.474 -26.526 1.00 93.94 1027 LYS A CA 1
ATOM 8476 C C . LYS A 1 1027 ? 35.509 -8.446 -27.699 1.00 93.94 1027 LYS A C 1
ATOM 8478 O O . LYS A 1 1027 ? 34.537 -9.112 -28.035 1.00 93.94 1027 LYS A O 1
ATOM 8483 N N . ILE A 1 1028 ? 36.696 -8.524 -28.292 1.00 92.12 1028 ILE A N 1
ATOM 8484 C CA . ILE A 1 1028 ? 37.018 -9.449 -29.388 1.00 92.12 1028 ILE A CA 1
ATOM 8485 C C . ILE A 1 1028 ? 38.227 -10.314 -29.026 1.00 92.12 1028 ILE A C 1
ATOM 8487 O O . ILE A 1 1028 ? 39.002 -9.988 -28.119 1.00 92.12 1028 ILE A O 1
ATOM 8491 N N . GLY A 1 1029 ? 38.395 -11.426 -29.739 1.00 92.62 1029 GLY A N 1
ATOM 8492 C CA . GLY A 1 1029 ? 39.541 -12.312 -29.583 1.00 92.62 1029 GLY A CA 1
ATOM 8493 C C . GLY A 1 1029 ? 39.609 -13.018 -28.224 1.00 92.62 1029 GLY A C 1
ATOM 8494 O O . GLY A 1 1029 ? 38.602 -13.438 -27.652 1.00 92.62 1029 GLY A O 1
ATOM 8495 N N . VAL A 1 1030 ? 40.833 -13.212 -27.724 1.00 90.06 1030 VAL A N 1
ATOM 8496 C CA . VAL A 1 1030 ? 41.104 -13.950 -26.482 1.00 90.06 1030 VAL A CA 1
ATOM 8497 C C . VAL A 1 1030 ? 41.441 -12.973 -25.363 1.00 90.06 1030 VAL A C 1
ATOM 8499 O O . VAL A 1 1030 ? 42.417 -12.233 -25.455 1.00 90.06 1030 VAL A O 1
ATOM 8502 N N . TRP A 1 1031 ? 40.661 -13.017 -24.288 1.00 94.56 1031 TRP A N 1
ATOM 8503 C CA . TRP A 1 1031 ? 40.922 -12.287 -23.055 1.00 94.56 1031 TRP A CA 1
ATOM 8504 C C . TRP A 1 1031 ? 41.616 -13.203 -22.057 1.00 94.56 1031 TRP A C 1
ATOM 8506 O O . TRP A 1 1031 ? 41.070 -14.233 -21.662 1.00 94.56 1031 TRP A O 1
ATOM 8516 N N . VAL A 1 1032 ? 42.830 -12.835 -21.668 1.00 92.25 1032 VAL A N 1
ATOM 8517 C CA . VAL A 1 1032 ? 43.705 -13.626 -20.806 1.00 92.25 1032 VAL A CA 1
ATOM 8518 C C . VAL A 1 1032 ? 43.655 -13.069 -19.393 1.00 92.25 1032 VAL A C 1
ATOM 8520 O O . VAL A 1 1032 ? 44.007 -11.913 -19.183 1.00 92.25 1032 VAL A O 1
ATOM 8523 N N . GLU A 1 1033 ? 43.251 -13.884 -18.426 1.00 91.25 1033 GLU A N 1
ATOM 8524 C CA . GLU A 1 1033 ? 43.360 -13.538 -17.009 1.00 91.25 1033 GLU A CA 1
ATOM 8525 C C . GLU A 1 1033 ? 44.809 -13.712 -16.542 1.00 91.25 1033 GLU A C 1
ATOM 8527 O O . GLU A 1 1033 ? 45.469 -14.704 -16.868 1.00 91.25 1033 GLU A O 1
ATOM 8532 N N . LEU A 1 1034 ? 45.305 -12.735 -15.792 1.00 84.50 1034 LEU A N 1
ATOM 8533 C CA . LEU A 1 1034 ? 46.660 -12.647 -15.278 1.00 84.50 1034 LEU A CA 1
ATOM 8534 C C . LEU A 1 1034 ? 46.635 -12.658 -13.745 1.00 84.50 1034 LEU A C 1
ATOM 8536 O O . LEU A 1 1034 ? 45.879 -11.912 -13.119 1.00 84.50 1034 LEU A O 1
ATOM 8540 N N . ASP A 1 1035 ? 47.506 -13.465 -13.136 1.00 81.31 1035 ASP A N 1
ATOM 8541 C CA . ASP A 1 1035 ? 47.774 -13.404 -11.699 1.00 81.31 1035 ASP A CA 1
ATOM 8542 C C . ASP A 1 1035 ? 48.603 -12.160 -11.318 1.00 81.31 1035 ASP A C 1
ATOM 8544 O O . ASP A 1 1035 ? 49.075 -11.390 -12.157 1.00 81.31 1035 ASP A O 1
ATOM 8548 N N . ARG A 1 1036 ? 48.870 -11.989 -10.016 1.00 73.06 1036 ARG A N 1
ATOM 8549 C CA . ARG A 1 1036 ? 49.696 -10.886 -9.480 1.00 73.06 1036 ARG A CA 1
ATOM 8550 C C . ARG A 1 1036 ? 51.147 -10.865 -9.992 1.00 73.06 1036 ARG A C 1
ATOM 8552 O O . ARG A 1 1036 ? 51.852 -9.887 -9.758 1.00 73.06 1036 ARG A O 1
ATOM 8559 N N . LYS A 1 1037 ? 51.623 -11.937 -10.633 1.00 77.25 1037 LYS A N 1
ATOM 8560 C CA . LYS A 1 1037 ? 52.948 -12.051 -11.264 1.00 77.25 1037 LYS A CA 1
ATOM 8561 C C . LYS A 1 1037 ? 52.861 -11.945 -12.794 1.00 77.25 1037 LYS A C 1
ATOM 8563 O O . LYS A 1 1037 ? 53.838 -12.272 -13.467 1.00 77.25 1037 LYS A O 1
ATOM 8568 N N . ASN A 1 1038 ? 51.727 -11.490 -13.334 1.00 77.69 1038 ASN A N 1
ATOM 8569 C CA . ASN A 1 1038 ? 51.418 -11.430 -14.763 1.00 77.69 1038 ASN A CA 1
ATOM 8570 C C . ASN A 1 1038 ? 51.497 -12.793 -15.471 1.00 77.69 1038 ASN A C 1
ATOM 8572 O O . ASN A 1 1038 ? 51.765 -12.860 -16.672 1.00 77.69 1038 ASN A O 1
ATOM 8576 N N . LYS A 1 1039 ? 51.285 -13.897 -14.747 1.00 81.88 1039 LYS A N 1
ATOM 8577 C CA . LYS A 1 1039 ? 51.170 -15.226 -15.347 1.00 81.88 1039 LYS A CA 1
ATOM 8578 C C . LYS A 1 1039 ? 49.722 -15.491 -15.718 1.00 81.88 1039 LYS A C 1
ATOM 8580 O O . LYS A 1 1039 ? 48.817 -15.248 -14.929 1.00 81.88 1039 LYS A O 1
ATOM 8585 N N . LYS A 1 1040 ? 49.528 -16.038 -16.913 1.00 89.00 1040 LYS A N 1
ATOM 8586 C CA . LYS A 1 1040 ? 48.229 -16.480 -17.416 1.00 89.00 1040 LYS A CA 1
ATOM 8587 C C . LYS A 1 1040 ? 47.605 -17.523 -16.479 1.00 89.00 1040 LYS A C 1
ATOM 8589 O O . LYS A 1 1040 ? 48.206 -18.577 -16.278 1.00 89.00 1040 LYS A O 1
ATOM 8594 N N . THR A 1 1041 ? 46.414 -17.246 -15.951 1.00 87.19 1041 THR A N 1
ATOM 8595 C CA . THR A 1 1041 ? 45.631 -18.170 -15.106 1.00 87.19 1041 THR A CA 1
ATOM 8596 C C . THR A 1 1041 ? 44.478 -18.809 -15.865 1.00 87.19 1041 THR A C 1
ATOM 8598 O O . THR A 1 1041 ? 44.230 -20.001 -15.706 1.00 87.19 1041 THR A O 1
ATOM 8601 N N . SER A 1 1042 ? 43.795 -18.046 -16.719 1.00 90.88 1042 SER A N 1
ATOM 8602 C CA . SER A 1 1042 ? 42.675 -18.527 -17.531 1.00 90.88 1042 SER A CA 1
ATOM 8603 C C . SER A 1 1042 ? 42.537 -17.727 -18.835 1.00 90.88 1042 SER A C 1
ATOM 8605 O O . SER A 1 1042 ? 43.231 -16.728 -19.045 1.00 90.88 1042 SER A O 1
ATOM 8607 N N . GLU A 1 1043 ? 41.683 -18.185 -19.755 1.00 91.00 1043 GLU A N 1
ATOM 8608 C CA . GLU A 1 1043 ? 41.318 -17.437 -20.962 1.00 91.00 1043 GLU A CA 1
ATOM 8609 C C . GLU A 1 1043 ? 39.814 -17.517 -21.251 1.00 91.00 1043 GLU A C 1
ATOM 8611 O O . GLU A 1 1043 ? 39.183 -18.549 -21.024 1.00 91.00 1043 GLU A O 1
ATOM 8616 N N . LYS A 1 1044 ? 39.247 -16.433 -21.786 1.00 88.75 1044 LYS A N 1
ATOM 8617 C CA . LYS A 1 1044 ? 37.884 -16.375 -22.328 1.00 88.75 1044 LYS A CA 1
ATOM 8618 C C . LYS A 1 1044 ? 37.946 -15.944 -23.789 1.00 88.75 1044 LYS A C 1
ATOM 8620 O O . LYS A 1 1044 ? 38.647 -14.988 -24.118 1.00 88.75 1044 LYS A O 1
ATOM 8625 N N . LYS A 1 1045 ? 37.224 -16.644 -24.664 1.00 87.62 1045 LYS A N 1
ATOM 8626 C CA . LYS A 1 1045 ? 37.115 -16.301 -26.088 1.00 87.62 1045 LYS A CA 1
ATOM 8627 C C . LYS A 1 1045 ? 35.821 -15.536 -26.331 1.00 87.62 1045 LYS A C 1
ATOM 8629 O O . LYS A 1 1045 ? 34.781 -15.942 -25.820 1.00 87.62 1045 LYS A O 1
ATOM 8634 N N . TYR A 1 1046 ? 35.909 -14.461 -27.101 1.00 81.94 1046 TYR A N 1
ATOM 8635 C CA . TYR A 1 1046 ? 34.770 -13.684 -27.572 1.00 81.94 1046 TYR A CA 1
ATOM 8636 C C . TYR A 1 1046 ? 34.712 -13.769 -29.097 1.00 81.94 1046 TYR A C 1
ATOM 8638 O O . TYR A 1 1046 ? 35.759 -13.819 -29.750 1.00 81.94 1046 TYR A O 1
ATOM 8646 N N . ASP A 1 1047 ? 33.500 -13.817 -29.646 1.00 73.19 1047 ASP A N 1
ATOM 8647 C CA . ASP A 1 1047 ? 33.292 -13.835 -31.092 1.00 73.19 1047 ASP A CA 1
ATOM 8648 C C . ASP A 1 1047 ? 33.804 -12.525 -31.713 1.00 73.19 1047 ASP A C 1
ATOM 8650 O O . ASP A 1 1047 ? 33.634 -11.446 -31.140 1.00 73.19 1047 ASP A O 1
ATOM 8654 N N . ASN A 1 1048 ? 34.491 -12.644 -32.853 1.00 59.34 1048 ASN A N 1
ATOM 8655 C CA . ASN A 1 1048 ? 35.118 -11.522 -33.563 1.00 59.34 1048 ASN A CA 1
ATOM 8656 C C . ASN A 1 1048 ? 34.112 -10.605 -34.261 1.00 59.34 1048 ASN A C 1
ATOM 8658 O O . ASN A 1 1048 ? 33.159 -11.138 -34.875 1.00 59.34 1048 ASN A O 1
#

Radius of gyration: 34.32 Å; Cα contacts (8 Å, |Δi|>4): 2772; chains: 1; bounding box: 107×76×76 Å

Foldseek 3Di:
DVVVVVVVVVPPDPFPWDKDWAWEFQVVDVVTDTDTAIWTWTDPDQFWIFIGDPNDTQAIHGDLHPVPDDDQRYSQCRRFKDKDADAADSRAGAAWIFMTGNLATDPQATAGDHNVRFGFAKHKHADSHDDPQFGKIWIAGDDRNATAAKIFIDDPNDGLWIFGDHPRSATFAWIWAADPPDGPFFSWIKTAGDDRNATAAWIFIAGPNDGLWTAGAHPRNAGFAWTWAADPPDGPFWGKIKIAGADRVVSAGAAWIFIFTDDPVTHTDWTAGAHHVHDATFAKTKAADPPDGNLWHKIKIAGGDRNAGAFWIFIWTQQNPPSDIDGPWTAGAHPVNAGFAWTKAWDPADGSFKTWIKIAGDDRNATFAWIWIWMDGPPRPDTDTLWTAGAHPRNATFAWTKAADALPYQQWRWIKIAGDDRNATFFWIWIWTDGRPVVVVVVVVVPPVVCVVDPDDTDRLWTAGAHPRNATFAWTKAADHNDGPWGAKIWIAGDDRNEGAAWIFIAGDPGHTPWTFGFDPDPDPDGATFAWTKDFDPLCTQQWTKIKIAGAHPRNATFAWIWIWIAHHPPPRDIDGPWTFGAHPRNATFAWGKDFDPDANHRQAKIWIAGAHNRNATAAWIFIDGNNHTPWTFGAHPVNNATFAWGKDADSPPYQFWTKIKIAGAHPLRETFFWIWIWTDGHPPDDTDTPGTFGFDCPPNHTATFAWGKDFDPPCTNWWGKIKIAGAHPRNATFFKIFIWTFDADPVPNPDTDTDRQWIAGAHPVRPRATFAWTKAWDPPATLQKTKIKIAGDHPVNATFAKIWIWIDGHPGPDTDGQWTAGADPVVRPATFAWTKAFDPCCVVPFNWIWIAGAHPRNATAAKIFIFGVVPVRDGAKIWHAHPNNFTQFIGRGNFWGWHAGDDPNAGFFKIFIWGDQPPFPPVPPQVPTDDTHGQWIAGAHPVNAGAAWTWAADPQPSFKIWTAGAHPRNATAAKIWIWGQPDSRSPDIDGPWIFGAHPVNATAAWGWDDDNQWIWTFGAHPRNDTAAKIFIAHPVRDTDDIDHDHD